Protein 3KTD (pdb70)

CATH classification: 3.40.50.720 (+1 more: 1.10.3660.10)

Foldseek 3Di:
DAPFAAEEEFCFAPRVQVQVLCVVLPGHYEYEHCDPVLQVVQVVVPGHYDNDLLVSLQVCLVRLHAYEHLAEVCLLVVLVSNCVRRVPHAYEYAYLADPLNVVSCVVSPNQRYKYKHWADASGGNVNYYLRAAATEMEIEDVCVPDPHDYDVVSVSSSVNVLCSVSSNHFYFYDHRPLSLLVCLQPPLVLQVQLLVLVVVQVVVPDVSVVPDDDVNCVSNVSVPHDPVRSCSVVSSVPSNVVNVVVVVVLVVVQVVQCPDPDRDDPVVVVVVVVVVVVVCVCPPCPPAAEDEAEPPDPPSVVVSVVSSVRVHGYDYD/DFPFEAEEEFQFAVSVQVQVLCVVLVHHYAYEDCPQVLQVVQVVVPGRYYNDLLVSLLVCQVRLHEYEYEDEVCQLVVLVSCVVRPVSHAYEYAYQADPVNVVSCVVVPPQRYKYKHWADDAPIGNVNYALRQAATEMEIEDCCVPDDHDYDVNNVSSSVNVLVSVSSHHFYQYDHRPLSLLVCLAPPLVLQVVLLVLVVVQPVVPDVSVVPDDDVNCVSNVSVPHDVVRSCSVVSSVPSNVVNVVVVVVLVVVQVVQCPDPDRDDPPVVVVVVVVVVVVVCPAAEDEAEPPPPCSVVVSVVSHVRVHTYDYD/DFPAAEEEEAQAAPSLQVQVLCVVLPGRYEYEHQPVVQQVVCVVVPGHYDNDLQVSLLVCQVRLHEYEHEAEVCVLVVVVSCCPRRVPHAYEYAYQADPLNVVSCVVSPHQRYKYKHWADAAHGNVSYALRQAATEMEIEDCCVPPPHDHDVVSVSSSVNVLCSVSRNHFYFYDHRVLSLLVSLQPPLVLLVQLLVLVVVLVVVDPVSVVPDDDVNCVSNVSVPHPVVRSCSVVSSVVSNVVNVVVVVVLVVVQVVQCPPPDRDDCVPVVVVVVVVVVVVVDAAEDEAEPPPVCSVVVSVVSSVRVHTYDYD/DFPAEAEEEACWAVRVQVQVLCVVLVGHYEYEHCDPVQQVVQVVVPGHYDNPLLVSLLVCQVRLHEYEYQDEVCLLVVLVSNCVRRVPHAYEYAYQADPVNVVSCVVVPPQRYKYKHWADFRGGNVNYYLRAALTEMEIEDCCVPDVNDYDPNNVSSSVNVLCSVSSNHFYQYDHNVLSLLVCLQPPLVLLVVLLVLVVVLVVVPDVSVVPDDDVNCVSNVSVPDDPVRSCSVVSSVPSNVVNVVVVVVLVVVQVCQCPPPHRDDCVVVVVVVVVVVVVVCVVVNAAEDEAEPPDVPSCVVSVVSSVSVHTYDYD

B-factor: mean 38.93, std 6.32, range [4.15, 84.85]

Nearest PDB structures (foldseek):
  3ktd-assembly2_D  TM=1.002E+00  e=1.067E-61  Corynebacterium glutamicum ATCC 13032
  3ktd-assembly1_A  TM=9.970E-01  e=3.303E-57  Corynebacterium glutamicum ATCC 13032
  3ktd-assembly1_B  TM=9.818E-01  e=4.214E-55  Corynebacterium glutamicum ATCC 13032
  3ktd-assembly2_C  TM=9.835E-01  e=2.293E-54  Corynebacterium glutamicum ATCC 13032
  3l6d-assembly1_A  TM=4.740E-01  e=4.490E-07  Pseudomonas putida KT2440

Radius of gyration: 34.79 Å; Cα contacts (8 Å, |Δi|>4): 2543; chains: 4; bounding box: 87×71×88 Å

Solvent-accessible surface area: 46294 Å² total

Structure (mmCIF, N/CA/C/O backbone):
data_3KTD
#
_entry.id   3KTD
#
_cell.length_a   99.322
_cell.length_b   107.230
_cell.length_c   146.915
_cell.angle_alpha   90.000
_cell.angle_beta   90.000
_cell.angle_gamma   90.000
#
_symmetry.space_group_name_H-M   'P 21 21 21'
#
loop_
_entity.id
_entity.type
_entity.pdbx_description
1 polymer 'Prephenate dehydrogenase'
2 non-polymer 1,2-ETHANEDIOL
3 non-polymer DI(HYDROXYETHYL)ETHER
4 water water
#
loop_
_atom_site.group_PDB
_atom_site.id
_atom_site.type_symbol
_atom_site.label_atom_id
_atom_site.label_alt_id
_atom_site.label_comp_id
_atom_site.label_asym_id
_atom_site.label_entity_id
_atom_site.label_seq_id
_atom_site.pdbx_PDB_ins_code
_atom_site.Cartn_x
_atom_site.Cartn_y
_atom_site.Cartn_z
_atom_site.occupancy
_atom_site.B_iso_or_equiv
_atom_site.auth_seq_id
_atom_site.auth_comp_id
_atom_site.auth_asym_id
_atom_site.auth_atom_id
_atom_site.pdbx_PDB_model_num
ATOM 1 N N . ASP A 1 6 ? -9.906 101.666 29.663 1.00 44.67 5 ASP A N 1
ATOM 2 C CA . ASP A 1 6 ? -9.679 101.673 31.146 1.00 45.03 5 ASP A CA 1
ATOM 3 C C . ASP A 1 6 ? -9.827 100.268 31.757 1.00 44.25 5 ASP A C 1
ATOM 4 O O . ASP A 1 6 ? -10.029 99.295 31.032 1.00 44.44 5 ASP A O 1
ATOM 9 N N . ILE A 1 7 ? -9.747 100.179 33.087 1.00 43.68 6 ILE A N 1
ATOM 10 C CA . ILE A 1 7 ? -9.732 98.890 33.806 1.00 42.89 6 ILE A CA 1
ATOM 11 C C . ILE A 1 7 ? -11.162 98.436 34.175 1.00 42.15 6 ILE A C 1
ATOM 12 O O . ILE A 1 7 ? -11.894 99.137 34.875 1.00 42.14 6 ILE A O 1
ATOM 17 N N . SER A 1 8 ? -11.550 97.256 33.696 1.00 41.30 7 SER A N 1
ATOM 18 C CA . SER A 1 8 ? -12.904 96.726 33.906 1.00 39.84 7 SER A CA 1
ATOM 19 C C . SER A 1 8 ? -13.152 96.138 35.305 1.00 39.48 7 SER A C 1
ATOM 20 O O . SER A 1 8 ? -14.285 95.796 35.633 1.00 39.69 7 SER A O 1
ATOM 23 N N . ARG A 1 9 ? -12.100 95.988 36.107 1.00 38.92 8 ARG A N 1
ATOM 24 C CA . ARG A 1 9 ? -12.217 95.435 37.454 1.00 38.36 8 ARG A CA 1
ATOM 25 C C . ARG A 1 9 ? -11.600 96.380 38.467 1.00 38.45 8 ARG A C 1
ATOM 26 O O . ARG A 1 9 ? -10.673 97.119 38.136 1.00 39.05 8 ARG A O 1
ATOM 34 N N . PRO A 1 10 ? -12.102 96.357 39.714 1.00 38.24 9 PRO A N 1
ATOM 35 C CA . PRO A 1 10 ? -11.393 97.083 40.769 1.00 38.01 9 PRO A CA 1
ATOM 36 C C . PRO A 1 10 ? -10.086 96.338 41.074 1.00 36.84 9 PRO A C 1
ATOM 37 O O . PRO A 1 10 ? -10.075 95.100 41.044 1.00 36.69 9 PRO A O 1
ATOM 41 N N . VAL A 1 11 ? -8.999 97.074 41.315 1.00 35.39 10 VAL A N 1
ATOM 42 C CA . VAL A 1 11 ? -7.694 96.458 41.594 1.00 34.18 10 VAL A CA 1
ATOM 43 C C . VAL A 1 11 ? -7.541 96.217 43.094 1.00 33.20 10 VAL A C 1
ATOM 44 O O . VAL A 1 11 ? -7.863 97.089 43.898 1.00 32.94 10 VAL A O 1
ATOM 48 N N . CYS A 1 12 ? -7.050 95.032 43.455 1.00 32.52 11 CYS A N 1
ATOM 49 C CA . CYS A 1 12 ? -6.831 94.641 44.857 1.00 32.18 11 CYS A CA 1
ATOM 50 C C . CYS A 1 12 ? -5.343 94.317 45.114 1.00 32.02 11 CYS A C 1
ATOM 51 O O . CYS A 1 12 ? -4.869 93.236 44.748 1.00 31.62 11 CYS A O 1
ATOM 54 N N . ILE A 1 13 ? -4.623 95.241 45.758 1.00 31.88 12 ILE A N 1
ATOM 55 C CA . ILE A 1 13 ? -3.165 95.100 45.958 1.00 32.03 12 ILE A CA 1
ATOM 56 C C . ILE A 1 13 ? -2.796 94.416 47.282 1.00 32.36 12 ILE A C 1
ATOM 57 O O . ILE A 1 13 ? -3.118 94.917 48.362 1.00 33.04 12 ILE A O 1
ATOM 62 N N . LEU A 1 14 ? -2.116 93.276 47.190 1.00 31.96 13 LEU A N 1
ATOM 63 C CA . LEU A 1 14 ? -1.686 92.535 48.368 1.00 32.30 13 LEU A CA 1
ATOM 64 C C . LEU A 1 14 ? -0.205 92.832 48.606 1.00 33.13 13 LEU A C 1
ATOM 65 O O . LEU A 1 14 ? 0.669 92.432 47.825 1.00 33.27 13 LEU A O 1
ATOM 70 N N . GLY A 1 15 ? 0.067 93.549 49.691 1.00 33.69 14 GLY A N 1
ATOM 71 C CA . GLY A 1 15 ? 1.402 94.051 49.969 1.00 34.55 14 GLY A CA 1
ATOM 72 C C . GLY A 1 15 ? 1.445 95.494 49.506 1.00 35.19 14 GLY A C 1
ATOM 73 O O . GLY A 1 15 ? 1.186 95.778 48.328 1.00 35.52 14 GLY A O 1
ATOM 74 N N . LEU A 1 16 ? 1.758 96.402 50.434 1.00 35.40 15 LEU A N 1
ATOM 75 C CA . LEU A 1 16 ? 1.773 97.834 50.151 1.00 35.42 15 LEU A CA 1
ATOM 76 C C . LEU A 1 16 ? 3.094 98.493 50.511 1.00 35.75 15 LEU A C 1
ATOM 77 O O . LEU A 1 16 ? 3.138 99.409 51.334 1.00 36.15 15 LEU A O 1
ATOM 82 N N . GLY A 1 17 ? 4.165 98.021 49.874 1.00 36.04 16 GLY A N 1
ATOM 83 C CA . GLY A 1 17 ? 5.501 98.611 50.018 1.00 35.63 16 GLY A CA 1
ATOM 84 C C . GLY A 1 17 ? 5.827 99.526 48.846 1.00 35.56 16 GLY A C 1
ATOM 85 O O . GLY A 1 17 ? 4.932 100.105 48.234 1.00 35.28 16 GLY A O 1
ATOM 86 N N . LEU A 1 18 ? 7.114 99.659 48.525 1.00 35.59 17 LEU A N 1
ATOM 87 C CA . LEU A 1 18 ? 7.538 100.505 47.415 1.00 35.46 17 LEU A CA 1
ATOM 88 C C . LEU A 1 18 ? 6.668 100.326 46.174 1.00 35.97 17 LEU A C 1
ATOM 89 O O . LEU A 1 18 ? 6.127 101.297 45.644 1.00 35.98 17 LEU A O 1
ATOM 94 N N . ILE A 1 19 ? 6.545 99.083 45.711 1.00 36.28 18 ILE A N 1
ATOM 95 C CA . ILE A 1 19 ? 5.795 98.790 44.486 1.00 35.50 18 ILE A CA 1
ATOM 96 C C . ILE A 1 19 ? 4.290 98.870 44.698 1.00 34.80 18 ILE A C 1
ATOM 97 O O . ILE A 1 19 ? 3.616 99.647 44.034 1.00 35.12 18 ILE A O 1
ATOM 102 N N . GLY A 1 20 ? 3.776 98.064 45.618 1.00 34.31 19 GLY A N 1
ATOM 103 C CA . GLY A 1 20 ? 2.339 97.991 45.881 1.00 34.15 19 GLY A CA 1
ATOM 104 C C . GLY A 1 20 ? 1.734 99.306 46.331 1.00 34.20 19 GLY A C 1
ATOM 105 O O . GLY A 1 20 ? 0.680 99.718 45.849 1.00 32.89 19 GLY A O 1
ATOM 106 N N . GLY A 1 21 ? 2.413 99.967 47.262 1.00 34.60 20 GLY A N 1
ATOM 107 C CA . GLY A 1 21 ? 1.951 101.241 47.792 1.00 34.90 20 GLY A CA 1
ATOM 108 C C . GLY A 1 21 ? 1.909 102.305 46.718 1.00 34.55 20 GLY A C 1
ATOM 109 O O . GLY A 1 21 ? 0.899 103.010 46.571 1.00 34.66 20 GLY A O 1
ATOM 110 N N . SER A 1 22 ? 3.013 102.414 45.982 1.00 33.76 21 SER A N 1
ATOM 111 C CA . SER A 1 22 ? 3.122 103.330 44.845 1.00 34.03 21 SER A CA 1
ATOM 112 C C . SER A 1 22 ? 2.038 103.091 43.797 1.00 33.41 21 SER A C 1
ATOM 113 O O . SER A 1 22 ? 1.582 104.026 43.147 1.00 33.10 21 SER A O 1
ATOM 116 N N . LEU A 1 23 ? 1.670 101.828 43.615 1.00 33.23 22 LEU A N 1
ATOM 117 C CA . LEU A 1 23 ? 0.623 101.458 42.683 1.00 33.16 22 LEU A CA 1
ATOM 118 C C . LEU A 1 23 ? -0.724 101.933 43.226 1.00 33.05 22 LEU A C 1
ATOM 119 O O . LEU A 1 23 ? -1.511 102.500 42.491 1.00 32.66 22 LEU A O 1
ATOM 124 N N . LEU A 1 24 ? -0.968 101.723 44.516 1.00 33.60 23 LEU A N 1
ATOM 125 C CA . LEU A 1 24 ? -2.216 102.143 45.141 1.00 34.36 23 LEU A CA 1
ATOM 126 C C . LEU A 1 24 ? -2.371 103.646 45.008 1.00 35.59 23 LEU A C 1
ATOM 127 O O . LEU A 1 24 ? -3.454 104.141 44.667 1.00 35.60 23 LEU A O 1
ATOM 132 N N . ARG A 1 25 ? -1.285 104.368 45.273 1.00 36.45 24 ARG A N 1
ATOM 133 C CA . ARG A 1 25 ? -1.312 105.827 45.222 1.00 37.08 24 ARG A CA 1
ATOM 134 C C . ARG A 1 25 ? -1.583 106.343 43.810 1.00 37.29 24 ARG A C 1
ATOM 135 O O . ARG A 1 25 ? -2.405 107.250 43.635 1.00 37.76 24 ARG A O 1
ATOM 143 N N . ASP A 1 26 ? -0.893 105.779 42.814 1.00 36.56 25 ASP A N 1
ATOM 144 C CA . ASP A 1 26 ? -1.061 106.229 41.427 1.00 36.90 25 ASP A CA 1
ATOM 145 C C . ASP A 1 26 ? -2.456 105.887 40.884 1.00 36.93 25 ASP A C 1
ATOM 146 O O . ASP A 1 26 ? -3.043 106.675 40.141 1.00 37.49 25 ASP A O 1
ATOM 151 N N . LEU A 1 27 ? -2.976 104.719 41.254 1.00 35.98 26 LEU A N 1
ATOM 152 C CA . LEU A 1 27 ? -4.304 104.303 40.831 1.00 35.51 26 LEU A CA 1
ATOM 153 C C . LEU A 1 27 ? -5.372 105.174 41.465 1.00 36.61 26 LEU A C 1
ATOM 154 O O . LEU A 1 27 ? -6.407 105.440 40.849 1.00 36.27 26 LEU A O 1
ATOM 159 N N . HIS A 1 28 ? -5.116 105.605 42.698 1.00 37.42 27 HIS A N 1
ATOM 160 C CA . HIS A 1 28 ? -6.044 106.460 43.432 1.00 37.40 27 HIS A CA 1
ATOM 161 C C . HIS A 1 28 ? -6.033 107.846 42.814 1.00 37.33 27 HIS A C 1
ATOM 162 O O . HIS A 1 28 ? -7.088 108.451 42.625 1.00 37.43 27 HIS A O 1
ATOM 169 N N . ALA A 1 29 ? -4.832 108.332 42.497 1.00 37.67 28 ALA A N 1
ATOM 170 C CA . ALA A 1 29 ? -4.644 109.628 41.836 1.00 37.95 28 ALA A CA 1
ATOM 171 C C . ALA A 1 29 ? -5.410 109.629 40.514 1.00 38.61 28 ALA A C 1
ATOM 172 O O . ALA A 1 29 ? -6.225 110.521 40.264 1.00 38.37 28 ALA A O 1
ATOM 174 N N . ALA A 1 30 ? -5.173 108.597 39.699 1.00 39.21 29 ALA A N 1
ATOM 175 C CA . ALA A 1 30 ? -5.875 108.413 38.420 1.00 39.35 29 ALA A CA 1
ATOM 176 C C . ALA A 1 30 ? -7.364 108.093 38.591 1.00 39.15 29 ALA A C 1
ATOM 177 O O . ALA A 1 30 ? -8.054 107.872 37.606 1.00 39.13 29 ALA A O 1
ATOM 179 N N . ASN A 1 31 ? -7.834 108.038 39.837 1.00 39.49 30 ASN A N 1
ATOM 180 C CA . ASN A 1 31 ? -9.251 107.878 40.176 1.00 39.91 30 ASN A CA 1
ATOM 181 C C . ASN A 1 31 ? -9.875 106.524 39.844 1.00 39.59 30 ASN A C 1
ATOM 182 O O . ASN A 1 31 ? -11.092 106.446 39.669 1.00 40.23 30 ASN A O 1
ATOM 187 N N . HIS A 1 32 ? -9.074 105.460 39.767 1.00 39.05 31 HIS A N 1
ATOM 188 C CA A HIS A 1 32 ? -9.569 104.103 39.507 0.50 38.37 31 HIS A CA 1
ATOM 189 C CA B HIS A 1 32 ? -9.669 104.153 39.525 0.50 38.72 31 HIS A CA 1
ATOM 190 C C . HIS A 1 32 ? -9.890 103.398 40.828 1.00 38.57 31 HIS A C 1
ATOM 191 O O . HIS A 1 32 ? -9.213 103.625 41.827 1.00 38.32 31 HIS A O 1
ATOM 204 N N . SER A 1 33 ? -10.900 102.531 40.815 1.00 39.27 32 SER A N 1
ATOM 205 C CA . SER A 1 33 ? -11.300 101.763 41.990 1.00 38.98 32 SER A CA 1
ATOM 206 C C . SER A 1 33 ? -10.163 100.854 42.452 1.00 38.47 32 SER A C 1
ATOM 207 O O . SER A 1 33 ? -9.720 99.993 41.701 1.00 38.22 32 SER A O 1
ATOM 210 N N . VAL A 1 34 ? -9.706 101.041 43.688 1.00 38.55 33 VAL A N 1
ATOM 211 C CA . VAL A 1 34 ? -8.600 100.248 44.222 1.00 38.75 33 VAL A CA 1
ATOM 212 C C . VAL A 1 34 ? -8.608 100.159 45.750 1.00 38.97 33 VAL A C 1
ATOM 213 O O . VAL A 1 34 ? -9.034 101.088 46.447 1.00 39.75 33 VAL A O 1
ATOM 217 N N . PHE A 1 35 ? -8.133 99.030 46.259 1.00 38.67 34 PHE A N 1
ATOM 218 C CA . PHE A 1 35 ? -8.007 98.808 47.698 1.00 38.49 34 PHE A CA 1
ATOM 219 C C . PHE A 1 35 ? -6.896 97.783 47.941 1.00 38.86 34 PHE A C 1
ATOM 220 O O . PHE A 1 35 ? -6.458 97.118 47.009 1.00 39.68 34 PHE A O 1
ATOM 228 N N . GLY A 1 36 ? -6.414 97.660 49.171 1.00 38.98 35 GLY A N 1
ATOM 229 C CA . GLY A 1 36 ? -5.295 96.754 49.418 1.00 38.98 35 GLY A CA 1
ATOM 230 C C . GLY A 1 36 ? -5.071 96.307 50.844 1.00 38.87 35 GLY A C 1
ATOM 231 O O . GLY A 1 36 ? -5.776 96.718 51.765 1.00 39.06 35 GLY A O 1
ATOM 232 N N . TYR A 1 37 ? -4.066 95.453 51.007 1.00 38.50 36 TYR A N 1
ATOM 233 C CA . TYR A 1 37 ? -3.740 94.850 52.286 1.00 37.77 36 TYR A CA 1
ATOM 234 C C . TYR A 1 37 ? -2.276 95.063 52.640 1.00 38.10 36 TYR A C 1
ATOM 235 O O . TYR A 1 37 ? -1.390 94.873 51.803 1.00 37.48 36 TYR A O 1
ATOM 244 N N . ASN A 1 38 ? -2.051 95.486 53.882 1.00 38.50 37 ASN A N 1
ATOM 245 C CA . ASN A 1 38 ? -0.725 95.597 54.478 1.00 38.78 37 ASN A CA 1
ATOM 246 C C . ASN A 1 38 ? -0.775 94.744 55.735 1.00 39.69 37 ASN A C 1
ATOM 247 O O . ASN A 1 38 ? -1.727 94.851 56.507 1.00 40.19 37 ASN A O 1
ATOM 252 N N . ARG A 1 39 ? 0.214 93.879 55.936 1.00 40.55 38 ARG A N 1
ATOM 253 C CA . ARG A 1 39 ? 0.255 93.043 57.145 1.00 41.38 38 ARG A CA 1
ATOM 254 C C . ARG A 1 39 ? 0.354 93.918 58.390 1.00 41.20 38 ARG A C 1
ATOM 255 O O . ARG A 1 39 ? -0.325 93.668 59.385 1.00 41.81 38 ARG A O 1
ATOM 263 N N . SER A 1 40 ? 1.214 94.932 58.315 1.00 40.63 39 SER A N 1
ATOM 264 C CA . SER A 1 40 ? 1.408 95.914 59.376 1.00 40.27 39 SER A CA 1
ATOM 265 C C . SER A 1 40 ? 0.114 96.639 59.745 1.00 40.69 39 SER A C 1
ATOM 266 O O . SER A 1 40 ? -0.453 97.359 58.932 1.00 40.76 39 SER A O 1
ATOM 269 N N . ARG A 1 41 ? -0.346 96.442 60.974 1.00 41.77 40 ARG A N 1
ATOM 270 C CA . ARG A 1 41 ? -1.535 97.125 61.482 1.00 42.59 40 ARG A CA 1
ATOM 271 C C . ARG A 1 41 ? -1.289 98.652 61.465 1.00 42.73 40 ARG A C 1
ATOM 272 O O . ARG A 1 41 ? -2.180 99.415 61.099 1.00 42.61 40 ARG A O 1
ATOM 276 N N . SER A 1 42 ? -0.077 99.077 61.835 1.00 42.87 41 SER A N 1
ATOM 277 C CA . SER A 1 42 ? 0.326 100.497 61.786 1.00 43.37 41 SER A CA 1
ATOM 278 C C . SER A 1 42 ? 0.196 101.085 60.377 1.00 43.04 41 SER A C 1
ATOM 279 O O . SER A 1 42 ? -0.437 102.124 60.179 1.00 43.19 41 SER A O 1
ATOM 282 N N . GLY A 1 43 ? 0.823 100.416 59.411 1.00 42.43 42 GLY A N 1
ATOM 283 C CA . GLY A 1 43 ? 0.806 100.840 58.011 1.00 42.12 42 GLY A CA 1
ATOM 284 C C . GLY A 1 43 ? -0.586 100.965 57.415 1.00 41.86 42 GLY A C 1
ATOM 285 O O . GLY A 1 43 ? -0.863 101.912 56.679 1.00 41.85 42 GLY A O 1
ATOM 286 N N . ALA A 1 44 ? -1.459 100.007 57.725 1.00 41.40 43 ALA A N 1
ATOM 287 C CA . ALA A 1 44 ? -2.843 100.047 57.254 1.00 41.17 43 ALA A CA 1
ATOM 288 C C . ALA A 1 44 ? -3.507 101.315 57.772 1.00 41.00 43 ALA A C 1
ATOM 289 O O . ALA A 1 44 ? -4.010 102.125 56.995 1.00 40.97 43 ALA A O 1
ATOM 291 N N . LYS A 1 45 ? -3.464 101.481 59.091 1.00 40.92 44 LYS A N 1
ATOM 292 C CA . LYS A 1 45 ? -4.031 102.638 59.792 1.00 40.73 44 LYS A CA 1
ATOM 293 C C . LYS A 1 45 ? -3.548 103.953 59.187 1.00 39.86 44 LYS A C 1
ATOM 294 O O . LYS A 1 45 ? -4.343 104.883 58.997 1.00 39.50 44 LYS A O 1
ATOM 300 N N . SER A 1 46 ? -2.246 104.014 58.892 1.00 38.64 45 SER A N 1
ATOM 301 C CA . SER A 1 46 ? -1.616 105.211 58.326 1.00 37.98 45 SER A CA 1
ATOM 302 C C . SER A 1 46 ? -2.202 105.558 56.961 1.00 37.59 45 SER A C 1
ATOM 303 O O . SER A 1 46 ? -2.558 106.713 56.714 1.00 37.74 45 SER A O 1
ATOM 306 N N . ALA A 1 47 ? -2.281 104.556 56.084 1.00 36.82 46 ALA A N 1
ATOM 307 C CA . ALA A 1 47 ? -2.839 104.727 54.745 1.00 36.19 46 ALA A CA 1
ATOM 308 C C . ALA A 1 47 ? -4.343 105.038 54.787 1.00 36.23 46 ALA A C 1
ATOM 309 O O . ALA A 1 47 ? -4.813 105.880 54.028 1.00 36.09 46 ALA A O 1
ATOM 311 N N . VAL A 1 48 ? -5.093 104.371 55.664 1.00 35.99 47 VAL A N 1
ATOM 312 C CA . VAL A 1 48 ? -6.522 104.656 55.793 1.00 36.39 47 VAL A CA 1
ATOM 313 C C . VAL A 1 48 ? -6.728 106.094 56.252 1.00 37.14 47 VAL A C 1
ATOM 314 O O . VAL A 1 48 ? -7.647 106.777 55.806 1.00 36.60 47 VAL A O 1
ATOM 318 N N . ASP A 1 49 ? -5.860 106.549 57.143 1.00 37.94 48 ASP A N 1
ATOM 319 C CA . ASP A 1 49 ? -5.972 107.897 57.661 1.00 38.97 48 ASP A CA 1
ATOM 320 C C . ASP A 1 49 ? -5.596 108.957 56.611 1.00 38.51 48 ASP A C 1
ATOM 321 O O . ASP A 1 49 ? -6.079 110.089 56.676 1.00 38.63 48 ASP A O 1
ATOM 326 N N . GLU A 1 50 ? -4.768 108.591 55.636 1.00 37.67 49 GLU A N 1
ATOM 327 C CA . GLU A 1 50 ? -4.386 109.523 54.566 1.00 37.16 49 GLU A CA 1
ATOM 328 C C . GLU A 1 50 ? -5.435 109.572 53.437 1.00 36.95 49 GLU A C 1
ATOM 329 O O . GLU A 1 50 ? -5.318 110.389 52.517 1.00 36.95 49 GLU A O 1
ATOM 335 N N . GLY A 1 51 ? -6.450 108.703 53.506 1.00 36.42 50 GLY A N 1
ATOM 336 C CA . GLY A 1 51 ? -7.534 108.673 52.520 1.00 35.84 50 GLY A CA 1
ATOM 337 C C . GLY A 1 51 ? -7.671 107.375 51.738 1.00 35.78 50 GLY A C 1
ATOM 338 O O . GLY A 1 51 ? -8.681 107.166 51.062 1.00 36.34 50 GLY A O 1
ATOM 339 N N . PHE A 1 52 ? -6.672 106.496 51.829 1.00 35.26 51 PHE A N 1
ATOM 340 C CA . PHE A 1 52 ? -6.672 105.237 51.072 1.00 34.78 51 PHE A CA 1
ATOM 341 C C . PHE A 1 52 ? -7.531 104.140 51.701 1.00 34.51 51 PHE A C 1
ATOM 342 O O . PHE A 1 52 ? -7.823 104.174 52.886 1.00 34.98 51 PHE A O 1
ATOM 350 N N . ASP A 1 53 ? -7.929 103.166 50.890 1.00 34.49 52 ASP A N 1
ATOM 351 C CA . ASP A 1 53 ? -8.783 102.056 51.337 1.00 34.45 52 ASP A CA 1
ATOM 352 C C . ASP A 1 53 ? -7.921 100.801 51.578 1.00 33.79 52 ASP A C 1
ATOM 353 O O . ASP A 1 53 ? -7.694 99.996 50.678 1.00 32.81 52 ASP A O 1
ATOM 358 N N . VAL A 1 54 ? -7.455 100.646 52.816 1.00 33.80 53 VAL A N 1
ATOM 359 C CA . VAL A 1 54 ? -6.495 99.602 53.172 1.00 33.49 53 VAL A CA 1
ATOM 360 C C . VAL A 1 54 ? -6.927 98.827 54.415 1.00 34.23 53 VAL A C 1
ATOM 361 O O . VAL A 1 54 ? -7.579 99.371 55.298 1.00 34.54 53 VAL A O 1
ATOM 365 N N . SER A 1 55 ? -6.558 97.550 54.467 1.00 35.34 54 SER A N 1
ATOM 366 C CA . SER A 1 55 ? -6.883 96.669 55.590 1.00 36.44 54 SER A CA 1
ATOM 367 C C . SER A 1 55 ? -5.661 95.845 55.993 1.00 37.10 54 SER A C 1
ATOM 368 O O . SER A 1 55 ? -4.701 95.729 55.234 1.00 38.04 54 SER A O 1
ATOM 371 N N . ALA A 1 56 ? -5.682 95.306 57.205 1.00 37.41 55 ALA A N 1
ATOM 372 C CA . ALA A 1 56 ? -4.609 94.430 57.670 1.00 37.87 55 ALA A CA 1
ATOM 373 C C . ALA A 1 56 ? -5.173 93.029 57.891 1.00 38.09 55 ALA A C 1
ATOM 374 O O . ALA A 1 56 ? -4.527 92.173 58.492 1.00 37.54 55 ALA A O 1
ATOM 376 N N . ASP A 1 57 ? -6.371 92.810 57.354 1.00 38.72 56 ASP A N 1
ATOM 377 C CA . ASP A 1 57 ? -7.104 91.561 57.478 1.00 39.16 56 ASP A CA 1
ATOM 378 C C . ASP A 1 57 ? -7.079 90.857 56.109 1.00 39.29 56 ASP A C 1
ATOM 379 O O . ASP A 1 57 ? -7.911 91.136 55.237 1.00 39.56 56 ASP A O 1
ATOM 384 N N . LEU A 1 58 ? -6.124 89.948 55.921 1.00 38.71 57 LEU A N 1
ATOM 385 C CA . LEU A 1 58 ? -5.967 89.257 54.638 1.00 38.13 57 LEU A CA 1
ATOM 386 C C . LEU A 1 58 ? -7.190 88.442 54.231 1.00 38.58 57 LEU A C 1
ATOM 387 O O . LEU A 1 58 ? -7.590 88.453 53.065 1.00 38.15 57 LEU A O 1
ATOM 392 N N . GLU A 1 59 ? -7.778 87.724 55.182 1.00 39.88 58 GLU A N 1
ATOM 393 C CA . GLU A 1 59 ? -8.975 86.929 54.894 1.00 40.24 58 GLU A CA 1
ATOM 394 C C . GLU A 1 59 ? -10.121 87.825 54.413 1.00 39.45 58 GLU A C 1
ATOM 395 O O . GLU A 1 59 ? -10.819 87.486 53.454 1.00 39.88 58 GLU A O 1
ATOM 401 N N . ALA A 1 60 ? -10.309 88.963 55.080 1.00 38.63 59 ALA A N 1
ATOM 402 C CA . ALA A 1 60 ? -11.395 89.881 54.735 1.00 38.21 59 ALA A CA 1
ATOM 403 C C . ALA A 1 60 ? -11.183 90.485 53.353 1.00 38.54 59 ALA A C 1
ATOM 404 O O . ALA A 1 60 ? -12.135 90.594 52.570 1.00 38.85 59 ALA A O 1
ATOM 406 N N . THR A 1 61 ? -9.936 90.857 53.053 1.00 38.39 60 THR A N 1
ATOM 407 C CA . THR A 1 61 ? -9.604 91.465 51.769 1.00 38.50 60 THR A CA 1
ATOM 408 C C . THR A 1 61 ? -9.896 90.513 50.621 1.00 38.46 60 THR A C 1
ATOM 409 O O . THR A 1 61 ? -10.515 90.906 49.634 1.00 38.84 60 THR A O 1
ATOM 413 N N . LEU A 1 62 ? -9.462 89.264 50.757 1.00 38.43 61 LEU A N 1
ATOM 414 C CA . LEU A 1 62 ? -9.668 88.262 49.711 1.00 38.51 61 LEU A CA 1
ATOM 415 C C . LEU A 1 62 ? -11.144 87.905 49.530 1.00 39.27 61 LEU A C 1
ATOM 416 O O . LEU A 1 62 ? -11.579 87.628 48.411 1.00 39.24 61 LEU A O 1
ATOM 421 N N . GLN A 1 63 ? -11.909 87.914 50.623 1.00 40.20 62 GLN A N 1
ATOM 422 C CA . GLN A 1 63 ? -13.353 87.655 50.563 1.00 40.35 62 GLN A CA 1
ATOM 423 C C . GLN A 1 63 ? -14.043 88.699 49.678 1.00 39.77 62 GLN A C 1
ATOM 424 O O . GLN A 1 63 ? -14.867 88.365 48.825 1.00 39.76 62 GLN A O 1
ATOM 430 N N . ARG A 1 64 ? -13.681 89.960 49.903 1.00 39.59 63 ARG A N 1
ATOM 431 C CA . ARG A 1 64 ? -14.193 91.104 49.152 1.00 39.37 63 ARG A CA 1
ATOM 432 C C . ARG A 1 64 ? -13.666 91.078 47.730 1.00 39.47 63 ARG A C 1
ATOM 433 O O . ARG A 1 64 ? -14.393 91.373 46.785 1.00 39.86 63 ARG A O 1
ATOM 441 N N . ALA A 1 65 ? -12.389 90.740 47.583 1.00 39.29 64 ALA A N 1
ATOM 442 C CA . ALA A 1 65 ? -11.782 90.661 46.267 1.00 38.95 64 ALA A CA 1
ATOM 443 C C . ALA A 1 65 ? -12.562 89.658 45.439 1.00 38.73 64 ALA A C 1
ATOM 444 O O . ALA A 1 65 ? -12.860 89.912 44.271 1.00 38.97 64 ALA A O 1
ATOM 446 N N . ALA A 1 66 ? -12.906 88.530 46.058 1.00 38.45 65 ALA A N 1
ATOM 447 C CA . ALA A 1 66 ? -13.690 87.490 45.392 1.00 38.08 65 ALA A CA 1
ATOM 448 C C . ALA A 1 66 ? -15.094 87.987 45.093 1.00 38.12 65 ALA A C 1
ATOM 449 O O . ALA A 1 66 ? -15.634 87.710 44.027 1.00 38.91 65 ALA A O 1
ATOM 451 N N . ALA A 1 67 ? -15.678 88.736 46.021 1.00 37.85 66 ALA A N 1
ATOM 452 C CA . ALA A 1 67 ? -17.028 89.280 45.827 1.00 37.61 66 ALA A CA 1
ATOM 453 C C . ALA A 1 67 ? -17.113 90.264 44.663 1.00 37.34 66 ALA A C 1
ATOM 454 O O . ALA A 1 67 ? -18.134 90.309 43.987 1.00 37.35 66 ALA A O 1
ATOM 456 N N . GLU A 1 68 ? -16.045 91.033 44.427 1.00 37.33 67 GLU A N 1
ATOM 457 C CA . GLU A 1 68 ? -16.025 92.075 43.376 1.00 36.96 67 GLU A CA 1
ATOM 458 C C . GLU A 1 68 ? -15.276 91.685 42.088 1.00 36.14 67 GLU A C 1
ATOM 459 O O . GLU A 1 68 ? -15.105 92.519 41.196 1.00 35.41 67 GLU A O 1
ATOM 465 N N . ASP A 1 69 ? -14.861 90.423 41.981 1.00 36.02 68 ASP A N 1
ATOM 466 C CA . ASP A 1 69 ? -14.018 89.950 40.867 1.00 36.27 68 ASP A CA 1
ATOM 467 C C . ASP A 1 69 ? -12.828 90.896 40.614 1.00 35.69 68 ASP A C 1
ATOM 468 O O . ASP A 1 69 ? -12.552 91.276 39.472 1.00 36.25 68 ASP A O 1
ATOM 473 N N . ALA A 1 70 ? -12.127 91.269 41.678 1.00 34.43 69 ALA A N 1
ATOM 474 C CA . ALA A 1 70 ? -11.024 92.215 41.559 1.00 34.16 69 ALA A CA 1
ATOM 475 C C . ALA A 1 70 ? -9.800 91.570 40.948 1.00 33.95 69 ALA A C 1
ATOM 476 O O . ALA A 1 70 ? -9.563 90.369 41.116 1.00 33.46 69 ALA A O 1
ATOM 478 N N . LEU A 1 71 ? -9.023 92.378 40.235 1.00 33.85 70 LEU A N 1
ATOM 479 C CA . LEU A 1 71 ? -7.725 91.937 39.758 1.00 33.92 70 LEU A CA 1
ATOM 480 C C . LEU A 1 71 ? -6.819 92.026 40.975 1.00 33.92 70 LEU A C 1
ATOM 481 O O . LEU A 1 71 ? -6.716 93.085 41.578 1.00 33.69 70 LEU A O 1
ATOM 486 N N . ILE A 1 72 ? -6.198 90.912 41.355 1.00 34.24 71 ILE A N 1
ATOM 487 C CA . ILE A 1 72 ? -5.359 90.866 42.551 1.00 34.81 71 ILE A CA 1
ATOM 488 C C . ILE A 1 72 ? -3.883 91.030 42.189 1.00 35.81 71 ILE A C 1
ATOM 489 O O . ILE A 1 72 ? -3.345 90.249 41.405 1.00 36.35 71 ILE A O 1
ATOM 494 N N . VAL A 1 73 ? -3.224 92.036 42.756 1.00 35.78 72 VAL A N 1
ATOM 495 C CA . VAL A 1 73 ? -1.802 92.243 42.503 1.00 35.74 72 VAL A CA 1
ATOM 496 C C . VAL A 1 73 ? -1.006 91.713 43.690 1.00 35.76 72 VAL A C 1
ATOM 497 O O . VAL A 1 73 ? -1.164 92.195 44.813 1.00 36.01 72 VAL A O 1
ATOM 501 N N . LEU A 1 74 ? -0.167 90.710 43.459 1.00 35.44 73 LEU A N 1
ATOM 502 C CA . LEU A 1 74 ? 0.674 90.197 44.532 1.00 35.06 73 LEU A CA 1
ATOM 503 C C . LEU A 1 74 ? 1.957 91.017 44.515 1.00 34.96 73 LEU A C 1
ATOM 504 O O . LEU A 1 74 ? 2.898 90.705 43.789 1.00 34.16 73 LEU A O 1
ATOM 509 N N . ALA A 1 75 ? 1.954 92.085 45.315 1.00 35.53 74 ALA A N 1
ATOM 510 C CA . ALA A 1 75 ? 3.060 93.042 45.417 1.00 35.02 74 ALA A CA 1
ATOM 511 C C . ALA A 1 75 ? 3.945 92.703 46.612 1.00 35.05 74 ALA A C 1
ATOM 512 O O . ALA A 1 75 ? 4.108 93.499 47.541 1.00 35.09 74 ALA A O 1
ATOM 514 N N . VAL A 1 76 ? 4.519 91.509 46.570 1.00 35.58 75 VAL A N 1
ATOM 515 C CA . VAL A 1 76 ? 5.371 91.011 47.641 1.00 36.08 75 VAL A CA 1
ATOM 516 C C . VAL A 1 76 ? 6.679 90.459 47.074 1.00 37.43 75 VAL A C 1
ATOM 517 O O . VAL A 1 76 ? 6.806 90.283 45.859 1.00 37.67 75 VAL A O 1
ATOM 521 N N . PRO A 1 77 ? 7.678 90.220 47.942 1.00 39.47 76 PRO A N 1
ATOM 522 C CA . PRO A 1 77 ? 8.933 89.630 47.450 1.00 40.38 76 PRO A CA 1
ATOM 523 C C . PRO A 1 77 ? 8.775 88.154 47.101 1.00 41.14 76 PRO A C 1
ATOM 524 O O . PRO A 1 77 ? 7.859 87.496 47.595 1.00 40.57 76 PRO A O 1
ATOM 536 N N . THR A 1 79 ? 10.047 85.460 48.059 1.00 42.20 78 THR A N 1
ATOM 537 C CA . THR A 1 79 ? 9.925 84.518 49.187 1.00 40.63 78 THR A CA 1
ATOM 538 C C . THR A 1 79 ? 8.515 84.466 49.782 1.00 38.96 78 THR A C 1
ATOM 539 O O . THR A 1 79 ? 8.164 83.513 50.465 1.00 37.96 78 THR A O 1
ATOM 543 N N . ALA A 1 80 ? 7.719 85.495 49.522 1.00 38.25 79 ALA A N 1
ATOM 544 C CA . ALA A 1 80 ? 6.367 85.575 50.043 1.00 38.27 79 ALA A CA 1
ATOM 545 C C . ALA A 1 80 ? 5.320 85.065 49.057 1.00 38.13 79 ALA A C 1
ATOM 546 O O . ALA A 1 80 ? 4.200 84.797 49.458 1.00 39.24 79 ALA A O 1
ATOM 548 N N . ILE A 1 81 ? 5.686 84.917 47.787 1.00 37.62 80 ILE A N 1
ATOM 549 C CA . ILE A 1 81 ? 4.754 84.519 46.722 1.00 37.42 80 ILE A CA 1
ATOM 550 C C . ILE A 1 81 ? 3.922 83.256 46.994 1.00 37.23 80 ILE A C 1
ATOM 551 O O . ILE A 1 81 ? 2.690 83.313 46.937 1.00 37.19 80 ILE A O 1
ATOM 556 N N . ASP A 1 82 ? 4.577 82.134 47.282 1.00 36.50 81 ASP A N 1
ATOM 557 C CA . ASP A 1 82 ? 3.859 80.867 47.498 1.00 36.68 81 ASP A CA 1
ATOM 558 C C . ASP A 1 82 ? 2.739 80.964 48.527 1.00 36.55 81 ASP A C 1
ATOM 559 O O . ASP A 1 82 ? 1.649 80.447 48.305 1.00 36.15 81 ASP A O 1
ATOM 564 N N . SER A 1 83 ? 2.994 81.617 49.653 1.00 36.46 82 SER A N 1
ATOM 565 C CA . SER A 1 83 ? 1.971 81.691 50.676 1.00 36.88 82 SER A CA 1
ATOM 566 C C . SER A 1 83 ? 0.803 82.556 50.199 1.00 36.47 82 SER A C 1
ATOM 567 O O . SER A 1 83 ? -0.340 82.292 50.547 1.00 36.48 82 SER A O 1
ATOM 570 N N . LEU A 1 84 ? 1.091 83.583 49.409 1.00 36.26 83 LEU A N 1
ATOM 571 C CA . LEU A 1 84 ? 0.030 84.433 48.859 1.00 36.34 83 LEU A CA 1
ATOM 572 C C . LEU A 1 84 ? -0.719 83.718 47.721 1.00 35.74 83 LEU A C 1
ATOM 573 O O . LEU A 1 84 ? -1.910 83.943 47.523 1.00 35.72 83 LEU A O 1
ATOM 578 N N . LEU A 1 85 ? -0.024 82.865 46.974 1.00 34.71 84 LEU A N 1
ATOM 579 C CA . LEU A 1 85 ? -0.682 82.071 45.948 1.00 33.69 84 LEU A CA 1
ATOM 580 C C . LEU A 1 85 ? -1.648 81.118 46.631 1.00 33.34 84 LEU A C 1
ATOM 581 O O . LEU A 1 85 ? -2.807 81.049 46.268 1.00 33.18 84 LEU A O 1
ATOM 586 N N . ASP A 1 86 ? -1.160 80.405 47.640 1.00 33.34 85 ASP A N 1
ATOM 587 C CA . ASP A 1 86 ? -1.988 79.484 48.412 1.00 32.80 85 ASP A CA 1
ATOM 588 C C . ASP A 1 86 ? -3.156 80.200 49.078 1.00 33.17 85 ASP A C 1
ATOM 589 O O . ASP A 1 86 ? -4.257 79.645 49.168 1.00 34.27 85 ASP A O 1
ATOM 594 N N . ALA A 1 87 ? -2.932 81.429 49.530 1.00 32.66 86 ALA A N 1
ATOM 595 C CA . ALA A 1 87 ? -3.994 82.211 50.163 1.00 32.70 86 ALA A CA 1
ATOM 596 C C . ALA A 1 87 ? -5.090 82.579 49.164 1.00 32.84 86 ALA A C 1
ATOM 597 O O . ALA A 1 87 ? -6.267 82.561 49.498 1.00 32.35 86 ALA A O 1
ATOM 599 N N . VAL A 1 88 ? -4.680 82.920 47.945 1.00 33.55 87 VAL A N 1
ATOM 600 C CA . VAL A 1 88 ? -5.595 83.324 46.878 1.00 33.95 87 VAL A CA 1
ATOM 601 C C . VAL A 1 88 ? -6.372 82.128 46.322 1.00 35.20 87 VAL A C 1
ATOM 602 O O . VAL A 1 88 ? -7.585 82.213 46.099 1.00 34.91 87 VAL A O 1
ATOM 606 N N . HIS A 1 89 ? -5.650 81.028 46.097 1.00 36.02 88 HIS A N 1
ATOM 607 C CA . HIS A 1 89 ? -6.208 79.759 45.611 1.00 37.11 88 HIS A CA 1
ATOM 608 C C . HIS A 1 89 ? -7.335 79.259 46.507 1.00 37.12 88 HIS A C 1
ATOM 609 O O . HIS A 1 89 ? -8.312 78.695 46.039 1.00 37.10 88 HIS A O 1
ATOM 616 N N . THR A 1 90 ? -7.163 79.491 47.802 1.00 37.33 89 THR A N 1
ATOM 617 C CA . THR A 1 90 ? -8.073 79.053 48.843 1.00 37.32 89 THR A CA 1
ATOM 618 C C . THR A 1 90 ? -9.205 80.026 49.153 1.00 37.92 89 THR A C 1
ATOM 619 O O . THR A 1 90 ? -10.245 79.605 49.636 1.00 38.43 89 THR A O 1
ATOM 623 N N . HIS A 1 91 ? -9.017 81.313 48.877 1.00 38.34 90 HIS A N 1
ATOM 624 C CA . HIS A 1 91 ? -10.019 82.336 49.219 1.00 38.84 90 HIS A CA 1
ATOM 625 C C . HIS A 1 91 ? -10.643 83.131 48.045 1.00 39.07 90 HIS A C 1
ATOM 626 O O . HIS A 1 91 ? -11.689 83.760 48.217 1.00 39.02 90 HIS A O 1
ATOM 633 N N . ALA A 1 92 ? -9.988 83.135 46.884 1.00 39.17 91 ALA A N 1
ATOM 634 C CA . ALA A 1 92 ? -10.494 83.805 45.682 1.00 38.85 91 ALA A CA 1
ATOM 635 C C . ALA A 1 92 ? -10.051 82.988 44.472 1.00 38.66 91 ALA A C 1
ATOM 636 O O . ALA A 1 92 ? -9.285 83.463 43.629 1.00 38.66 91 ALA A O 1
ATOM 638 N N . PRO A 1 93 ? -10.548 81.750 44.379 1.00 38.57 92 PRO A N 1
ATOM 639 C CA . PRO A 1 93 ? -10.055 80.805 43.385 1.00 38.91 92 PRO A CA 1
ATOM 640 C C . PRO A 1 93 ? -10.422 81.145 41.946 1.00 38.85 92 PRO A C 1
ATOM 641 O O . PRO A 1 93 ? -9.795 80.620 41.025 1.00 38.78 92 PRO A O 1
ATOM 645 N N . ASN A 1 94 ? -11.422 82.001 41.752 1.00 38.87 93 ASN A N 1
ATOM 646 C CA . ASN A 1 94 ? -11.843 82.379 40.406 1.00 38.73 93 ASN A CA 1
ATOM 647 C C . ASN A 1 94 ? -11.320 83.754 39.978 1.00 36.77 93 ASN A C 1
ATOM 648 O O . ASN A 1 94 ? -11.405 84.104 38.808 1.00 36.48 93 ASN A O 1
ATOM 653 N N . ASN A 1 95 ? -10.773 84.524 40.909 1.00 35.60 94 ASN A N 1
ATOM 654 C CA . ASN A 1 95 ? -10.237 85.844 40.573 1.00 35.50 94 ASN A CA 1
ATOM 655 C C . ASN A 1 95 ? -8.996 85.785 39.696 1.00 34.82 94 ASN A C 1
ATOM 656 O O . ASN A 1 95 ? -8.192 84.865 39.815 1.00 34.85 94 ASN A O 1
ATOM 661 N N . GLY A 1 96 ? -8.852 86.768 38.815 1.00 34.14 95 GLY A N 1
ATOM 662 C CA . GLY A 1 96 ? -7.620 86.937 38.045 1.00 34.37 95 GLY A CA 1
ATOM 663 C C . GLY A 1 96 ? -6.562 87.585 38.935 1.00 33.71 95 GLY A C 1
ATOM 664 O O . GLY A 1 96 ? -6.908 88.250 39.919 1.00 32.75 95 GLY A O 1
ATOM 665 N N . PHE A 1 97 ? -5.281 87.395 38.612 1.00 33.25 96 PHE A N 1
ATOM 666 C CA . PHE A 1 97 ? -4.224 87.972 39.431 1.00 33.56 96 PHE A CA 1
ATOM 667 C C . PHE A 1 97 ? -2.864 88.076 38.743 1.00 34.41 96 PHE A C 1
ATOM 668 O O . PHE A 1 97 ? -2.544 87.299 37.850 1.00 34.45 96 PHE A O 1
ATOM 676 N N . THR A 1 98 ? -2.057 89.032 39.201 1.00 34.85 97 THR A N 1
ATOM 677 C CA . THR A 1 98 ? -0.728 89.259 38.658 1.00 35.08 97 THR A CA 1
ATOM 678 C C . THR A 1 98 ? 0.283 89.478 39.778 1.00 35.79 97 THR A C 1
ATOM 679 O O . THR A 1 98 ? -0.102 89.742 40.912 1.00 37.35 97 THR A O 1
ATOM 683 N N . ASP A 1 99 ? 1.568 89.340 39.460 1.00 35.74 98 ASP A N 1
ATOM 684 C CA . ASP A 1 99 ? 2.644 89.543 40.433 1.00 36.36 98 ASP A CA 1
ATOM 685 C C . ASP A 1 99 ? 3.575 90.652 39.949 1.00 36.92 98 ASP A C 1
ATOM 686 O O . ASP A 1 99 ? 3.385 91.182 38.866 1.00 37.30 98 ASP A O 1
ATOM 691 N N . VAL A 1 100 ? 4.591 90.985 40.738 1.00 37.55 99 VAL A N 1
ATOM 692 C CA . VAL A 1 100 ? 5.519 92.067 40.382 1.00 37.90 99 VAL A CA 1
ATOM 693 C C . VAL A 1 100 ? 7.009 91.684 40.482 1.00 39.24 99 VAL A C 1
ATOM 694 O O . VAL A 1 100 ? 7.887 92.540 40.389 1.00 38.92 99 VAL A O 1
ATOM 698 N N . VAL A 1 101 ? 7.287 90.391 40.609 1.00 40.58 100 VAL A N 1
ATOM 699 C CA . VAL A 1 101 ? 8.629 89.922 40.935 1.00 41.09 100 VAL A CA 1
ATOM 700 C C . VAL A 1 101 ? 9.632 89.966 39.781 1.00 41.33 100 VAL A C 1
ATOM 701 O O . VAL A 1 101 ? 9.318 89.670 38.638 1.00 41.67 100 VAL A O 1
ATOM 705 N N . SER A 1 102 ? 10.853 90.342 40.140 1.00 42.48 101 SER A N 1
ATOM 706 C CA . SER A 1 102 ? 12.027 90.435 39.259 1.00 41.94 101 SER A CA 1
ATOM 707 C C . SER A 1 102 ? 12.301 89.217 38.383 1.00 41.95 101 SER A C 1
ATOM 708 O O . SER A 1 102 ? 12.842 89.370 37.297 1.00 43.16 101 SER A O 1
ATOM 711 N N . VAL A 1 103 ? 11.959 88.022 38.867 1.00 41.27 102 VAL A N 1
ATOM 712 C CA . VAL A 1 103 ? 12.125 86.770 38.117 1.00 40.65 102 VAL A CA 1
ATOM 713 C C . VAL A 1 103 ? 10.735 86.220 37.822 1.00 40.66 102 VAL A C 1
ATOM 714 O O . VAL A 1 103 ? 9.840 86.338 38.651 1.00 41.82 102 VAL A O 1
ATOM 718 N N . LYS A 1 104 ? 10.559 85.617 36.648 1.00 39.93 103 LYS A N 1
ATOM 719 C CA . LYS A 1 104 ? 9.230 85.207 36.170 1.00 38.26 103 LYS A CA 1
ATOM 720 C C . LYS A 1 104 ? 9.031 83.699 36.020 1.00 38.14 103 LYS A C 1
ATOM 721 O O . LYS A 1 104 ? 7.941 83.193 36.296 1.00 39.03 103 LYS A O 1
ATOM 727 N N . THR A 1 105 ? 10.054 82.975 35.579 1.00 37.22 104 THR A N 1
ATOM 728 C CA . THR A 1 105 ? 9.911 81.533 35.413 1.00 37.12 104 THR A CA 1
ATOM 729 C C . THR A 1 105 ? 9.576 80.865 36.742 1.00 37.86 104 THR A C 1
ATOM 730 O O . THR A 1 105 ? 8.702 79.994 36.800 1.00 38.30 104 THR A O 1
ATOM 734 N N . ALA A 1 106 ? 10.257 81.277 37.809 1.00 37.69 105 ALA A N 1
ATOM 735 C CA . ALA A 1 106 ? 10.039 80.666 39.118 1.00 37.36 105 ALA A CA 1
ATOM 736 C C . ALA A 1 106 ? 8.584 80.829 39.583 1.00 37.15 105 ALA A C 1
ATOM 737 O O . ALA A 1 106 ? 8.018 79.918 40.208 1.00 37.88 105 ALA A O 1
ATOM 739 N N . VAL A 1 107 ? 7.983 81.972 39.260 1.00 36.09 106 VAL A N 1
ATOM 740 C CA . VAL A 1 107 ? 6.603 82.260 39.656 1.00 35.50 106 VAL A CA 1
ATOM 741 C C . VAL A 1 107 ? 5.622 81.467 38.809 1.00 35.22 106 VAL A C 1
ATOM 742 O O . VAL A 1 107 ? 4.730 80.808 39.341 1.00 35.83 106 VAL A O 1
ATOM 746 N N . TYR A 1 108 ? 5.788 81.528 37.493 1.00 34.62 107 TYR A N 1
ATOM 747 C CA . TYR A 1 108 ? 4.890 80.822 36.589 1.00 34.77 107 TYR A CA 1
ATOM 748 C C . TYR A 1 108 ? 4.845 79.325 36.948 1.00 35.32 107 TYR A C 1
ATOM 749 O O . TYR A 1 108 ? 3.761 78.737 37.039 1.00 35.88 107 TYR A O 1
ATOM 758 N N . ASP A 1 109 ? 6.017 78.734 37.187 1.00 34.91 108 ASP A N 1
ATOM 759 C CA . ASP A 1 109 ? 6.123 77.353 37.650 1.00 34.60 108 ASP A CA 1
ATOM 760 C C . ASP A 1 109 ? 5.287 77.121 38.909 1.00 34.13 108 ASP A C 1
ATOM 761 O O . ASP A 1 109 ? 4.528 76.149 38.996 1.00 34.48 108 ASP A O 1
ATOM 766 N N . ALA A 1 110 ? 5.436 78.009 39.884 1.00 33.03 109 ALA A N 1
ATOM 767 C CA . ALA A 1 110 ? 4.708 77.884 41.137 1.00 32.57 109 ALA A CA 1
ATOM 768 C C . ALA A 1 110 ? 3.207 77.955 40.879 1.00 32.13 109 ALA A C 1
ATOM 769 O O . ALA A 1 110 ? 2.433 77.253 41.526 1.00 31.06 109 ALA A O 1
ATOM 771 N N . VAL A 1 111 ? 2.810 78.793 39.924 1.00 32.11 110 VAL A N 1
ATOM 772 C CA . VAL A 1 111 ? 1.406 78.929 39.555 1.00 32.81 110 VAL A CA 1
ATOM 773 C C . VAL A 1 111 ? 0.887 77.682 38.822 1.00 32.94 110 VAL A C 1
ATOM 774 O O . VAL A 1 111 ? -0.231 77.236 39.059 1.00 32.41 110 VAL A O 1
ATOM 778 N N . LYS A 1 112 ? 1.705 77.126 37.936 1.00 33.08 111 LYS A N 1
ATOM 779 C CA . LYS A 1 112 ? 1.316 75.932 37.202 1.00 33.34 111 LYS A CA 1
ATOM 780 C C . LYS A 1 112 ? 1.198 74.733 38.129 1.00 34.10 111 LYS A C 1
ATOM 781 O O . LYS A 1 112 ? 0.276 73.918 37.972 1.00 34.70 111 LYS A O 1
ATOM 787 N N . ALA A 1 113 ? 2.104 74.630 39.102 1.00 34.08 112 ALA A N 1
ATOM 788 C CA . ALA A 1 113 ? 2.062 73.524 40.073 1.00 33.56 112 ALA A CA 1
ATOM 789 C C . ALA A 1 113 ? 0.742 73.510 40.873 1.00 32.85 112 ALA A C 1
ATOM 790 O O . ALA A 1 113 ? 0.308 72.465 41.350 1.00 32.46 112 ALA A O 1
ATOM 792 N N . ARG A 1 114 ? 0.111 74.676 40.987 1.00 32.89 113 ARG A N 1
ATOM 793 C CA . ARG A 1 114 ? -1.150 74.837 41.708 1.00 33.14 113 ARG A CA 1
ATOM 794 C C . ARG A 1 114 ? -2.352 74.960 40.756 1.00 33.59 113 ARG A C 1
ATOM 795 O O . ARG A 1 114 ? -3.473 75.231 41.194 1.00 33.73 113 ARG A O 1
ATOM 803 N N . ASN A 1 115 ? -2.114 74.752 39.460 1.00 34.13 114 ASN A N 1
ATOM 804 C CA . ASN A 1 115 ? -3.162 74.832 38.425 1.00 33.89 114 ASN A CA 1
ATOM 805 C C . ASN A 1 115 ? -3.929 76.156 38.399 1.00 32.86 114 ASN A C 1
ATOM 806 O O . ASN A 1 115 ? -5.136 76.185 38.184 1.00 31.30 114 ASN A O 1
ATOM 819 N N . GLN A 1 117 ? -2.841 78.704 36.372 1.00 32.85 116 GLN A N 1
ATOM 820 C CA . GLN A 1 117 ? -2.446 79.371 35.124 1.00 33.67 116 GLN A CA 1
ATOM 821 C C . GLN A 1 117 ? -3.605 79.954 34.305 1.00 34.56 116 GLN A C 1
ATOM 822 O O . GLN A 1 117 ? -3.400 80.868 33.522 1.00 35.65 116 GLN A O 1
ATOM 828 N N . HIS A 1 118 ? -4.816 79.454 34.495 1.00 35.69 117 HIS A N 1
ATOM 829 C CA . HIS A 1 118 ? -5.971 80.003 33.786 1.00 36.38 117 HIS A CA 1
ATOM 830 C C . HIS A 1 118 ? -6.416 81.366 34.348 1.00 36.03 117 HIS A C 1
ATOM 831 O O . HIS A 1 118 ? -7.257 82.021 33.751 1.00 36.08 117 HIS A O 1
ATOM 838 N N . ARG A 1 119 ? -5.840 81.807 35.467 1.00 36.23 118 ARG A N 1
ATOM 839 C CA . ARG A 1 119 ? -6.206 83.102 36.075 1.00 36.51 118 ARG A CA 1
ATOM 840 C C . ARG A 1 119 ? -5.030 84.072 36.308 1.00 35.91 118 ARG A C 1
ATOM 841 O O . ARG A 1 119 ? -5.212 85.128 36.906 1.00 36.31 118 ARG A O 1
ATOM 849 N N . TYR A 1 120 ? -3.848 83.732 35.799 1.00 35.02 119 TYR A N 1
ATOM 850 C CA . TYR A 1 120 ? -2.616 84.460 36.094 1.00 34.18 119 TYR A CA 1
ATOM 851 C C . TYR A 1 120 ? -2.032 85.217 34.915 1.00 33.83 119 TYR A C 1
ATOM 852 O O . TYR A 1 120 ? -1.978 84.706 33.798 1.00 33.69 119 TYR A O 1
ATOM 861 N N . VAL A 1 121 ? -1.595 86.442 35.172 1.00 33.85 120 VAL A N 1
ATOM 862 C CA . VAL A 1 121 ? -0.812 87.179 34.199 1.00 33.80 120 VAL A CA 1
ATOM 863 C C . VAL A 1 121 ? 0.430 87.734 34.888 1.00 33.67 120 VAL A C 1
ATOM 864 O O . VAL A 1 121 ? 0.345 88.610 35.742 1.00 33.49 120 VAL A O 1
ATOM 868 N N . GLY A 1 122 ? 1.588 87.203 34.520 1.00 33.61 121 GLY A N 1
ATOM 869 C CA . GLY A 1 122 ? 2.835 87.667 35.087 1.00 33.70 121 GLY A CA 1
ATOM 870 C C . GLY A 1 122 ? 3.099 89.119 34.742 1.00 33.49 121 GLY A C 1
ATOM 871 O O . GLY A 1 122 ? 2.759 89.592 33.656 1.00 32.63 121 GLY A O 1
ATOM 872 N N . SER A 1 123 ? 3.672 89.849 35.683 1.00 33.72 122 SER A N 1
ATOM 873 C CA . SER A 1 123 ? 4.140 91.169 35.361 1.00 34.81 122 SER A CA 1
ATOM 874 C C . SER A 1 123 ? 5.363 91.533 36.180 1.00 34.52 122 SER A C 1
ATOM 875 O O . SER A 1 123 ? 5.616 90.966 37.230 1.00 34.24 122 SER A O 1
ATOM 878 N N . HIS A 1 124 ? 6.123 92.484 35.672 1.00 35.71 123 HIS A N 1
ATOM 879 C CA . HIS A 1 124 ? 7.343 92.933 36.324 1.00 37.00 123 HIS A CA 1
ATOM 880 C C . HIS A 1 124 ? 7.612 94.390 35.989 1.00 37.71 123 HIS A C 1
ATOM 881 O O . HIS A 1 124 ? 7.938 94.682 34.850 1.00 37.78 123 HIS A O 1
ATOM 888 N N . PRO A 1 125 ? 7.439 95.305 36.962 1.00 39.54 124 PRO A N 1
ATOM 889 C CA . PRO A 1 125 ? 7.850 96.702 36.756 1.00 41.48 124 PRO A CA 1
ATOM 890 C C . PRO A 1 125 ? 9.351 96.874 36.939 1.00 44.11 124 PRO A C 1
ATOM 891 O O . PRO A 1 125 ? 9.932 96.270 37.844 1.00 44.29 124 PRO A O 1
ATOM 903 N N . ALA A 1 127 ? 10.833 98.983 38.406 1.00 54.63 126 ALA A N 1
ATOM 904 C CA . ALA A 1 127 ? 10.911 99.958 39.487 1.00 56.29 126 ALA A CA 1
ATOM 905 C C . ALA A 1 127 ? 12.142 99.683 40.353 1.00 58.90 126 ALA A C 1
ATOM 906 O O . ALA A 1 127 ? 13.047 98.933 39.953 1.00 59.34 126 ALA A O 1
ATOM 908 N N . GLY A 1 128 ? 12.169 100.288 41.540 1.00 61.07 127 GLY A N 1
ATOM 909 C CA . GLY A 1 128 ? 13.315 100.186 42.447 1.00 62.57 127 GLY A CA 1
ATOM 910 C C . GLY A 1 128 ? 13.478 98.856 43.168 1.00 63.99 127 GLY A C 1
ATOM 911 O O . GLY A 1 128 ? 13.220 97.790 42.597 1.00 63.35 127 GLY A O 1
ATOM 912 N N . THR A 1 129 ? 13.886 98.943 44.439 1.00 65.73 128 THR A N 1
ATOM 913 C CA . THR A 1 129 ? 14.243 97.780 45.266 1.00 67.18 128 THR A CA 1
ATOM 914 C C . THR A 1 129 ? 13.126 97.362 46.245 1.00 67.97 128 THR A C 1
ATOM 915 O O . THR A 1 129 ? 12.926 98.009 47.287 1.00 68.32 128 THR A O 1
ATOM 919 N N . ALA A 1 130 ? 12.428 96.268 45.907 1.00 68.10 129 ALA A N 1
ATOM 920 C CA . ALA A 1 130 ? 11.282 95.733 46.678 1.00 67.77 129 ALA A CA 1
ATOM 921 C C . ALA A 1 130 ? 11.208 96.164 48.159 1.00 67.74 129 ALA A C 1
ATOM 922 O O . ALA A 1 130 ? 12.091 95.877 48.972 1.00 67.30 129 ALA A O 1
ATOM 924 N N . SER A 1 132 ? 11.928 97.463 52.680 1.00 44.29 131 SER A N 1
ATOM 925 C CA A SER A 1 132 ? 11.087 98.650 52.815 0.50 43.85 131 SER A CA 1
ATOM 926 C CA B SER A 1 132 ? 11.110 98.661 52.980 0.50 43.94 131 SER A CA 1
ATOM 927 C C . SER A 1 132 ? 9.569 98.534 52.730 1.00 43.49 131 SER A C 1
ATOM 928 O O . SER A 1 132 ? 9.089 97.942 51.742 1.00 43.62 131 SER A O 1
ATOM 933 N N . GLY A 1 133 ? 8.819 99.096 53.691 1.00 41.72 132 GLY A N 1
ATOM 934 C CA . GLY A 1 133 ? 7.345 99.028 53.717 1.00 40.73 132 GLY A CA 1
ATOM 935 C C . GLY A 1 133 ? 6.578 100.205 53.118 1.00 39.65 132 GLY A C 1
ATOM 936 O O . GLY A 1 133 ? 6.987 100.776 52.116 1.00 39.74 132 GLY A O 1
ATOM 937 N N . TRP A 1 134 ? 5.463 100.569 53.744 1.00 39.12 133 TRP A N 1
ATOM 938 C CA . TRP A 1 134 ? 4.543 101.618 53.223 1.00 39.01 133 TRP A CA 1
ATOM 939 C C . TRP A 1 134 ? 5.133 103.023 53.094 1.00 38.77 133 TRP A C 1
ATOM 940 O O . TRP A 1 134 ? 4.779 103.753 52.171 1.00 39.21 133 TRP A O 1
ATOM 951 N N . SER A 1 135 ? 6.035 103.397 53.996 1.00 38.33 134 SER A N 1
ATOM 952 C CA . SER A 1 135 ? 6.661 104.717 53.936 1.00 37.86 134 SER A CA 1
ATOM 953 C C . SER A 1 135 ? 7.504 104.882 52.674 1.00 37.20 134 SER A C 1
ATOM 954 O O . SER A 1 135 ? 7.847 105.995 52.302 1.00 37.11 134 SER A O 1
ATOM 957 N N . ALA A 1 136 ? 7.833 103.770 52.024 1.00 37.46 135 ALA A N 1
ATOM 958 C CA . ALA A 1 136 ? 8.601 103.778 50.774 1.00 37.92 135 ALA A CA 1
ATOM 959 C C . ALA A 1 136 ? 7.771 104.180 49.547 1.00 38.46 135 ALA A C 1
ATOM 960 O O . ALA A 1 136 ? 8.335 104.479 48.497 1.00 38.30 135 ALA A O 1
ATOM 962 N N . SER A 1 137 ? 6.444 104.189 49.678 1.00 38.98 136 SER A N 1
ATOM 963 C CA . SER A 1 137 ? 5.565 104.461 48.547 1.00 39.77 136 SER A CA 1
ATOM 964 C C . SER A 1 137 ? 5.588 105.916 48.111 1.00 41.15 136 SER A C 1
ATOM 965 O O . SER A 1 137 ? 5.597 106.820 48.945 1.00 42.11 136 SER A O 1
ATOM 976 N N . ASP A 1 139 ? 4.597 108.849 44.488 1.00 42.00 138 ASP A N 1
ATOM 977 C CA . ASP A 1 139 ? 3.774 109.144 43.314 1.00 41.43 138 ASP A CA 1
ATOM 978 C C . ASP A 1 139 ? 4.604 109.091 42.036 1.00 41.07 138 ASP A C 1
ATOM 979 O O . ASP A 1 139 ? 5.794 109.400 42.040 1.00 41.77 138 ASP A O 1
ATOM 984 N N . GLY A 1 140 ? 3.971 108.670 40.947 1.00 40.12 139 GLY A N 1
ATOM 985 C CA . GLY A 1 140 ? 4.609 108.642 39.635 1.00 39.48 139 GLY A CA 1
ATOM 986 C C . GLY A 1 140 ? 5.865 107.806 39.498 1.00 38.64 139 GLY A C 1
ATOM 987 O O . GLY A 1 140 ? 6.713 108.116 38.674 1.00 38.36 139 GLY A O 1
ATOM 988 N N . LEU A 1 141 ? 5.977 106.738 40.281 1.00 38.23 140 LEU A N 1
ATOM 989 C CA . LEU A 1 141 ? 7.134 105.848 40.207 1.00 38.42 140 LEU A CA 1
ATOM 990 C C . LEU A 1 141 ? 7.265 105.194 38.836 1.00 38.72 140 LEU A C 1
ATOM 991 O O . LEU A 1 141 ? 8.378 105.010 38.326 1.00 40.07 140 LEU A O 1
ATOM 996 N N . PHE A 1 142 ? 6.122 104.862 38.246 1.00 37.54 141 PHE A N 1
ATOM 997 C CA . PHE A 1 142 ? 6.065 104.098 37.011 1.00 36.84 141 PHE A CA 1
ATOM 998 C C . PHE A 1 142 ? 5.995 104.934 35.736 1.00 36.42 141 PHE A C 1
ATOM 999 O O . PHE A 1 142 ? 6.022 104.374 34.638 1.00 35.67 141 PHE A O 1
ATOM 1007 N N . LYS A 1 143 ? 5.898 106.257 35.870 1.00 36.40 142 LYS A N 1
ATOM 1008 C CA . LYS A 1 143 ? 5.808 107.123 34.703 1.00 36.77 142 LYS A CA 1
ATOM 1009 C C . LYS A 1 143 ? 7.043 106.900 33.833 1.00 37.43 142 LYS A C 1
ATOM 1010 O O . LYS A 1 143 ? 8.184 107.016 34.303 1.00 37.24 142 LYS A O 1
ATOM 1012 N N . ARG A 1 144 ? 6.800 106.528 32.578 1.00 37.78 143 ARG A N 1
ATOM 1013 C CA . ARG A 1 144 ? 7.858 106.280 31.593 1.00 38.09 143 ARG A CA 1
ATOM 1014 C C . ARG A 1 144 ? 8.805 105.134 32.004 1.00 37.69 143 ARG A C 1
ATOM 1015 O O . ARG A 1 144 ? 9.909 105.008 31.454 1.00 38.29 143 ARG A O 1
ATOM 1018 N N . ALA A 1 145 ? 8.362 104.296 32.946 1.00 36.15 144 ALA A N 1
ATOM 1019 C CA . ALA A 1 145 ? 9.112 103.111 33.363 1.00 35.06 144 ALA A CA 1
ATOM 1020 C C . ALA A 1 145 ? 8.570 101.934 32.583 1.00 34.93 144 ALA A C 1
ATOM 1021 O O . ALA A 1 145 ? 7.397 101.935 32.201 1.00 35.34 144 ALA A O 1
ATOM 1023 N N . VAL A 1 146 ? 9.410 100.932 32.342 1.00 34.59 145 VAL A N 1
ATOM 1024 C CA . VAL A 1 146 ? 8.958 99.736 31.649 1.00 34.12 145 VAL A CA 1
ATOM 1025 C C . VAL A 1 146 ? 8.220 98.837 32.631 1.00 33.53 145 VAL A C 1
ATOM 1026 O O . VAL A 1 146 ? 8.639 98.677 33.767 1.00 32.73 145 VAL A O 1
ATOM 1030 N N . TRP A 1 147 ? 7.111 98.264 32.181 1.00 33.71 146 TRP A N 1
ATOM 1031 C CA . TRP A 1 147 ? 6.344 97.305 32.970 1.00 33.13 146 TRP A CA 1
ATOM 1032 C C . TRP A 1 147 ? 6.139 96.101 32.062 1.00 31.63 146 TRP A C 1
ATOM 1033 O O . TRP A 1 147 ? 5.354 96.159 31.120 1.00 32.28 146 TRP A O 1
ATOM 1044 N N . VAL A 1 148 ? 6.865 95.020 32.318 1.00 30.31 147 VAL A N 1
ATOM 1045 C CA . VAL A 1 148 ? 6.692 93.813 31.530 1.00 29.82 147 VAL A CA 1
ATOM 1046 C C . VAL A 1 148 ? 5.370 93.123 31.904 1.00 30.11 147 VAL A C 1
ATOM 1047 O O . VAL A 1 148 ? 5.026 93.024 33.081 1.00 29.21 147 VAL A O 1
ATOM 1051 N N . VAL A 1 149 ? 4.629 92.689 30.890 1.00 30.51 148 VAL A N 1
ATOM 1052 C CA . VAL A 1 149 ? 3.431 91.877 31.086 1.00 31.53 148 VAL A CA 1
ATOM 1053 C C . VAL A 1 149 ? 3.589 90.611 30.254 1.00 32.26 148 VAL A C 1
ATOM 1054 O O . VAL A 1 149 ? 3.836 90.684 29.055 1.00 32.68 148 VAL A O 1
ATOM 1058 N N . THR A 1 150 ? 3.442 89.455 30.890 1.00 32.62 149 THR A N 1
ATOM 1059 C CA . THR A 1 150 ? 3.629 88.182 30.209 1.00 32.77 149 THR A CA 1
ATOM 1060 C C . THR A 1 150 ? 2.399 87.723 29.430 1.00 32.43 149 THR A C 1
ATOM 1061 O O . THR A 1 150 ? 1.313 88.288 29.557 1.00 31.73 149 THR A O 1
ATOM 1065 N N . PHE A 1 151 ? 2.610 86.698 28.609 1.00 32.78 150 PHE A N 1
ATOM 1066 C CA . PHE A 1 151 ? 1.569 86.125 27.759 1.00 32.85 150 PHE A CA 1
ATOM 1067 C C . PHE A 1 151 ? 1.883 84.675 27.353 1.00 33.33 150 PHE A C 1
ATOM 1068 O O . PHE A 1 151 ? 1.530 84.244 26.262 1.00 33.51 150 PHE A O 1
ATOM 1076 N N . ASP A 1 152 ? 2.514 83.910 28.236 1.00 33.97 151 ASP A N 1
ATOM 1077 C CA . ASP A 1 152 ? 2.924 82.543 27.888 1.00 34.74 151 ASP A CA 1
ATOM 1078 C C . ASP A 1 152 ? 1.734 81.639 27.559 1.00 35.04 151 ASP A C 1
ATOM 1079 O O . ASP A 1 152 ? 1.830 80.784 26.675 1.00 34.63 151 ASP A O 1
ATOM 1084 N N . GLN A 1 153 ? 0.620 81.841 28.268 1.00 35.40 152 GLN A N 1
ATOM 1085 C CA . GLN A 1 153 ? -0.582 81.026 28.090 1.00 35.83 152 GLN A CA 1
ATOM 1086 C C . GLN A 1 153 ? -1.071 80.972 26.638 1.00 36.39 152 GLN A C 1
ATOM 1087 O O . GLN A 1 153 ? -1.694 79.992 26.233 1.00 37.16 152 GLN A O 1
ATOM 1093 N N . LEU A 1 154 ? -0.791 82.016 25.864 1.00 36.23 153 LEU A N 1
ATOM 1094 C CA . LEU A 1 154 ? -1.177 82.050 24.457 1.00 35.70 153 LEU A CA 1
ATOM 1095 C C . LEU A 1 154 ? -0.328 81.168 23.560 1.00 35.65 153 LEU A C 1
ATOM 1096 O O . LEU A 1 154 ? -0.782 80.826 22.480 1.00 36.19 153 LEU A O 1
ATOM 1101 N N . PHE A 1 155 ? 0.886 80.805 23.983 1.00 35.88 154 PHE A N 1
ATOM 1102 C CA . PHE A 1 155 ? 1.812 80.027 23.123 1.00 36.17 154 PHE A CA 1
ATOM 1103 C C . PHE A 1 155 ? 2.393 78.734 23.696 1.00 36.43 154 PHE A C 1
ATOM 1104 O O . PHE A 1 155 ? 3.160 78.066 23.017 1.00 36.64 154 PHE A O 1
ATOM 1112 N N . ASP A 1 156 ? 2.047 78.374 24.925 1.00 37.44 155 ASP A N 1
ATOM 1113 C CA . ASP A 1 156 ? 2.538 77.128 25.512 1.00 37.97 155 ASP A CA 1
ATOM 1114 C C . ASP A 1 156 ? 1.374 76.142 25.615 1.00 38.73 155 ASP A C 1
ATOM 1115 O O . ASP A 1 156 ? 0.289 76.396 25.073 1.00 38.66 155 ASP A O 1
ATOM 1120 N N . GLY A 1 157 ? 1.590 75.035 26.321 1.00 39.42 156 GLY A N 1
ATOM 1121 C CA . GLY A 1 157 ? 0.566 74.008 26.477 1.00 40.22 156 GLY A CA 1
ATOM 1122 C C . GLY A 1 157 ? -0.627 74.350 27.361 1.00 41.11 156 GLY A C 1
ATOM 1123 O O . GLY A 1 157 ? -1.357 73.451 27.766 1.00 41.85 156 GLY A O 1
ATOM 1124 N N . THR A 1 158 ? -0.839 75.627 27.675 1.00 41.41 157 THR A N 1
ATOM 1125 C CA . THR A 1 158 ? -2.002 76.020 28.460 1.00 41.62 157 THR A CA 1
ATOM 1126 C C . THR A 1 158 ? -3.178 76.233 27.524 1.00 42.57 157 THR A C 1
ATOM 1127 O O . THR A 1 158 ? -3.030 76.863 26.478 1.00 42.34 157 THR A O 1
ATOM 1131 N N . ASP A 1 159 ? -4.344 75.732 27.927 1.00 43.75 158 ASP A N 1
ATOM 1132 C CA . ASP A 1 159 ? -5.553 75.766 27.107 1.00 44.61 158 ASP A CA 1
ATOM 1133 C C . ASP A 1 159 ? -6.496 76.847 27.637 1.00 44.58 158 ASP A C 1
ATOM 1134 O O . ASP A 1 159 ? -7.454 76.553 28.352 1.00 45.32 158 ASP A O 1
ATOM 1139 N N . ILE A 1 160 ? -6.228 78.099 27.281 1.00 43.95 159 ILE A N 1
ATOM 1140 C CA . ILE A 1 160 ? -6.993 79.225 27.834 1.00 43.65 159 ILE A CA 1
ATOM 1141 C C . ILE A 1 160 ? -8.127 79.684 26.930 1.00 43.37 159 ILE A C 1
ATOM 1142 O O . ILE A 1 160 ? -8.148 79.372 25.746 1.00 43.21 159 ILE A O 1
ATOM 1147 N N . ASN A 1 161 ? -9.066 80.425 27.514 1.00 43.51 160 ASN A N 1
ATOM 1148 C CA . ASN A 1 161 ? -10.208 80.974 26.787 1.00 43.49 160 ASN A CA 1
ATOM 1149 C C . ASN A 1 161 ? -10.318 82.495 27.011 1.00 43.18 160 ASN A C 1
ATOM 1150 O O . ASN A 1 161 ? -9.395 83.110 27.548 1.00 43.22 160 ASN A O 1
ATOM 1155 N N . SER A 1 162 ? -11.447 83.088 26.622 1.00 42.57 161 SER A N 1
ATOM 1156 C CA . SER A 1 162 ? -11.616 84.548 26.654 1.00 42.13 161 SER A CA 1
ATOM 1157 C C . SER A 1 162 ? -11.463 85.200 28.037 1.00 41.67 161 SER A C 1
ATOM 1158 O O . SER A 1 162 ? -11.034 86.355 28.132 1.00 42.56 161 SER A O 1
ATOM 1161 N N . THR A 1 163 ? -11.818 84.486 29.100 1.00 40.46 162 THR A N 1
ATOM 1162 C CA . THR A 1 163 ? -11.710 85.046 30.443 1.00 40.12 162 THR A CA 1
ATOM 1163 C C . THR A 1 163 ? -10.246 85.406 30.753 1.00 39.41 162 THR A C 1
ATOM 1164 O O . THR A 1 163 ? -9.984 86.431 31.380 1.00 38.91 162 THR A O 1
ATOM 1168 N N . TRP A 1 164 ? -9.301 84.583 30.291 1.00 38.65 163 TRP A N 1
ATOM 1169 C CA . TRP A 1 164 ? -7.881 84.887 30.480 1.00 38.25 163 TRP A CA 1
ATOM 1170 C C . TRP A 1 164 ? -7.488 86.120 29.685 1.00 37.71 163 TRP A C 1
ATOM 1171 O O . TRP A 1 164 ? -6.758 86.967 30.181 1.00 38.45 163 TRP A O 1
ATOM 1182 N N . ILE A 1 165 ? -7.963 86.223 28.451 1.00 37.39 164 ILE A N 1
ATOM 1183 C CA . ILE A 1 165 ? -7.677 87.399 27.634 1.00 36.78 164 ILE A CA 1
ATOM 1184 C C . ILE A 1 165 ? -8.171 88.652 28.369 1.00 36.43 164 ILE A C 1
ATOM 1185 O O . ILE A 1 165 ? -7.514 89.688 28.348 1.00 36.74 164 ILE A O 1
ATOM 1190 N N . SER A 1 166 ? -9.312 88.534 29.047 1.00 35.71 165 SER A N 1
ATOM 1191 C CA . SER A 1 166 ? -9.894 89.645 29.801 1.00 34.67 165 SER A CA 1
ATOM 1192 C C . SER A 1 166 ? -9.037 90.082 30.997 1.00 34.30 165 SER A C 1
ATOM 1193 O O . SER A 1 166 ? -8.961 91.271 31.305 1.00 34.29 165 SER A O 1
ATOM 1196 N N . ILE A 1 167 ? -8.427 89.120 31.686 1.00 33.93 166 ILE A N 1
ATOM 1197 C CA . ILE A 1 167 ? -7.530 89.422 32.807 1.00 33.50 166 ILE A CA 1
ATOM 1198 C C . ILE A 1 167 ? -6.269 90.100 32.272 1.00 33.41 166 ILE A C 1
ATOM 1199 O O . ILE A 1 167 ? -5.804 91.108 32.809 1.00 32.61 166 ILE A O 1
ATOM 1204 N N . TRP A 1 168 ? -5.734 89.545 31.193 1.00 33.91 167 TRP A N 1
ATOM 1205 C CA . TRP A 1 168 ? -4.541 90.097 30.567 1.00 35.22 167 TRP A CA 1
ATOM 1206 C C . TRP A 1 168 ? -4.743 91.561 30.192 1.00 35.96 167 TRP A C 1
ATOM 1207 O O . TRP A 1 168 ? -3.874 92.389 30.461 1.00 36.59 167 TRP A O 1
ATOM 1218 N N . LYS A 1 169 ? -5.886 91.876 29.585 1.00 36.00 168 LYS A N 1
ATOM 1219 C CA . LYS A 1 169 ? -6.194 93.252 29.204 1.00 36.05 168 LYS A CA 1
ATOM 1220 C C . LYS A 1 169 ? -6.161 94.187 30.408 1.00 35.87 168 LYS A C 1
ATOM 1221 O O . LYS A 1 169 ? -5.434 95.184 30.390 1.00 37.05 168 LYS A O 1
ATOM 1227 N N . ASP A 1 170 ? -6.904 93.859 31.460 1.00 34.36 169 ASP A N 1
ATOM 1228 C CA . ASP A 1 170 ? -6.909 94.700 32.660 1.00 33.87 169 ASP A CA 1
ATOM 1229 C C . ASP A 1 170 ? -5.491 94.943 33.235 1.00 33.83 169 ASP A C 1
ATOM 1230 O O . ASP A 1 170 ? -5.188 96.039 33.690 1.00 33.92 169 ASP A O 1
ATOM 1235 N N . VAL A 1 171 ? -4.623 93.939 33.194 1.00 33.12 170 VAL A N 1
ATOM 1236 C CA . VAL A 1 171 ? -3.269 94.102 33.709 1.00 33.02 170 VAL A CA 1
ATOM 1237 C C . VAL A 1 171 ? -2.519 95.132 32.875 1.00 33.99 170 VAL A C 1
ATOM 1238 O O . VAL A 1 171 ? -1.792 95.971 33.407 1.00 34.33 170 VAL A O 1
ATOM 1242 N N . VAL A 1 172 ? -2.714 95.076 31.563 1.00 34.15 171 VAL A N 1
ATOM 1243 C CA . VAL A 1 172 ? -2.062 96.008 30.662 1.00 33.72 171 VAL A CA 1
ATOM 1244 C C . VAL A 1 172 ? -2.664 97.408 30.827 1.00 34.26 171 VAL A C 1
ATOM 1245 O O . VAL A 1 172 ? -1.940 98.413 30.867 1.00 35.11 171 VAL A O 1
ATOM 1249 N N . GLN A 1 173 ? -3.987 97.471 30.938 1.00 33.43 172 GLN A N 1
ATOM 1250 C CA . GLN A 1 173 ? -4.665 98.739 31.162 1.00 33.08 172 GLN A CA 1
ATOM 1251 C C . GLN A 1 173 ? -4.223 99.372 32.463 1.00 32.74 172 GLN A C 1
ATOM 1252 O O . GLN A 1 173 ? -4.092 100.588 32.540 1.00 32.88 172 GLN A O 1
ATOM 1266 N N . ALA A 1 175 ? -1.181 98.839 34.081 1.00 33.69 174 ALA A N 1
ATOM 1267 C CA . ALA A 1 175 ? 0.189 99.319 33.878 1.00 34.25 174 ALA A CA 1
ATOM 1268 C C . ALA A 1 175 ? 0.210 100.615 33.068 1.00 35.54 174 ALA A C 1
ATOM 1269 O O . ALA A 1 175 ? 1.011 101.518 33.346 1.00 35.33 174 ALA A O 1
ATOM 1271 N N . LEU A 1 176 ? -0.668 100.710 32.067 1.00 36.47 175 LEU A N 1
ATOM 1272 C CA . LEU A 1 176 ? -0.739 101.918 31.242 1.00 37.16 175 LEU A CA 1
ATOM 1273 C C . LEU A 1 176 ? -1.399 103.073 32.019 1.00 38.03 175 LEU A C 1
ATOM 1274 O O . LEU A 1 176 ? -0.999 104.228 31.866 1.00 38.22 175 LEU A O 1
ATOM 1279 N N . ALA A 1 177 ? -2.383 102.753 32.865 1.00 38.15 176 ALA A N 1
ATOM 1280 C CA . ALA A 1 177 ? -3.067 103.755 33.697 1.00 37.90 176 ALA A CA 1
ATOM 1281 C C . ALA A 1 177 ? -2.123 104.554 34.621 1.00 38.01 176 ALA A C 1
ATOM 1282 O O . ALA A 1 177 ? -2.461 105.684 35.011 1.00 38.48 176 ALA A O 1
ATOM 1284 N N . VAL A 1 178 ? -0.962 103.977 34.968 1.00 36.82 177 VAL A N 1
ATOM 1285 C CA . VAL A 1 178 ? 0.034 104.648 35.829 1.00 35.79 177 VAL A CA 1
ATOM 1286 C C . VAL A 1 178 ? 1.310 105.087 35.056 1.00 35.35 177 VAL A C 1
ATOM 1287 O O . VAL A 1 178 ? 2.435 105.072 35.590 1.00 34.04 177 VAL A O 1
ATOM 1291 N N . GLY A 1 179 ? 1.117 105.463 33.793 1.00 35.28 178 GLY A N 1
ATOM 1292 C CA . GLY A 1 179 ? 2.190 105.975 32.937 1.00 34.98 178 GLY A CA 1
ATOM 1293 C C . GLY A 1 179 ? 3.299 105.023 32.523 1.00 34.93 178 GLY A C 1
ATOM 1294 O O . GLY A 1 179 ? 4.351 105.468 32.071 1.00 35.18 178 GLY A O 1
ATOM 1295 N N . ALA A 1 180 ? 3.095 103.718 32.653 1.00 34.77 179 ALA A N 1
ATOM 1296 C CA . ALA A 1 180 ? 4.150 102.776 32.282 1.00 34.62 179 ALA A CA 1
ATOM 1297 C C . ALA A 1 180 ? 4.153 102.482 30.795 1.00 34.38 179 ALA A C 1
ATOM 1298 O O . ALA A 1 180 ? 3.210 102.790 30.076 1.00 34.53 179 ALA A O 1
ATOM 1300 N N . GLU A 1 181 ? 5.254 101.904 30.345 1.00 34.29 180 GLU A N 1
ATOM 1301 C CA . GLU A 1 181 ? 5.386 101.443 28.984 1.00 34.37 180 GLU A CA 1
ATOM 1302 C C . GLU A 1 181 ? 5.322 99.926 29.081 1.00 33.80 180 GLU A C 1
ATOM 1303 O O . GLU A 1 181 ? 6.220 99.303 29.646 1.00 33.03 180 GLU A O 1
ATOM 1309 N N . VAL A 1 182 ? 4.239 99.334 28.576 1.00 33.28 181 VAL A N 1
ATOM 1310 C CA . VAL A 1 182 ? 4.059 97.894 28.701 1.00 32.26 181 VAL A CA 1
ATOM 1311 C C . VAL A 1 182 ? 4.814 97.169 27.608 1.00 31.50 181 VAL A C 1
ATOM 1312 O O . VAL A 1 182 ? 4.536 97.363 26.442 1.00 31.53 181 VAL A O 1
ATOM 1316 N N . VAL A 1 183 ? 5.770 96.337 28.003 1.00 31.33 182 VAL A N 1
ATOM 1317 C CA . VAL A 1 183 ? 6.529 95.503 27.080 1.00 30.96 182 VAL A CA 1
ATOM 1318 C C . VAL A 1 183 ? 6.095 94.068 27.317 1.00 31.63 182 VAL A C 1
ATOM 1319 O O . VAL A 1 183 ? 6.215 93.568 28.428 1.00 32.46 182 VAL A O 1
ATOM 1323 N N . PRO A 1 184 ? 5.588 93.394 26.284 1.00 31.63 183 PRO A N 1
ATOM 1324 C CA . PRO A 1 184 ? 5.189 92.022 26.494 1.00 31.74 183 PRO A CA 1
ATOM 1325 C C . PRO A 1 184 ? 6.380 91.083 26.357 1.00 32.41 183 PRO A C 1
ATOM 1326 O O . PRO A 1 184 ? 7.249 91.315 25.519 1.00 31.89 183 PRO A O 1
ATOM 1330 N N . SER A 1 185 ? 6.419 90.037 27.181 1.00 33.13 184 SER A N 1
ATOM 1331 C CA . SER A 1 185 ? 7.476 89.031 27.086 1.00 33.68 184 SER A CA 1
ATOM 1332 C C . SER A 1 185 ? 7.051 87.710 27.695 1.00 33.65 184 SER A C 1
ATOM 1333 O O . SER A 1 185 ? 6.330 87.686 28.670 1.00 35.05 184 SER A O 1
ATOM 1336 N N . ARG A 1 186 ? 7.499 86.604 27.121 1.00 33.78 185 ARG A N 1
ATOM 1337 C CA . ARG A 1 186 ? 7.299 85.308 27.762 1.00 34.10 185 ARG A CA 1
ATOM 1338 C C . ARG A 1 186 ? 8.343 85.191 28.865 1.00 33.98 185 ARG A C 1
ATOM 1339 O O . ARG A 1 186 ? 9.265 86.026 28.955 1.00 34.21 185 ARG A O 1
ATOM 1347 N N . VAL A 1 187 ? 8.210 84.159 29.693 1.00 33.38 186 VAL A N 1
ATOM 1348 C CA . VAL A 1 187 ? 9.072 84.013 30.877 1.00 32.98 186 VAL A CA 1
ATOM 1349 C C . VAL A 1 187 ? 10.562 83.763 30.590 1.00 32.98 186 VAL A C 1
ATOM 1350 O O . VAL A 1 187 ? 11.410 84.251 31.321 1.00 32.53 186 VAL A O 1
ATOM 1354 N N . GLY A 1 188 ? 10.868 83.010 29.539 1.00 33.49 187 GLY A N 1
ATOM 1355 C CA . GLY A 1 188 ? 12.250 82.669 29.204 1.00 34.06 187 GLY A CA 1
ATOM 1356 C C . GLY A 1 188 ? 13.055 83.842 28.675 1.00 35.07 187 GLY A C 1
ATOM 1357 O O . GLY A 1 188 ? 14.153 84.116 29.168 1.00 34.96 187 GLY A O 1
ATOM 1358 N N . PRO A 1 189 ? 12.528 84.525 27.644 1.00 35.43 188 PRO A N 1
ATOM 1359 C CA . PRO A 1 189 ? 13.149 85.723 27.099 1.00 35.41 188 PRO A CA 1
ATOM 1360 C C . PRO A 1 189 ? 13.335 86.813 28.150 1.00 35.56 188 PRO A C 1
ATOM 1361 O O . PRO A 1 189 ? 14.341 87.525 28.126 1.00 36.84 188 PRO A O 1
ATOM 1365 N N . HIS A 1 190 ? 12.382 86.933 29.067 1.00 35.24 189 HIS A N 1
ATOM 1366 C CA . HIS A 1 190 ? 12.473 87.917 30.148 1.00 34.92 189 HIS A CA 1
ATOM 1367 C C . HIS A 1 190 ? 13.588 87.616 31.146 1.00 34.84 189 HIS A C 1
ATOM 1368 O O . HIS A 1 190 ? 14.380 88.494 31.485 1.00 35.07 189 HIS A O 1
ATOM 1375 N N . ASP A 1 191 ? 13.617 86.391 31.654 1.00 34.74 190 ASP A N 1
ATOM 1376 C CA . ASP A 1 191 ? 14.631 86.008 32.634 1.00 34.73 190 ASP A CA 1
ATOM 1377 C C . ASP A 1 191 ? 16.025 86.077 31.996 1.00 34.67 190 ASP A C 1
ATOM 1378 O O . ASP A 1 191 ? 16.996 86.426 32.662 1.00 34.44 190 ASP A O 1
ATOM 1383 N N . ALA A 1 192 ? 16.103 85.744 30.711 1.00 34.36 191 ALA A N 1
ATOM 1384 C CA . ALA A 1 192 ? 17.333 85.857 29.943 1.00 34.69 191 ALA A CA 1
ATOM 1385 C C . ALA A 1 192 ? 17.782 87.316 29.935 1.00 36.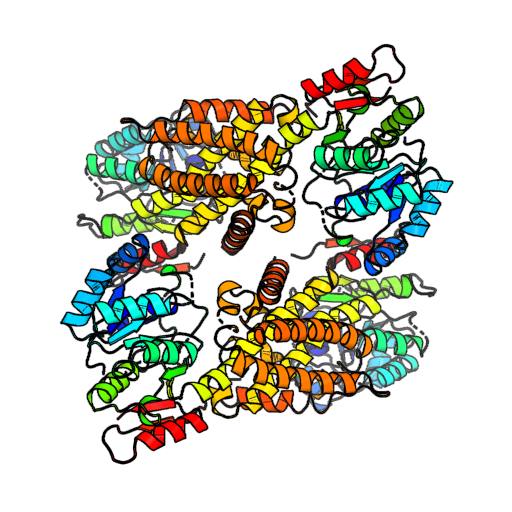51 191 ALA A C 1
ATOM 1386 O O . ALA A 1 192 ? 18.967 87.610 30.097 1.00 37.34 191 ALA A O 1
ATOM 1388 N N . ALA A 1 193 ? 16.831 88.228 29.756 1.00 36.97 192 ALA A N 1
ATOM 1389 C CA . ALA A 1 193 ? 17.145 89.652 29.743 1.00 37.31 192 ALA A CA 1
ATOM 1390 C C . ALA A 1 193 ? 17.542 90.149 31.130 1.00 37.54 192 ALA A C 1
ATOM 1391 O O . ALA A 1 193 ? 18.584 90.782 31.283 1.00 39.11 192 ALA A O 1
ATOM 1393 N N . ALA A 1 194 ? 16.722 89.857 32.135 1.00 36.71 193 ALA A N 1
ATOM 1394 C CA . ALA A 1 194 ? 16.980 90.330 33.495 1.00 35.98 193 ALA A CA 1
ATOM 1395 C C . ALA A 1 194 ? 18.288 89.780 34.033 1.00 36.18 193 ALA A C 1
ATOM 1396 O O . ALA A 1 194 ? 18.937 90.430 34.840 1.00 36.65 193 ALA A O 1
ATOM 1398 N N . ALA A 1 195 ? 18.665 88.577 33.605 1.00 35.92 194 ALA A N 1
ATOM 1399 C CA . ALA A 1 195 ? 19.925 87.982 34.037 1.00 35.52 194 ALA A CA 1
ATOM 1400 C C . ALA A 1 195 ? 21.068 88.875 33.578 1.00 36.21 194 ALA A C 1
ATOM 1401 O O . ALA A 1 195 ? 22.006 89.158 34.338 1.00 35.91 194 ALA A O 1
ATOM 1403 N N . ARG A 1 196 ? 20.965 89.325 32.330 1.00 36.08 195 ARG A N 1
ATOM 1404 C CA . ARG A 1 196 ? 21.986 90.158 31.724 1.00 35.88 195 ARG A CA 1
ATOM 1405 C C . ARG A 1 196 ? 21.981 91.582 32.264 1.00 36.06 195 ARG A C 1
ATOM 1406 O O . ARG A 1 196 ? 23.005 92.056 32.748 1.00 36.69 195 ARG A O 1
ATOM 1414 N N . VAL A 1 197 ? 20.829 92.249 32.214 1.00 35.42 196 VAL A N 1
ATOM 1415 C CA . VAL A 1 197 ? 20.782 93.687 32.490 1.00 35.15 196 VAL A CA 1
ATOM 1416 C C . VAL A 1 197 ? 20.542 94.100 33.939 1.00 34.80 196 VAL A C 1
ATOM 1417 O O . VAL A 1 197 ? 20.626 95.290 34.269 1.00 34.58 196 VAL A O 1
ATOM 1421 N N . SER A 1 198 ? 20.269 93.137 34.807 1.00 34.41 197 SER A N 1
ATOM 1422 C CA . SER A 1 198 ? 19.967 93.452 36.201 1.00 34.04 197 SER A CA 1
ATOM 1423 C C . SER A 1 198 ? 20.678 92.547 37.207 1.00 34.05 197 SER A C 1
ATOM 1424 O O . SER A 1 198 ? 21.284 93.025 38.164 1.00 34.16 197 SER A O 1
ATOM 1427 N N . HIS A 1 199 ? 20.596 91.239 36.997 1.00 34.37 198 HIS A N 1
ATOM 1428 C CA . HIS A 1 199 ? 21.186 90.289 37.928 1.00 34.49 198 HIS A CA 1
ATOM 1429 C C . HIS A 1 199 ? 22.715 90.280 37.821 1.00 34.20 198 HIS A C 1
ATOM 1430 O O . HIS A 1 199 ? 23.387 90.428 38.829 1.00 34.45 198 HIS A O 1
ATOM 1437 N N . LEU A 1 200 ? 23.260 90.152 36.613 1.00 33.84 199 LEU A N 1
ATOM 1438 C CA . LEU A 1 200 ? 24.711 90.248 36.420 1.00 33.34 199 LEU A CA 1
ATOM 1439 C C . LEU A 1 200 ? 25.180 91.623 36.871 1.00 33.18 199 LEU A C 1
ATOM 1440 O O . LEU A 1 200 ? 26.266 91.750 37.447 1.00 31.69 199 LEU A O 1
ATOM 1445 N N . THR A 1 201 ? 24.356 92.649 36.620 1.00 33.35 200 THR A N 1
ATOM 1446 C CA . THR A 1 201 ? 24.685 94.014 37.044 1.00 33.27 200 THR A CA 1
ATOM 1447 C C . THR A 1 201 ? 24.963 93.992 38.537 1.00 34.04 200 THR A C 1
ATOM 1448 O O . THR A 1 201 ? 25.989 94.505 39.004 1.00 34.02 200 THR A O 1
ATOM 1452 N N . HIS A 1 202 ? 24.061 93.357 39.280 1.00 34.92 201 HIS A N 1
ATOM 1453 C CA . HIS A 1 202 ? 24.229 93.222 40.734 1.00 35.41 201 HIS A CA 1
ATOM 1454 C C . HIS A 1 202 ? 25.440 92.370 41.143 1.00 34.01 201 HIS A C 1
ATOM 1455 O O . HIS A 1 202 ? 26.130 92.728 42.081 1.00 33.45 201 HIS A O 1
ATOM 1462 N N . ILE A 1 203 ? 25.702 91.272 40.436 1.00 32.97 202 ILE A N 1
ATOM 1463 C CA . ILE A 1 203 ? 26.839 90.416 40.754 1.00 32.96 202 ILE A CA 1
ATOM 1464 C C . ILE A 1 203 ? 28.159 91.177 40.570 1.00 32.84 202 ILE A C 1
ATOM 1465 O O . ILE A 1 203 ? 29.029 91.125 41.431 1.00 32.84 202 ILE A O 1
ATOM 1470 N N . LEU A 1 204 ? 28.292 91.883 39.449 1.00 32.32 203 LEU A N 1
ATOM 1471 C CA . LEU A 1 204 ? 29.492 92.655 39.153 1.00 31.39 203 LEU A CA 1
ATOM 1472 C C . LEU A 1 204 ? 29.680 93.789 40.158 1.00 31.69 203 LEU A C 1
ATOM 1473 O O . LEU A 1 204 ? 30.810 94.095 40.547 1.00 32.03 203 LEU A O 1
ATOM 1478 N N . ALA A 1 205 ? 28.574 94.398 40.583 1.00 31.80 204 ALA A N 1
ATOM 1479 C CA . ALA A 1 205 ? 28.606 95.461 41.589 1.00 31.49 204 ALA A CA 1
ATOM 1480 C C . ALA A 1 205 ? 29.174 94.973 42.935 1.00 31.88 204 ALA A C 1
ATOM 1481 O O . ALA A 1 205 ? 29.993 95.658 43.563 1.00 31.36 204 ALA A O 1
ATOM 1483 N N . GLU A 1 206 ? 28.750 93.790 43.374 1.00 32.26 205 GLU A N 1
ATOM 1484 C CA . GLU A 1 206 ? 29.277 93.220 44.618 1.00 32.84 205 GLU A CA 1
ATOM 1485 C C . GLU A 1 206 ? 30.787 92.965 44.457 1.00 32.42 205 GLU A C 1
ATOM 1486 O O . GLU A 1 206 ? 31.592 93.328 45.322 1.00 31.57 205 GLU A O 1
ATOM 1492 N N . THR A 1 207 ? 31.144 92.339 43.336 1.00 31.88 206 THR A N 1
ATOM 1493 C CA . THR A 1 207 ? 32.514 91.954 43.052 1.00 32.16 206 THR A CA 1
ATOM 1494 C C . THR A 1 207 ? 33.452 93.148 43.105 1.00 32.70 206 THR A C 1
ATOM 1495 O O . THR A 1 207 ? 34.530 93.066 43.686 1.00 32.84 206 THR A O 1
ATOM 1499 N N . LEU A 1 208 ? 33.025 94.254 42.501 1.00 32.88 207 LEU A N 1
ATOM 1500 C CA . LEU A 1 208 ? 33.832 95.462 42.432 1.00 32.29 207 LEU A CA 1
ATOM 1501 C C . LEU A 1 208 ? 34.032 96.055 43.816 1.00 32.33 207 LEU A C 1
ATOM 1502 O O . LEU A 1 208 ? 35.122 96.523 44.139 1.00 32.32 207 LEU A O 1
ATOM 1507 N N . ALA A 1 209 ? 32.986 96.038 44.638 1.00 32.21 208 ALA A N 1
ATOM 1508 C CA . ALA A 1 209 ? 33.099 96.603 45.982 1.00 31.89 208 ALA A CA 1
ATOM 1509 C C . ALA A 1 209 ? 34.129 95.851 46.816 1.00 31.31 208 ALA A C 1
ATOM 1510 O O . ALA A 1 209 ? 34.876 96.464 47.587 1.00 31.10 208 ALA A O 1
ATOM 1512 N N . ILE A 1 210 ? 34.164 94.530 46.658 1.00 30.95 209 ILE A N 1
ATOM 1513 C CA . ILE A 1 210 ? 35.096 93.690 47.404 1.00 30.60 209 ILE A CA 1
ATOM 1514 C C . ILE A 1 210 ? 36.533 93.962 46.955 1.00 31.35 209 ILE A C 1
ATOM 1515 O O . ILE A 1 210 ? 37.410 94.218 47.794 1.00 30.91 209 ILE A O 1
ATOM 1520 N N . VAL A 1 211 ? 36.765 93.931 45.641 1.00 31.33 210 VAL A N 1
ATOM 1521 C CA . VAL A 1 211 ? 38.103 94.182 45.095 1.00 31.62 210 VAL A CA 1
ATOM 1522 C C . VAL A 1 211 ? 38.629 95.566 45.499 1.00 32.05 210 VAL A C 1
ATOM 1523 O O . VAL A 1 211 ? 39.830 95.740 45.738 1.00 32.35 210 VAL A O 1
ATOM 1527 N N . GLY A 1 212 ? 37.730 96.538 45.589 1.00 32.05 211 GLY A N 1
ATOM 1528 C CA . GLY A 1 212 ? 38.097 97.882 46.035 1.00 32.32 211 GLY A CA 1
ATOM 1529 C C . GLY A 1 212 ? 38.401 97.917 47.520 1.00 32.07 211 GLY A C 1
ATOM 1530 O O . GLY A 1 212 ? 39.417 98.485 47.946 1.00 32.30 211 GLY A O 1
ATOM 1531 N N . ASP A 1 213 ? 37.519 97.302 48.304 1.00 31.90 212 ASP A N 1
ATOM 1532 C CA . ASP A 1 213 ? 37.706 97.201 49.747 1.00 32.16 212 ASP A CA 1
ATOM 1533 C C . ASP A 1 213 ? 39.005 96.459 50.078 1.00 31.82 212 ASP A C 1
ATOM 1534 O O . ASP A 1 213 ? 39.707 96.834 51.013 1.00 31.37 212 ASP A O 1
ATOM 1539 N N . ASN A 1 214 ? 39.318 95.418 49.304 1.00 31.86 213 ASN A N 1
ATOM 1540 C CA . ASN A 1 214 ? 40.568 94.668 49.475 1.00 31.84 213 ASN A CA 1
ATOM 1541 C C . ASN A 1 214 ? 41.790 95.564 49.385 1.00 32.20 213 ASN A C 1
ATOM 1542 O O . ASN A 1 214 ? 42.809 95.281 50.011 1.00 32.54 213 ASN A O 1
ATOM 1547 N N . GLY A 1 215 ? 41.688 96.639 48.604 1.00 32.53 214 GLY A N 1
ATOM 1548 C CA . GLY A 1 215 ? 42.798 97.585 48.423 1.00 32.29 214 GLY A CA 1
ATOM 1549 C C . GLY A 1 215 ? 43.128 98.437 49.643 1.00 31.91 214 GLY A C 1
ATOM 1550 O O . GLY A 1 215 ? 44.162 99.116 49.666 1.00 31.33 214 GLY A O 1
ATOM 1551 N N . GLY A 1 216 ? 42.249 98.423 50.646 1.00 31.04 215 GLY A N 1
ATOM 1552 C CA . GLY A 1 216 ? 42.485 99.154 51.877 1.00 31.14 215 GLY A CA 1
ATOM 1553 C C . GLY A 1 216 ? 42.246 100.645 51.766 1.00 31.91 215 GLY A C 1
ATOM 1554 O O . GLY A 1 216 ? 41.509 101.105 50.887 1.00 32.81 215 GLY A O 1
ATOM 1555 N N . ALA A 1 217 ? 42.906 101.400 52.648 1.00 32.24 216 ALA A N 1
ATOM 1556 C CA . ALA A 1 217 ? 42.666 102.844 52.816 1.00 32.14 216 ALA A CA 1
ATOM 1557 C C . ALA A 1 217 ? 42.861 103.681 51.549 1.00 31.93 216 ALA A C 1
ATOM 1558 O O . ALA A 1 217 ? 41.972 104.446 51.154 1.00 31.49 216 ALA A O 1
ATOM 1560 N N . LEU A 1 218 ? 44.011 103.534 50.908 1.00 31.67 217 LEU A N 1
ATOM 1561 C CA . LEU A 1 218 ? 44.288 104.319 49.716 1.00 31.69 217 LEU A CA 1
ATOM 1562 C C . LEU A 1 218 ? 43.210 104.079 48.644 1.00 32.63 217 LEU A C 1
ATOM 1563 O O . LEU A 1 218 ? 42.694 105.029 48.057 1.00 33.43 217 LEU A O 1
ATOM 1568 N N . SER A 1 219 ? 42.833 102.824 48.420 1.00 32.52 218 SER A N 1
ATOM 1569 C CA . SER A 1 219 ? 41.870 102.514 47.367 1.00 32.87 218 SER A CA 1
ATOM 1570 C C . SER A 1 219 ? 40.511 103.171 47.592 1.00 32.27 218 SER A C 1
ATOM 1571 O O . SER A 1 219 ? 39.957 103.799 46.696 1.00 31.68 218 SER A O 1
ATOM 1574 N N . LEU A 1 220 ? 39.988 103.036 48.794 1.00 31.97 219 LEU A N 1
ATOM 1575 C CA . LEU A 1 220 ? 38.703 103.623 49.110 1.00 32.66 219 LEU A CA 1
ATOM 1576 C C . LEU A 1 220 ? 38.771 105.153 49.083 1.00 33.46 219 LEU A C 1
ATOM 1577 O O . LEU A 1 220 ? 37.771 105.812 48.776 1.00 34.23 219 LEU A O 1
ATOM 1582 N N . SER A 1 221 ? 39.947 105.710 49.381 1.00 33.54 220 SER A N 1
ATOM 1583 C CA . SER A 1 221 ? 40.158 107.163 49.349 1.00 33.33 220 SER A CA 1
ATOM 1584 C C . SER A 1 221 ? 40.184 107.671 47.914 1.00 33.06 220 SER A C 1
ATOM 1585 O O . SER A 1 221 ? 39.566 108.684 47.599 1.00 32.66 220 SER A O 1
ATOM 1588 N N . LEU A 1 222 ? 40.900 106.960 47.045 1.00 33.29 221 LEU A N 1
ATOM 1589 C CA . LEU A 1 222 ? 41.031 107.367 45.640 1.00 32.86 221 LEU A CA 1
ATOM 1590 C C . LEU A 1 222 ? 39.826 107.024 44.761 1.00 32.45 221 LEU A C 1
ATOM 1591 O O . LEU A 1 222 ? 39.736 107.492 43.629 1.00 32.74 221 LEU A O 1
ATOM 1596 N N . ALA A 1 223 ? 38.902 106.214 45.257 1.00 32.25 222 ALA A N 1
ATOM 1597 C CA . ALA A 1 223 ? 37.743 105.868 44.451 1.00 32.33 222 ALA A CA 1
ATOM 1598 C C . ALA A 1 223 ? 37.004 107.154 44.104 1.00 32.60 222 ALA A C 1
ATOM 1599 O O . ALA A 1 223 ? 36.958 108.071 44.919 1.00 33.14 222 ALA A O 1
ATOM 1601 N N . ALA A 1 224 ? 36.467 107.223 42.885 1.00 32.67 223 ALA A N 1
ATOM 1602 C CA . ALA A 1 224 ? 35.775 108.411 42.385 1.00 32.98 223 ALA A CA 1
ATOM 1603 C C . ALA A 1 224 ? 34.403 108.064 41.774 1.00 34.24 223 ALA A C 1
ATOM 1604 O O . ALA A 1 224 ? 33.866 106.972 42.012 1.00 34.18 223 ALA A O 1
ATOM 1606 N N . GLY A 1 225 ? 33.846 108.996 40.992 1.00 34.57 224 GLY A N 1
ATOM 1607 C CA . GLY A 1 225 ? 32.498 108.867 40.425 1.00 34.41 224 GLY A CA 1
ATOM 1608 C C . GLY A 1 225 ? 32.170 107.558 39.730 1.00 34.47 224 GLY A C 1
ATOM 1609 O O . GLY A 1 225 ? 31.061 107.025 39.878 1.00 33.63 224 GLY A O 1
ATOM 1610 N N . SER A 1 226 ? 33.124 107.038 38.964 1.00 34.63 225 SER A N 1
ATOM 1611 C CA . SER A 1 226 ? 32.897 105.790 38.255 1.00 35.32 225 SER A CA 1
ATOM 1612 C C . SER A 1 226 ? 32.672 104.652 39.253 1.00 35.05 225 SER A C 1
ATOM 1613 O O . SER A 1 226 ? 31.776 103.828 39.073 1.00 35.84 225 SER A O 1
ATOM 1616 N N . TYR A 1 227 ? 33.459 104.639 40.323 1.00 34.46 226 TYR A N 1
ATOM 1617 C CA . TYR A 1 227 ? 33.346 103.612 41.362 1.00 34.16 226 TYR A CA 1
ATOM 1618 C C . TYR A 1 227 ? 32.067 103.731 42.164 1.00 34.56 226 TYR A C 1
ATOM 1619 O O . TYR A 1 227 ? 31.419 102.733 42.449 1.00 34.05 226 TYR A O 1
ATOM 1628 N N . ARG A 1 228 ? 31.737 104.954 42.563 1.00 36.19 227 ARG A N 1
ATOM 1629 C CA . ARG A 1 228 ? 30.480 105.224 43.248 1.00 37.79 227 ARG A CA 1
ATOM 1630 C C . ARG A 1 228 ? 29.326 104.627 42.468 1.00 37.91 227 ARG A C 1
ATOM 1631 O O . ARG A 1 228 ? 28.508 103.898 43.025 1.00 38.08 227 ARG A O 1
ATOM 1636 N N . ASP A 1 229 ? 29.292 104.914 41.169 1.00 38.36 228 ASP A N 1
ATOM 1637 C CA . ASP A 1 229 ? 28.196 104.461 40.301 1.00 39.01 228 ASP A CA 1
ATOM 1638 C C . ASP A 1 229 ? 28.158 102.947 40.097 1.00 38.68 228 ASP A C 1
ATOM 1639 O O . ASP A 1 229 ? 27.087 102.330 40.153 1.00 38.25 228 ASP A O 1
ATOM 1644 N N . SER A 1 230 ? 29.323 102.360 39.847 1.00 38.72 229 SER A N 1
ATOM 1645 C CA . SER A 1 230 ? 29.411 100.929 39.580 1.00 38.96 229 SER A CA 1
ATOM 1646 C C . SER A 1 230 ? 29.223 100.063 40.811 1.00 39.57 229 SER A C 1
ATOM 1647 O O . SER A 1 230 ? 28.964 98.880 40.656 1.00 40.67 229 SER A O 1
ATOM 1650 N N . THR A 1 231 ? 29.356 100.620 42.016 1.00 39.59 230 THR A N 1
ATOM 1651 C CA . THR A 1 231 ? 29.135 99.838 43.242 1.00 40.32 230 THR A CA 1
ATOM 1652 C C . THR A 1 231 ? 27.853 100.231 44.002 1.00 41.73 230 THR A C 1
ATOM 1653 O O . THR A 1 231 ? 27.600 99.709 45.090 1.00 42.18 230 THR A O 1
ATOM 1657 N N . ARG A 1 232 ? 27.035 101.112 43.419 1.00 42.43 231 ARG A N 1
ATOM 1658 C CA . ARG A 1 232 ? 25.836 101.628 44.099 1.00 42.64 231 ARG A CA 1
ATOM 1659 C C . ARG A 1 232 ? 24.846 100.541 44.468 1.00 42.06 231 ARG A C 1
ATOM 1660 O O . ARG A 1 232 ? 24.408 100.473 45.611 1.00 42.02 231 ARG A O 1
ATOM 1668 N N . VAL A 1 233 ? 24.505 99.691 43.508 1.00 41.97 232 VAL A N 1
ATOM 1669 C CA . VAL A 1 233 ? 23.536 98.618 43.752 1.00 42.42 232 VAL A CA 1
ATOM 1670 C C . VAL A 1 233 ? 24.041 97.524 44.709 1.00 42.65 232 VAL A C 1
ATOM 1671 O O . VAL A 1 233 ? 23.269 96.637 45.097 1.00 42.50 232 VAL A O 1
ATOM 1675 N N . ALA A 1 234 ? 25.323 97.587 45.078 1.00 43.03 233 ALA A N 1
ATOM 1676 C CA . ALA A 1 234 ? 25.896 96.702 46.096 1.00 43.46 233 ALA A CA 1
ATOM 1677 C C . ALA A 1 234 ? 25.412 97.142 47.468 1.00 44.58 233 ALA A C 1
ATOM 1678 O O . ALA A 1 234 ? 25.666 96.471 48.474 1.00 43.82 233 ALA A O 1
ATOM 1680 N N . GLY A 1 235 ? 24.751 98.301 47.496 1.00 45.56 234 GLY A N 1
ATOM 1681 C CA . GLY A 1 235 ? 24.112 98.815 48.688 1.00 46.02 234 GLY A CA 1
ATOM 1682 C C . GLY A 1 235 ? 22.753 98.182 48.910 1.00 46.75 234 GLY A C 1
ATOM 1683 O O . GLY A 1 235 ? 22.267 98.178 50.036 1.00 46.80 234 GLY A O 1
ATOM 1684 N N . THR A 1 236 ? 22.123 97.645 47.861 1.00 48.03 235 THR A N 1
ATOM 1685 C CA . THR A 1 236 ? 20.820 97.000 48.057 1.00 49.62 235 THR A CA 1
ATOM 1686 C C . THR A 1 236 ? 20.979 95.825 49.023 1.00 50.84 235 THR A C 1
ATOM 1687 O O . THR A 1 236 ? 22.093 95.393 49.339 1.00 51.30 235 THR A O 1
ATOM 1691 N N . ASP A 1 237 ? 19.847 95.325 49.493 1.00 51.95 236 ASP A N 1
ATOM 1692 C CA . ASP A 1 237 ? 19.826 94.342 50.552 1.00 52.35 236 ASP A CA 1
ATOM 1693 C C . ASP A 1 237 ? 20.329 92.981 50.097 1.00 51.26 236 ASP A C 1
ATOM 1694 O O . ASP A 1 237 ? 19.907 92.478 49.056 1.00 51.76 236 ASP A O 1
ATOM 1699 N N . PRO A 1 238 ? 21.228 92.375 50.886 1.00 49.74 237 PRO A N 1
ATOM 1700 C CA . PRO A 1 238 ? 21.717 91.044 50.561 1.00 48.91 237 PRO A CA 1
ATOM 1701 C C . PRO A 1 238 ? 20.586 90.036 50.348 1.00 48.98 237 PRO A C 1
ATOM 1702 O O . PRO A 1 238 ? 20.678 89.203 49.443 1.00 49.38 237 PRO A O 1
ATOM 1706 N N . GLY A 1 239 ? 19.532 90.112 51.161 1.00 48.52 238 GLY A N 1
ATOM 1707 C CA . GLY A 1 239 ? 18.400 89.198 51.027 1.00 48.64 238 GLY A CA 1
ATOM 1708 C C . GLY A 1 239 ? 17.793 89.247 49.634 1.00 49.26 238 GLY A C 1
ATOM 1709 O O . GLY A 1 239 ? 17.501 88.208 49.029 1.00 49.15 238 GLY A O 1
ATOM 1710 N N . LEU A 1 240 ? 17.633 90.462 49.114 1.00 49.73 239 LEU A N 1
ATOM 1711 C CA . LEU A 1 240 ? 17.041 90.669 47.785 1.00 49.75 239 LEU A CA 1
ATOM 1712 C C . LEU A 1 240 ? 17.982 90.263 46.654 1.00 48.92 239 LEU A C 1
ATOM 1713 O O . LEU A 1 240 ? 17.555 89.588 45.713 1.00 49.31 239 LEU A O 1
ATOM 1718 N N . VAL A 1 241 ? 19.250 90.665 46.751 1.00 47.78 240 VAL A N 1
ATOM 1719 C CA . VAL A 1 241 ? 20.249 90.321 45.731 1.00 47.00 240 VAL A CA 1
ATOM 1720 C C . VAL A 1 241 ? 20.322 88.808 45.563 1.00 47.03 240 VAL A C 1
ATOM 1721 O O . VAL A 1 241 ? 20.443 88.307 44.444 1.00 47.29 240 VAL A O 1
ATOM 1725 N N . ARG A 1 242 ? 20.228 88.089 46.679 1.00 47.39 241 ARG A N 1
ATOM 1726 C CA . ARG A 1 242 ? 20.202 86.620 46.669 1.00 47.70 241 ARG A CA 1
ATOM 1727 C C . ARG A 1 242 ? 18.922 86.064 46.061 1.00 47.77 241 ARG A C 1
ATOM 1728 O O . ARG A 1 242 ? 18.971 85.073 45.330 1.00 47.67 241 ARG A O 1
ATOM 1736 N N . ALA A 1 243 ? 17.786 86.690 46.384 1.00 48.19 242 ALA A N 1
ATOM 1737 C CA . ALA A 1 243 ? 16.470 86.276 45.867 1.00 48.49 242 ALA A CA 1
ATOM 1738 C C . ALA A 1 243 ? 16.473 86.307 44.345 1.00 48.45 242 ALA A C 1
ATOM 1739 O O . ALA A 1 243 ? 16.251 85.269 43.697 1.00 47.82 242 ALA A O 1
ATOM 1749 N N . CYS A 1 245 ? 19.030 86.594 42.113 1.00 46.06 244 CYS A N 1
ATOM 1750 C CA . CYS A 1 245 ? 20.016 85.734 41.471 1.00 45.77 244 CYS A CA 1
ATOM 1751 C C . CYS A 1 245 ? 19.754 84.261 41.630 1.00 45.84 244 CYS A C 1
ATOM 1752 O O . CYS A 1 245 ? 19.919 83.504 40.673 1.00 46.02 244 CYS A O 1
ATOM 1755 N N . GLU A 1 246 ? 19.350 83.850 42.830 1.00 46.29 245 GLU A N 1
ATOM 1756 C CA . GLU A 1 246 ? 19.102 82.430 43.098 1.00 46.58 245 GLU A CA 1
ATOM 1757 C C . GLU A 1 246 ? 17.856 81.941 42.360 1.00 46.78 245 GLU A C 1
ATOM 1758 O O . GLU A 1 246 ? 17.869 80.857 41.771 1.00 46.46 245 GLU A O 1
ATOM 1764 N N . SER A 1 247 ? 16.799 82.758 42.365 1.00 47.53 246 SER A N 1
ATOM 1765 C CA . SER A 1 247 ? 15.577 82.464 41.592 1.00 47.54 246 SER A CA 1
ATOM 1766 C C . SER A 1 247 ? 15.878 82.244 40.110 1.00 46.56 246 SER A C 1
ATOM 1767 O O . SER A 1 247 ? 15.239 81.422 39.464 1.00 46.70 246 SER A O 1
ATOM 1770 N N . ASN A 1 248 ? 16.851 82.990 39.586 1.00 45.45 247 ASN A N 1
ATOM 1771 C CA . ASN A 1 248 ? 17.189 82.969 38.165 1.00 44.73 247 ASN A CA 1
ATOM 1772 C C . ASN A 1 248 ? 18.621 82.478 37.893 1.00 44.57 247 ASN A C 1
ATOM 1773 O O . ASN A 1 248 ? 19.285 82.947 36.973 1.00 44.77 247 ASN A O 1
ATOM 1778 N N . ALA A 1 249 ? 19.081 81.513 38.684 1.00 44.25 248 ALA A N 1
ATOM 1779 C CA . ALA A 1 249 ? 20.442 80.993 38.572 1.00 43.25 248 ALA A CA 1
ATOM 1780 C C . ALA A 1 249 ? 20.781 80.467 37.181 1.00 43.16 248 ALA A C 1
ATOM 1781 O O . ALA A 1 249 ? 21.883 80.695 36.675 1.00 43.49 248 ALA A O 1
ATOM 1783 N N . GLY A 1 250 ? 19.841 79.766 36.560 1.00 42.93 249 GLY A N 1
ATOM 1784 C CA . GLY A 1 250 ? 20.090 79.161 35.255 1.00 42.69 249 GLY A CA 1
ATOM 1785 C C . GLY A 1 250 ? 20.502 80.196 34.231 1.00 42.69 249 GLY A C 1
ATOM 1786 O O . GLY A 1 250 ? 21.657 80.227 33.810 1.00 43.21 249 GLY A O 1
ATOM 1787 N N . PRO A 1 251 ? 19.561 81.062 33.830 1.00 42.42 250 PRO A N 1
ATOM 1788 C CA . PRO A 1 251 ? 19.860 82.133 32.880 1.00 41.84 250 PRO A CA 1
ATOM 1789 C C . PRO A 1 251 ? 20.981 83.075 33.328 1.00 41.48 250 PRO A C 1
ATOM 1790 O O . PRO A 1 251 ? 21.678 83.631 32.467 1.00 42.17 250 PRO A O 1
ATOM 1794 N N . LEU A 1 252 ? 21.158 83.256 34.641 1.00 40.41 251 LEU A N 1
ATOM 1795 C CA . LEU A 1 252 ? 22.252 84.095 35.158 1.00 39.70 251 LEU A CA 1
ATOM 1796 C C . LEU A 1 252 ? 23.624 83.479 34.872 1.00 39.98 251 LEU A C 1
ATOM 1797 O O . LEU A 1 252 ? 24.550 84.186 34.484 1.00 40.45 251 LEU A O 1
ATOM 1802 N N . VAL A 1 253 ? 23.754 82.170 35.060 1.00 39.80 252 VAL A N 1
ATOM 1803 C CA . VAL A 1 253 ? 25.019 81.500 34.789 1.00 39.41 252 VAL A CA 1
ATOM 1804 C C . VAL A 1 253 ? 25.392 81.633 33.315 1.00 40.09 252 VAL A C 1
ATOM 1805 O O . VAL A 1 253 ? 26.561 81.860 33.007 1.00 39.91 252 VAL A O 1
ATOM 1809 N N . LYS A 1 254 ? 24.417 81.510 32.408 1.00 40.57 253 LYS A N 1
ATOM 1810 C CA . LYS A 1 254 ? 24.695 81.699 30.971 1.00 40.94 253 LYS A CA 1
ATOM 1811 C C . LYS A 1 254 ? 25.238 83.110 30.753 1.00 40.37 253 LYS A C 1
ATOM 1812 O O . LYS A 1 254 ? 26.184 83.322 29.991 1.00 40.59 253 LYS A O 1
ATOM 1818 N N . ALA A 1 255 ? 24.619 84.070 31.434 1.00 39.51 254 ALA A N 1
ATOM 1819 C CA . ALA A 1 255 ? 25.038 85.466 31.365 1.00 37.93 254 ALA A CA 1
ATOM 1820 C C . ALA A 1 255 ? 26.431 85.661 31.992 1.00 36.67 254 ALA A C 1
ATOM 1821 O O . ALA A 1 255 ? 27.303 86.267 31.385 1.00 36.03 254 ALA A O 1
ATOM 1823 N N . LEU A 1 256 ? 26.637 85.128 33.194 1.00 35.90 255 LEU A N 1
ATOM 1824 C CA . LEU A 1 256 ? 27.920 85.254 33.879 1.00 35.74 255 LEU A CA 1
ATOM 1825 C C . LEU A 1 256 ? 29.064 84.593 33.093 1.00 35.41 255 LEU A C 1
ATOM 1826 O O . LEU A 1 256 ? 30.191 85.088 33.113 1.00 35.47 255 LEU A O 1
ATOM 1831 N N . ASP A 1 257 ? 28.765 83.498 32.392 1.00 34.95 256 ASP A N 1
ATOM 1832 C CA . ASP A 1 257 ? 29.758 82.809 31.562 1.00 34.73 256 ASP A CA 1
ATOM 1833 C C . ASP A 1 257 ? 30.191 83.646 30.382 1.00 34.54 256 ASP A C 1
ATOM 1834 O O . ASP A 1 257 ? 31.336 83.536 29.929 1.00 35.10 256 ASP A O 1
ATOM 1839 N N . GLU A 1 258 ? 29.278 84.455 29.859 1.00 34.04 257 GLU A N 1
ATOM 1840 C CA . GLU A 1 258 ? 29.643 85.377 28.798 1.00 33.85 257 GLU A CA 1
ATOM 1841 C C . GLU A 1 258 ? 30.585 86.427 29.385 1.00 33.23 257 GLU A C 1
ATOM 1842 O O . GLU A 1 258 ? 31.580 86.789 28.766 1.00 33.85 257 GLU A O 1
ATOM 1848 N N . ALA A 1 259 ? 30.264 86.900 30.586 1.00 32.25 258 ALA A N 1
ATOM 1849 C CA . ALA A 1 259 ? 31.092 87.874 31.274 1.00 31.73 258 ALA A CA 1
ATOM 1850 C C . ALA A 1 259 ? 32.510 87.320 31.511 1.00 31.67 258 ALA A C 1
ATOM 1851 O O . ALA A 1 259 ? 33.488 88.007 31.259 1.00 30.43 258 ALA A O 1
ATOM 1853 N N . LEU A 1 260 ? 32.610 86.075 31.975 1.00 32.04 259 LEU A N 1
ATOM 1854 C CA . LEU A 1 260 ? 33.914 85.455 32.232 1.00 31.93 259 LEU A CA 1
ATOM 1855 C C . LEU A 1 260 ? 34.712 85.233 30.949 1.00 31.32 259 LEU A C 1
ATOM 1856 O O . LEU A 1 260 ? 35.928 85.399 30.934 1.00 30.78 259 LEU A O 1
ATOM 1861 N N . ALA A 1 261 ? 34.031 84.865 29.872 1.00 31.02 260 ALA A N 1
ATOM 1862 C CA . ALA A 1 261 ? 34.708 84.680 28.599 1.00 30.63 260 ALA A CA 1
ATOM 1863 C C . ALA A 1 261 ? 35.322 86.000 28.146 1.00 31.07 260 ALA A C 1
ATOM 1864 O O . ALA A 1 261 ? 36.497 86.046 27.760 1.00 31.74 260 ALA A O 1
ATOM 1866 N N . ILE A 1 262 ? 34.527 87.070 28.200 1.00 31.02 261 ILE A N 1
ATOM 1867 C CA . ILE A 1 262 ? 34.977 88.396 27.772 1.00 31.06 261 ILE A CA 1
ATOM 1868 C C . ILE A 1 262 ? 36.143 88.860 28.644 1.00 31.73 261 ILE A C 1
ATOM 1869 O O . ILE A 1 262 ? 37.154 89.336 28.133 1.00 31.25 261 ILE A O 1
ATOM 1874 N N . LEU A 1 263 ? 36.006 88.682 29.954 1.00 33.04 262 LEU A N 1
ATOM 1875 C CA . LEU A 1 263 ? 37.048 89.061 30.909 1.00 34.41 262 LEU A CA 1
ATOM 1876 C C . LEU A 1 263 ? 38.328 88.228 30.761 1.00 36.46 262 LEU A C 1
ATOM 1877 O O . LEU A 1 263 ? 39.419 88.735 30.994 1.00 36.93 262 LEU A O 1
ATOM 1882 N N . HIS A 1 264 ? 38.198 86.960 30.389 1.00 38.07 263 HIS A N 1
ATOM 1883 C CA . HIS A 1 264 ? 39.372 86.133 30.121 1.00 39.91 263 HIS A CA 1
ATOM 1884 C C . HIS A 1 264 ? 40.104 86.668 28.894 1.00 39.83 263 HIS A C 1
ATOM 1885 O O . HIS A 1 264 ? 41.318 86.845 28.926 1.00 39.83 263 HIS A O 1
ATOM 1892 N N . GLU A 1 265 ? 39.352 86.934 27.825 1.00 40.25 264 GLU A N 1
ATOM 1893 C CA . GLU A 1 265 ? 39.898 87.534 26.597 1.00 40.66 264 GLU A CA 1
ATOM 1894 C C . GLU A 1 265 ? 40.590 88.861 26.926 1.00 39.49 264 GLU A C 1
ATOM 1895 O O . GLU A 1 265 ? 41.660 89.165 26.402 1.00 39.59 264 GLU A O 1
ATOM 1901 N N . ALA A 1 266 ? 39.958 89.646 27.795 1.00 38.21 265 ALA A N 1
ATOM 1902 C CA . ALA A 1 266 ? 40.516 90.908 28.260 1.00 36.85 265 ALA A CA 1
ATOM 1903 C C . ALA A 1 266 ? 41.854 90.694 28.957 1.00 36.02 265 ALA A C 1
ATOM 1904 O O . ALA A 1 266 ? 42.798 91.436 28.733 1.00 35.28 265 ALA A O 1
ATOM 1906 N N . ARG A 1 267 ? 41.921 89.664 29.792 1.00 36.43 266 ARG A N 1
ATOM 1907 C CA . ARG A 1 267 ? 43.139 89.319 30.508 1.00 37.00 266 ARG A CA 1
ATOM 1908 C C . ARG A 1 267 ? 44.242 88.834 29.558 1.00 37.69 266 ARG A C 1
ATOM 1909 O O . ARG A 1 267 ? 45.389 89.266 29.669 1.00 37.05 266 ARG A O 1
ATOM 1917 N N . GLU A 1 268 ? 43.901 87.936 28.636 1.00 38.85 267 GLU A N 1
ATOM 1918 C CA . GLU A 1 268 ? 44.859 87.508 27.611 1.00 40.00 267 GLU A CA 1
ATOM 1919 C C . GLU A 1 268 ? 45.491 88.747 27.006 1.00 39.79 267 GLU A C 1
ATOM 1920 O O . GLU A 1 268 ? 46.713 88.830 26.866 1.00 41.56 267 GLU A O 1
ATOM 1926 N N . GLY A 1 269 ? 44.649 89.719 26.674 1.00 38.65 268 GLY A N 1
ATOM 1927 C CA . GLY A 1 269 ? 45.093 90.954 26.048 1.00 38.60 268 GLY A CA 1
ATOM 1928 C C . GLY A 1 269 ? 46.028 91.820 26.873 1.00 38.32 268 GLY A C 1
ATOM 1929 O O . GLY A 1 269 ? 47.004 92.353 26.346 1.00 37.96 268 GLY A O 1
ATOM 1930 N N . LEU A 1 270 ? 45.725 91.983 28.159 1.00 38.12 269 LEU A N 1
ATOM 1931 C CA . LEU A 1 270 ? 46.567 92.797 29.042 1.00 38.02 269 LEU A CA 1
ATOM 1932 C C . LEU A 1 270 ? 47.901 92.132 29.366 1.00 38.30 269 LEU A C 1
ATOM 1933 O O . LEU A 1 270 ? 48.863 92.825 29.693 1.00 38.33 269 LEU A O 1
ATOM 1938 N N . THR A 1 271 ? 47.958 90.803 29.269 1.00 38.59 270 THR A N 1
ATOM 1939 C CA . THR A 1 271 ? 49.183 90.058 29.565 1.00 39.33 270 THR A CA 1
ATOM 1940 C C . THR A 1 271 ? 50.077 89.789 28.345 1.00 40.39 270 THR A C 1
ATOM 1941 O O . THR A 1 271 ? 51.045 89.047 28.458 1.00 40.89 270 THR A O 1
ATOM 1945 N N . ALA A 1 272 ? 49.772 90.391 27.195 1.00 41.19 271 ALA A N 1
ATOM 1946 C CA . ALA A 1 272 ? 50.597 90.221 25.988 1.00 41.73 271 ALA A CA 1
ATOM 1947 C C . ALA A 1 272 ? 51.847 91.110 26.027 1.00 42.07 271 ALA A C 1
ATOM 1948 O O . ALA A 1 272 ? 51.885 92.093 26.769 1.00 41.89 271 ALA A O 1
ATOM 1950 N N . GLU A 1 273 ? 52.858 90.771 25.221 1.00 42.73 272 GLU A N 1
ATOM 1951 C CA . GLU A 1 273 ? 54.105 91.560 25.156 1.00 43.30 272 GLU A CA 1
ATOM 1952 C C . GLU A 1 273 ? 53.765 93.046 25.017 1.00 43.75 272 GLU A C 1
ATOM 1953 O O . GLU A 1 273 ? 54.383 93.892 25.662 1.00 44.09 272 GLU A O 1
ATOM 1955 N N . GLN A 1 274 ? 52.782 93.342 24.169 1.00 43.78 273 GLN A N 1
ATOM 1956 C CA . GLN A 1 274 ? 52.225 94.682 24.034 1.00 44.06 273 GLN A CA 1
ATOM 1957 C C . GLN A 1 274 ? 50.780 94.608 24.529 1.00 43.23 273 GLN A C 1
ATOM 1958 O O . GLN A 1 274 ? 49.918 94.071 23.824 1.00 42.97 273 GLN A O 1
ATOM 1964 N N . PRO A 1 275 ? 50.515 95.121 25.749 1.00 42.42 274 PRO A N 1
ATOM 1965 C CA . PRO A 1 275 ? 49.171 95.060 26.344 1.00 41.75 274 PRO A CA 1
ATOM 1966 C C . PRO A 1 275 ? 48.115 95.720 25.461 1.00 40.78 274 PRO A C 1
ATOM 1967 O O . PRO A 1 275 ? 48.302 96.850 25.014 1.00 40.86 274 PRO A O 1
ATOM 1971 N N . ASN A 1 276 ? 47.012 95.017 25.231 1.00 39.76 275 ASN A N 1
ATOM 1972 C CA . ASN A 1 276 ? 45.982 95.481 24.315 1.00 39.09 275 ASN A CA 1
ATOM 1973 C C . ASN A 1 276 ? 44.576 95.001 24.673 1.00 38.18 275 ASN A C 1
ATOM 1974 O O . ASN A 1 276 ? 44.363 93.811 24.893 1.00 37.34 275 ASN A O 1
ATOM 1979 N N . ILE A 1 277 ? 43.628 95.936 24.720 1.00 37.88 276 ILE A N 1
ATOM 1980 C CA . ILE A 1 277 ? 42.216 95.605 24.928 1.00 37.98 276 ILE A CA 1
ATOM 1981 C C . ILE A 1 277 ? 41.323 96.351 23.932 1.00 38.01 276 ILE A C 1
ATOM 1982 O O . ILE A 1 277 ? 40.273 96.860 24.321 1.00 38.14 276 ILE A O 1
ATOM 1987 N N . GLU A 1 278 ? 41.732 96.417 22.660 1.00 38.46 277 GLU A N 1
ATOM 1988 C CA . GLU A 1 278 ? 40.902 97.051 21.619 1.00 39.36 277 GLU A CA 1
ATOM 1989 C C . GLU A 1 278 ? 39.519 96.447 21.587 1.00 38.32 277 GLU A C 1
ATOM 1990 O O . GLU A 1 278 ? 38.532 97.157 21.707 1.00 38.30 277 GLU A O 1
ATOM 1996 N N . GLN A 1 279 ? 39.466 95.134 21.396 1.00 37.81 278 GLN A N 1
ATOM 1997 C CA . GLN A 1 279 ? 38.198 94.420 21.287 1.00 38.39 278 GLN A CA 1
ATOM 1998 C C . GLN A 1 279 ? 37.243 94.766 22.439 1.00 36.74 278 GLN A C 1
ATOM 1999 O O . GLN A 1 279 ? 36.115 95.180 22.199 1.00 36.83 278 GLN A O 1
ATOM 2005 N N . LEU A 1 280 ? 37.700 94.634 23.677 1.00 34.75 279 LEU A N 1
ATOM 2006 C CA . LEU A 1 280 ? 36.850 94.953 24.821 1.00 33.80 279 LEU A CA 1
ATOM 2007 C C . LEU A 1 280 ? 36.379 96.410 24.782 1.00 33.24 279 LEU A C 1
ATOM 2008 O O . LEU A 1 280 ? 35.209 96.697 25.048 1.00 32.36 279 LEU A O 1
ATOM 2013 N N . ALA A 1 281 ? 37.306 97.313 24.454 1.00 32.06 280 ALA A N 1
ATOM 2014 C CA . ALA A 1 281 ? 37.040 98.744 24.438 1.00 31.11 280 ALA A CA 1
ATOM 2015 C C . ALA A 1 281 ? 36.135 99.205 23.297 1.00 30.70 280 ALA A C 1
ATOM 2016 O O . ALA A 1 281 ? 35.212 99.972 23.545 1.00 31.64 280 ALA A O 1
ATOM 2018 N N . ASP A 1 282 ? 36.398 98.778 22.059 1.00 29.85 281 ASP A N 1
ATOM 2019 C CA A ASP A 1 282 ? 35.583 99.163 20.918 0.50 29.10 281 ASP A CA 1
ATOM 2020 C CA B ASP A 1 282 ? 35.550 99.214 20.930 0.50 29.41 281 ASP A CA 1
ATOM 2021 C C . ASP A 1 282 ? 34.183 98.547 21.087 1.00 29.81 281 ASP A C 1
ATOM 2022 O O . ASP A 1 282 ? 33.178 99.212 20.909 1.00 31.26 281 ASP A O 1
ATOM 2031 N N . ASN A 1 283 ? 34.134 97.263 21.455 1.00 29.62 282 ASN A N 1
ATOM 2032 C CA . ASN A 1 283 ? 32.853 96.554 21.671 1.00 29.99 282 ASN A CA 1
ATOM 2033 C C . ASN A 1 283 ? 32.004 97.128 22.802 1.00 29.87 282 ASN A C 1
ATOM 2034 O O . ASN A 1 283 ? 30.783 97.259 22.679 1.00 29.33 282 ASN A O 1
ATOM 2039 N N . GLY A 1 284 ? 32.655 97.421 23.921 1.00 30.11 283 GLY A N 1
ATOM 2040 C CA . GLY A 1 284 ? 31.978 98.002 25.071 1.00 30.68 283 GLY A CA 1
ATOM 2041 C C . GLY A 1 284 ? 31.361 99.340 24.728 1.00 30.90 283 GLY A C 1
ATOM 2042 O O . GLY A 1 284 ? 30.178 99.571 24.974 1.00 30.83 283 GLY A O 1
ATOM 2043 N N . TYR A 1 285 ? 32.164 100.208 24.125 1.00 30.88 284 TYR A N 1
ATOM 2044 C CA . TYR A 1 285 ? 31.710 101.526 23.716 1.00 30.90 284 TYR A CA 1
ATOM 2045 C C . TYR A 1 285 ? 30.512 101.467 22.786 1.00 31.02 284 TYR A C 1
ATOM 2046 O O . TYR A 1 285 ? 29.548 102.203 22.941 1.00 31.55 284 TYR A O 1
ATOM 2055 N N . ARG A 1 286 ? 30.596 100.584 21.813 1.00 30.45 285 ARG A N 1
ATOM 2056 C CA . ARG A 1 286 ? 29.596 100.479 20.779 1.00 30.09 285 ARG A CA 1
ATOM 2057 C C . ARG A 1 286 ? 28.288 99.991 21.399 1.00 30.06 285 ARG A C 1
ATOM 2058 O O . ARG A 1 286 ? 27.208 100.479 21.073 1.00 30.22 285 ARG A O 1
ATOM 2066 N N . SER A 1 287 ? 28.404 99.031 22.305 1.00 29.91 286 SER A N 1
ATOM 2067 C CA . SER A 1 287 ? 27.253 98.468 22.994 1.00 29.65 286 SER A CA 1
ATOM 2068 C C . SER A 1 287 ? 26.578 99.504 23.873 1.00 29.67 286 SER A C 1
ATOM 2069 O O . SER A 1 287 ? 25.356 99.628 23.878 1.00 30.14 286 SER A O 1
ATOM 2072 N N . ARG A 1 288 ? 27.385 100.239 24.622 1.00 29.90 287 ARG A N 1
ATOM 2073 C CA . ARG A 1 288 ? 26.894 101.323 25.454 1.00 30.38 287 ARG A CA 1
ATOM 2074 C C . ARG A 1 288 ? 26.197 102.394 24.618 1.00 30.73 287 ARG A C 1
ATOM 2075 O O . ARG A 1 288 ? 25.202 102.955 25.054 1.00 31.04 287 ARG A O 1
ATOM 2083 N N . ILE A 1 289 ? 26.709 102.675 23.422 1.00 31.23 288 ILE A N 1
ATOM 2084 C CA . ILE A 1 289 ? 26.093 103.661 22.551 1.00 32.07 288 ILE A CA 1
ATOM 2085 C C . ILE A 1 289 ? 24.732 103.166 22.082 1.00 33.83 288 ILE A C 1
ATOM 2086 O O . ILE A 1 289 ? 23.784 103.944 22.027 1.00 33.70 288 ILE A O 1
ATOM 2091 N N . ARG A 1 290 ? 24.635 101.879 21.748 1.00 35.88 289 ARG A N 1
ATOM 2092 C CA . ARG A 1 290 ? 23.350 101.279 21.366 1.00 37.61 289 ARG A CA 1
ATOM 2093 C C . ARG A 1 290 ? 22.322 101.364 22.501 1.00 37.27 289 ARG A C 1
ATOM 2094 O O . ARG A 1 290 ? 21.146 101.625 22.246 1.00 36.31 289 ARG A O 1
ATOM 2102 N N . TYR A 1 291 ? 22.762 101.163 23.744 1.00 37.55 290 TYR A N 1
ATOM 2103 C CA . TYR A 1 291 ? 21.855 101.285 24.886 1.00 37.78 290 TYR A CA 1
ATOM 2104 C C . TYR A 1 291 ? 21.340 102.728 25.038 1.00 38.32 290 TYR A C 1
ATOM 2105 O O . TYR A 1 291 ? 20.121 102.958 25.092 1.00 37.57 290 TYR A O 1
ATOM 2114 N N . GLU A 1 292 ? 22.263 103.689 25.106 1.00 38.46 291 GLU A N 1
ATOM 2115 C CA . GLU A 1 292 ? 21.890 105.097 25.229 1.00 39.46 291 GLU A CA 1
ATOM 2116 C C . GLU A 1 292 ? 20.936 105.516 24.128 1.00 40.42 291 GLU A C 1
ATOM 2117 O O . GLU A 1 292 ? 19.941 106.181 24.382 1.00 39.86 291 GLU A O 1
ATOM 2123 N N . ALA A 1 293 ? 21.264 105.125 22.903 1.00 42.68 292 ALA A N 1
ATOM 2124 C CA . ALA A 1 293 ? 20.449 105.415 21.730 1.00 44.03 292 ALA A CA 1
ATOM 2125 C C . ALA A 1 293 ? 18.971 105.080 21.936 1.00 46.17 292 ALA A C 1
ATOM 2126 O O . ALA A 1 293 ? 18.109 105.854 21.545 1.00 46.75 292 ALA A O 1
ATOM 2128 N N . ARG A 1 294 ? 18.662 103.946 22.554 1.00 48.46 293 ARG A N 1
ATOM 2129 C CA . ARG A 1 294 ? 17.259 103.611 22.805 1.00 50.85 293 ARG A CA 1
ATOM 2130 C C . ARG A 1 294 ? 16.784 103.936 24.235 1.00 52.14 293 ARG A C 1
ATOM 2131 O O . ARG A 1 294 ? 15.990 103.212 24.820 1.00 51.64 293 ARG A O 1
ATOM 2139 N N . SER A 1 295 ? 17.278 105.061 24.757 1.00 54.26 294 SER A N 1
ATOM 2140 C CA . SER A 1 295 ? 16.888 105.634 26.055 1.00 55.23 294 SER A CA 1
ATOM 2141 C C . SER A 1 295 ? 17.192 107.160 25.963 1.00 57.40 294 SER A C 1
ATOM 2142 O O . SER A 1 295 ? 16.728 107.832 25.022 1.00 57.50 294 SER A O 1
ATOM 2145 N N . GLY A 1 296 ? 17.954 107.691 26.928 1.00 59.01 295 GLY A N 1
ATOM 2146 C CA . GLY A 1 296 ? 18.445 109.074 26.910 1.00 60.24 295 GLY A CA 1
ATOM 2147 C C . GLY A 1 296 ? 19.961 109.097 27.093 1.00 61.35 295 GLY A C 1
ATOM 2148 O O . GLY A 1 296 ? 20.548 108.116 27.563 1.00 61.22 295 GLY A O 1
ATOM 2149 N N . GLN A 1 297 ? 20.578 110.225 26.717 1.00 62.45 296 GLN A N 1
ATOM 2150 C CA . GLN A 1 297 ? 22.043 110.466 26.801 1.00 62.65 296 GLN A CA 1
ATOM 2151 C C . GLN A 1 297 ? 22.823 109.521 27.730 1.00 62.93 296 GLN A C 1
ATOM 2152 O O . GLN A 1 297 ? 22.725 109.604 28.958 1.00 62.99 296 GLN A O 1
ATOM 2154 N N . SER A 1 310 ? 13.518 107.942 25.366 1.00 55.14 309 SER A N 1
ATOM 2155 C CA . SER A 1 310 ? 13.070 106.565 25.112 1.00 55.50 309 SER A CA 1
ATOM 2156 C C . SER A 1 310 ? 12.649 106.339 23.653 1.00 55.26 309 SER A C 1
ATOM 2157 O O . SER A 1 310 ? 11.531 106.697 23.255 1.00 55.42 309 SER A O 1
ATOM 2160 N N . SER A 1 311 ? 13.539 105.719 22.875 1.00 54.54 310 SER A N 1
ATOM 2161 C CA . SER A 1 311 ? 13.263 105.399 21.472 1.00 53.42 310 SER A CA 1
ATOM 2162 C C . SER A 1 311 ? 12.851 103.935 21.271 1.00 52.11 310 SER A C 1
ATOM 2163 O O . SER A 1 311 ? 13.185 103.325 20.248 1.00 52.09 310 SER A O 1
ATOM 2166 N N . ARG A 1 312 ? 12.120 103.372 22.237 1.00 50.52 311 ARG A N 1
ATOM 2167 C CA . ARG A 1 312 ? 11.557 102.030 22.057 1.00 48.92 311 ARG A CA 1
ATOM 2168 C C . ARG A 1 312 ? 10.454 102.105 21.000 1.00 47.26 311 ARG A C 1
ATOM 2169 O O . ARG A 1 312 ? 9.651 103.041 21.015 1.00 45.55 311 ARG A O 1
ATOM 2177 N N . PRO A 1 313 ? 10.417 101.126 20.074 1.00 46.38 312 PRO A N 1
ATOM 2178 C CA . PRO A 1 313 ? 9.333 101.100 19.099 1.00 45.55 312 PRO A CA 1
ATOM 2179 C C . PRO A 1 313 ? 8.004 100.812 19.773 1.00 44.47 312 PRO A C 1
ATOM 2180 O O . PRO A 1 313 ? 7.982 100.300 20.885 1.00 44.45 312 PRO A O 1
ATOM 2184 N N . VAL A 1 314 ? 6.913 101.136 19.095 1.00 43.89 313 VAL A N 1
ATOM 2185 C CA . VAL A 1 314 ? 5.584 100.983 19.664 1.00 43.85 313 VAL A CA 1
ATOM 2186 C C . VAL A 1 314 ? 4.635 100.267 18.700 1.00 43.94 313 VAL A C 1
ATOM 2187 O O . VAL A 1 314 ? 4.367 100.756 17.609 1.00 43.49 313 VAL A O 1
ATOM 2191 N N . LEU A 1 315 ? 4.158 99.093 19.113 1.00 44.53 314 LEU A N 1
ATOM 2192 C CA . LEU A 1 315 ? 3.169 98.328 18.362 1.00 45.37 314 LEU A CA 1
ATOM 2193 C C . LEU A 1 315 ? 1.806 98.465 19.014 1.00 45.94 314 LEU A C 1
ATOM 2194 O O . LEU A 1 315 ? 1.688 98.417 20.240 1.00 45.82 314 LEU A O 1
ATOM 2199 N N . ARG A 1 316 ? 0.782 98.619 18.178 1.00 46.73 315 ARG A N 1
ATOM 2200 C CA . ARG A 1 316 ? -0.605 98.731 18.625 1.00 47.27 315 ARG A CA 1
ATOM 2201 C C . ARG A 1 316 ? -1.320 97.400 18.412 1.00 46.75 315 ARG A C 1
ATOM 2202 O O . ARG A 1 316 ? -1.554 96.990 17.278 1.00 46.48 315 ARG A O 1
ATOM 2210 N N . LEU A 1 317 ? -1.647 96.719 19.504 1.00 46.71 316 LEU A N 1
ATOM 2211 C CA . LEU A 1 317 ? -2.363 95.450 19.419 1.00 46.76 316 LEU A CA 1
ATOM 2212 C C . LEU A 1 317 ? -3.852 95.712 19.352 1.00 46.97 316 LEU A C 1
ATOM 2213 O O . LEU A 1 317 ? -4.329 96.725 19.846 1.00 47.01 316 LEU A O 1
ATOM 2218 N N . HIS A 1 318 ? -4.580 94.786 18.741 1.00 47.56 317 HIS A N 1
ATOM 2219 C CA . HIS A 1 318 ? -6.030 94.860 18.675 1.00 47.94 317 HIS A CA 1
ATOM 2220 C C . HIS A 1 318 ? -6.581 93.514 19.119 1.00 47.40 317 HIS A C 1
ATOM 2221 O O . HIS A 1 318 ? -7.014 92.718 18.286 1.00 48.26 317 HIS A O 1
ATOM 2228 N N . PRO A 1 319 ? -6.551 93.238 20.433 1.00 46.42 318 PRO A N 1
ATOM 2229 C CA . PRO A 1 319 ? -7.113 91.987 20.936 1.00 46.39 318 PRO A CA 1
ATOM 2230 C C . PRO A 1 319 ? -8.455 91.691 20.279 1.00 46.40 318 PRO A C 1
ATOM 2231 O O . PRO A 1 319 ? -9.262 92.599 20.113 1.00 46.43 318 PRO A O 1
ATOM 2235 N N . GLY A 1 320 ? -8.677 90.440 19.894 1.00 46.73 319 GLY A N 1
ATOM 2236 C CA . GLY A 1 320 ? -9.899 90.051 19.192 1.00 47.20 319 GLY A CA 1
ATOM 2237 C C . GLY A 1 320 ? -9.615 89.780 17.726 1.00 47.50 319 GLY A C 1
ATOM 2238 O O . GLY A 1 320 ? -9.950 88.710 17.222 1.00 47.93 319 GLY A O 1
ATOM 2239 N N . THR A 1 321 ? -8.989 90.744 17.046 1.00 47.38 320 THR A N 1
ATOM 2240 C CA . THR A 1 321 ? -8.618 90.599 15.629 1.00 47.20 320 THR A CA 1
ATOM 2241 C C . THR A 1 321 ? -7.769 89.348 15.388 1.00 47.13 320 THR A C 1
ATOM 2242 O O . THR A 1 321 ? -6.938 88.987 16.225 1.00 47.60 320 THR A O 1
ATOM 2246 N N . PRO A 1 322 ? -7.978 88.676 14.244 1.00 46.54 321 PRO A N 1
ATOM 2247 C CA . PRO A 1 322 ? -7.144 87.538 13.906 1.00 45.93 321 PRO A CA 1
ATOM 2248 C C . PRO A 1 322 ? -5.645 87.805 14.008 1.00 45.05 321 PRO A C 1
ATOM 2249 O O . PRO A 1 322 ? -5.175 88.899 13.687 1.00 44.70 321 PRO A O 1
ATOM 2253 N N . ASN A 1 323 ? -4.920 86.803 14.497 1.00 44.52 322 ASN A N 1
ATOM 2254 C CA . ASN A 1 323 ? -3.458 86.816 14.538 1.00 43.91 322 ASN A CA 1
ATOM 2255 C C . ASN A 1 323 ? -2.837 87.963 15.341 1.00 43.49 322 ASN A C 1
ATOM 2256 O O . ASN A 1 323 ? -1.654 88.284 15.152 1.00 44.43 322 ASN A O 1
ATOM 2261 N N . TRP A 1 324 ? -3.608 88.572 16.243 1.00 42.29 323 TRP A N 1
ATOM 2262 C CA . TRP A 1 324 ? -3.078 89.660 17.065 1.00 41.36 323 TRP A CA 1
ATOM 2263 C C . TRP A 1 324 ? -1.984 89.126 17.989 1.00 41.29 323 TRP A C 1
ATOM 2264 O O . TRP A 1 324 ? -1.000 89.812 18.250 1.00 41.82 323 TRP A O 1
ATOM 2275 N N . GLU A 1 325 ? -2.151 87.886 18.450 1.00 40.81 324 GLU A N 1
ATOM 2276 C CA . GLU A 1 325 ? -1.186 87.231 19.327 1.00 39.98 324 GLU A CA 1
ATOM 2277 C C . GLU A 1 325 ? 0.216 87.301 18.774 1.00 39.30 324 GLU A C 1
ATOM 2278 O O . GLU A 1 325 ? 1.147 87.552 19.525 1.00 39.54 324 GLU A O 1
ATOM 2284 N N . LYS A 1 326 ? 0.378 87.075 17.472 1.00 38.93 325 LYS A N 1
ATOM 2285 C CA . LYS A 1 326 ? 1.715 87.079 16.871 1.00 38.84 325 LYS A CA 1
ATOM 2286 C C . LYS A 1 326 ? 2.409 88.435 17.044 1.00 38.69 325 LYS A C 1
ATOM 2287 O O . LYS A 1 326 ? 3.639 88.502 17.077 1.00 38.73 325 LYS A O 1
ATOM 2290 N N . GLN A 1 327 ? 1.625 89.505 17.183 1.00 38.26 326 GLN A N 1
ATOM 2291 C CA . GLN A 1 327 ? 2.192 90.830 17.443 1.00 38.02 326 GLN A CA 1
ATOM 2292 C C . GLN A 1 327 ? 2.862 90.918 18.820 1.00 37.11 326 GLN A C 1
ATOM 2293 O O . GLN A 1 327 ? 3.756 91.737 19.020 1.00 37.49 326 GLN A O 1
ATOM 2299 N N . LEU A 1 328 ? 2.435 90.080 19.760 1.00 36.19 327 LEU A N 1
ATOM 2300 C CA . LEU A 1 328 ? 3.069 90.014 21.080 1.00 35.31 327 LEU A CA 1
ATOM 2301 C C . LEU A 1 328 ? 4.490 89.451 20.992 1.00 35.28 327 LEU A C 1
ATOM 2302 O O . LEU A 1 328 ? 5.387 89.938 21.676 1.00 34.46 327 LEU A O 1
ATOM 2307 N N . ILE A 1 329 ? 4.687 88.431 20.153 1.00 36.03 328 ILE A N 1
ATOM 2308 C CA . ILE A 1 329 ? 6.026 87.858 19.917 1.00 36.74 328 ILE A CA 1
ATOM 2309 C C . ILE A 1 329 ? 6.900 88.866 19.155 1.00 36.73 328 ILE A C 1
ATOM 2310 O O . ILE A 1 329 ? 8.094 89.009 19.426 1.00 36.14 328 ILE A O 1
ATOM 2315 N N . HIS A 1 330 ? 6.281 89.562 18.206 1.00 37.16 329 HIS A N 1
ATOM 2316 C CA . HIS A 1 330 ? 6.957 90.580 17.418 1.00 37.68 329 HIS A CA 1
ATOM 2317 C C . HIS A 1 330 ? 7.421 91.704 18.348 1.00 36.92 329 HIS A C 1
ATOM 2318 O O . HIS A 1 330 ? 8.511 92.237 18.181 1.00 37.44 329 HIS A O 1
ATOM 2325 N N . ALA A 1 331 ? 6.610 92.034 19.349 1.00 36.22 330 ALA A N 1
ATOM 2326 C CA . ALA A 1 331 ? 6.970 93.064 20.323 1.00 35.66 330 ALA A CA 1
ATOM 2327 C C . ALA A 1 331 ? 8.091 92.584 21.242 1.00 35.64 330 ALA A C 1
ATOM 2328 O O . ALA A 1 331 ? 8.969 93.364 21.622 1.00 35.66 330 ALA A O 1
ATOM 2330 N N . GLU A 1 332 ? 8.042 91.301 21.595 1.00 35.49 331 GLU A N 1
ATOM 2331 C CA . GLU A 1 332 ? 9.037 90.678 22.465 1.00 35.40 331 GLU A CA 1
ATOM 2332 C C . GLU A 1 332 ? 10.428 90.722 21.830 1.00 35.42 331 GLU A C 1
ATOM 2333 O O . GLU A 1 332 ? 11.398 91.113 22.476 1.00 35.51 331 GLU A O 1
ATOM 2339 N N . THR A 1 333 ? 10.510 90.310 20.567 1.00 35.02 332 THR A N 1
ATOM 2340 C CA . THR A 1 333 ? 11.769 90.279 19.831 1.00 35.03 332 THR A CA 1
ATOM 2341 C C . THR A 1 333 ? 12.384 91.671 19.705 1.00 35.25 332 THR A C 1
ATOM 2342 O O . THR A 1 333 ? 13.608 91.840 19.760 1.00 34.44 332 THR A O 1
ATOM 2346 N N . LEU A 1 334 ? 11.512 92.658 19.530 1.00 35.31 333 LEU A N 1
ATOM 2347 C CA . LEU A 1 334 ? 11.924 94.031 19.317 1.00 35.49 333 LEU A CA 1
ATOM 2348 C C . LEU A 1 334 ? 12.029 94.841 20.610 1.00 35.61 333 LEU A C 1
ATOM 2349 O O . LEU A 1 334 ? 12.572 95.946 20.607 1.00 35.81 333 LEU A O 1
ATOM 2354 N N . GLY A 1 335 ? 11.525 94.306 21.713 1.00 35.60 334 GLY A N 1
ATOM 2355 C CA . GLY A 1 335 ? 11.482 95.073 22.959 1.00 35.72 334 GLY A CA 1
ATOM 2356 C C . GLY A 1 335 ? 10.517 96.241 22.812 1.00 35.43 334 GLY A C 1
ATOM 2357 O O . GLY A 1 335 ? 10.648 97.269 23.478 1.00 34.43 334 GLY A O 1
ATOM 2358 N N . ALA A 1 336 ? 9.543 96.081 21.925 1.00 35.91 335 ALA A N 1
ATOM 2359 C CA . ALA A 1 336 ? 8.576 97.134 21.670 1.00 35.94 335 ALA A CA 1
ATOM 2360 C C . ALA A 1 336 ? 7.624 97.255 22.847 1.00 35.58 335 ALA A C 1
ATOM 2361 O O . ALA A 1 336 ? 7.272 96.260 23.465 1.00 34.48 335 ALA A O 1
ATOM 2363 N N . ARG A 1 337 ? 7.256 98.486 23.180 1.00 36.50 336 ARG A N 1
ATOM 2364 C CA . ARG A 1 337 ? 6.206 98.725 24.154 1.00 37.40 336 ARG A CA 1
ATOM 2365 C C . ARG A 1 337 ? 4.915 98.630 23.357 1.00 37.57 336 ARG A C 1
ATOM 2366 O O . ARG A 1 337 ? 4.949 98.723 22.135 1.00 36.78 336 ARG A O 1
ATOM 2374 N N . ILE A 1 338 ? 3.786 98.437 24.030 1.00 38.93 337 ILE A N 1
ATOM 2375 C CA . ILE A 1 338 ? 2.508 98.296 23.329 1.00 40.33 337 ILE A CA 1
ATOM 2376 C C . ILE A 1 338 ? 1.409 99.210 23.855 1.00 41.23 337 ILE A C 1
ATOM 2377 O O . ILE A 1 338 ? 1.431 99.637 25.005 1.00 40.97 337 ILE A O 1
ATOM 2382 N N . GLU A 1 339 ? 0.454 99.497 22.981 1.00 43.12 338 GLU A N 1
ATOM 2383 C CA . GLU A 1 339 ? -0.733 100.278 23.307 1.00 45.12 338 GLU A CA 1
ATOM 2384 C C . GLU A 1 339 ? -1.908 99.519 22.703 1.00 46.39 338 GLU A C 1
ATOM 2385 O O . GLU A 1 339 ? -1.916 99.267 21.502 1.00 47.14 338 GLU A O 1
ATOM 2391 N N . VAL A 1 340 ? -2.893 99.148 23.518 1.00 47.41 339 VAL A N 1
ATOM 2392 C CA . VAL A 1 340 ? -4.002 98.315 23.033 1.00 48.44 339 VAL A CA 1
ATOM 2393 C C . VAL A 1 340 ? -5.257 99.121 22.678 1.00 49.75 339 VAL A C 1
ATOM 2394 O O . VAL A 1 340 ? -5.819 99.814 23.522 1.00 50.10 339 VAL A O 1
ATOM 2398 N N . PHE A 1 341 ? -5.675 99.038 21.417 1.00 51.02 340 PHE A N 1
ATOM 2399 C CA . PHE A 1 341 ? -6.897 99.695 20.950 1.00 52.03 340 PHE A CA 1
ATOM 2400 C C . PHE A 1 341 ? -8.031 98.679 20.738 1.00 52.34 340 PHE A C 1
ATOM 2401 O O . PHE A 1 341 ? -8.001 97.555 21.245 1.00 52.20 340 PHE A O 1
ATOM 2410 N N . ASP B 1 6 ? 49.330 130.374 49.068 1.00 43.08 5 ASP B N 1
ATOM 2411 C CA . ASP B 1 6 ? 49.020 130.244 47.613 1.00 43.29 5 ASP B CA 1
ATOM 2412 C C . ASP B 1 6 ? 50.274 129.849 46.814 1.00 42.81 5 ASP B C 1
ATOM 2413 O O . ASP B 1 6 ? 51.306 129.515 47.398 1.00 42.79 5 ASP B O 1
ATOM 2418 N N . ILE B 1 7 ? 50.182 129.917 45.485 1.00 42.09 6 ILE B N 1
ATOM 2419 C CA . ILE B 1 7 ? 51.240 129.429 44.597 1.00 41.65 6 ILE B CA 1
ATOM 2420 C C . ILE B 1 7 ? 52.284 130.509 44.335 1.00 41.43 6 ILE B C 1
ATOM 2421 O O . ILE B 1 7 ? 51.934 131.627 43.961 1.00 41.70 6 ILE B O 1
ATOM 2426 N N . SER B 1 8 ? 53.560 130.162 44.497 1.00 40.95 7 SER B N 1
ATOM 2427 C CA . SER B 1 8 ? 54.656 131.123 44.324 1.00 40.46 7 SER B CA 1
ATOM 2428 C C . SER B 1 8 ? 54.956 131.459 42.862 1.00 40.41 7 SER B C 1
ATOM 2429 O O . SER B 1 8 ? 55.379 132.579 42.556 1.00 40.64 7 SER B O 1
ATOM 2432 N N . ARG B 1 9 ? 54.749 130.486 41.973 1.00 40.13 8 ARG B N 1
ATOM 2433 C CA . ARG B 1 9 ? 55.048 130.634 40.544 1.00 39.86 8 ARG B CA 1
ATOM 2434 C C . ARG B 1 9 ? 53.789 130.760 39.689 1.00 39.18 8 ARG B C 1
ATOM 2435 O O . ARG B 1 9 ? 52.729 130.261 40.067 1.00 39.10 8 ARG B O 1
ATOM 2443 N N . PRO B 1 10 ? 53.905 131.405 38.515 1.00 38.38 9 PRO B N 1
ATOM 2444 C CA . PRO B 1 10 ? 52.780 131.372 37.586 1.00 37.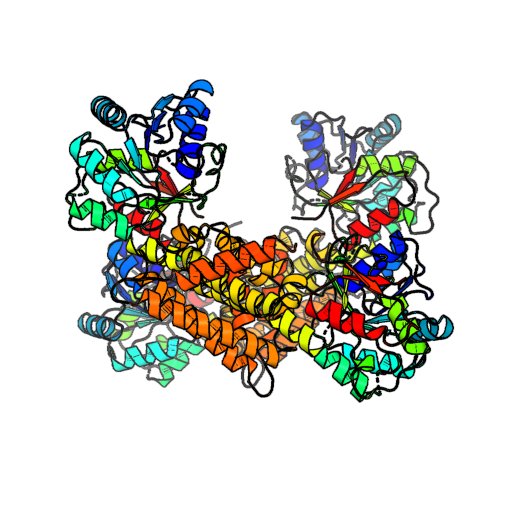82 9 PRO B CA 1
ATOM 2445 C C . PRO B 1 10 ? 52.645 129.964 37.011 1.00 37.34 9 PRO B C 1
ATOM 2446 O O . PRO B 1 10 ? 53.624 129.215 36.977 1.00 37.18 9 PRO B O 1
ATOM 2450 N N . VAL B 1 11 ? 51.449 129.603 36.566 1.00 37.01 10 VAL B N 1
ATOM 2451 C CA . VAL B 1 11 ? 51.220 128.268 36.036 1.00 36.84 10 VAL B CA 1
ATOM 2452 C C . VAL B 1 11 ? 51.272 128.276 34.510 1.00 36.67 10 VAL B C 1
ATOM 2453 O O . VAL B 1 11 ? 50.758 129.193 33.864 1.00 36.68 10 VAL B O 1
ATOM 2457 N N . CYS B 1 12 ? 51.920 127.259 33.944 1.00 36.42 11 CYS B N 1
ATOM 2458 C CA . CYS B 1 12 ? 51.937 127.051 32.498 1.00 35.94 11 CYS B CA 1
ATOM 2459 C C . CYS B 1 12 ? 51.289 125.697 32.188 1.00 35.87 11 CYS B C 1
ATOM 2460 O O . CYS B 1 12 ? 51.835 124.636 32.513 1.00 35.88 11 CYS B O 1
ATOM 2463 N N . ILE B 1 13 ? 50.124 125.736 31.555 1.00 35.57 12 ILE B N 1
ATOM 2464 C CA . ILE B 1 13 ? 49.358 124.520 31.297 1.00 35.37 12 ILE B CA 1
ATOM 2465 C C . ILE B 1 13 ? 49.505 124.065 29.845 1.00 34.96 12 ILE B C 1
ATOM 2466 O O . ILE B 1 13 ? 48.985 124.707 28.931 1.00 34.60 12 ILE B O 1
ATOM 2471 N N . LEU B 1 14 ? 50.235 122.964 29.653 1.00 34.76 13 LEU B N 1
ATOM 2472 C CA . LEU B 1 14 ? 50.447 122.359 28.332 1.00 34.50 13 LEU B CA 1
ATOM 2473 C C . LEU B 1 14 ? 49.342 121.341 28.055 1.00 34.08 13 LEU B C 1
ATOM 2474 O O . LEU B 1 14 ? 49.342 120.248 28.611 1.00 34.28 13 LEU B O 1
ATOM 2479 N N . GLY B 1 15 ? 48.404 121.706 27.188 1.00 34.21 14 GLY B N 1
ATOM 2480 C CA . GLY B 1 15 ? 47.223 120.875 26.920 1.00 34.66 14 GLY B CA 1
ATOM 2481 C C . GLY B 1 15 ? 46.043 121.447 27.687 1.00 34.47 14 GLY B C 1
ATOM 2482 O O . GLY B 1 15 ? 46.098 121.562 28.916 1.00 33.57 14 GLY B O 1
ATOM 2483 N N . LEU B 1 16 ? 44.983 121.805 26.963 1.00 34.43 15 LEU B N 1
ATOM 2484 C CA . LEU B 1 16 ? 43.853 122.508 27.549 1.00 35.05 15 LEU B CA 1
ATOM 2485 C C . LEU B 1 16 ? 42.513 121.861 27.235 1.00 36.09 15 LEU B C 1
ATOM 2486 O O . LEU B 1 16 ? 41.638 122.477 26.635 1.00 36.78 15 LEU B O 1
ATOM 2491 N N . GLY B 1 17 ? 42.362 120.610 27.652 1.00 37.31 16 GLY B N 1
ATOM 2492 C CA . GLY B 1 17 ? 41.097 119.883 27.527 1.00 38.04 16 GLY B CA 1
ATOM 2493 C C . GLY B 1 17 ? 40.315 119.969 28.828 1.00 38.58 16 GLY B C 1
ATOM 2494 O O . GLY B 1 17 ? 40.307 121.012 29.477 1.00 39.14 16 GLY B O 1
ATOM 2495 N N . LEU B 1 18 ? 39.655 118.882 29.218 1.00 38.47 17 LEU B N 1
ATOM 2496 C CA . LEU B 1 18 ? 38.904 118.872 30.462 1.00 38.62 17 LEU B CA 1
ATOM 2497 C C . LEU B 1 18 ? 39.797 119.292 31.619 1.00 39.34 17 LEU B C 1
ATOM 2498 O O . LEU B 1 18 ? 39.530 120.291 32.278 1.00 40.80 17 LEU B O 1
ATOM 2503 N N . ILE B 1 19 ? 40.868 118.540 31.852 1.00 38.94 18 ILE B N 1
ATOM 2504 C CA . ILE B 1 19 ? 41.739 118.784 33.001 1.00 38.39 18 ILE B CA 1
ATOM 2505 C C . ILE B 1 19 ? 42.440 120.143 32.926 1.00 38.24 18 ILE B C 1
ATOM 2506 O O . ILE B 1 19 ? 42.141 121.037 33.716 1.00 38.01 18 ILE B O 1
ATOM 2511 N N . GLY B 1 20 ? 43.353 120.294 31.968 1.00 38.23 19 GLY B N 1
ATOM 2512 C CA . GLY B 1 20 ? 44.140 121.516 31.813 1.00 38.04 19 GLY B CA 1
ATOM 2513 C C . GLY B 1 20 ? 43.312 122.758 31.547 1.00 38.55 19 GLY B C 1
ATOM 2514 O O . GLY B 1 20 ? 43.634 123.850 32.038 1.00 38.93 19 GLY B O 1
ATOM 2515 N N . GLY B 1 21 ? 42.249 122.599 30.762 1.00 38.89 20 GLY B N 1
ATOM 2516 C CA . GLY B 1 21 ? 41.346 123.705 30.450 1.00 38.92 20 GLY B CA 1
ATOM 2517 C C . GLY B 1 21 ? 40.628 124.175 31.699 1.00 38.92 20 GLY B C 1
ATOM 2518 O O . GLY B 1 21 ? 40.541 125.379 31.954 1.00 39.15 20 GLY B O 1
ATOM 2519 N N . SER B 1 22 ? 40.123 123.226 32.486 1.00 38.38 21 SER B N 1
ATOM 2520 C CA . SER B 1 22 ? 39.453 123.557 33.743 1.00 38.21 21 SER B CA 1
ATOM 2521 C C . SER B 1 22 ? 40.415 124.176 34.758 1.00 38.04 21 SER B C 1
ATOM 2522 O O . SER B 1 22 ? 40.039 125.092 35.498 1.00 38.48 21 SER B O 1
ATOM 2525 N N . LEU B 1 23 ? 41.649 123.671 34.793 1.00 37.28 22 LEU B N 1
ATOM 2526 C CA . LEU B 1 23 ? 42.672 124.197 35.698 1.00 36.78 22 LEU B CA 1
ATOM 2527 C C . LEU B 1 23 ? 42.990 125.659 35.364 1.00 36.89 22 LEU B C 1
ATOM 2528 O O . LEU B 1 23 ? 43.239 126.468 36.257 1.00 36.56 22 LEU B O 1
ATOM 2533 N N . LEU B 1 24 ? 42.976 125.985 34.074 1.00 37.24 23 LEU B N 1
ATOM 2534 C CA . LEU B 1 24 ? 43.208 127.353 33.619 1.00 37.79 23 LEU B CA 1
ATOM 2535 C C . LEU B 1 24 ? 42.104 128.280 34.118 1.00 38.06 23 LEU B C 1
ATOM 2536 O O . LEU B 1 24 ? 42.394 129.327 34.693 1.00 38.63 23 LEU B O 1
ATOM 2541 N N . ARG B 1 25 ? 40.850 127.881 33.914 1.00 38.34 24 ARG B N 1
ATOM 2542 C CA . ARG B 1 25 ? 39.691 128.698 34.296 1.00 39.14 24 ARG B CA 1
ATOM 2543 C C . ARG B 1 25 ? 39.647 129.049 35.784 1.00 39.50 24 ARG B C 1
ATOM 2544 O O . ARG B 1 25 ? 39.327 130.183 36.142 1.00 39.54 24 ARG B O 1
ATOM 2552 N N . ASP B 1 26 ? 39.963 128.079 36.639 1.00 39.90 25 ASP B N 1
ATOM 2553 C CA . ASP B 1 26 ? 39.939 128.292 38.091 1.00 39.91 25 ASP B CA 1
ATOM 2554 C C . ASP B 1 26 ? 41.061 129.219 38.533 1.00 39.80 25 ASP B C 1
ATOM 2555 O O . ASP B 1 26 ? 40.828 130.154 39.301 1.00 39.71 25 ASP B O 1
ATOM 2560 N N . LEU B 1 27 ? 42.273 128.966 38.045 1.00 39.68 26 LEU B N 1
ATOM 2561 C CA . LEU B 1 27 ? 43.415 129.819 38.375 1.00 39.83 26 LEU B CA 1
ATOM 2562 C C . LEU B 1 27 ? 43.198 131.263 37.875 1.00 40.36 26 LEU B C 1
ATOM 2563 O O . LEU B 1 27 ? 43.629 132.223 38.520 1.00 40.15 26 LEU B O 1
ATOM 2568 N N . HIS B 1 28 ? 42.524 131.407 36.733 1.00 40.87 27 HIS B N 1
ATOM 2569 C CA . HIS B 1 28 ? 42.184 132.724 36.188 1.00 41.11 27 HIS B CA 1
ATOM 2570 C C . HIS B 1 28 ? 41.098 133.388 37.043 1.00 41.26 27 HIS B C 1
ATOM 2571 O O . HIS B 1 28 ? 41.215 134.558 37.386 1.00 41.44 27 HIS B O 1
ATOM 2578 N N . ALA B 1 29 ? 40.055 132.635 37.392 1.00 41.68 28 ALA B N 1
ATOM 2579 C CA . ALA B 1 29 ? 38.985 133.138 38.261 1.00 41.76 28 ALA B CA 1
ATOM 2580 C C . ALA B 1 29 ? 39.544 133.540 39.630 1.00 42.19 28 ALA B C 1
ATOM 2581 O O . ALA B 1 29 ? 39.182 134.591 40.162 1.00 41.96 28 ALA B O 1
ATOM 2583 N N . ALA B 1 30 ? 40.440 132.713 40.179 1.00 42.73 29 ALA B N 1
ATOM 2584 C CA . ALA B 1 30 ? 41.116 133.005 41.456 1.00 42.85 29 ALA B CA 1
ATOM 2585 C C . ALA B 1 30 ? 42.121 134.167 41.333 1.00 43.32 29 ALA B C 1
ATOM 2586 O O . ALA B 1 30 ? 42.776 134.547 42.310 1.00 43.65 29 ALA B O 1
ATOM 2588 N N . ASN B 1 31 ? 42.243 134.709 40.122 1.00 43.61 30 ASN B N 1
ATOM 2589 C CA . ASN B 1 31 ? 43.104 135.852 39.817 1.00 43.91 30 ASN B CA 1
ATOM 2590 C C . ASN B 1 31 ? 44.606 135.579 39.994 1.00 44.23 30 ASN B C 1
ATOM 2591 O O . ASN B 1 31 ? 45.393 136.514 40.184 1.00 44.33 30 ASN B O 1
ATOM 2596 N N . HIS B 1 32 ? 44.995 134.303 39.940 1.00 44.30 31 HIS B N 1
ATOM 2597 C CA A HIS B 1 32 ? 46.403 133.940 39.983 0.50 44.33 31 HIS B CA 1
ATOM 2598 C CA B HIS B 1 32 ? 46.408 133.921 39.986 0.50 44.45 31 HIS B CA 1
ATOM 2599 C C . HIS B 1 32 ? 46.978 134.062 38.570 1.00 44.75 31 HIS B C 1
ATOM 2600 O O . HIS B 1 32 ? 46.237 134.009 37.579 1.00 44.99 31 HIS B O 1
ATOM 2613 N N . SER B 1 33 ? 48.292 134.244 38.475 1.00 45.03 32 SER B N 1
ATOM 2614 C CA . SER B 1 33 ? 48.976 134.399 37.186 1.00 45.09 32 SER B CA 1
ATOM 2615 C C . SER B 1 33 ? 48.974 133.053 36.447 1.00 45.31 32 SER B C 1
ATOM 2616 O O . SER B 1 33 ? 49.468 132.059 36.988 1.00 46.02 32 SER B O 1
ATOM 2619 N N . VAL B 1 34 ? 48.413 133.008 35.233 1.00 44.93 33 VAL B N 1
ATOM 2620 C CA . VAL B 1 34 ? 48.295 131.733 34.486 1.00 44.39 33 VAL B CA 1
ATOM 2621 C C . VAL B 1 34 ? 48.169 131.886 32.953 1.00 44.14 33 VAL B C 1
ATOM 2622 O O . VAL B 1 34 ? 47.520 132.812 32.452 1.00 43.84 33 VAL B O 1
ATOM 2626 N N . PHE B 1 35 ? 48.803 130.961 32.228 1.00 43.86 34 PHE B N 1
ATOM 2627 C CA . PHE B 1 35 ? 48.799 130.948 30.759 1.00 43.76 34 PHE B CA 1
ATOM 2628 C C . PHE B 1 35 ? 48.992 129.526 30.257 1.00 43.42 34 PHE B C 1
ATOM 2629 O O . PHE B 1 35 ? 49.582 128.704 30.956 1.00 43.93 34 PHE B O 1
ATOM 2637 N N . GLY B 1 36 ? 48.512 129.237 29.048 1.00 42.82 35 GLY B N 1
ATOM 2638 C CA . GLY B 1 36 ? 48.544 127.866 28.524 1.00 42.16 35 GLY B CA 1
ATOM 2639 C C . GLY B 1 36 ? 48.733 127.696 27.028 1.00 41.47 35 GLY B C 1
ATOM 2640 O O . GLY B 1 36 ? 48.841 128.675 26.278 1.00 41.58 35 GLY B O 1
ATOM 2641 N N . TYR B 1 37 ? 48.762 126.429 26.608 1.00 40.69 36 TYR B N 1
ATOM 2642 C CA . TYR B 1 37 ? 49.006 126.052 25.213 1.00 39.61 36 TYR B CA 1
ATOM 2643 C C . TYR B 1 37 ? 48.026 124.988 24.730 1.00 39.37 36 TYR B C 1
ATOM 2644 O O . TYR B 1 37 ? 47.628 124.107 25.487 1.00 39.30 36 TYR B O 1
ATOM 2653 N N . ASN B 1 38 ? 47.637 125.088 23.463 1.00 39.30 37 ASN B N 1
ATOM 2654 C CA . ASN B 1 38 ? 46.763 124.103 22.839 1.00 39.30 37 ASN B CA 1
ATOM 2655 C C . ASN B 1 38 ? 47.215 123.847 21.395 1.00 39.86 37 ASN B C 1
ATOM 2656 O O . ASN B 1 38 ? 47.345 124.791 20.611 1.00 40.00 37 ASN B O 1
ATOM 2661 N N . ARG B 1 39 ? 47.465 122.578 21.056 1.00 40.06 38 ARG B N 1
ATOM 2662 C CA . ARG B 1 39 ? 47.872 122.202 19.695 1.00 39.88 38 ARG B CA 1
ATOM 2663 C C . ARG B 1 39 ? 46.824 122.685 18.701 1.00 39.75 38 ARG B C 1
ATOM 2664 O O . ARG B 1 39 ? 47.162 123.341 17.712 1.00 39.83 38 ARG B O 1
ATOM 2666 N N . SER B 1 40 ? 45.557 122.385 18.986 1.00 39.63 39 SER B N 1
ATOM 2667 C CA . SER B 1 40 ? 44.447 122.842 18.151 1.00 39.82 39 SER B CA 1
ATOM 2668 C C . SER B 1 40 ? 44.505 124.361 18.015 1.00 39.98 39 SER B C 1
ATOM 2669 O O . SER B 1 40 ? 44.331 125.078 18.997 1.00 39.87 39 SER B O 1
ATOM 2671 N N . ARG B 1 41 ? 44.786 124.844 16.806 1.00 40.64 40 ARG B N 1
ATOM 2672 C CA . ARG B 1 41 ? 44.850 126.284 16.548 1.00 41.25 40 ARG B CA 1
ATOM 2673 C C . ARG B 1 41 ? 43.471 126.903 16.794 1.00 41.78 40 ARG B C 1
ATOM 2674 O O . ARG B 1 41 ? 43.364 128.009 17.339 1.00 41.52 40 ARG B O 1
ATOM 2676 N N . SER B 1 42 ? 42.427 126.167 16.405 1.00 42.24 41 SER B N 1
ATOM 2677 C CA . SER B 1 42 ? 41.038 126.592 16.593 1.00 42.70 41 SER B CA 1
ATOM 2678 C C . SER B 1 42 ? 40.696 126.711 18.077 1.00 42.83 41 SER B C 1
ATOM 2679 O O . SER B 1 42 ? 40.155 127.725 18.519 1.00 43.10 41 SER B O 1
ATOM 2682 N N . GLY B 1 43 ? 41.021 125.672 18.839 1.00 42.89 42 GLY B N 1
ATOM 2683 C CA . GLY B 1 43 ? 40.792 125.672 20.282 1.00 43.21 42 GLY B CA 1
ATOM 2684 C C . GLY B 1 43 ? 41.529 126.779 21.025 1.00 43.33 42 GLY B C 1
ATOM 2685 O O . GLY B 1 43 ? 41.106 127.192 22.105 1.00 44.11 42 GLY B O 1
ATOM 2686 N N . ALA B 1 44 ? 42.642 127.247 20.467 1.00 42.82 43 ALA B N 1
ATOM 2687 C CA . ALA B 1 44 ? 43.388 128.344 21.066 1.00 42.67 43 ALA B CA 1
ATOM 2688 C C . ALA B 1 44 ? 42.649 129.649 20.814 1.00 42.63 43 ALA B C 1
ATOM 2689 O O . ALA B 1 44 ? 42.608 130.518 21.684 1.00 42.79 43 ALA B O 1
ATOM 2691 N N . LYS B 1 45 ? 42.065 129.777 19.622 1.00 42.52 44 LYS B N 1
ATOM 2692 C CA . LYS B 1 45 ? 41.339 130.991 19.241 1.00 42.07 44 LYS B CA 1
ATOM 2693 C C . LYS B 1 45 ? 40.097 131.149 20.113 1.00 41.86 44 LYS B C 1
ATOM 2694 O O . LYS B 1 45 ? 39.788 132.258 20.555 1.00 41.86 44 LYS B O 1
ATOM 2697 N N . SER B 1 46 ? 39.406 130.036 20.373 1.00 41.34 45 SER B N 1
ATOM 2698 C CA . SER B 1 46 ? 38.214 130.041 21.222 1.00 41.13 45 SER B CA 1
ATOM 2699 C C . SER B 1 46 ? 38.551 130.600 22.590 1.00 41.38 45 SER B C 1
ATOM 2700 O O . SER B 1 46 ? 37.856 131.485 23.095 1.00 41.87 45 SER B O 1
ATOM 2703 N N . ALA B 1 47 ? 39.633 130.084 23.172 1.00 41.20 46 ALA B N 1
ATOM 2704 C CA . ALA B 1 47 ? 40.102 130.514 24.489 1.00 40.86 46 ALA B CA 1
ATOM 2705 C C . ALA B 1 47 ? 40.444 132.001 24.521 1.00 40.70 46 ALA B C 1
ATOM 2706 O O . ALA B 1 47 ? 40.011 132.711 25.430 1.00 40.71 46 ALA B O 1
ATOM 2708 N N . VAL B 1 48 ? 41.213 132.463 23.532 1.00 40.60 47 VAL B N 1
ATOM 2709 C CA . VAL B 1 48 ? 41.605 133.878 23.443 1.00 40.45 47 VAL B CA 1
ATOM 2710 C C . VAL B 1 48 ? 40.377 134.762 23.254 1.00 40.81 47 VAL B C 1
ATOM 2711 O O . VAL B 1 48 ? 40.315 135.867 23.796 1.00 40.37 47 VAL B O 1
ATOM 2715 N N . ASP B 1 49 ? 39.392 134.252 22.514 1.00 41.64 48 ASP B N 1
ATOM 2716 C CA . ASP B 1 49 ? 38.133 134.976 22.274 1.00 42.23 48 ASP B CA 1
ATOM 2717 C C . ASP B 1 49 ? 37.180 134.963 23.486 1.00 41.81 48 ASP B C 1
ATOM 2718 O O . ASP B 1 49 ? 36.122 135.596 23.457 1.00 42.14 48 ASP B O 1
ATOM 2723 N N . GLU B 1 50 ? 37.559 134.243 24.539 1.00 40.86 49 GLU B N 1
ATOM 2724 C CA . GLU B 1 50 ? 36.830 134.263 25.803 1.00 40.11 49 GLU B CA 1
ATOM 2725 C C . GLU B 1 50 ? 37.625 135.014 26.883 1.00 39.59 49 GLU B C 1
ATOM 2726 O O . GLU B 1 50 ? 37.203 135.066 28.039 1.00 39.69 49 GLU B O 1
ATOM 2732 N N . GLY B 1 51 ? 38.765 135.594 26.497 1.00 39.02 50 GLY B N 1
ATOM 2733 C CA . GLY B 1 51 ? 39.597 136.396 27.402 1.00 38.49 50 GLY B CA 1
ATOM 2734 C C . GLY B 1 51 ? 40.780 135.690 28.048 1.00 37.90 50 GLY B C 1
ATOM 2735 O O . GLY B 1 51 ? 41.490 136.303 28.843 1.00 37.72 50 GLY B O 1
ATOM 2736 N N . PHE B 1 52 ? 41.014 134.421 27.705 1.00 37.53 51 PHE B N 1
ATOM 2737 C CA . PHE B 1 52 ? 42.110 133.643 28.314 1.00 37.62 51 PHE B CA 1
ATOM 2738 C C . PHE B 1 52 ? 43.451 133.733 27.572 1.00 37.34 51 PHE B C 1
ATOM 2739 O O . PHE B 1 52 ? 43.490 133.878 26.349 1.00 37.40 51 PHE B O 1
ATOM 2747 N N . ASP B 1 53 ? 44.542 133.614 28.333 1.00 36.83 52 ASP B N 1
ATOM 2748 C CA . ASP B 1 53 ? 45.904 133.729 27.810 1.00 36.41 52 ASP B CA 1
ATOM 2749 C C . ASP B 1 53 ? 46.417 132.394 27.251 1.00 36.42 52 ASP B C 1
ATOM 2750 O O . ASP B 1 53 ? 47.245 131.724 27.874 1.00 36.36 52 ASP B O 1
ATOM 2755 N N . VAL B 1 54 ? 45.939 132.036 26.059 1.00 36.29 53 VAL B N 1
ATOM 2756 C CA . VAL B 1 54 ? 46.245 130.750 25.423 1.00 36.01 53 VAL B CA 1
ATOM 2757 C C . VAL B 1 54 ? 46.962 130.921 24.079 1.00 36.11 53 VAL B C 1
ATOM 2758 O O . VAL B 1 54 ? 46.662 131.844 23.317 1.00 36.53 53 VAL B O 1
ATOM 2762 N N . SER B 1 55 ? 47.894 130.013 23.794 1.00 35.89 54 SER B N 1
ATOM 2763 C CA . SER B 1 55 ? 48.684 130.043 22.564 1.00 35.72 54 SER B CA 1
ATOM 2764 C C . SER B 1 55 ? 48.714 128.683 21.847 1.00 36.38 54 SER B C 1
ATOM 2765 O O . SER B 1 55 ? 48.529 127.639 22.470 1.00 36.99 54 SER B O 1
ATOM 2768 N N . ALA B 1 56 ? 48.942 128.706 20.534 1.00 36.61 55 ALA B N 1
ATOM 2769 C CA . ALA B 1 56 ? 49.116 127.479 19.746 1.00 36.75 55 ALA B CA 1
ATOM 2770 C C . ALA B 1 56 ? 50.594 127.209 19.438 1.00 36.90 55 ALA B C 1
ATOM 2771 O O . ALA B 1 56 ? 50.932 126.165 18.882 1.00 36.54 55 ALA B O 1
ATOM 2773 N N . ASP B 1 57 ? 51.464 128.149 19.810 1.00 37.36 56 ASP B N 1
ATOM 2774 C CA . ASP B 1 57 ? 52.895 128.060 19.531 1.00 37.66 56 ASP B CA 1
ATOM 2775 C C . ASP B 1 57 ? 53.614 127.425 20.717 1.00 37.94 56 ASP B C 1
ATOM 2776 O O . ASP B 1 57 ? 53.935 128.107 21.693 1.00 38.33 56 ASP B O 1
ATOM 2781 N N . LEU B 1 58 ? 53.870 126.121 20.620 1.00 37.92 57 LEU B N 1
ATOM 2782 C CA . LEU B 1 58 ? 54.479 125.358 21.711 1.00 37.78 57 LEU B CA 1
ATOM 2783 C C . LEU B 1 58 ? 55.853 125.873 22.102 1.00 38.06 57 LEU B C 1
ATOM 2784 O O . LEU B 1 58 ? 56.123 126.090 23.282 1.00 38.35 57 LEU B O 1
ATOM 2789 N N . GLU B 1 59 ? 56.720 126.059 21.113 1.00 38.30 58 GLU B N 1
ATOM 2790 C CA . GLU B 1 59 ? 58.090 126.494 21.377 1.00 38.39 58 GLU B CA 1
ATOM 2791 C C . GLU B 1 59 ? 58.106 127.816 22.150 1.00 38.03 58 GLU B C 1
ATOM 2792 O O . GLU B 1 59 ? 58.828 127.955 23.142 1.00 37.61 58 GLU B O 1
ATOM 2798 N N . ALA B 1 60 ? 57.299 128.774 21.693 1.00 38.02 59 ALA B N 1
ATOM 2799 C CA . ALA B 1 60 ? 57.221 130.099 22.317 1.00 37.81 59 ALA B CA 1
ATOM 2800 C C . ALA B 1 60 ? 56.619 130.020 23.719 1.00 37.53 59 ALA B C 1
ATOM 2801 O O . ALA B 1 60 ? 56.993 130.792 24.603 1.00 37.67 59 ALA B O 1
ATOM 2803 N N . THR B 1 61 ? 55.689 129.093 23.923 1.00 36.82 60 THR B N 1
ATOM 2804 C CA . THR B 1 61 ? 55.097 128.906 25.239 1.00 36.61 60 THR B CA 1
ATOM 2805 C C . THR B 1 61 ? 56.151 128.386 26.226 1.00 37.29 60 THR B C 1
ATOM 2806 O O . THR B 1 61 ? 56.186 128.817 27.380 1.00 37.67 60 THR B O 1
ATOM 2810 N N . LEU B 1 62 ? 57.014 127.478 25.776 1.00 37.61 61 LEU B N 1
ATOM 2811 C CA . LEU B 1 62 ? 58.068 126.941 26.643 1.00 37.84 61 LEU B CA 1
ATOM 2812 C C . LEU B 1 62 ? 59.143 127.989 26.924 1.00 38.15 61 LEU B C 1
ATOM 2813 O O . LEU B 1 62 ? 59.625 128.096 28.054 1.00 38.09 61 LEU B O 1
ATOM 2818 N N . GLN B 1 63 ? 59.516 128.765 25.908 1.00 38.70 62 GLN B N 1
ATOM 2819 C CA . GLN B 1 63 ? 60.502 129.835 26.101 1.00 39.45 62 GLN B CA 1
ATOM 2820 C C . GLN B 1 63 ? 59.989 130.878 27.097 1.00 39.18 62 GLN B C 1
ATOM 2821 O O . GLN B 1 63 ? 60.778 131.482 27.825 1.00 39.12 62 GLN B O 1
ATOM 2827 N N . ARG B 1 64 ? 58.671 131.079 27.118 1.00 38.76 63 ARG B N 1
ATOM 2828 C CA . ARG B 1 64 ? 58.030 131.985 28.070 1.00 38.38 63 ARG B CA 1
ATOM 2829 C C . ARG B 1 64 ? 57.978 131.350 29.457 1.00 38.47 63 ARG B C 1
ATOM 2830 O O . ARG B 1 64 ? 58.112 132.044 30.462 1.00 38.60 63 ARG B O 1
ATOM 2838 N N . ALA B 1 65 ? 57.757 130.037 29.508 1.00 38.41 64 ALA B N 1
ATOM 2839 C CA . ALA B 1 65 ? 57.764 129.308 30.771 1.00 38.13 64 ALA B CA 1
ATOM 2840 C C . ALA B 1 65 ? 59.182 129.282 31.353 1.00 38.24 64 ALA B C 1
ATOM 2841 O O . ALA B 1 65 ? 59.352 129.241 32.574 1.00 38.78 64 ALA B O 1
ATOM 2843 N N . ALA B 1 66 ? 60.189 129.314 30.479 1.00 38.00 65 ALA B N 1
ATOM 2844 C CA . ALA B 1 66 ? 61.595 129.355 30.895 1.00 38.02 65 ALA B CA 1
ATOM 2845 C C . ALA B 1 66 ? 61.989 130.719 31.484 1.00 38.30 65 ALA B C 1
ATOM 2846 O O . ALA B 1 66 ? 62.789 130.794 32.426 1.00 38.42 65 ALA B O 1
ATOM 2848 N N . ALA B 1 67 ? 61.422 131.790 30.924 1.00 38.39 66 ALA B N 1
ATOM 2849 C CA . ALA B 1 67 ? 61.704 133.164 31.361 1.00 37.94 66 ALA B CA 1
ATOM 2850 C C . ALA B 1 67 ? 60.868 133.620 32.570 1.00 37.93 66 ALA B C 1
ATOM 2851 O O . ALA B 1 67 ? 61.051 134.733 33.055 1.00 38.09 66 ALA B O 1
ATOM 2853 N N . GLU B 1 68 ? 59.941 132.784 33.036 1.00 37.87 67 GLU B N 1
ATOM 2854 C CA . GLU B 1 68 ? 59.143 133.100 34.225 1.00 38.00 67 GLU B CA 1
ATOM 2855 C C . GLU B 1 68 ? 59.334 132.073 35.343 1.00 38.59 67 GLU B C 1
ATOM 2856 O O . GLU B 1 68 ? 58.717 132.199 36.402 1.00 38.80 67 GLU B O 1
ATOM 2862 N N . ASP B 1 69 ? 60.187 131.072 35.114 1.00 39.05 68 ASP B N 1
ATOM 2863 C CA . ASP B 1 69 ? 60.373 129.968 36.060 1.00 39.64 68 ASP B CA 1
ATOM 2864 C C . ASP B 1 69 ? 59.008 129.360 36.424 1.00 40.34 68 ASP B C 1
ATOM 2865 O O . ASP B 1 69 ? 58.760 128.979 37.576 1.00 41.02 68 ASP B O 1
ATOM 2870 N N . ALA B 1 70 ? 58.130 129.262 35.425 1.00 40.01 69 ALA B N 1
ATOM 2871 C CA . ALA B 1 70 ? 56.759 128.804 35.641 1.00 39.56 69 ALA B CA 1
ATOM 2872 C C . ALA B 1 70 ? 56.690 127.330 36.000 1.00 38.99 69 ALA B C 1
ATOM 2873 O O . ALA B 1 70 ? 57.636 126.579 35.746 1.00 38.94 69 ALA B O 1
ATOM 2875 N N . LEU B 1 71 ? 55.569 126.937 36.610 1.00 38.66 70 LEU B N 1
ATOM 2876 C CA . LEU B 1 71 ? 55.285 125.530 36.899 1.00 38.16 70 LEU B CA 1
ATOM 2877 C C . LEU B 1 71 ? 54.582 124.971 35.678 1.00 37.76 70 LEU B C 1
ATOM 2878 O O . LEU B 1 71 ? 53.517 125.463 35.297 1.00 37.80 70 LEU B O 1
ATOM 2883 N N . ILE B 1 72 ? 55.180 123.953 35.067 1.00 37.21 71 ILE B N 1
ATOM 2884 C CA . ILE B 1 72 ? 54.637 123.361 33.848 1.00 37.02 71 ILE B CA 1
ATOM 2885 C C . ILE B 1 72 ? 53.748 122.167 34.161 1.00 36.39 71 ILE B C 1
ATOM 2886 O O . ILE B 1 72 ? 54.188 121.200 34.781 1.00 36.32 71 ILE B O 1
ATOM 2891 N N . VAL B 1 73 ? 52.494 122.250 33.721 1.00 35.86 72 VAL B N 1
ATOM 2892 C CA . VAL B 1 73 ? 51.511 121.194 33.926 1.00 34.94 72 VAL B CA 1
ATOM 2893 C C . VAL B 1 73 ? 51.277 120.498 32.603 1.00 34.69 72 VAL B C 1
ATOM 2894 O O . VAL B 1 73 ? 50.841 121.133 31.640 1.00 34.87 72 VAL B O 1
ATOM 2898 N N . LEU B 1 74 ? 51.572 119.203 32.549 1.00 34.52 73 LEU B N 1
ATOM 2899 C CA . LEU B 1 74 ? 51.351 118.420 31.336 1.00 34.18 73 LEU B CA 1
ATOM 2900 C C . LEU B 1 74 ? 49.940 117.836 31.388 1.00 34.05 73 LEU B C 1
ATOM 2901 O O . LEU B 1 74 ? 49.714 116.794 31.997 1.00 33.67 73 LEU B O 1
ATOM 2906 N N . ALA B 1 75 ? 48.994 118.536 30.767 1.00 34.56 74 ALA B N 1
ATOM 2907 C CA . ALA B 1 75 ? 47.595 118.111 30.731 1.00 35.55 74 ALA B CA 1
ATOM 2908 C C . ALA B 1 75 ? 47.251 117.519 29.365 1.00 36.76 74 ALA B C 1
ATOM 2909 O O . ALA B 1 75 ? 46.298 117.946 28.700 1.00 36.24 74 ALA B O 1
ATOM 2911 N N . VAL B 1 76 ? 48.043 116.524 28.973 1.00 38.37 75 VAL B N 1
ATOM 2912 C CA . VAL B 1 76 ? 47.883 115.806 27.710 1.00 39.87 75 VAL B CA 1
ATOM 2913 C C . VAL B 1 76 ? 47.705 114.303 27.989 1.00 41.79 75 VAL B C 1
ATOM 2914 O O . VAL B 1 76 ? 47.904 113.851 29.127 1.00 42.15 75 VAL B O 1
ATOM 2918 N N . PRO B 1 77 ? 47.305 113.519 26.966 1.00 43.71 76 PRO B N 1
ATOM 2919 C CA . PRO B 1 77 ? 47.166 112.068 27.182 1.00 44.34 76 PRO B CA 1
ATOM 2920 C C . PRO B 1 77 ? 48.524 111.372 27.240 1.00 45.04 76 PRO B C 1
ATOM 2921 O O . PRO B 1 77 ? 49.504 111.912 26.729 1.00 44.29 76 PRO B O 1
ATOM 2933 N N . THR B 1 79 ? 49.827 109.220 25.571 1.00 46.51 78 THR B N 1
ATOM 2934 C CA . THR B 1 79 ? 50.455 109.032 24.259 1.00 46.16 78 THR B CA 1
ATOM 2935 C C . THR B 1 79 ? 51.237 110.274 23.785 1.00 45.21 78 THR B C 1
ATOM 2936 O O . THR B 1 79 ? 52.131 110.153 22.951 1.00 45.15 78 THR B O 1
ATOM 2940 N N . ALA B 1 80 ? 50.913 111.454 24.321 1.00 44.56 79 ALA B N 1
ATOM 2941 C CA . ALA B 1 80 ? 51.625 112.699 23.975 1.00 43.63 79 ALA B CA 1
ATOM 2942 C C . ALA B 1 80 ? 52.754 113.054 24.950 1.00 43.33 79 ALA B C 1
ATOM 2943 O O . ALA B 1 80 ? 53.554 113.958 24.677 1.00 43.64 79 ALA B O 1
ATOM 2945 N N . ILE B 1 81 ? 52.826 112.338 26.070 1.00 42.89 80 ILE B N 1
ATOM 2946 C CA . ILE B 1 81 ? 53.825 112.591 27.119 1.00 42.30 80 ILE B CA 1
ATOM 2947 C C . ILE B 1 81 ? 55.272 112.444 26.656 1.00 42.79 80 ILE B C 1
ATOM 2948 O O . ILE B 1 81 ? 56.040 113.394 26.761 1.00 43.42 80 ILE B O 1
ATOM 2953 N N . ASP B 1 82 ? 55.645 111.267 26.153 1.00 43.25 81 ASP B N 1
ATOM 2954 C CA . ASP B 1 82 ? 57.047 110.994 25.766 1.00 43.38 81 ASP B CA 1
ATOM 2955 C C . ASP B 1 82 ? 57.688 112.089 24.902 1.00 42.82 81 ASP B C 1
ATOM 2956 O O . ASP B 1 82 ? 58.859 112.413 25.104 1.00 43.16 81 ASP B O 1
ATOM 2961 N N . SER B 1 83 ? 56.945 112.666 23.958 1.00 42.21 82 SER B N 1
ATOM 2962 C CA . SER B 1 83 ? 57.519 113.730 23.124 1.00 42.05 82 SER B CA 1
ATOM 2963 C C . SER B 1 83 ? 57.481 115.090 23.840 1.00 41.51 82 SER B C 1
ATOM 2964 O O . SER B 1 83 ? 58.369 115.920 23.628 1.00 42.12 82 SER B O 1
ATOM 2967 N N . LEU B 1 84 ? 56.470 115.317 24.682 1.00 40.37 83 LEU B N 1
ATOM 2968 C CA . LEU B 1 84 ? 56.404 116.556 25.483 1.00 39.49 83 LEU B CA 1
ATOM 2969 C C . LEU B 1 84 ? 57.546 116.684 26.488 1.00 38.71 83 LEU B C 1
ATOM 2970 O O . LEU B 1 84 ? 57.968 117.797 26.795 1.00 38.61 83 LEU B O 1
ATOM 2975 N N . LEU B 1 85 ? 58.008 115.558 27.024 1.00 38.02 84 LEU B N 1
ATOM 2976 C CA . LEU B 1 85 ? 59.143 115.561 27.944 1.00 38.13 84 LEU B CA 1
ATOM 2977 C C . LEU B 1 85 ? 60.391 115.967 27.179 1.00 38.55 84 LEU B C 1
ATOM 2978 O O . LEU B 1 85 ? 61.180 116.793 27.649 1.00 38.29 84 LEU B O 1
ATOM 2983 N N . ASP B 1 86 ? 60.549 115.394 25.986 1.00 38.96 85 ASP B N 1
ATOM 2984 C CA . ASP B 1 86 ? 61.653 115.745 25.098 1.00 39.01 85 ASP B CA 1
ATOM 2985 C C . ASP B 1 86 ? 61.644 117.250 24.841 1.00 38.82 85 ASP B C 1
ATOM 2986 O O . ASP B 1 86 ? 62.693 117.893 24.856 1.00 38.85 85 ASP B O 1
ATOM 2991 N N . ALA B 1 87 ? 60.448 117.798 24.626 1.00 38.66 86 ALA B N 1
ATOM 2992 C CA . ALA B 1 87 ? 60.271 119.224 24.338 1.00 38.56 86 ALA B CA 1
ATOM 2993 C C . ALA B 1 87 ? 60.603 120.119 25.533 1.00 38.36 86 ALA B C 1
ATOM 2994 O O . ALA B 1 87 ? 61.272 121.142 25.378 1.00 38.45 86 ALA B O 1
ATOM 2996 N N . VAL B 1 88 ? 60.125 119.742 26.715 1.00 38.24 87 VAL B N 1
ATOM 2997 C CA . VAL B 1 88 ? 60.396 120.509 27.924 1.00 38.28 87 VAL B CA 1
ATOM 2998 C C . VAL B 1 88 ? 61.873 120.392 28.270 1.00 39.09 87 VAL B C 1
ATOM 2999 O O . VAL B 1 88 ? 62.474 121.348 28.753 1.00 39.25 87 VAL B O 1
ATOM 3003 N N . HIS B 1 89 ? 62.462 119.228 28.004 1.00 39.90 88 HIS B N 1
ATOM 3004 C CA . HIS B 1 89 ? 63.892 119.036 28.236 1.00 40.48 88 HIS B CA 1
ATOM 3005 C C . HIS B 1 89 ? 64.716 120.029 27.405 1.00 40.52 88 HIS B C 1
ATOM 3006 O O . HIS B 1 89 ? 65.601 120.700 27.941 1.00 40.48 88 HIS B O 1
ATOM 3013 N N . THR B 1 90 ? 64.406 120.125 26.111 1.00 40.38 89 THR B N 1
ATOM 3014 C CA . THR B 1 90 ? 65.174 120.957 25.181 1.00 40.52 89 THR B CA 1
ATOM 3015 C C . THR B 1 90 ? 64.948 122.451 25.378 1.00 40.75 89 THR B C 1
ATOM 3016 O O . THR B 1 90 ? 65.905 123.226 25.402 1.00 40.54 89 THR B O 1
ATOM 3020 N N . HIS B 1 91 ? 63.686 122.852 25.513 1.00 41.06 90 HIS B N 1
ATOM 3021 C CA . HIS B 1 91 ? 63.331 124.270 25.597 1.00 41.59 90 HIS B CA 1
ATOM 3022 C C . HIS B 1 91 ? 63.060 124.814 27.012 1.00 42.15 90 HIS B C 1
ATOM 3023 O O . HIS B 1 91 ? 62.787 126.009 27.159 1.00 42.58 90 HIS B O 1
ATOM 3030 N N . ALA B 1 92 ? 63.143 123.971 28.044 1.00 42.42 91 ALA B N 1
ATOM 3031 C CA . ALA B 1 92 ? 62.894 124.428 29.424 1.00 42.48 91 ALA B CA 1
ATOM 3032 C C . ALA B 1 92 ? 63.414 123.442 30.476 1.00 42.57 91 ALA B C 1
ATOM 3033 O O . ALA B 1 92 ? 62.630 122.885 31.247 1.00 42.69 91 ALA B O 1
ATOM 3035 N N . PRO B 1 93 ? 64.744 123.248 30.529 1.00 42.64 92 PRO B N 1
ATOM 3036 C CA . PRO B 1 93 ? 65.358 122.268 31.430 1.00 42.40 92 PRO B CA 1
ATOM 3037 C C . PRO B 1 93 ? 65.363 122.664 32.910 1.00 41.98 92 PRO B C 1
ATOM 3038 O O . PRO B 1 93 ? 65.320 121.786 33.775 1.00 41.96 92 PRO B O 1
ATOM 3042 N N . ASN B 1 94 ? 65.424 123.964 33.197 1.00 41.39 93 ASN B N 1
ATOM 3043 C CA . ASN B 1 94 ? 65.468 124.436 34.586 1.00 41.02 93 ASN B CA 1
ATOM 3044 C C . ASN B 1 94 ? 64.080 124.451 35.247 1.00 40.44 93 ASN B C 1
ATOM 3045 O O . ASN B 1 94 ? 63.973 124.448 36.474 1.00 40.31 93 ASN B O 1
ATOM 3050 N N . ASN B 1 95 ? 63.021 124.450 34.440 1.00 39.78 94 ASN B N 1
ATOM 3051 C CA . ASN B 1 95 ? 61.661 124.511 34.973 1.00 39.12 94 ASN B CA 1
ATOM 3052 C C . ASN B 1 95 ? 61.220 123.265 35.730 1.00 38.70 94 ASN B C 1
ATOM 3053 O O . ASN B 1 95 ? 61.620 122.141 35.401 1.00 38.62 94 ASN B O 1
ATOM 3058 N N . GLY B 1 96 ? 60.403 123.491 36.758 1.00 38.07 95 GLY B N 1
ATOM 3059 C CA . GLY B 1 96 ? 59.798 122.416 37.534 1.00 37.97 95 GLY B CA 1
ATOM 3060 C C . GLY B 1 96 ? 58.467 122.052 36.897 1.00 37.79 95 GLY B C 1
ATOM 3061 O O . GLY B 1 96 ? 57.669 122.939 36.564 1.00 38.03 95 GLY B O 1
ATOM 3062 N N . PHE B 1 97 ? 58.216 120.756 36.719 1.00 37.12 96 PHE B N 1
ATOM 3063 C CA . PHE B 1 97 ? 56.999 120.315 36.038 1.00 36.57 96 PHE B CA 1
ATOM 3064 C C . PHE B 1 97 ? 56.286 119.160 36.717 1.00 36.44 96 PHE B C 1
ATOM 3065 O O . PHE B 1 97 ? 56.869 118.397 37.487 1.00 36.04 96 PHE B O 1
ATOM 3073 N N . THR B 1 98 ? 55.008 119.044 36.382 1.00 36.62 97 THR B N 1
ATOM 3074 C CA . THR B 1 98 ? 54.142 118.001 36.892 1.00 36.59 97 THR B CA 1
ATOM 3075 C C . THR B 1 98 ? 53.239 117.536 35.751 1.00 36.92 97 THR B C 1
ATOM 3076 O O . THR B 1 98 ? 53.279 118.093 34.658 1.00 36.99 97 THR B O 1
ATOM 3080 N N . ASP B 1 99 ? 52.444 116.505 36.005 1.00 37.24 98 ASP B N 1
ATOM 3081 C CA . ASP B 1 99 ? 51.527 115.977 35.008 1.00 37.17 98 ASP B CA 1
ATOM 3082 C C . ASP B 1 99 ? 50.245 115.556 35.695 1.00 37.03 98 ASP B C 1
ATOM 3083 O O . ASP B 1 99 ? 50.174 115.520 36.921 1.00 37.02 98 ASP B O 1
ATOM 3088 N N . VAL B 1 100 ? 49.243 115.226 34.890 1.00 37.06 99 VAL B N 1
ATOM 3089 C CA . VAL B 1 100 ? 47.932 114.865 35.396 1.00 37.11 99 VAL B CA 1
ATOM 3090 C C . VAL B 1 100 ? 47.430 113.528 34.848 1.00 37.68 99 VAL B C 1
ATOM 3091 O O . VAL B 1 100 ? 46.259 113.202 35.021 1.00 38.74 99 VAL B O 1
ATOM 3095 N N . VAL B 1 101 ? 48.305 112.752 34.213 1.00 37.90 100 VAL B N 1
ATOM 3096 C CA . VAL B 1 101 ? 47.926 111.457 33.618 1.00 38.33 100 VAL B CA 1
ATOM 3097 C C . VAL B 1 101 ? 47.344 110.482 34.657 1.00 38.54 100 VAL B C 1
ATOM 3098 O O . VAL B 1 101 ? 47.728 110.517 35.831 1.00 38.11 100 VAL B O 1
ATOM 3102 N N . SER B 1 102 ? 46.418 109.622 34.221 1.00 39.39 101 SER B N 1
ATOM 3103 C CA . SER B 1 102 ? 45.749 108.663 35.133 1.00 40.05 101 SER B CA 1
ATOM 3104 C C . SER B 1 102 ? 46.609 107.488 35.641 1.00 39.32 101 SER B C 1
ATOM 3105 O O . SER B 1 102 ? 46.204 106.797 36.572 1.00 39.55 101 SER B O 1
ATOM 3108 N N . VAL B 1 103 ? 47.776 107.266 35.039 1.00 38.76 102 VAL B N 1
ATOM 3109 C CA . VAL B 1 103 ? 48.714 106.236 35.497 1.00 38.50 102 VAL B CA 1
ATOM 3110 C C . VAL B 1 103 ? 50.022 106.915 35.860 1.00 38.83 102 VAL B C 1
ATOM 3111 O O . VAL B 1 103 ? 50.531 107.732 35.095 1.00 39.58 102 VAL B O 1
ATOM 3115 N N . LYS B 1 104 ? 50.586 106.553 37.006 1.00 38.80 103 LYS B N 1
ATOM 3116 C CA . LYS B 1 104 ? 51.758 107.258 37.529 1.00 38.32 103 LYS B CA 1
ATOM 3117 C C . LYS B 1 104 ? 53.118 106.582 37.375 1.00 37.96 103 LYS B C 1
ATOM 3118 O O . LYS B 1 104 ? 54.139 107.253 37.541 1.00 37.99 103 LYS B O 1
ATOM 3124 N N . THR B 1 105 ? 53.156 105.286 37.068 1.00 37.70 104 THR B N 1
ATOM 3125 C CA . THR B 1 105 ? 54.448 104.606 36.904 1.00 37.62 104 THR B CA 1
ATOM 3126 C C . THR B 1 105 ? 55.065 104.916 35.542 1.00 38.04 104 THR B C 1
ATOM 3127 O O . THR B 1 105 ? 56.195 105.396 35.469 1.00 37.86 104 THR B O 1
ATOM 3131 N N . ALA B 1 106 ? 54.318 104.670 34.470 1.00 38.69 105 ALA B N 1
ATOM 3132 C CA . ALA B 1 106 ? 54.806 104.947 33.112 1.00 39.05 105 ALA B CA 1
ATOM 3133 C C . ALA B 1 106 ? 55.439 106.340 32.976 1.00 39.31 105 ALA B C 1
ATOM 3134 O O . ALA B 1 106 ? 56.511 106.485 32.380 1.00 39.53 105 ALA B O 1
ATOM 3136 N N . VAL B 1 107 ? 54.781 107.354 33.533 1.00 39.44 106 VAL B N 1
ATOM 3137 C CA . VAL B 1 107 ? 55.279 108.728 33.448 1.00 39.65 106 VAL B CA 1
ATOM 3138 C C . VAL B 1 107 ? 56.587 108.894 34.201 1.00 39.75 106 VAL B C 1
ATOM 3139 O O . VAL B 1 107 ? 57.523 109.513 33.698 1.00 40.00 106 VAL B O 1
ATOM 3143 N N . TYR B 1 108 ? 56.642 108.345 35.411 1.00 39.97 107 TYR B N 1
ATOM 3144 C CA . TYR B 1 108 ? 57.839 108.434 36.239 1.00 39.92 107 TYR B CA 1
ATOM 3145 C C . TYR B 1 108 ? 59.024 107.680 35.610 1.00 39.75 107 TYR B C 1
ATOM 3146 O O . TYR B 1 108 ? 60.167 108.102 35.766 1.00 40.07 107 TYR B O 1
ATOM 3155 N N . ASP B 1 109 ? 58.759 106.587 34.894 1.00 39.36 108 ASP B N 1
ATOM 3156 C CA . ASP B 1 109 ? 59.819 105.886 34.151 1.00 39.20 108 ASP B CA 1
ATOM 3157 C C . ASP B 1 109 ? 60.298 106.742 32.976 1.00 39.05 108 ASP B C 1
ATOM 3158 O O . ASP B 1 109 ? 61.504 106.903 32.764 1.00 38.82 108 ASP B O 1
ATOM 3163 N N . ALA B 1 110 ? 59.345 107.291 32.224 1.00 38.85 109 ALA B N 1
ATOM 3164 C CA . ALA B 1 110 ? 59.645 108.193 31.112 1.00 38.45 109 ALA B CA 1
ATOM 3165 C C . ALA B 1 110 ? 60.472 109.390 31.594 1.00 38.25 109 ALA B C 1
ATOM 3166 O O . ALA B 1 110 ? 61.401 109.839 30.911 1.00 37.89 109 ALA B O 1
ATOM 3168 N N . VAL B 1 111 ? 60.124 109.900 32.773 1.00 38.04 110 VAL B N 1
ATOM 3169 C CA . VAL B 1 111 ? 60.855 111.002 33.380 1.00 37.66 110 VAL B CA 1
ATOM 3170 C C . VAL B 1 111 ? 62.287 110.585 33.752 1.00 38.47 110 VAL B C 1
ATOM 3171 O O . VAL B 1 111 ? 63.245 111.300 33.433 1.00 38.95 110 VAL B O 1
ATOM 3175 N N . LYS B 1 112 ? 62.433 109.435 34.411 1.00 38.60 111 LYS B N 1
ATOM 3176 C CA . LYS B 1 112 ? 63.762 108.929 34.792 1.00 38.72 111 LYS B CA 1
ATOM 3177 C C . LYS B 1 112 ? 64.600 108.585 33.561 1.00 38.64 111 LYS B C 1
ATOM 3178 O O . LYS B 1 112 ? 65.780 108.934 33.493 1.00 38.89 111 LYS B O 1
ATOM 3184 N N . ALA B 1 113 ? 63.983 107.917 32.589 1.00 38.59 112 ALA B N 1
ATOM 3185 C CA . ALA B 1 113 ? 64.650 107.586 31.327 1.00 38.58 112 ALA B CA 1
ATOM 3186 C C . ALA B 1 113 ? 65.414 108.785 30.764 1.00 38.74 112 ALA B C 1
ATOM 3187 O O . ALA B 1 113 ? 66.483 108.621 30.188 1.00 39.14 112 ALA B O 1
ATOM 3189 N N . ARG B 1 114 ? 64.862 109.985 30.950 1.00 39.00 113 ARG B N 1
ATOM 3190 C CA . ARG B 1 114 ? 65.445 111.227 30.431 1.00 39.01 113 ARG B CA 1
ATOM 3191 C C . ARG B 1 114 ? 66.154 112.094 31.495 1.00 39.08 113 ARG B C 1
ATOM 3192 O O . ARG B 1 114 ? 66.439 113.268 31.244 1.00 39.74 113 ARG B O 1
ATOM 3200 N N . ASN B 1 115 ? 66.460 111.512 32.658 1.00 38.81 114 ASN B N 1
ATOM 3201 C CA A ASN B 1 115 ? 67.139 112.228 33.745 0.50 38.76 114 ASN B CA 1
ATOM 3202 C CA B ASN B 1 115 ? 67.140 112.225 33.748 0.50 38.66 114 ASN B CA 1
ATOM 3203 C C . ASN B 1 115 ? 66.490 113.581 34.075 1.00 38.85 114 ASN B C 1
ATOM 3204 O O . ASN B 1 115 ? 67.172 114.604 34.175 1.00 38.46 114 ASN B O 1
ATOM 3221 N N . GLN B 1 117 ? 63.914 113.658 36.699 1.00 40.01 116 GLN B N 1
ATOM 3222 C CA . GLN B 1 117 ? 63.287 113.481 38.024 1.00 40.45 116 GLN B CA 1
ATOM 3223 C C . GLN B 1 117 ? 63.695 114.486 39.092 1.00 40.58 116 GLN B C 1
ATOM 3224 O O . GLN B 1 117 ? 63.061 114.550 40.147 1.00 40.78 116 GLN B O 1
ATOM 3230 N N . HIS B 1 118 ? 64.748 115.254 38.836 1.00 40.67 117 HIS B N 1
ATOM 3231 C CA . HIS B 1 118 ? 65.189 116.270 39.782 1.00 40.70 117 HIS B CA 1
ATOM 3232 C C . HIS B 1 118 ? 64.299 117.517 39.749 1.00 40.28 117 HIS B C 1
ATOM 3233 O O . HIS B 1 118 ? 64.355 118.331 40.669 1.00 40.27 117 HIS B O 1
ATOM 3240 N N . ARG B 1 119 ? 63.486 117.669 38.700 1.00 39.61 118 ARG B N 1
ATOM 3241 C CA . ARG B 1 119 ? 62.542 118.790 38.606 1.00 39.09 118 ARG B CA 1
ATOM 3242 C C . ARG B 1 119 ? 61.089 118.320 38.449 1.00 38.60 118 ARG B C 1
ATOM 3243 O O . ARG B 1 119 ? 60.212 119.139 38.183 1.00 38.54 118 ARG B O 1
ATOM 3245 N N . TYR B 1 120 ? 60.840 117.019 38.648 1.00 38.27 119 TYR B N 1
ATOM 3246 C CA . TYR B 1 120 ? 59.515 116.399 38.435 1.00 37.78 119 TYR B CA 1
ATOM 3247 C C . TYR B 1 120 ? 58.745 116.006 39.688 1.00 37.09 119 TYR B C 1
ATOM 3248 O O . TYR B 1 120 ? 59.254 115.286 40.547 1.00 36.75 119 TYR B O 1
ATOM 3257 N N . VAL B 1 121 ? 57.496 116.454 39.747 1.00 36.78 120 VAL B N 1
ATOM 3258 C CA . VAL B 1 121 ? 56.549 116.046 40.784 1.00 36.60 120 VAL B CA 1
ATOM 3259 C C . VAL B 1 121 ? 55.276 115.548 40.086 1.00 36.37 120 VAL B C 1
ATOM 3260 O O . VAL B 1 121 ? 54.511 116.333 39.531 1.00 35.95 120 VAL B O 1
ATOM 3264 N N . GLY B 1 122 ? 55.068 114.237 40.093 1.00 36.50 121 GLY B N 1
ATOM 3265 C CA . GLY B 1 122 ? 53.904 113.650 39.439 1.00 36.35 121 GLY B CA 1
ATOM 3266 C C . GLY B 1 122 ? 52.626 113.942 40.184 1.00 36.06 121 GLY B C 1
ATOM 3267 O O . GLY B 1 122 ? 52.644 114.135 41.398 1.00 35.96 121 GLY B O 1
ATOM 3268 N N . SER B 1 123 ? 51.514 114.004 39.456 1.00 36.18 122 SER B N 1
ATOM 3269 C CA . SER B 1 123 ? 50.218 114.179 40.103 1.00 36.04 122 SER B CA 1
ATOM 3270 C C . SER B 1 123 ? 49.051 113.638 39.275 1.00 35.86 122 SER B C 1
ATOM 3271 O O . SER B 1 123 ? 49.183 113.398 38.086 1.00 35.75 122 SER B O 1
ATOM 3274 N N . HIS B 1 124 ? 47.919 113.420 39.930 1.00 36.64 123 HIS B N 1
ATOM 3275 C CA . HIS B 1 124 ? 46.743 112.846 39.285 1.00 37.34 123 HIS B CA 1
ATOM 3276 C C . HIS B 1 124 ? 45.435 113.288 39.940 1.00 38.31 123 HIS B C 1
ATOM 3277 O O . HIS B 1 124 ? 45.041 112.761 40.984 1.00 38.56 123 HIS B O 1
ATOM 3284 N N . PRO B 1 125 ? 44.747 114.252 39.322 1.00 39.42 124 PRO B N 1
ATOM 3285 C CA . PRO B 1 125 ? 43.458 114.655 39.842 1.00 40.32 124 PRO B CA 1
ATOM 3286 C C . PRO B 1 125 ? 42.400 113.658 39.411 1.00 41.67 124 PRO B C 1
ATOM 3287 O O . PRO B 1 125 ? 42.327 113.331 38.228 1.00 40.95 124 PRO B O 1
ATOM 3299 N N . ALA B 1 127 ? 39.514 113.624 38.275 1.00 47.69 126 ALA B N 1
ATOM 3300 C CA . ALA B 1 127 ? 38.533 114.528 37.672 1.00 49.14 126 ALA B CA 1
ATOM 3301 C C . ALA B 1 127 ? 37.766 113.870 36.526 1.00 50.70 126 ALA B C 1
ATOM 3302 O O . ALA B 1 127 ? 36.949 114.514 35.868 1.00 50.58 126 ALA B O 1
ATOM 3304 N N . GLY B 1 128 ? 38.019 112.584 36.304 1.00 52.71 127 GLY B N 1
ATOM 3305 C CA . GLY B 1 128 ? 37.394 111.852 35.217 1.00 53.99 127 GLY B CA 1
ATOM 3306 C C . GLY B 1 128 ? 38.044 112.174 33.886 1.00 55.42 127 GLY B C 1
ATOM 3307 O O . GLY B 1 128 ? 39.209 112.591 33.825 1.00 56.02 127 GLY B O 1
ATOM 3308 N N . THR B 1 129 ? 37.278 111.968 32.817 1.00 56.54 128 THR B N 1
ATOM 3309 C CA . THR B 1 129 ? 37.726 112.235 31.451 1.00 57.09 128 THR B CA 1
ATOM 3310 C C . THR B 1 129 ? 36.540 112.741 30.628 1.00 57.01 128 THR B C 1
ATOM 3311 O O . THR B 1 129 ? 35.413 112.798 31.122 1.00 56.92 128 THR B O 1
ATOM 3315 N N . ALA B 1 130 ? 36.801 113.114 29.379 1.00 57.38 129 ALA B N 1
ATOM 3316 C CA . ALA B 1 130 ? 35.744 113.573 28.474 1.00 57.70 129 ALA B CA 1
ATOM 3317 C C . ALA B 1 130 ? 36.146 113.416 27.002 1.00 57.76 129 ALA B C 1
ATOM 3318 O O . ALA B 1 130 ? 37.325 113.535 26.648 1.00 57.58 129 ALA B O 1
ATOM 3320 N N . ASN B 1 131 ? 35.148 113.165 26.153 1.00 57.89 130 ASN B N 1
ATOM 3321 C CA . ASN B 1 131 ? 35.346 112.979 24.707 1.00 57.46 130 ASN B CA 1
ATOM 3322 C C . ASN B 1 131 ? 35.583 114.299 23.951 1.00 56.92 130 ASN B C 1
ATOM 3323 O O . ASN B 1 131 ? 35.273 114.390 22.753 1.00 57.53 130 ASN B O 1
ATOM 3325 N N . SER B 1 132 ? 36.164 115.296 24.630 1.00 55.17 131 SER B N 1
ATOM 3326 C CA . SER B 1 132 ? 36.327 116.626 24.062 1.00 53.51 131 SER B CA 1
ATOM 3327 C C . SER B 1 132 ? 37.585 117.341 24.570 1.00 52.16 131 SER B C 1
ATOM 3328 O O . SER B 1 132 ? 38.218 116.896 25.533 1.00 52.62 131 SER B O 1
ATOM 3331 N N . GLY B 1 133 ? 37.932 118.443 23.896 1.00 50.11 132 GLY B N 1
ATOM 3332 C CA . GLY B 1 133 ? 39.059 119.300 24.259 1.00 48.23 132 GLY B CA 1
ATOM 3333 C C . GLY B 1 133 ? 38.593 120.546 25.006 1.00 47.11 132 GLY B C 1
ATOM 3334 O O . GLY B 1 133 ? 37.837 120.444 25.970 1.00 47.17 132 GLY B O 1
ATOM 3335 N N . TRP B 1 134 ? 39.030 121.723 24.556 1.00 45.65 133 TRP B N 1
ATOM 3336 C CA . TRP B 1 134 ? 38.737 122.999 25.239 1.00 44.74 133 TRP B CA 1
ATOM 3337 C C . TRP B 1 134 ? 37.270 123.245 25.601 1.00 44.48 133 TRP B C 1
ATOM 3338 O O . TRP B 1 134 ? 36.969 123.829 26.641 1.00 43.68 133 TRP B O 1
ATOM 3349 N N . SER B 1 135 ? 36.366 122.808 24.734 1.00 44.93 134 SER B N 1
ATOM 3350 C CA . SER B 1 135 ? 34.932 123.001 24.947 1.00 45.08 134 SER B CA 1
ATOM 3351 C C . SER B 1 135 ? 34.386 122.244 26.163 1.00 44.49 134 SER B C 1
ATOM 3352 O O . SER B 1 135 ? 33.292 122.549 26.630 1.00 44.60 134 SER B O 1
ATOM 3355 N N . ALA B 1 136 ? 35.143 121.271 26.667 1.00 43.93 135 ALA B N 1
ATOM 3356 C CA . ALA B 1 136 ? 34.765 120.525 27.874 1.00 43.64 135 ALA B CA 1
ATOM 3357 C C . ALA B 1 136 ? 35.253 121.184 29.171 1.00 43.72 135 ALA B C 1
ATOM 3358 O O . ALA B 1 136 ? 34.915 120.717 30.263 1.00 43.44 135 ALA B O 1
ATOM 3360 N N . SER B 1 137 ? 36.049 122.250 29.058 1.00 44.16 136 SER B N 1
ATOM 3361 C CA . SER B 1 137 ? 36.586 122.946 30.233 1.00 44.73 136 SER B CA 1
ATOM 3362 C C . SER B 1 137 ? 35.453 123.531 31.081 1.00 45.50 136 SER B C 1
ATOM 3363 O O . SER B 1 137 ? 34.343 123.752 30.585 1.00 45.48 136 SER B O 1
ATOM 3374 N N . ASP B 1 139 ? 34.347 125.430 35.330 1.00 45.19 138 ASP B N 1
ATOM 3375 C CA . ASP B 1 139 ? 34.705 126.021 36.621 1.00 45.07 138 ASP B CA 1
ATOM 3376 C C . ASP B 1 139 ? 34.291 125.072 37.752 1.00 44.94 138 ASP B C 1
ATOM 3377 O O . ASP B 1 139 ? 33.216 124.463 37.704 1.00 45.11 138 ASP B O 1
ATOM 3382 N N . GLY B 1 140 ? 35.142 124.948 38.765 1.00 44.48 139 GLY B N 1
ATOM 3383 C CA . GLY B 1 140 ? 34.826 124.135 39.939 1.00 44.22 139 GLY B CA 1
ATOM 3384 C C . GLY B 1 140 ? 34.885 122.634 39.729 1.00 43.96 139 GLY B C 1
ATOM 3385 O O . GLY B 1 140 ? 34.211 121.881 40.433 1.00 43.81 139 GLY B O 1
ATOM 3386 N N . LEU B 1 141 ? 35.704 122.194 38.777 1.00 43.84 140 LEU B N 1
ATOM 3387 C CA . LEU B 1 141 ? 35.850 120.763 38.480 1.00 43.39 140 LEU B CA 1
ATOM 3388 C C . LEU B 1 141 ? 36.507 119.993 39.620 1.00 42.90 140 LEU B C 1
ATOM 3389 O O . LEU B 1 141 ? 36.183 118.835 39.865 1.00 42.58 140 LEU B O 1
ATOM 3394 N N . PHE B 1 142 ? 37.427 120.648 40.314 1.00 42.66 141 PHE B N 1
ATOM 3395 C CA . PHE B 1 142 ? 38.230 119.992 41.337 1.00 42.43 141 PHE B CA 1
ATOM 3396 C C . PHE B 1 142 ? 37.710 120.217 42.758 1.00 42.50 141 PHE B C 1
ATOM 3397 O O . PHE B 1 142 ? 38.338 119.754 43.720 1.00 42.74 141 PHE B O 1
ATOM 3405 N N . LYS B 1 143 ? 36.572 120.907 42.896 1.00 42.05 142 LYS B N 1
ATOM 3406 C CA . LYS B 1 143 ? 36.008 121.198 44.220 1.00 41.76 142 LYS B CA 1
ATOM 3407 C C . LYS B 1 143 ? 35.671 119.880 44.921 1.00 41.78 142 LYS B C 1
ATOM 3408 O O . LYS B 1 143 ? 34.932 119.054 44.379 1.00 42.11 142 LYS B O 1
ATOM 3410 N N . ARG B 1 144 ? 36.262 119.668 46.097 1.00 41.41 143 ARG B N 1
ATOM 3411 C CA . ARG B 1 144 ? 36.060 118.442 46.888 1.00 40.82 143 ARG B CA 1
ATOM 3412 C C . ARG B 1 144 ? 36.719 117.176 46.301 1.00 39.85 143 ARG B C 1
ATOM 3413 O O . ARG B 1 144 ? 36.928 116.210 47.035 1.00 40.63 143 ARG B O 1
ATOM 3415 N N . ALA B 1 145 ? 37.051 117.173 45.007 1.00 37.86 144 ALA B N 1
ATOM 3416 C CA . ALA B 1 145 ? 37.715 116.022 44.381 1.00 36.72 144 ALA B CA 1
ATOM 3417 C C . ALA B 1 145 ? 39.144 115.831 44.894 1.00 35.73 144 ALA B C 1
ATOM 3418 O O . ALA B 1 145 ? 39.763 116.763 45.411 1.00 35.83 144 ALA B O 1
ATOM 3420 N N . VAL B 1 146 ? 39.662 114.617 44.737 1.00 34.84 145 VAL B N 1
ATOM 3421 C CA . VAL B 1 146 ? 41.001 114.276 45.214 1.00 33.86 145 VAL B CA 1
ATOM 3422 C C . VAL B 1 146 ? 42.038 114.622 44.172 1.00 33.55 145 VAL B C 1
ATOM 3423 O O . VAL B 1 146 ? 41.783 114.510 42.974 1.00 33.22 145 VAL B O 1
ATOM 3427 N N . TRP B 1 147 ? 43.209 115.044 44.641 1.00 33.64 146 TRP B N 1
ATOM 3428 C CA . TRP B 1 147 ? 44.345 115.316 43.770 1.00 33.52 146 TRP B CA 1
ATOM 3429 C C . TRP B 1 147 ? 45.546 114.569 44.332 1.00 32.64 146 TRP B C 1
ATOM 3430 O O . TRP B 1 147 ? 46.071 114.935 45.370 1.00 32.51 146 TRP B O 1
ATOM 3441 N N . VAL B 1 148 ? 45.980 113.518 43.654 1.00 32.17 147 VAL B N 1
ATOM 3442 C CA . VAL B 1 148 ? 47.099 112.734 44.144 1.00 32.33 147 VAL B CA 1
ATOM 3443 C C . VAL B 1 148 ? 48.402 113.396 43.736 1.00 33.22 147 VAL B C 1
ATOM 3444 O O . VAL B 1 148 ? 48.532 113.817 42.598 1.00 33.35 147 VAL B O 1
ATOM 3448 N N . VAL B 1 149 ? 49.349 113.507 44.673 1.00 33.98 148 VAL B N 1
ATOM 3449 C CA . VAL B 1 149 ? 50.694 114.035 44.384 1.00 34.18 148 VAL B CA 1
ATOM 3450 C C . VAL B 1 149 ? 51.736 112.978 44.760 1.00 34.02 148 VAL B C 1
ATOM 3451 O O . VAL B 1 149 ? 51.606 112.324 45.792 1.00 34.28 148 VAL B O 1
ATOM 3455 N N . THR B 1 150 ? 52.750 112.790 43.917 1.00 33.80 149 THR B N 1
ATOM 3456 C CA . THR B 1 150 ? 53.754 111.757 44.167 1.00 34.07 149 THR B CA 1
ATOM 3457 C C . THR B 1 150 ? 54.911 112.290 44.987 1.00 34.38 149 THR B C 1
ATOM 3458 O O . THR B 1 150 ? 55.046 113.499 45.175 1.00 34.70 149 THR B O 1
ATOM 3462 N N . PHE B 1 151 ? 55.729 111.374 45.496 1.00 34.59 150 PHE B N 1
ATOM 3463 C CA . PHE B 1 151 ? 56.912 111.745 46.268 1.00 34.94 150 PHE B CA 1
ATOM 3464 C C . PHE B 1 151 ? 57.977 110.644 46.269 1.00 35.20 150 PHE B C 1
ATOM 3465 O O . PHE B 1 151 ? 58.746 110.522 47.220 1.00 35.79 150 PHE B O 1
ATOM 3473 N N . ASP B 1 152 ? 58.060 109.886 45.177 1.00 35.35 151 ASP B N 1
ATOM 3474 C CA . ASP B 1 152 ? 58.993 108.757 45.088 1.00 36.11 151 ASP B CA 1
ATOM 3475 C C . ASP B 1 152 ? 60.462 109.177 45.252 1.00 36.78 151 ASP B C 1
ATOM 3476 O O . ASP B 1 152 ? 61.283 108.386 45.734 1.00 37.13 151 ASP B O 1
ATOM 3481 N N . GLN B 1 153 ? 60.774 110.417 44.861 1.00 37.03 152 GLN B N 1
ATOM 3482 C CA . GLN B 1 153 ? 62.138 110.976 44.953 1.00 37.19 152 GLN B CA 1
ATOM 3483 C C . GLN B 1 153 ? 62.745 110.937 46.370 1.00 37.43 152 GLN B C 1
ATOM 3484 O O . GLN B 1 153 ? 63.967 110.931 46.522 1.00 37.73 152 GLN B O 1
ATOM 3490 N N . LEU B 1 154 ? 61.901 110.927 47.398 1.00 37.30 153 LEU B N 1
ATOM 3491 C CA . LEU B 1 154 ? 62.379 110.893 48.777 1.00 37.06 153 LEU B CA 1
ATOM 3492 C C . LEU B 1 154 ? 62.769 109.487 49.219 1.00 37.32 153 LEU B C 1
ATOM 3493 O O . LEU B 1 154 ? 63.596 109.331 50.119 1.00 37.01 153 LEU B O 1
ATOM 3498 N N . PHE B 1 155 ? 62.189 108.471 48.582 1.00 37.82 154 PHE B N 1
ATOM 3499 C CA . PHE B 1 155 ? 62.408 107.083 48.993 1.00 38.40 154 PHE B CA 1
ATOM 3500 C C . PHE B 1 155 ? 63.177 106.194 48.016 1.00 39.41 154 PHE B C 1
ATOM 3501 O O . PHE B 1 155 ? 63.762 105.199 48.440 1.00 39.75 154 PHE B O 1
ATOM 3509 N N . ASP B 1 156 ? 63.175 106.512 46.724 1.00 40.26 155 ASP B N 1
ATOM 3510 C CA . ASP B 1 156 ? 64.078 105.804 45.815 1.00 40.92 155 ASP B CA 1
ATOM 3511 C C . ASP B 1 156 ? 65.404 106.546 45.947 1.00 41.70 155 ASP B C 1
ATOM 3512 O O . ASP B 1 156 ? 65.476 107.548 46.664 1.00 42.05 155 ASP B O 1
ATOM 3517 N N . GLY B 1 157 ? 66.459 106.055 45.310 1.00 42.59 156 GLY B N 1
ATOM 3518 C CA . GLY B 1 157 ? 67.754 106.743 45.383 1.00 43.51 156 GLY B CA 1
ATOM 3519 C C . GLY B 1 157 ? 67.717 108.009 44.539 1.00 44.36 156 GLY B C 1
ATOM 3520 O O . GLY B 1 157 ? 67.656 107.926 43.309 1.00 44.94 156 GLY B O 1
ATOM 3521 N N . THR B 1 158 ? 67.729 109.179 45.180 1.00 44.62 157 THR B N 1
ATOM 3522 C CA . THR B 1 158 ? 67.654 110.453 44.443 1.00 44.99 157 THR B CA 1
ATOM 3523 C C . THR B 1 158 ? 68.122 111.649 45.256 1.00 45.16 157 THR B C 1
ATOM 3524 O O . THR B 1 158 ? 67.507 112.000 46.264 1.00 45.13 157 THR B O 1
ATOM 3528 N N . ASP B 1 159 ? 69.193 112.290 44.803 1.00 45.62 158 ASP B N 1
ATOM 3529 C CA . ASP B 1 159 ? 69.683 113.501 45.462 1.00 46.17 158 ASP B CA 1
ATOM 3530 C C . ASP B 1 159 ? 68.734 114.658 45.142 1.00 46.33 158 ASP B C 1
ATOM 3531 O O . ASP B 1 159 ? 68.626 115.079 43.983 1.00 46.50 158 ASP B O 1
ATOM 3536 N N . ILE B 1 160 ? 68.033 115.148 46.164 1.00 45.99 159 ILE B N 1
ATOM 3537 C CA . ILE B 1 160 ? 67.124 116.285 46.001 1.00 45.53 159 ILE B CA 1
ATOM 3538 C C . ILE B 1 160 ? 67.586 117.458 46.862 1.00 44.45 159 ILE B C 1
ATOM 3539 O O . ILE B 1 160 ? 68.237 117.278 47.897 1.00 43.91 159 ILE B O 1
ATOM 3544 N N . ASN B 1 161 ? 67.239 118.656 46.405 1.00 43.69 160 ASN B N 1
ATOM 3545 C CA . ASN B 1 161 ? 67.600 119.900 47.070 1.00 43.23 160 ASN B CA 1
ATOM 3546 C C . ASN B 1 161 ? 66.329 120.664 47.441 1.00 42.82 160 ASN B C 1
ATOM 3547 O O . ASN B 1 161 ? 65.224 120.145 47.277 1.00 42.63 160 ASN B O 1
ATOM 3552 N N . SER B 1 162 ? 66.485 121.885 47.948 1.00 42.50 161 SER B N 1
ATOM 3553 C CA . SER B 1 162 ? 65.344 122.725 48.320 1.00 41.99 161 SER B CA 1
ATOM 3554 C C . SER B 1 162 ? 64.416 123.067 47.139 1.00 41.68 161 SER B C 1
ATOM 3555 O O . SER B 1 162 ? 63.220 123.301 47.348 1.00 41.83 161 SER B O 1
ATOM 3558 N N . THR B 1 163 ? 64.959 123.097 45.916 1.00 40.93 162 THR B N 1
ATOM 3559 C CA . THR B 1 163 ? 64.165 123.400 44.715 1.00 40.36 162 THR B CA 1
ATOM 3560 C C . THR B 1 163 ? 63.055 122.361 44.529 1.00 40.30 162 THR B C 1
ATOM 3561 O O . THR B 1 163 ? 61.876 122.715 44.437 1.00 40.48 162 THR B O 1
ATOM 3565 N N . TRP B 1 164 ? 63.423 121.083 44.490 1.00 39.79 163 TRP B N 1
ATOM 3566 C CA . TRP B 1 164 ? 62.423 120.036 44.334 1.00 39.51 163 TRP B CA 1
ATOM 3567 C C . TRP B 1 164 ? 61.298 120.242 45.353 1.00 39.59 163 TRP B C 1
ATOM 3568 O O . TRP B 1 164 ? 60.126 120.238 44.986 1.00 40.35 163 TRP B O 1
ATOM 3579 N N . ILE B 1 165 ? 61.659 120.457 46.617 1.00 38.96 164 ILE B N 1
ATOM 3580 C CA . ILE B 1 165 ? 60.677 120.688 47.680 1.00 38.71 164 ILE B CA 1
ATOM 3581 C C . ILE B 1 165 ? 59.776 121.887 47.360 1.00 38.76 164 ILE B C 1
ATOM 3582 O O . ILE B 1 165 ? 58.574 121.857 47.634 1.00 38.83 164 ILE B O 1
ATOM 3587 N N . SER B 1 166 ? 60.363 122.939 46.790 1.00 38.78 165 SER B N 1
ATOM 3588 C CA . SER B 1 166 ? 59.606 124.134 46.397 1.00 38.87 165 SER B CA 1
ATOM 3589 C C . SER B 1 166 ? 58.664 123.831 45.241 1.00 39.15 165 SER B C 1
ATOM 3590 O O . SER B 1 166 ? 57.579 124.405 45.143 1.00 39.45 165 SER B O 1
ATOM 3593 N N . ILE B 1 167 ? 59.105 122.937 44.360 1.00 39.23 166 ILE B N 1
ATOM 3594 C CA . ILE B 1 167 ? 58.297 122.476 43.238 1.00 39.20 166 ILE B CA 1
ATOM 3595 C C . ILE B 1 167 ? 57.130 121.643 43.779 1.00 39.26 166 ILE B C 1
ATOM 3596 O O . ILE B 1 167 ? 55.979 121.863 43.400 1.00 39.49 166 ILE B O 1
ATOM 3601 N N . TRP B 1 168 ? 57.436 120.712 44.684 1.00 39.05 167 TRP B N 1
ATOM 3602 C CA . TRP B 1 168 ? 56.419 119.887 45.348 1.00 38.94 167 TRP B CA 1
ATOM 3603 C C . TRP B 1 168 ? 55.427 120.751 46.144 1.00 38.72 167 TRP B C 1
ATOM 3604 O O . TRP B 1 168 ? 54.220 120.478 46.141 1.00 38.55 167 TRP B O 1
ATOM 3615 N N . LYS B 1 169 ? 55.941 121.783 46.819 1.00 38.15 168 LYS B N 1
ATOM 3616 C CA . LYS B 1 169 ? 55.100 122.693 47.602 1.00 37.97 168 LYS B CA 1
ATOM 3617 C C . LYS B 1 169 ? 54.090 123.409 46.697 1.00 37.84 168 LYS B C 1
ATOM 3618 O O . LYS B 1 169 ? 52.893 123.446 47.008 1.00 38.24 168 LYS B O 1
ATOM 3620 N N . ASP B 1 170 ? 54.564 123.951 45.572 1.00 37.01 169 ASP B N 1
ATOM 3621 C CA . ASP B 1 170 ? 53.680 124.661 44.631 1.00 36.40 169 ASP B CA 1
ATOM 3622 C C . ASP B 1 170 ? 52.650 123.739 43.946 1.00 36.17 169 ASP B C 1
ATOM 3623 O O . ASP B 1 170 ? 51.536 124.171 43.651 1.00 36.73 169 ASP B O 1
ATOM 3628 N N . VAL B 1 171 ? 53.003 122.482 43.695 1.00 35.41 170 VAL B N 1
ATOM 3629 C CA . VAL B 1 171 ? 52.044 121.543 43.113 1.00 34.96 170 VAL B CA 1
ATOM 3630 C C . VAL B 1 171 ? 50.905 121.271 44.103 1.00 35.17 170 VAL B C 1
ATOM 3631 O O . VAL B 1 171 ? 49.735 121.208 43.720 1.00 35.11 170 VAL B O 1
ATOM 3635 N N . VAL B 1 172 ? 51.254 121.116 45.378 1.00 35.27 171 VAL B N 1
ATOM 3636 C CA . VAL B 1 172 ? 50.255 120.900 46.421 1.00 35.05 171 VAL B CA 1
ATOM 3637 C C . VAL B 1 172 ? 49.339 122.121 46.544 1.00 35.59 171 VAL B C 1
ATOM 3638 O O . VAL B 1 172 ? 48.108 121.987 46.516 1.00 35.50 171 VAL B O 1
ATOM 3642 N N . GLN B 1 173 ? 49.948 123.303 46.656 1.00 36.03 172 GLN B N 1
ATOM 3643 C CA . GLN B 1 173 ? 49.207 124.566 46.772 1.00 36.67 172 GLN B CA 1
ATOM 3644 C C . GLN B 1 173 ? 48.303 124.843 45.570 1.00 36.85 172 GLN B C 1
ATOM 3645 O O . GLN B 1 173 ? 47.181 125.331 45.730 1.00 36.71 172 GLN B O 1
ATOM 3659 N N . ALA B 1 175 ? 46.970 122.592 43.677 1.00 37.49 174 ALA B N 1
ATOM 3660 C CA . ALA B 1 175 ? 45.890 121.653 43.892 1.00 37.54 174 ALA B CA 1
ATOM 3661 C C . ALA B 1 175 ? 44.914 122.238 44.898 1.00 37.79 174 ALA B C 1
ATOM 3662 O O . ALA B 1 175 ? 43.706 122.297 44.651 1.00 37.93 174 ALA B O 1
ATOM 3664 N N . LEU B 1 176 ? 45.447 122.693 46.028 1.00 37.75 175 LEU B N 1
ATOM 3665 C CA . LEU B 1 176 ? 44.609 123.246 47.083 1.00 37.71 175 LEU B CA 1
ATOM 3666 C C . LEU B 1 176 ? 43.896 124.510 46.599 1.00 37.93 175 LEU B C 1
ATOM 3667 O O . LEU B 1 176 ? 42.689 124.656 46.807 1.00 38.20 175 LEU B O 1
ATOM 3672 N N . ALA B 1 177 ? 44.636 125.394 45.922 1.00 37.49 176 ALA B N 1
ATOM 3673 C CA . ALA B 1 177 ? 44.095 126.664 45.420 1.00 36.77 176 ALA B CA 1
ATOM 3674 C C . ALA B 1 177 ? 42.784 126.481 44.661 1.00 36.26 176 ALA B C 1
ATOM 3675 O O . ALA B 1 177 ? 41.847 127.254 44.828 1.00 36.06 176 ALA B O 1
ATOM 3677 N N . VAL B 1 178 ? 42.724 125.440 43.841 1.00 35.88 177 VAL B N 1
ATOM 3678 C CA . VAL B 1 178 ? 41.533 125.145 43.052 1.00 35.61 177 VAL B CA 1
ATOM 3679 C C . VAL B 1 178 ? 40.546 124.215 43.794 1.00 35.89 177 VAL B C 1
ATOM 3680 O O . VAL B 1 178 ? 39.698 123.575 43.168 1.00 35.45 177 VAL B O 1
ATOM 3684 N N . GLY B 1 179 ? 40.672 124.148 45.122 1.00 36.42 178 GLY B N 1
ATOM 3685 C CA . GLY B 1 179 ? 39.727 123.427 45.991 1.00 36.87 178 GLY B CA 1
ATOM 3686 C C . GLY B 1 179 ? 39.806 121.908 46.079 1.00 37.00 178 GLY B C 1
ATOM 3687 O O . GLY B 1 179 ? 38.825 121.256 46.453 1.00 36.53 178 GLY B O 1
ATOM 3688 N N . ALA B 1 180 ? 40.967 121.340 45.761 1.00 37.11 179 ALA B N 1
ATOM 3689 C CA . ALA B 1 180 ? 41.141 119.884 45.764 1.00 36.89 179 ALA B CA 1
ATOM 3690 C C . ALA B 1 180 ? 41.676 119.370 47.102 1.00 36.64 179 ALA B C 1
ATOM 3691 O O . ALA B 1 180 ? 42.266 120.126 47.878 1.00 36.39 179 ALA B O 1
ATOM 3693 N N . GLU B 1 181 ? 41.449 118.082 47.357 1.00 36.09 180 GLU B N 1
ATOM 3694 C CA . GLU B 1 181 ? 42.005 117.400 48.520 1.00 35.59 180 GLU B CA 1
ATOM 3695 C C . GLU B 1 181 ? 43.229 116.629 48.046 1.00 34.06 180 GLU B C 1
ATOM 3696 O O . GLU B 1 181 ? 43.128 115.767 47.172 1.00 33.42 180 GLU B O 1
ATOM 3702 N N . VAL B 1 182 ? 44.384 116.949 48.617 1.00 32.93 181 VAL B N 1
ATOM 3703 C CA . VAL B 1 182 ? 45.651 116.384 48.167 1.00 32.09 181 VAL B CA 1
ATOM 3704 C C . VAL B 1 182 ? 46.033 115.146 48.952 1.00 31.67 181 VAL B C 1
ATOM 3705 O O . VAL B 1 182 ? 46.396 115.245 50.115 1.00 31.94 181 VAL B O 1
ATOM 3709 N N . VAL B 1 183 ? 45.959 113.982 48.314 1.00 31.48 182 VAL B N 1
ATOM 3710 C CA . VAL B 1 183 ? 46.355 112.727 48.941 1.00 31.40 182 VAL B CA 1
ATOM 3711 C C . VAL B 1 183 ? 47.711 112.348 48.368 1.00 31.53 182 VAL B C 1
ATOM 3712 O O . VAL B 1 183 ? 47.824 112.109 47.181 1.00 32.20 182 VAL B O 1
ATOM 3716 N N . PRO B 1 184 ? 48.757 112.305 49.202 1.00 31.75 183 PRO B N 1
ATOM 3717 C CA . PRO B 1 184 ? 50.060 111.972 48.647 1.00 31.89 183 PRO B CA 1
ATOM 3718 C C . PRO B 1 184 ? 50.176 110.477 48.429 1.00 32.24 183 PRO B C 1
ATOM 3719 O O . PRO B 1 184 ? 49.511 109.712 49.115 1.00 32.44 183 PRO B O 1
ATOM 3723 N N . SER B 1 185 ? 51.005 110.068 47.476 1.00 32.72 184 SER B N 1
ATOM 3724 C CA . SER B 1 185 ? 51.191 108.645 47.187 1.00 32.88 184 SER B CA 1
ATOM 3725 C C . SER B 1 185 ? 52.340 108.408 46.216 1.00 33.15 184 SER B C 1
ATOM 3726 O O . SER B 1 185 ? 52.619 109.249 45.361 1.00 33.00 184 SER B O 1
ATOM 3729 N N . ARG B 1 186 ? 52.981 107.250 46.349 1.00 32.87 185 ARG B N 1
ATOM 3730 C CA . ARG B 1 186 ? 54.052 106.842 45.444 1.00 32.87 185 ARG B CA 1
ATOM 3731 C C . ARG B 1 186 ? 53.434 106.118 44.250 1.00 32.23 185 ARG B C 1
ATOM 3732 O O . ARG B 1 186 ? 52.256 105.792 44.286 1.00 32.26 185 ARG B O 1
ATOM 3740 N N . VAL B 1 187 ? 54.221 105.873 43.200 1.00 32.14 186 VAL B N 1
ATOM 3741 C CA . VAL B 1 187 ? 53.684 105.314 41.945 1.00 31.85 186 VAL B CA 1
ATOM 3742 C C . VAL B 1 187 ? 53.119 103.904 42.074 1.00 31.97 186 VAL B C 1
ATOM 3743 O O . VAL B 1 187 ? 52.125 103.589 41.431 1.00 31.82 186 VAL B O 1
ATOM 3747 N N . GLY B 1 188 ? 53.759 103.062 42.886 1.00 32.31 187 GLY B N 1
ATOM 3748 C CA . GLY B 1 188 ? 53.314 101.680 43.074 1.00 32.67 187 GLY B CA 1
ATOM 3749 C C . GLY B 1 188 ? 51.937 101.589 43.715 1.00 33.14 187 GLY B C 1
ATOM 3750 O O . GLY B 1 188 ? 51.006 101.037 43.121 1.00 32.60 187 GLY B O 1
ATOM 3751 N N . PRO B 1 189 ? 51.795 102.136 44.937 1.00 33.35 188 PRO B N 1
ATOM 3752 C CA . PRO B 1 189 ? 50.508 102.157 45.627 1.00 33.10 188 PRO B CA 1
ATOM 3753 C C . PRO B 1 189 ? 49.413 102.870 44.833 1.00 32.90 188 PRO B C 1
ATOM 3754 O O . PRO B 1 189 ? 48.265 102.424 44.828 1.00 32.69 188 PRO B O 1
ATOM 3758 N N . HIS B 1 190 ? 49.754 103.968 44.170 1.00 32.73 189 HIS B N 1
ATOM 3759 C CA . HIS B 1 190 ? 48.756 104.687 43.390 1.00 33.30 189 HIS B CA 1
ATOM 3760 C C . HIS B 1 190 ? 48.180 103.813 42.284 1.00 33.97 189 HIS B C 1
ATOM 3761 O O . HIS B 1 190 ? 46.964 103.649 42.167 1.00 33.96 189 HIS B O 1
ATOM 3768 N N . ASP B 1 191 ? 49.072 103.270 41.464 1.00 34.07 190 ASP B N 1
ATOM 3769 C CA . ASP B 1 191 ? 48.670 102.444 40.341 1.00 33.99 190 ASP B CA 1
ATOM 3770 C C . ASP B 1 191 ? 47.919 101.181 40.776 1.00 33.73 190 ASP B C 1
ATOM 3771 O O . ASP B 1 191 ? 47.059 100.701 40.043 1.00 34.26 190 ASP B O 1
ATOM 3776 N N . ALA B 1 192 ? 48.233 100.651 41.958 1.00 33.24 191 ALA B N 1
ATOM 3777 C CA . ALA B 1 192 ? 47.507 99.493 42.492 1.00 32.82 191 ALA B CA 1
ATOM 3778 C C . ALA B 1 192 ? 46.065 99.919 42.796 1.00 33.28 191 ALA B C 1
ATOM 3779 O O . ALA B 1 192 ? 45.118 99.259 42.373 1.00 33.45 191 ALA B O 1
ATOM 3781 N N . ALA B 1 193 ? 45.919 101.037 43.504 1.00 33.40 192 ALA B N 1
ATOM 3782 C CA . ALA B 1 193 ? 44.608 101.600 43.831 1.00 33.38 192 ALA B CA 1
ATOM 3783 C C . ALA B 1 193 ? 43.823 101.960 42.580 1.00 33.53 192 ALA B C 1
ATOM 3784 O O . ALA B 1 193 ? 42.659 101.585 42.435 1.00 34.22 192 ALA B O 1
ATOM 3786 N N . ALA B 1 194 ? 44.456 102.694 41.677 1.00 33.29 193 ALA B N 1
ATOM 3787 C CA . ALA B 1 194 ? 43.782 103.111 40.464 1.00 33.55 193 ALA B CA 1
ATOM 3788 C C . ALA B 1 194 ? 43.332 101.876 39.686 1.00 34.16 193 ALA B C 1
ATOM 3789 O O . ALA B 1 194 ? 42.243 101.855 39.112 1.00 34.26 193 ALA B O 1
ATOM 3791 N N . ALA B 1 195 ? 44.165 100.837 39.689 1.00 34.71 194 ALA B N 1
ATOM 3792 C CA . ALA B 1 195 ? 43.816 99.585 39.019 1.00 34.86 194 ALA B CA 1
ATOM 3793 C C . ALA B 1 195 ? 42.483 99.067 39.573 1.00 34.63 194 ALA B C 1
ATOM 3794 O O . ALA B 1 195 ? 41.578 98.727 38.820 1.00 34.49 194 ALA B O 1
ATOM 3796 N N . ARG B 1 196 ? 42.367 99.071 40.895 1.00 34.94 195 ARG B N 1
ATOM 3797 C CA . ARG B 1 196 ? 41.201 98.534 41.591 1.00 35.58 195 ARG B CA 1
ATOM 3798 C C . ARG B 1 196 ? 39.923 99.348 41.450 1.00 35.99 195 ARG B C 1
ATOM 3799 O O . ARG B 1 196 ? 38.894 98.807 41.082 1.00 36.38 195 ARG B O 1
ATOM 3807 N N . VAL B 1 197 ? 40.001 100.642 41.749 1.00 36.91 196 VAL B N 1
ATOM 3808 C CA . VAL B 1 197 ? 38.813 101.506 41.849 1.00 36.97 196 VAL B CA 1
ATOM 3809 C C . VAL B 1 197 ? 38.464 102.318 40.608 1.00 36.92 196 VAL B C 1
ATOM 3810 O O . VAL B 1 197 ? 37.371 102.874 40.545 1.00 37.06 196 VAL B O 1
ATOM 3814 N N . SER B 1 198 ? 39.375 102.399 39.637 1.00 36.93 197 SER B N 1
ATOM 3815 C CA . SER B 1 198 ? 39.102 103.110 38.379 1.00 36.81 197 SER B CA 1
ATOM 3816 C C . SER B 1 198 ? 39.232 102.223 37.134 1.00 37.00 197 SER B C 1
ATOM 3817 O O . SER B 1 198 ? 38.324 102.168 36.301 1.00 37.62 197 SER B O 1
ATOM 3820 N N . HIS B 1 199 ? 40.356 101.533 36.994 1.00 36.47 198 HIS B N 1
ATOM 3821 C CA . HIS B 1 199 ? 40.581 100.757 35.782 1.00 35.97 198 HIS B CA 1
ATOM 3822 C C . HIS B 1 199 ? 39.716 99.509 35.747 1.00 35.59 198 HIS B C 1
ATOM 3823 O O . HIS B 1 199 ? 39.047 99.263 34.756 1.00 36.33 198 HIS B O 1
ATOM 3830 N N . LEU B 1 200 ? 39.702 98.729 36.820 1.00 35.12 199 LEU B N 1
ATOM 3831 C CA . LEU B 1 200 ? 38.823 97.564 36.862 1.00 34.95 199 LEU B CA 1
ATOM 3832 C C . LEU B 1 200 ? 37.387 98.004 36.624 1.00 34.87 199 LEU B C 1
ATOM 3833 O O . LEU B 1 200 ? 36.642 97.310 35.953 1.00 35.57 199 LEU B O 1
ATOM 3838 N N . THR B 1 201 ? 37.011 99.159 37.167 1.00 34.39 200 THR B N 1
ATOM 3839 C CA . THR B 1 201 ? 35.669 99.694 36.989 1.00 34.61 200 THR B CA 1
ATOM 3840 C C . THR B 1 201 ? 35.321 99.815 35.509 1.00 35.10 200 THR B C 1
ATOM 3841 O O . THR B 1 201 ? 34.208 99.468 35.076 1.00 34.92 200 THR B O 1
ATOM 3845 N N . HIS B 1 202 ? 36.275 100.324 34.737 1.00 34.83 201 HIS B N 1
ATOM 3846 C CA . HIS B 1 202 ? 36.075 100.464 33.308 1.00 34.60 201 HIS B CA 1
ATOM 3847 C C . HIS B 1 202 ? 35.930 99.092 32.663 1.00 34.09 201 HIS B C 1
ATOM 3848 O O . HIS B 1 202 ? 34.950 98.837 31.974 1.00 33.54 201 HIS B O 1
ATOM 3855 N N . ILE B 1 203 ? 36.891 98.209 32.913 1.00 33.79 202 ILE B N 1
ATOM 3856 C CA . ILE B 1 203 ? 36.853 96.853 32.369 1.00 33.55 202 ILE B CA 1
ATOM 3857 C C . ILE B 1 203 ? 35.504 96.198 32.626 1.00 33.40 202 ILE B C 1
ATOM 3858 O O . ILE B 1 203 ? 34.892 95.659 31.716 1.00 34.05 202 ILE B O 1
ATOM 3863 N N . LEU B 1 204 ? 35.033 96.253 33.863 1.00 33.17 203 LEU B N 1
ATOM 3864 C CA . LEU B 1 204 ? 33.766 95.614 34.204 1.00 33.25 203 LEU B CA 1
ATOM 3865 C C . LEU B 1 204 ? 32.578 96.276 33.517 1.00 33.61 203 LEU B C 1
ATOM 3866 O O . LEU B 1 204 ? 31.617 95.600 33.174 1.00 34.84 203 LEU B O 1
ATOM 3871 N N . ALA B 1 205 ? 32.643 97.584 33.298 1.00 33.67 204 ALA B N 1
ATOM 3872 C CA . ALA B 1 205 ? 31.569 98.287 32.612 1.00 34.03 204 ALA B CA 1
ATOM 3873 C C . ALA B 1 205 ? 31.508 97.919 31.124 1.00 34.99 204 ALA B C 1
ATOM 3874 O O . ALA B 1 205 ? 30.414 97.729 30.564 1.00 35.98 204 ALA B O 1
ATOM 3876 N N . GLU B 1 206 ? 32.667 97.838 30.476 1.00 34.55 205 GLU B N 1
ATOM 3877 C CA . GLU B 1 206 ? 32.711 97.467 29.063 1.00 34.68 205 GLU B CA 1
ATOM 3878 C C . GLU B 1 206 ? 32.102 96.075 28.922 1.00 34.78 205 GLU B C 1
ATOM 3879 O O . GLU B 1 206 ? 31.315 95.828 27.997 1.00 35.30 205 GLU B O 1
ATOM 3885 N N . THR B 1 207 ? 32.453 95.179 29.850 1.00 33.89 206 THR B N 1
ATOM 3886 C CA . THR B 1 207 ? 31.936 93.809 29.851 1.00 33.31 206 THR B CA 1
ATOM 3887 C C . THR B 1 207 ? 30.419 93.761 30.009 1.00 33.09 206 THR B C 1
ATOM 3888 O O . THR B 1 207 ? 29.747 93.075 29.254 1.00 34.39 206 THR B O 1
ATOM 3892 N N . LEU B 1 208 ? 29.880 94.473 30.988 1.00 32.40 207 LEU B N 1
ATOM 3893 C CA . LEU B 1 208 ? 28.435 94.462 31.225 1.00 32.54 207 LEU B CA 1
ATOM 3894 C C . LEU B 1 208 ? 27.690 94.979 29.993 1.00 32.45 207 LEU B C 1
ATOM 3895 O O . LEU B 1 208 ? 26.737 94.358 29.524 1.00 32.51 207 LEU B O 1
ATOM 3900 N N . ALA B 1 209 ? 28.152 96.103 29.456 1.00 32.15 208 ALA B N 1
ATOM 3901 C CA . ALA B 1 209 ? 27.569 96.682 28.248 1.00 31.57 208 ALA B CA 1
ATOM 3902 C C . ALA B 1 209 ? 27.425 95.665 27.108 1.00 31.67 208 ALA B C 1
ATOM 3903 O O . ALA B 1 209 ? 26.388 95.630 26.441 1.00 32.10 208 ALA B O 1
ATOM 3905 N N . ILE B 1 210 ? 28.460 94.846 26.899 1.00 31.45 209 ILE B N 1
ATOM 3906 C CA . ILE B 1 210 ? 28.472 93.853 25.833 1.00 31.00 209 ILE B CA 1
ATOM 3907 C C . ILE B 1 210 ? 27.521 92.714 26.144 1.00 31.56 209 ILE B C 1
ATOM 3908 O O . ILE B 1 210 ? 26.737 92.293 25.279 1.00 31.54 209 ILE B O 1
ATOM 3913 N N . VAL B 1 211 ? 27.587 92.193 27.368 1.00 31.40 210 VAL B N 1
ATOM 3914 C CA . VAL B 1 211 ? 26.695 91.104 27.736 1.00 31.21 210 VAL B CA 1
ATOM 3915 C C . VAL B 1 211 ? 25.246 91.530 27.521 1.00 31.76 210 VAL B C 1
ATOM 3916 O O . VAL B 1 211 ? 24.464 90.793 26.930 1.00 31.30 210 VAL B O 1
ATOM 3920 N N . GLY B 1 212 ? 24.903 92.733 27.973 1.00 32.46 211 GLY B N 1
ATOM 3921 C CA . GLY B 1 212 ? 23.552 93.264 27.793 1.00 33.10 211 GLY B CA 1
ATOM 3922 C C . GLY B 1 212 ? 23.189 93.434 26.328 1.00 34.03 211 GLY B C 1
ATOM 3923 O O . GLY B 1 212 ? 22.051 93.177 25.928 1.00 34.71 211 GLY B O 1
ATOM 3924 N N . ASP B 1 213 ? 24.158 93.862 25.521 1.00 33.97 212 ASP B N 1
ATOM 3925 C CA . ASP B 1 213 ? 23.934 94.046 24.093 1.00 33.95 212 ASP B CA 1
ATOM 3926 C C . ASP B 1 213 ? 23.780 92.698 23.379 1.00 33.25 212 ASP B C 1
ATOM 3927 O O . ASP B 1 213 ? 23.053 92.598 22.395 1.00 33.18 212 ASP B O 1
ATOM 3932 N N . ASN B 1 214 ? 24.466 91.669 23.876 1.00 32.74 213 ASN B N 1
ATOM 3933 C CA . ASN B 1 214 ? 24.357 90.331 23.303 1.00 32.06 213 ASN B CA 1
ATOM 3934 C C . ASN B 1 214 ? 22.943 89.788 23.486 1.00 31.69 213 ASN B C 1
ATOM 3935 O O . ASN B 1 214 ? 22.492 88.964 22.707 1.00 32.11 213 ASN B O 1
ATOM 3940 N N . GLY B 1 215 ? 22.238 90.260 24.510 1.00 31.29 214 GLY B N 1
ATOM 3941 C CA . GLY B 1 215 ? 20.849 89.870 24.732 1.00 30.66 214 GLY B CA 1
ATOM 3942 C C . GLY B 1 215 ? 19.881 90.404 23.681 1.00 30.64 214 GLY B C 1
ATOM 3943 O O . GLY B 1 215 ? 18.747 89.954 23.609 1.00 30.79 214 GLY B O 1
ATOM 3944 N N . GLY B 1 216 ? 20.313 91.377 22.876 1.00 30.73 215 GLY B N 1
ATOM 3945 C CA . GLY B 1 216 ? 19.487 91.934 21.803 1.00 30.88 215 GLY B CA 1
ATOM 3946 C C . GLY B 1 216 ? 18.484 93.008 22.223 1.00 31.28 215 GLY B C 1
ATOM 3947 O O . GLY B 1 216 ? 18.529 93.533 23.331 1.00 31.81 215 GLY B O 1
ATOM 3948 N N . ALA B 1 217 ? 17.554 93.321 21.329 1.00 31.28 216 ALA B N 1
ATOM 3949 C CA . ALA B 1 217 ? 16.568 94.372 21.568 1.00 30.94 216 ALA B CA 1
ATOM 3950 C C . ALA B 1 217 ? 15.884 94.296 22.949 1.00 30.70 216 ALA B C 1
ATOM 3951 O O . ALA B 1 217 ? 15.827 95.290 23.668 1.00 30.88 216 ALA B O 1
ATOM 3953 N N . LEU B 1 218 ? 15.384 93.129 23.331 1.00 30.51 217 LEU B N 1
ATOM 3954 C CA . LEU B 1 218 ? 14.636 93.031 24.582 1.00 30.63 217 LEU B CA 1
ATOM 3955 C C . LEU B 1 218 ? 15.487 93.381 25.794 1.00 31.22 217 LEU B C 1
ATOM 3956 O O . LEU B 1 218 ? 15.034 94.139 26.655 1.00 31.62 217 LEU B O 1
ATOM 3961 N N . SER B 1 219 ? 16.703 92.834 25.862 1.00 31.12 218 SER B N 1
ATOM 3962 C CA . SER B 1 219 ? 17.595 93.096 26.994 1.00 31.20 218 SER B CA 1
ATOM 3963 C C . SER B 1 219 ? 17.817 94.586 27.183 1.00 30.82 218 SER B C 1
ATOM 3964 O O . SER B 1 219 ? 17.622 95.111 28.276 1.00 30.98 218 SER B O 1
ATOM 3967 N N . LEU B 1 220 ? 18.211 95.264 26.113 1.00 30.40 219 LEU B N 1
ATOM 3968 C CA . LEU B 1 220 ? 18.462 96.699 26.177 1.00 30.91 219 LEU B CA 1
ATOM 3969 C C . LEU B 1 220 ? 17.203 97.485 26.559 1.00 30.76 219 LEU B C 1
ATOM 3970 O O . LEU B 1 220 ? 17.271 98.490 27.260 1.00 31.46 219 LEU B O 1
ATOM 3975 N N . SER B 1 221 ? 16.051 97.010 26.112 1.00 30.56 220 SER B N 1
ATOM 3976 C CA . SER B 1 221 ? 14.792 97.676 26.394 1.00 30.12 220 SER B CA 1
ATOM 3977 C C . SER B 1 221 ? 14.396 97.534 27.868 1.00 29.58 220 SER B C 1
ATOM 3978 O O . SER B 1 221 ? 13.807 98.445 28.449 1.00 29.83 220 SER B O 1
ATOM 3981 N N . LEU B 1 222 ? 14.738 96.397 28.465 1.00 29.57 221 LEU B N 1
ATOM 3982 C CA . LEU B 1 222 ? 14.436 96.110 29.873 1.00 30.07 221 LEU B CA 1
ATOM 3983 C C . LEU B 1 222 ? 15.480 96.636 30.876 1.00 31.02 221 LEU B C 1
ATOM 3984 O O . LEU B 1 222 ? 15.239 96.619 32.096 1.00 31.86 221 LEU B O 1
ATOM 3989 N N . ALA B 1 223 ? 16.635 97.076 30.373 1.00 31.00 222 ALA B N 1
ATOM 3990 C CA . ALA B 1 223 ? 17.693 97.607 31.219 1.00 30.68 222 ALA B CA 1
ATOM 3991 C C . ALA B 1 223 ? 17.185 98.834 31.951 1.00 29.95 222 ALA B C 1
ATOM 3992 O O . ALA B 1 223 ? 16.605 99.718 31.331 1.00 29.97 222 ALA B O 1
ATOM 3994 N N . ALA B 1 224 ? 17.409 98.879 33.264 1.00 29.71 223 ALA B N 1
ATOM 3995 C CA . ALA B 1 224 ? 16.942 99.985 34.113 1.00 29.59 223 ALA B CA 1
ATOM 3996 C C . ALA B 1 224 ? 18.109 100.728 34.813 1.00 29.65 223 ALA B C 1
ATOM 3997 O O . ALA B 1 224 ? 19.251 100.711 34.339 1.00 28.80 223 ALA B O 1
ATOM 3999 N N . GLY B 1 225 ? 17.806 101.392 35.926 1.00 29.77 224 GLY B N 1
ATOM 4000 C CA . GLY B 1 225 ? 18.776 102.222 36.630 1.00 30.18 224 GLY B CA 1
ATOM 4001 C C . GLY B 1 225 ? 20.132 101.615 36.944 1.00 30.31 224 GLY B C 1
ATOM 4002 O O . GLY B 1 225 ? 21.163 102.254 36.756 1.00 30.09 224 GLY B O 1
ATOM 4003 N N . SER B 1 226 ? 20.152 100.392 37.446 1.00 31.17 225 SER B N 1
ATOM 4004 C CA . SER B 1 226 ? 21.422 99.784 37.830 1.00 32.14 225 SER B CA 1
ATOM 4005 C C . SER B 1 226 ? 22.357 99.627 36.631 1.00 31.92 225 SER B C 1
ATOM 4006 O O . SER B 1 226 ? 23.571 99.874 36.733 1.00 32.39 225 SER B O 1
ATOM 4009 N N . TYR B 1 227 ? 21.783 99.223 35.501 1.00 31.00 226 TYR B N 1
ATOM 4010 C CA . TYR B 1 227 ? 22.545 99.005 34.279 1.00 30.70 226 TYR B CA 1
ATOM 4011 C C . TYR B 1 227 ? 23.085 100.323 33.772 1.00 31.23 226 TYR B C 1
ATOM 4012 O O . TYR B 1 227 ? 24.272 100.445 33.438 1.00 31.23 226 TYR B O 1
ATOM 4021 N N . ARG B 1 228 ? 22.197 101.308 33.723 1.00 31.68 227 ARG B N 1
ATOM 4022 C CA . ARG B 1 228 ? 22.553 102.652 33.319 1.00 32.86 227 ARG B CA 1
ATOM 4023 C C . ARG B 1 228 ? 23.760 103.167 34.099 1.00 32.93 227 ARG B C 1
ATOM 4024 O O . ARG B 1 228 ? 24.736 103.605 33.498 1.00 33.15 227 ARG B O 1
ATOM 4032 N N . ASP B 1 229 ? 23.712 103.073 35.422 1.00 33.01 228 ASP B N 1
ATOM 4033 C CA . ASP B 1 229 ? 24.806 103.552 36.257 1.00 33.56 228 ASP B CA 1
ATOM 4034 C C . ASP B 1 229 ? 26.090 102.732 36.053 1.00 34.07 228 ASP B C 1
ATOM 4035 O O . ASP B 1 229 ? 27.177 103.288 35.930 1.00 34.45 228 ASP B O 1
ATOM 4040 N N . SER B 1 230 ? 25.966 101.410 35.996 1.00 34.86 229 SER B N 1
ATOM 4041 C CA . SER B 1 230 ? 27.149 100.521 35.944 1.00 34.91 229 SER B CA 1
ATOM 4042 C C . SER B 1 230 ? 27.812 100.425 34.572 1.00 34.77 229 SER B C 1
ATOM 4043 O O . SER B 1 230 ? 28.902 99.871 34.461 1.00 35.84 229 SER B O 1
ATOM 4046 N N . THR B 1 231 ? 27.152 100.930 33.534 1.00 34.02 230 THR B N 1
ATOM 4047 C CA . THR B 1 231 ? 27.697 100.914 32.176 1.00 33.41 230 THR B CA 1
ATOM 4048 C C . THR B 1 231 ? 28.021 102.341 31.711 1.00 34.62 230 THR B C 1
ATOM 4049 O O . THR B 1 231 ? 28.320 102.558 30.537 1.00 34.83 230 THR B O 1
ATOM 4053 N N . ARG B 1 232 ? 27.969 103.315 32.620 1.00 35.47 231 ARG B N 1
ATOM 4054 C CA . ARG B 1 232 ? 28.194 104.709 32.234 1.00 36.27 231 ARG B CA 1
ATOM 4055 C C . ARG B 1 232 ? 29.608 104.904 31.665 1.00 36.15 231 ARG B C 1
ATOM 4056 O O . ARG B 1 232 ? 29.757 105.431 30.558 1.00 35.95 231 ARG B O 1
ATOM 4064 N N . VAL B 1 233 ? 30.635 104.449 32.384 1.00 36.23 232 VAL B N 1
ATOM 4065 C CA . VAL B 1 233 ? 32.018 104.619 31.894 1.00 36.79 232 VAL B CA 1
ATOM 4066 C C . VAL B 1 233 ? 32.304 103.872 30.595 1.00 36.91 232 VAL B C 1
ATOM 4067 O O . VAL B 1 233 ? 33.309 104.153 29.952 1.00 37.19 232 VAL B O 1
ATOM 4071 N N . ALA B 1 234 ? 31.438 102.939 30.197 1.00 36.84 233 ALA B N 1
ATOM 4072 C CA . ALA B 1 234 ? 31.617 102.265 28.899 1.00 37.00 233 ALA B CA 1
ATOM 4073 C C . ALA B 1 234 ? 31.363 103.248 27.755 1.00 37.00 233 ALA B C 1
ATOM 4074 O O . ALA B 1 234 ? 31.716 102.987 26.607 1.00 36.98 233 ALA B O 1
ATOM 4076 N N . GLY B 1 235 ? 30.742 104.376 28.083 1.00 36.98 234 GLY B N 1
ATOM 4077 C CA . GLY B 1 235 ? 30.475 105.422 27.117 1.00 37.13 234 GLY B CA 1
ATOM 4078 C C . GLY B 1 235 ? 31.648 106.356 26.889 1.00 37.02 234 GLY B C 1
ATOM 4079 O O . GLY B 1 235 ? 31.621 107.150 25.949 1.00 36.62 234 GLY B O 1
ATOM 4080 N N . THR B 1 236 ? 32.667 106.292 27.745 1.00 37.37 235 THR B N 1
ATOM 4081 C CA . THR B 1 236 ? 33.851 107.105 27.527 1.00 38.70 235 THR B CA 1
ATOM 4082 C C . THR B 1 236 ? 34.537 106.522 26.300 1.00 39.38 235 THR B C 1
ATOM 4083 O O . THR B 1 236 ? 34.396 105.329 26.008 1.00 39.56 235 THR B O 1
ATOM 4087 N N . ASP B 1 237 ? 35.245 107.369 25.562 1.00 40.27 236 ASP B N 1
ATOM 4088 C CA . ASP B 1 237 ? 35.842 106.952 24.290 1.00 40.76 236 ASP B CA 1
ATOM 4089 C C . ASP B 1 237 ? 36.814 105.781 24.492 1.00 40.43 236 ASP B C 1
ATOM 4090 O O . ASP B 1 237 ? 37.582 105.774 25.446 1.00 41.02 236 ASP B O 1
ATOM 4095 N N . PRO B 1 238 ? 36.751 104.768 23.611 1.00 40.10 237 PRO B N 1
ATOM 4096 C CA . PRO B 1 238 ? 37.564 103.578 23.799 1.00 40.42 237 PRO B CA 1
ATOM 4097 C C . PRO B 1 238 ? 39.055 103.874 23.888 1.00 41.15 237 PRO B C 1
ATOM 4098 O O . PRO B 1 238 ? 39.764 103.219 24.646 1.00 41.52 237 PRO B O 1
ATOM 4102 N N . GLY B 1 239 ? 39.521 104.849 23.110 1.00 41.43 238 GLY B N 1
ATOM 4103 C CA . GLY B 1 239 ? 40.928 105.226 23.101 1.00 41.11 238 GLY B CA 1
ATOM 4104 C C . GLY B 1 239 ? 41.454 105.549 24.482 1.00 40.79 238 GLY B C 1
ATOM 4105 O O . GLY B 1 239 ? 42.557 105.140 24.842 1.00 41.12 238 GLY B O 1
ATOM 4106 N N . LEU B 1 240 ? 40.655 106.268 25.260 1.00 40.23 239 LEU B N 1
ATOM 4107 C CA . LEU B 1 240 ? 41.056 106.661 26.602 1.00 40.48 239 LEU B CA 1
ATOM 4108 C C . LEU B 1 240 ? 41.091 105.425 27.496 1.00 40.29 239 LEU B C 1
ATOM 4109 O O . LEU B 1 240 ? 42.024 105.241 28.278 1.00 40.60 239 LEU B O 1
ATOM 4114 N N . VAL B 1 241 ? 40.076 104.572 27.359 1.00 39.59 240 VAL B N 1
ATOM 4115 C CA . VAL B 1 241 ? 39.963 103.356 28.170 1.00 38.90 240 VAL B CA 1
ATOM 4116 C C . VAL B 1 241 ? 41.153 102.429 27.925 1.00 38.21 240 VAL B C 1
ATOM 4117 O O . VAL B 1 241 ? 41.717 101.876 28.862 1.00 37.38 240 VAL B O 1
ATOM 4121 N N . ARG B 1 242 ? 41.522 102.267 26.661 1.00 38.36 241 ARG B N 1
ATOM 4122 C CA . ARG B 1 242 ? 42.690 101.483 26.294 1.00 39.46 241 ARG B CA 1
ATOM 4123 C C . ARG B 1 242 ? 43.949 102.046 26.942 1.00 39.66 241 ARG B C 1
ATOM 4124 O O . ARG B 1 242 ? 44.674 101.319 27.604 1.00 39.94 241 ARG B O 1
ATOM 4132 N N . ALA B 1 243 ? 44.201 103.338 26.733 1.00 39.55 242 ALA B N 1
ATOM 4133 C CA . ALA B 1 243 ? 45.394 104.004 27.261 1.00 40.04 242 ALA B CA 1
ATOM 4134 C C . ALA B 1 243 ? 45.528 103.787 28.771 1.00 40.59 242 ALA B C 1
ATOM 4135 O O . ALA B 1 243 ? 46.535 103.283 29.282 1.00 40.07 242 ALA B O 1
ATOM 4145 N N . CYS B 1 245 ? 44.013 101.601 30.813 1.00 41.42 244 CYS B N 1
ATOM 4146 C CA . CYS B 1 245 ? 44.208 100.212 31.243 1.00 41.00 244 CYS B CA 1
ATOM 4147 C C . CYS B 1 245 ? 45.522 99.593 30.783 1.00 41.04 244 CYS B C 1
ATOM 4148 O O . CYS B 1 245 ? 46.169 98.870 31.542 1.00 40.67 244 CYS B O 1
ATOM 4151 N N . GLU B 1 246 ? 45.888 99.853 29.530 1.00 40.94 245 GLU B N 1
ATOM 4152 C CA . GLU B 1 246 ? 47.099 99.289 28.932 1.00 40.90 245 GLU B CA 1
ATOM 4153 C C . GLU B 1 246 ? 48.369 99.788 29.638 1.00 41.52 245 GLU B C 1
ATOM 4154 O O . GLU B 1 246 ? 49.289 99.001 29.903 1.00 41.81 245 GLU B O 1
ATOM 4160 N N . SER B 1 247 ? 48.404 101.078 29.964 1.00 41.36 246 SER B N 1
ATOM 4161 C CA . SER B 1 247 ? 49.527 101.657 30.694 1.00 41.58 246 SER B CA 1
ATOM 4162 C C . SER B 1 247 ? 49.699 101.043 32.088 1.00 41.57 246 SER B C 1
ATOM 4163 O O . SER B 1 247 ? 50.815 100.988 32.614 1.00 42.19 246 SER B O 1
ATOM 4166 N N . ASN B 1 248 ? 48.594 100.597 32.684 1.00 41.08 247 ASN B N 1
ATOM 4167 C CA . ASN B 1 248 ? 48.604 100.046 34.043 1.00 40.43 247 ASN B CA 1
ATOM 4168 C C . ASN B 1 248 ? 48.319 98.548 34.046 1.00 39.41 247 ASN B C 1
ATOM 4169 O O . ASN B 1 248 ? 47.757 98.019 35.002 1.00 39.22 247 ASN B O 1
ATOM 4174 N N . ALA B 1 249 ? 48.738 97.874 32.978 1.00 38.68 248 ALA B N 1
ATOM 4175 C CA . ALA B 1 249 ? 48.383 96.470 32.735 1.00 38.01 248 ALA B CA 1
ATOM 4176 C C . ALA B 1 249 ? 48.716 95.501 33.871 1.00 37.81 248 ALA B C 1
ATOM 4177 O O . ALA B 1 249 ? 47.919 94.605 34.169 1.00 37.61 248 ALA B O 1
ATOM 4179 N N . GLY B 1 250 ? 49.880 95.677 34.498 1.00 38.17 249 GLY B N 1
ATOM 4180 C CA . GLY B 1 250 ? 50.344 94.780 35.567 1.00 38.07 249 GLY B CA 1
ATOM 4181 C C . GLY B 1 250 ? 49.458 94.835 36.797 1.00 38.57 249 GLY B C 1
ATOM 4182 O O . GLY B 1 250 ? 48.899 93.817 37.220 1.00 39.30 249 GLY B O 1
ATOM 4183 N N . PRO B 1 251 ? 49.328 96.026 37.393 1.00 38.51 250 PRO B N 1
ATOM 4184 C CA . PRO B 1 251 ? 48.427 96.220 38.526 1.00 38.41 250 PRO B CA 1
ATOM 4185 C C . PRO B 1 251 ? 46.965 95.849 38.225 1.00 38.35 250 PRO B C 1
ATOM 4186 O O . PRO B 1 251 ? 46.281 95.268 39.079 1.00 38.08 250 PRO B O 1
ATOM 4190 N N . LEU B 1 252 ? 46.500 96.179 37.020 1.00 37.96 251 LEU B N 1
ATOM 4191 C CA . LEU B 1 252 ? 45.130 95.879 36.619 1.00 37.28 251 LEU B CA 1
ATOM 4192 C C . LEU B 1 252 ? 44.870 94.375 36.621 1.00 37.41 251 LEU B C 1
ATOM 4193 O O . LEU B 1 252 ? 43.783 93.932 37.006 1.00 37.87 251 LEU B O 1
ATOM 4198 N N . VAL B 1 253 ? 45.862 93.593 36.195 1.00 36.66 252 VAL B N 1
ATOM 4199 C CA . VAL B 1 253 ? 45.725 92.134 36.185 1.00 35.46 252 VAL B CA 1
ATOM 4200 C C . VAL B 1 253 ? 45.634 91.600 37.617 1.00 35.45 252 VAL B C 1
ATOM 4201 O O . VAL B 1 253 ? 44.850 90.692 37.889 1.00 35.47 252 VAL B O 1
ATOM 4205 N N . LYS B 1 254 ? 46.402 92.182 38.535 1.00 35.62 253 LYS B N 1
ATOM 4206 C CA . LYS B 1 254 ? 46.331 91.778 39.938 1.00 35.85 253 LYS B CA 1
ATOM 4207 C C . LYS B 1 254 ? 44.875 91.951 40.420 1.00 35.40 253 LYS B C 1
ATOM 4208 O O . LYS B 1 254 ? 44.304 91.048 41.044 1.00 35.35 253 LYS B O 1
ATOM 4212 N N . ALA B 1 255 ? 44.266 93.085 40.068 1.00 35.31 254 ALA B N 1
ATOM 4213 C CA . ALA B 1 255 ? 42.877 93.402 40.452 1.00 34.57 254 ALA B CA 1
ATOM 4214 C C . ALA B 1 255 ? 41.834 92.546 39.725 1.00 34.80 254 ALA B C 1
ATOM 4215 O O . ALA B 1 255 ? 40.875 92.053 40.337 1.00 35.14 254 ALA B O 1
ATOM 4217 N N . LEU B 1 256 ? 42.013 92.379 38.419 1.00 34.48 255 LEU B N 1
ATOM 4218 C CA . LEU B 1 256 ? 41.100 91.568 37.621 1.00 34.55 255 LEU B CA 1
ATOM 4219 C C . LEU B 1 256 ? 41.059 90.134 38.124 1.00 34.40 255 LEU B C 1
ATOM 4220 O O . LEU B 1 256 ? 39.995 89.522 38.163 1.00 34.34 255 LEU B O 1
ATOM 4225 N N . ASP B 1 257 ? 42.223 89.608 38.505 1.00 34.40 256 ASP B N 1
ATOM 4226 C CA . ASP B 1 257 ? 42.330 88.237 39.004 1.00 34.25 256 ASP B CA 1
ATOM 4227 C C . ASP B 1 257 ? 41.542 88.028 40.280 1.00 34.19 256 ASP B C 1
ATOM 4228 O O . ASP B 1 257 ? 41.013 86.942 40.501 1.00 34.16 256 ASP B O 1
ATOM 4233 N N . GLU B 1 258 ? 41.492 89.054 41.126 1.00 34.42 257 GLU B N 1
ATOM 4234 C CA . GLU B 1 258 ? 40.667 89.001 42.327 1.00 34.76 257 GLU B CA 1
ATOM 4235 C C . GLU B 1 258 ? 39.199 88.994 41.925 1.00 34.41 257 GLU B C 1
ATOM 4236 O O . GLU B 1 258 ? 38.410 88.240 42.480 1.00 34.63 257 GLU B O 1
ATOM 4242 N N . ALA B 1 259 ? 38.846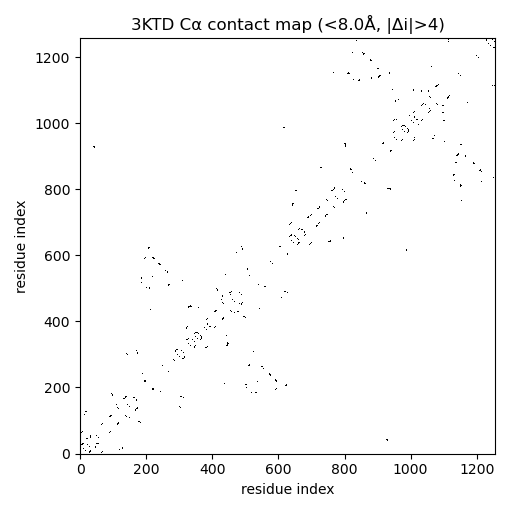 89.824 40.950 1.00 34.17 258 ALA B N 1
ATOM 4243 C CA . ALA B 1 259 ? 37.483 89.859 40.446 1.00 34.51 258 ALA B CA 1
ATOM 4244 C C . ALA B 1 259 ? 37.086 88.479 39.923 1.00 34.79 258 ALA B C 1
ATOM 4245 O O . ALA B 1 259 ? 36.016 87.973 40.260 1.00 35.22 258 ALA B O 1
ATOM 4247 N N . LEU B 1 260 ? 37.960 87.868 39.122 1.00 34.42 259 LEU B N 1
ATOM 4248 C CA . LEU B 1 260 ? 37.688 86.548 38.541 1.00 33.71 259 LEU B CA 1
ATOM 4249 C C . LEU B 1 260 ? 37.556 85.473 39.616 1.00 33.58 259 LEU B C 1
ATOM 4250 O O . LEU B 1 260 ? 36.753 84.555 39.490 1.00 34.60 259 LEU B O 1
ATOM 4255 N N . ALA B 1 261 ? 38.346 85.586 40.673 1.00 33.44 260 ALA B N 1
ATOM 4256 C CA . ALA B 1 261 ? 38.256 84.644 41.786 1.00 33.45 260 ALA B CA 1
ATOM 4257 C C . ALA B 1 261 ? 36.846 84.695 42.360 1.00 33.30 260 ALA B C 1
ATOM 4258 O O . ALA B 1 261 ? 36.194 83.667 42.525 1.00 32.62 260 ALA B O 1
ATOM 4260 N N . ILE B 1 262 ? 36.395 85.915 42.643 1.00 33.72 261 ILE B N 1
ATOM 4261 C CA . ILE B 1 262 ? 35.077 86.170 43.226 1.00 33.94 261 ILE B CA 1
ATOM 4262 C C . ILE B 1 262 ? 33.948 85.723 42.299 1.00 34.32 261 ILE B C 1
ATOM 4263 O O . ILE B 1 262 ? 32.988 85.094 42.734 1.00 33.38 261 ILE B O 1
ATOM 4268 N N . LEU B 1 263 ? 34.087 86.042 41.020 1.00 35.57 262 LEU B N 1
ATOM 4269 C CA . LEU B 1 263 ? 33.066 85.725 40.037 1.00 36.93 262 LEU B CA 1
ATOM 4270 C C . LEU B 1 263 ? 32.906 84.212 39.817 1.00 38.49 262 LEU B C 1
ATOM 4271 O O . LEU B 1 263 ? 31.775 83.728 39.667 1.00 38.94 262 LEU B O 1
ATOM 4276 N N . HIS B 1 264 ? 34.020 83.474 39.804 1.00 39.69 263 HIS B N 1
ATOM 4277 C CA . HIS B 1 264 ? 33.976 82.002 39.709 1.00 40.62 263 HIS B CA 1
ATOM 4278 C C . HIS B 1 264 ? 33.328 81.392 40.955 1.00 39.95 263 HIS B C 1
ATOM 4279 O O . HIS B 1 264 ? 32.463 80.527 40.852 1.00 39.29 263 HIS B O 1
ATOM 4286 N N . GLU B 1 265 ? 33.768 81.851 42.128 1.00 40.03 264 GLU B N 1
ATOM 4287 C CA . GLU B 1 265 ? 33.229 81.398 43.413 1.00 40.40 264 GLU B CA 1
ATOM 4288 C C . GLU B 1 265 ? 31.719 81.650 43.492 1.00 40.78 264 GLU B C 1
ATOM 4289 O O . GLU B 1 265 ? 31.000 80.906 44.146 1.00 41.49 264 GLU B O 1
ATOM 4292 N N . ALA B 1 266 ? 31.253 82.700 42.821 1.00 41.20 265 ALA B N 1
ATOM 4293 C CA . ALA B 1 266 ? 29.828 83.004 42.721 1.00 41.30 265 ALA B CA 1
ATOM 4294 C C . ALA B 1 266 ? 29.125 82.021 41.771 1.00 42.04 265 ALA B C 1
ATOM 4295 O O . ALA B 1 266 ? 27.986 81.593 42.019 1.00 41.78 265 ALA B O 1
ATOM 4297 N N . ARG B 1 267 ? 29.806 81.676 40.679 1.00 42.46 266 ARG B N 1
ATOM 4298 C CA . ARG B 1 267 ? 29.281 80.709 39.720 1.00 42.67 266 ARG B CA 1
ATOM 4299 C C . ARG B 1 267 ? 29.198 79.323 40.356 1.00 43.47 266 ARG B C 1
ATOM 4300 O O . ARG B 1 267 ? 28.271 78.558 40.077 1.00 43.74 266 ARG B O 1
ATOM 4308 N N . GLU B 1 268 ? 30.180 78.995 41.194 1.00 43.82 267 GLU B N 1
ATOM 4309 C CA . GLU B 1 268 ? 30.137 77.759 41.964 1.00 43.68 267 GLU B CA 1
ATOM 4310 C C . GLU B 1 268 ? 28.834 77.822 42.746 1.00 43.54 267 GLU B C 1
ATOM 4311 O O . GLU B 1 268 ? 28.052 76.874 42.740 1.00 43.92 267 GLU B O 1
ATOM 4312 N N . GLY B 1 269 ? 28.596 78.970 43.379 1.00 43.18 268 GLY B N 1
ATOM 4313 C CA . GLY B 1 269 ? 27.382 79.211 44.153 1.00 43.22 268 GLY B CA 1
ATOM 4314 C C . GLY B 1 269 ? 26.052 79.063 43.418 1.00 43.10 268 GLY B C 1
ATOM 4315 O O . GLY B 1 269 ? 25.095 78.528 43.970 1.00 43.26 268 GLY B O 1
ATOM 4316 N N . LEU B 1 270 ? 25.981 79.532 42.176 1.00 42.74 269 LEU B N 1
ATOM 4317 C CA . LEU B 1 270 ? 24.722 79.503 41.416 1.00 42.04 269 LEU B CA 1
ATOM 4318 C C . LEU B 1 270 ? 24.464 78.178 40.696 1.00 41.98 269 LEU B C 1
ATOM 4319 O O . LEU B 1 270 ? 23.356 77.948 40.201 1.00 41.59 269 LEU B O 1
ATOM 4324 N N . THR B 1 271 ? 25.481 77.319 40.633 1.00 42.13 270 THR B N 1
ATOM 4325 C CA . THR B 1 271 ? 25.374 76.020 39.959 1.00 42.52 270 THR B CA 1
ATOM 4326 C C . THR B 1 271 ? 25.035 74.877 40.916 1.00 42.89 270 THR B C 1
ATOM 4327 O O . THR B 1 271 ? 24.738 73.767 40.473 1.00 42.35 270 THR B O 1
ATOM 4331 N N . ALA B 1 272 ? 25.073 75.155 42.220 1.00 43.62 271 ALA B N 1
ATOM 4332 C CA . ALA B 1 272 ? 24.840 74.143 43.257 1.00 43.87 271 ALA B CA 1
ATOM 4333 C C . ALA B 1 272 ? 23.475 73.500 43.125 1.00 44.53 271 ALA B C 1
ATOM 4334 O O . ALA B 1 272 ? 22.637 73.991 42.365 1.00 44.87 271 ALA B O 1
ATOM 4336 N N . GLU B 1 273 ? 23.259 72.399 43.857 1.00 45.12 272 GLU B N 1
ATOM 4337 C CA . GLU B 1 273 ? 21.943 71.749 43.915 1.00 45.52 272 GLU B CA 1
ATOM 4338 C C . GLU B 1 273 ? 20.942 72.797 44.397 1.00 45.78 272 GLU B C 1
ATOM 4339 O O . GLU B 1 273 ? 19.875 72.965 43.803 1.00 45.48 272 GLU B O 1
ATOM 4341 N N . GLN B 1 274 ? 21.316 73.509 45.462 1.00 46.06 273 GLN B N 1
ATOM 4342 C CA . GLN B 1 274 ? 20.550 74.645 45.962 1.00 46.37 273 GLN B CA 1
ATOM 4343 C C . GLN B 1 274 ? 21.367 75.937 45.798 1.00 46.00 273 GLN B C 1
ATOM 4344 O O . GLN B 1 274 ? 22.170 76.272 46.671 1.00 46.01 273 GLN B O 1
ATOM 4350 N N . PRO B 1 275 ? 21.172 76.657 44.670 1.00 45.59 274 PRO B N 1
ATOM 4351 C CA . PRO B 1 275 ? 21.860 77.912 44.377 1.00 45.10 274 PRO B CA 1
ATOM 4352 C C . PRO B 1 275 ? 22.009 78.830 45.584 1.00 44.68 274 PRO B C 1
ATOM 4353 O O . PRO B 1 275 ? 21.026 79.105 46.279 1.00 44.51 274 PRO B O 1
ATOM 4357 N N . ASN B 1 276 ? 23.236 79.302 45.806 1.00 44.18 275 ASN B N 1
ATOM 4358 C CA . ASN B 1 276 ? 23.576 80.106 46.977 1.00 43.58 275 ASN B CA 1
ATOM 4359 C C . ASN B 1 276 ? 24.739 81.085 46.731 1.00 42.70 275 ASN B C 1
ATOM 4360 O O . ASN B 1 276 ? 25.856 80.653 46.449 1.00 42.12 275 ASN B O 1
ATOM 4365 N N . ILE B 1 277 ? 24.460 82.391 46.840 1.00 41.77 276 ILE B N 1
ATOM 4366 C CA . ILE B 1 277 ? 25.495 83.435 46.787 1.00 40.97 276 ILE B CA 1
ATOM 4367 C C . ILE B 1 277 ? 25.481 84.274 48.070 1.00 40.92 276 ILE B C 1
ATOM 4368 O O . ILE B 1 277 ? 25.588 85.501 48.036 1.00 39.97 276 ILE B O 1
ATOM 4373 N N . GLU B 1 278 ? 25.328 83.592 49.203 1.00 41.86 277 GLU B N 1
ATOM 4374 C CA . GLU B 1 278 ? 25.432 84.226 50.515 1.00 42.69 277 GLU B CA 1
ATOM 4375 C C . GLU B 1 278 ? 26.670 85.109 50.557 1.00 42.50 277 GLU B C 1
ATOM 4376 O O . GLU B 1 278 ? 26.588 86.337 50.635 1.00 42.07 277 GLU B O 1
ATOM 4382 N N . GLN B 1 279 ? 27.809 84.427 50.478 1.00 42.50 278 GLN B N 1
ATOM 4383 C CA . GLN B 1 279 ? 29.134 85.009 50.600 1.00 42.69 278 GLN B CA 1
ATOM 4384 C C . GLN B 1 279 ? 29.281 86.312 49.814 1.00 41.57 278 GLN B C 1
ATOM 4385 O O . GLN B 1 279 ? 29.599 87.357 50.390 1.00 41.17 278 GLN B O 1
ATOM 4391 N N . LEU B 1 280 ? 29.016 86.247 48.511 1.00 40.31 279 LEU B N 1
ATOM 4392 C CA . LEU B 1 280 ? 29.161 87.406 47.638 1.00 39.17 279 LEU B CA 1
ATOM 4393 C C . LEU B 1 280 ? 28.305 88.580 48.088 1.00 38.34 279 LEU B C 1
ATOM 4394 O O . LEU B 1 280 ? 28.811 89.690 48.274 1.00 38.42 279 LEU B O 1
ATOM 4399 N N . ALA B 1 281 ? 27.010 88.328 48.249 1.00 37.69 280 ALA B N 1
ATOM 4400 C CA . ALA B 1 281 ? 26.059 89.357 48.659 1.00 37.11 280 ALA B CA 1
ATOM 4401 C C . ALA B 1 281 ? 26.480 90.026 49.966 1.00 36.82 280 ALA B C 1
ATOM 4402 O O . ALA B 1 281 ? 26.555 91.252 50.040 1.00 36.39 280 ALA B O 1
ATOM 4404 N N . ASP B 1 282 ? 26.779 89.217 50.980 1.00 36.99 281 ASP B N 1
ATOM 4405 C CA . ASP B 1 282 ? 27.198 89.728 52.297 1.00 37.58 281 ASP B CA 1
ATOM 4406 C C . ASP B 1 282 ? 28.491 90.582 52.246 1.00 36.93 281 ASP B C 1
ATOM 4407 O O . ASP B 1 282 ? 28.516 91.721 52.727 1.00 36.28 281 ASP B O 1
ATOM 4412 N N . ASN B 1 283 ? 29.558 90.023 51.676 1.00 36.57 282 ASN B N 1
ATOM 4413 C CA . ASN B 1 283 ? 30.840 90.726 51.569 1.00 36.13 282 ASN B CA 1
ATOM 4414 C C . ASN B 1 283 ? 30.687 91.955 50.701 1.00 35.97 282 ASN B C 1
ATOM 4415 O O . ASN B 1 283 ? 31.264 93.012 50.983 1.00 35.62 282 ASN B O 1
ATOM 4420 N N . GLY B 1 284 ? 29.913 91.804 49.630 1.00 35.60 283 GLY B N 1
ATOM 4421 C CA . GLY B 1 284 ? 29.632 92.914 48.740 1.00 35.25 283 GLY B CA 1
ATOM 4422 C C . GLY B 1 284 ? 28.935 94.025 49.492 1.00 34.74 283 GLY B C 1
ATOM 4423 O O . GLY B 1 284 ? 29.437 95.141 49.561 1.00 33.85 283 GLY B O 1
ATOM 4424 N N . TYR B 1 285 ? 27.783 93.706 50.074 1.00 35.31 284 TYR B N 1
ATOM 4425 C CA . TYR B 1 285 ? 27.011 94.690 50.831 1.00 36.19 284 TYR B CA 1
ATOM 4426 C C . TYR B 1 285 ? 27.850 95.355 51.913 1.00 35.95 284 TYR B C 1
ATOM 4427 O O . TYR B 1 285 ? 27.875 96.584 52.025 1.00 35.37 284 TYR B O 1
ATOM 4436 N N . ARG B 1 286 ? 28.553 94.536 52.689 1.00 36.25 285 ARG B N 1
ATOM 4437 C CA . ARG B 1 286 ? 29.398 95.049 53.753 1.00 36.83 285 ARG B CA 1
ATOM 4438 C C . ARG B 1 286 ? 30.533 95.922 53.212 1.00 36.61 285 ARG B C 1
ATOM 4439 O O . ARG B 1 286 ? 30.912 96.891 53.860 1.00 37.11 285 ARG B O 1
ATOM 4447 N N . SER B 1 287 ? 31.063 95.603 52.031 1.00 36.53 286 SER B N 1
ATOM 4448 C CA . SER B 1 287 ? 32.099 96.450 51.414 1.00 36.99 286 SER B CA 1
ATOM 4449 C C . SER B 1 287 ? 31.550 97.830 51.057 1.00 38.14 286 SER B C 1
ATOM 4450 O O . SER B 1 287 ? 32.224 98.850 51.257 1.00 38.43 286 SER B O 1
ATOM 4453 N N . ARG B 1 288 ? 30.327 97.852 50.525 1.00 39.02 287 ARG B N 1
ATOM 4454 C CA . ARG B 1 288 ? 29.658 99.106 50.165 1.00 39.87 287 ARG B CA 1
ATOM 4455 C C . ARG B 1 288 ? 29.351 99.973 51.399 1.00 40.67 287 ARG B C 1
ATOM 4456 O O . ARG B 1 288 ? 29.580 101.190 51.366 1.00 40.14 287 ARG B O 1
ATOM 4464 N N . ILE B 1 289 ? 28.852 99.361 52.478 1.00 41.46 288 ILE B N 1
ATOM 4465 C CA . ILE B 1 289 ? 28.575 100.125 53.705 1.00 42.87 288 ILE B CA 1
ATOM 4466 C C . ILE B 1 289 ? 29.840 100.813 54.227 1.00 43.89 288 ILE B C 1
ATOM 4467 O O . ILE B 1 289 ? 29.784 101.969 54.647 1.00 44.43 288 ILE B O 1
ATOM 4472 N N . ARG B 1 290 ? 30.974 100.109 54.200 1.00 44.75 289 ARG B N 1
ATOM 4473 C CA . ARG B 1 290 ? 32.248 100.716 54.603 1.00 45.54 289 ARG B CA 1
ATOM 4474 C C . ARG B 1 290 ? 32.590 101.896 53.708 1.00 45.86 289 ARG B C 1
ATOM 4475 O O . ARG B 1 290 ? 32.956 102.962 54.209 1.00 46.01 289 ARG B O 1
ATOM 4483 N N . TYR B 1 291 ? 32.450 101.719 52.393 1.00 46.16 290 TYR B N 1
ATOM 4484 C CA . TYR B 1 291 ? 32.804 102.790 51.457 1.00 46.43 290 TYR B CA 1
ATOM 4485 C C . TYR B 1 291 ? 32.033 104.088 51.728 1.00 47.04 290 TYR B C 1
ATOM 4486 O O . TYR B 1 291 ? 32.638 105.158 51.829 1.00 47.30 290 TYR B O 1
ATOM 4495 N N . GLU B 1 292 ? 30.709 103.984 51.853 1.00 47.39 291 GLU B N 1
ATOM 4496 C CA . GLU B 1 292 ? 29.861 105.154 52.111 1.00 47.15 291 GLU B CA 1
ATOM 4497 C C . GLU B 1 292 ? 30.416 105.999 53.278 1.00 46.80 291 GLU B C 1
ATOM 4498 O O . GLU B 1 292 ? 30.865 107.131 53.065 1.00 46.73 291 GLU B O 1
ATOM 4504 N N . ALA B 1 293 ? 30.430 105.440 54.486 1.00 46.34 292 ALA B N 1
ATOM 4505 C CA . ALA B 1 293 ? 30.977 106.152 55.651 1.00 45.78 292 ALA B CA 1
ATOM 4506 C C . ALA B 1 293 ? 32.521 106.118 55.676 1.00 45.07 292 ALA B C 1
ATOM 4507 O O . ALA B 1 293 ? 33.203 106.609 54.762 1.00 43.60 292 ALA B O 1
ATOM 4509 N N . SER B 1 311 ? 35.208 113.496 54.951 1.00 50.81 310 SER B N 1
ATOM 4510 C CA . SER B 1 311 ? 35.281 112.154 55.537 1.00 50.80 310 SER B CA 1
ATOM 4511 C C . SER B 1 311 ? 36.725 111.647 55.707 1.00 50.51 310 SER B C 1
ATOM 4512 O O . SER B 1 311 ? 37.023 110.940 56.675 1.00 50.51 310 SER B O 1
ATOM 4515 N N . ARG B 1 312 ? 37.607 112.013 54.771 1.00 49.93 311 ARG B N 1
ATOM 4516 C CA . ARG B 1 312 ? 39.017 111.595 54.794 1.00 49.02 311 ARG B CA 1
ATOM 4517 C C . ARG B 1 312 ? 39.803 112.251 55.918 1.00 48.14 311 ARG B C 1
ATOM 4518 O O . ARG B 1 312 ? 39.624 113.441 56.176 1.00 48.02 311 ARG B O 1
ATOM 4526 N N . PRO B 1 313 ? 40.701 111.487 56.568 1.00 47.34 312 PRO B N 1
ATOM 4527 C CA . PRO B 1 313 ? 41.567 112.052 57.612 1.00 46.71 312 PRO B CA 1
ATOM 4528 C C . PRO B 1 313 ? 42.590 113.055 57.052 1.00 46.23 312 PRO B C 1
ATOM 4529 O O . PRO B 1 313 ? 42.851 113.062 55.840 1.00 46.20 312 PRO B O 1
ATOM 4533 N N . VAL B 1 314 ? 43.160 113.878 57.940 1.00 45.31 313 VAL B N 1
ATOM 4534 C CA . VAL B 1 314 ? 44.081 114.959 57.565 1.00 44.54 313 VAL B CA 1
ATOM 4535 C C . VAL B 1 314 ? 45.409 114.893 58.331 1.00 43.87 313 VAL B C 1
ATOM 4536 O O . VAL B 1 314 ? 45.464 114.338 59.420 1.00 43.85 313 VAL B O 1
ATOM 4540 N N . LEU B 1 315 ? 46.473 115.448 57.748 1.00 43.57 314 LEU B N 1
ATOM 4541 C CA . LEU B 1 315 ? 47.789 115.537 58.404 1.00 43.65 314 LEU B CA 1
ATOM 4542 C C . LEU B 1 315 ? 48.498 116.847 58.072 1.00 43.61 314 LEU B C 1
ATOM 4543 O O . LEU B 1 315 ? 48.686 117.164 56.902 1.00 43.80 314 LEU B O 1
ATOM 4548 N N . ARG B 1 316 ? 48.911 117.589 59.096 1.00 43.61 315 ARG B N 1
ATOM 4549 C CA . ARG B 1 316 ? 49.656 118.829 58.903 1.00 43.93 315 ARG B CA 1
ATOM 4550 C C . ARG B 1 316 ? 51.107 118.497 58.544 1.00 44.40 315 ARG B C 1
ATOM 4551 O O . ARG B 1 316 ? 51.696 117.593 59.131 1.00 44.19 315 ARG B O 1
ATOM 4553 N N . LEU B 1 317 ? 51.680 119.222 57.583 1.00 45.26 316 LEU B N 1
ATOM 4554 C CA . LEU B 1 317 ? 53.052 118.957 57.112 1.00 45.90 316 LEU B CA 1
ATOM 4555 C C . LEU B 1 317 ? 53.878 120.208 56.826 1.00 46.19 316 LEU B C 1
ATOM 4556 O O . LEU B 1 317 ? 53.412 121.110 56.127 1.00 46.47 316 LEU B O 1
ATOM 4561 N N . HIS B 1 318 ? 55.103 120.254 57.356 1.00 46.25 317 HIS B N 1
ATOM 4562 C CA A HIS B 1 318 ? 56.020 121.349 57.038 0.50 46.16 317 HIS B CA 1
ATOM 4563 C CA B HIS B 1 318 ? 56.029 121.351 57.093 0.50 46.28 317 HIS B CA 1
ATOM 4564 C C . HIS B 1 318 ? 57.247 120.771 56.347 1.00 46.38 317 HIS B C 1
ATOM 4565 O O . HIS B 1 318 ? 58.108 120.154 56.979 1.00 46.69 317 HIS B O 1
ATOM 4578 N N . PRO B 1 319 ? 57.316 120.942 55.010 1.00 46.48 318 PRO B N 1
ATOM 4579 C CA . PRO B 1 319 ? 58.466 120.438 54.256 1.00 46.82 318 PRO B CA 1
ATOM 4580 C C . PRO B 1 319 ? 59.792 121.067 54.685 1.00 47.48 318 PRO B C 1
ATOM 4581 O O . PRO B 1 319 ? 59.911 122.296 54.747 1.00 47.75 318 PRO B O 1
ATOM 4585 N N . GLY B 1 320 ? 60.771 120.213 54.976 1.00 47.70 319 GLY B N 1
ATOM 4586 C CA . GLY B 1 320 ? 62.076 120.645 55.453 1.00 47.50 319 GLY B CA 1
ATOM 4587 C C . GLY B 1 320 ? 62.390 120.066 56.817 1.00 47.59 319 GLY B C 1
ATOM 4588 O O . GLY B 1 320 ? 63.520 119.641 57.066 1.00 47.88 319 GLY B O 1
ATOM 4589 N N . THR B 1 321 ? 61.397 120.048 57.707 1.00 47.48 320 THR B N 1
ATOM 4590 C CA . THR B 1 321 ? 61.595 119.536 59.071 1.00 47.19 320 THR B CA 1
ATOM 4591 C C . THR B 1 321 ? 61.931 118.040 59.050 1.00 46.83 320 THR B C 1
ATOM 4592 O O . THR B 1 321 ? 61.309 117.287 58.302 1.00 46.71 320 THR B O 1
ATOM 4596 N N . PRO B 1 322 ? 62.924 117.609 59.859 1.00 46.64 321 PRO B N 1
ATOM 4597 C CA . PRO B 1 322 ? 63.336 116.199 59.916 1.00 46.49 321 PRO B CA 1
ATOM 4598 C C . PRO B 1 322 ? 62.178 115.190 59.862 1.00 46.33 321 PRO B C 1
ATOM 4599 O O . PRO B 1 322 ? 61.181 115.352 60.569 1.00 46.56 321 PRO B O 1
ATOM 4603 N N . ASN B 1 323 ? 62.323 114.170 59.016 1.00 45.78 322 ASN B N 1
ATOM 4604 C CA . ASN B 1 323 ? 61.333 113.099 58.870 1.00 45.31 322 ASN B CA 1
ATOM 4605 C C . ASN B 1 323 ? 59.929 113.567 58.464 1.00 45.06 322 ASN B C 1
ATOM 4606 O O . ASN B 1 323 ? 58.933 112.949 58.836 1.00 45.59 322 ASN B O 1
ATOM 4611 N N . TRP B 1 324 ? 59.837 114.649 57.697 1.00 44.40 323 TRP B N 1
ATOM 4612 C CA . TRP B 1 324 ? 58.533 115.084 57.203 1.00 43.73 323 TRP B CA 1
ATOM 4613 C C . TRP B 1 324 ? 58.070 114.092 56.139 1.00 43.48 323 TRP B C 1
ATOM 4614 O O . TRP B 1 324 ? 56.868 113.893 55.955 1.00 44.01 323 TRP B O 1
ATOM 4625 N N . GLU B 1 325 ? 59.024 113.463 55.449 1.00 42.64 324 GLU B N 1
ATOM 4626 C CA . GLU B 1 325 ? 58.692 112.451 54.440 1.00 41.66 324 GLU B CA 1
ATOM 4627 C C . GLU B 1 325 ? 58.048 111.211 55.078 1.00 41.04 324 GLU B C 1
ATOM 4628 O O . GLU B 1 325 ? 57.225 110.541 54.448 1.00 41.05 324 GLU B O 1
ATOM 4634 N N . LYS B 1 326 ? 58.407 110.911 56.326 1.00 40.41 325 LYS B N 1
ATOM 4635 C CA . LYS B 1 326 ? 57.781 109.795 57.033 1.00 39.81 325 LYS B CA 1
ATOM 4636 C C . LYS B 1 326 ? 56.277 110.049 57.150 1.00 39.55 325 LYS B C 1
ATOM 4637 O O . LYS B 1 326 ? 55.481 109.121 57.006 1.00 39.72 325 LYS B O 1
ATOM 4640 N N . GLN B 1 327 ? 55.887 111.305 57.370 1.00 38.86 326 GLN B N 1
ATOM 4641 C CA . GLN B 1 327 ? 54.464 111.652 57.455 1.00 38.26 326 GLN B CA 1
ATOM 4642 C C . GLN B 1 327 ? 53.750 111.532 56.107 1.00 37.36 326 GLN B C 1
ATOM 4643 O O . GLN B 1 327 ? 52.521 111.450 56.077 1.00 37.82 326 GLN B O 1
ATOM 4649 N N . LEU B 1 328 ? 54.499 111.528 55.000 1.00 36.15 327 LEU B N 1
ATOM 4650 C CA . LEU B 1 328 ? 53.901 111.311 53.672 1.00 34.97 327 LEU B CA 1
ATOM 4651 C C . LEU B 1 328 ? 53.504 109.846 53.509 1.00 33.99 327 LEU B C 1
ATOM 4652 O O . LEU B 1 328 ? 52.439 109.549 52.987 1.00 33.61 327 LEU B O 1
ATOM 4657 N N . ILE B 1 329 ? 54.362 108.938 53.964 1.00 33.59 328 ILE B N 1
ATOM 4658 C CA . ILE B 1 329 ? 54.039 107.508 53.994 1.00 33.04 328 ILE B CA 1
ATOM 4659 C C . ILE B 1 329 ? 52.824 107.249 54.881 1.00 32.62 328 ILE B C 1
ATOM 4660 O O . ILE B 1 329 ? 52.001 106.400 54.571 1.00 32.15 328 ILE B O 1
ATOM 4665 N N . HIS B 1 330 ? 52.723 107.988 55.982 1.00 32.71 329 HIS B N 1
ATOM 4666 C CA . HIS B 1 330 ? 51.604 107.852 56.908 1.00 32.91 329 HIS B CA 1
ATOM 4667 C C . HIS B 1 330 ? 50.307 108.216 56.195 1.00 32.79 329 HIS B C 1
ATOM 4668 O O . HIS B 1 330 ? 49.330 107.465 56.254 1.00 33.02 329 HIS B O 1
ATOM 4675 N N . ALA B 1 331 ? 50.313 109.353 55.500 1.00 32.29 330 ALA B N 1
ATOM 4676 C CA . ALA B 1 331 ? 49.153 109.795 54.718 1.00 31.59 330 ALA B CA 1
ATOM 4677 C C . ALA B 1 331 ? 48.790 108.776 53.654 1.00 31.07 330 ALA B C 1
ATOM 4678 O O . ALA B 1 331 ? 47.612 108.529 53.393 1.00 30.85 330 ALA B O 1
ATOM 4680 N N . GLU B 1 332 ? 49.812 108.189 53.045 1.00 31.08 331 GLU B N 1
ATOM 4681 C CA . GLU B 1 332 ? 49.623 107.190 51.997 1.00 31.52 331 GLU B CA 1
ATOM 4682 C C . GLU B 1 332 ? 48.914 105.940 52.523 1.00 31.23 331 GLU B C 1
ATOM 4683 O O . GLU B 1 332 ? 47.976 105.445 51.894 1.00 30.93 331 GLU B O 1
ATOM 4689 N N . THR B 1 333 ? 49.366 105.429 53.669 1.00 31.02 332 THR B N 1
ATOM 4690 C CA . THR B 1 333 ? 48.745 104.251 54.274 1.00 30.79 332 THR B CA 1
ATOM 4691 C C . THR B 1 333 ? 47.300 104.549 54.671 1.00 30.67 332 THR B C 1
ATOM 4692 O O . THR B 1 333 ? 46.407 103.713 54.489 1.00 29.92 332 THR B O 1
ATOM 4696 N N . LEU B 1 334 ? 47.094 105.752 55.200 1.00 30.66 333 LEU B N 1
ATOM 4697 C CA . LEU B 1 334 ? 45.785 106.208 55.645 1.00 30.64 333 LEU B CA 1
ATOM 4698 C C . LEU B 1 334 ? 44.886 106.698 54.515 1.00 31.07 333 LEU B C 1
ATOM 4699 O O . LEU B 1 334 ? 43.668 106.749 54.680 1.00 31.16 333 LEU B O 1
ATOM 4704 N N . GLY B 1 335 ? 45.475 107.063 53.379 1.00 31.48 334 GLY B N 1
ATOM 4705 C CA . GLY B 1 335 ? 44.714 107.675 52.289 1.00 32.35 334 GLY B CA 1
ATOM 4706 C C . GLY B 1 335 ? 44.216 109.044 52.731 1.00 33.00 334 GLY B C 1
ATOM 4707 O O . GLY B 1 335 ? 43.169 109.525 52.285 1.00 32.59 334 GLY B O 1
ATOM 4708 N N . ALA B 1 336 ? 44.987 109.668 53.618 1.00 33.71 335 ALA B N 1
ATOM 4709 C CA . ALA B 1 336 ? 44.616 110.939 54.215 1.00 34.33 335 ALA B CA 1
ATOM 4710 C C . ALA B 1 336 ? 44.992 112.084 53.298 1.00 35.05 335 ALA B C 1
ATOM 4711 O O . ALA B 1 336 ? 45.925 111.969 52.502 1.00 34.48 335 ALA B O 1
ATOM 4713 N N . ARG B 1 337 ? 44.255 113.185 53.414 1.00 36.06 336 ARG B N 1
ATOM 4714 C CA . ARG B 1 337 ? 44.581 114.391 52.671 1.00 37.01 336 ARG B CA 1
ATOM 4715 C C . ARG B 1 337 ? 45.534 115.209 53.522 1.00 37.19 336 ARG B C 1
ATOM 4716 O O . ARG B 1 337 ? 45.471 115.149 54.741 1.00 37.40 336 ARG B O 1
ATOM 4724 N N . ILE B 1 338 ? 46.427 115.956 52.885 1.00 37.49 337 ILE B N 1
ATOM 4725 C CA . ILE B 1 338 ? 47.376 116.787 53.619 1.00 38.03 337 ILE B CA 1
ATOM 4726 C C . ILE B 1 338 ? 47.102 118.278 53.412 1.00 39.12 337 ILE B C 1
ATOM 4727 O O . ILE B 1 338 ? 46.484 118.681 52.421 1.00 39.75 337 ILE B O 1
ATOM 4732 N N . GLU B 1 339 ? 47.538 119.070 54.386 1.00 39.96 338 GLU B N 1
ATOM 4733 C CA . GLU B 1 339 ? 47.542 120.529 54.321 1.00 40.86 338 GLU B CA 1
ATOM 4734 C C . GLU B 1 339 ? 48.946 120.919 54.747 1.00 40.99 338 GLU B C 1
ATOM 4735 O O . GLU B 1 339 ? 49.541 120.230 55.579 1.00 41.04 338 GLU B O 1
ATOM 4741 N N . VAL B 1 340 ? 49.487 122.004 54.203 1.00 41.40 339 VAL B N 1
ATOM 4742 C CA . VAL B 1 340 ? 50.841 122.425 54.595 1.00 42.10 339 VAL B CA 1
ATOM 4743 C C . VAL B 1 340 ? 50.883 123.677 55.506 1.00 42.51 339 VAL B C 1
ATOM 4744 O O . VAL B 1 340 ? 50.375 124.742 55.149 1.00 42.13 339 VAL B O 1
ATOM 4748 N N . PHE B 1 341 ? 51.483 123.514 56.690 1.00 43.18 340 PHE B N 1
ATOM 4749 C CA . PHE B 1 341 ? 51.692 124.604 57.650 1.00 43.72 340 PHE B CA 1
ATOM 4750 C C . PHE B 1 341 ? 52.930 125.392 57.230 1.00 43.35 340 PHE B C 1
ATOM 4751 O O . PHE B 1 341 ? 53.755 124.931 56.437 1.00 42.99 340 PHE B O 1
ATOM 4760 N N . ASP C 1 6 ? 9.292 134.266 60.665 1.00 37.64 5 ASP C N 1
ATOM 4761 C CA . ASP C 1 6 ? 8.247 135.336 60.675 1.00 38.43 5 ASP C CA 1
ATOM 4762 C C . ASP C 1 6 ? 7.073 134.833 61.542 1.00 38.58 5 ASP C C 1
ATOM 4763 O O . ASP C 1 6 ? 6.304 133.969 61.105 1.00 38.92 5 ASP C O 1
ATOM 4768 N N . ILE C 1 7 ? 6.950 135.337 62.776 1.00 38.21 6 ILE C N 1
ATOM 4769 C CA . ILE C 1 7 ? 5.885 134.881 63.696 1.00 37.66 6 ILE C CA 1
ATOM 4770 C C . ILE C 1 7 ? 4.787 135.919 63.800 1.00 37.48 6 ILE C C 1
ATOM 4771 O O . ILE C 1 7 ? 5.063 137.083 64.067 1.00 37.75 6 ILE C O 1
ATOM 4776 N N . SER C 1 8 ? 3.543 135.485 63.614 1.00 37.23 7 SER C N 1
ATOM 4777 C CA . SER C 1 8 ? 2.392 136.395 63.625 1.00 37.15 7 SER C CA 1
ATOM 4778 C C . SER C 1 8 ? 2.082 137.008 64.996 1.00 37.10 7 SER C C 1
ATOM 4779 O O . SER C 1 8 ? 1.636 138.155 65.076 1.00 37.24 7 SER C O 1
ATOM 4782 N N . ARG C 1 9 ? 2.326 136.257 66.064 1.00 37.08 8 ARG C N 1
ATOM 4783 C CA . ARG C 1 9 ? 2.010 136.718 67.416 1.00 37.16 8 ARG C CA 1
ATOM 4784 C C . ARG C 1 9 ? 3.277 136.828 68.252 1.00 37.02 8 ARG C C 1
ATOM 4785 O O . ARG C 1 9 ? 4.304 136.248 67.893 1.00 36.95 8 ARG C O 1
ATOM 4793 N N . PRO C 1 10 ? 3.221 137.588 69.366 1.00 37.18 9 PRO C N 1
ATOM 4794 C CA . PRO C 1 10 ? 4.357 137.586 70.292 1.00 36.89 9 PRO C CA 1
ATOM 4795 C C . PRO C 1 10 ? 4.384 136.288 71.095 1.00 36.30 9 PRO C C 1
ATOM 4796 O O . PRO C 1 10 ? 3.327 135.752 71.437 1.00 35.72 9 PRO C O 1
ATOM 4800 N N . VAL C 1 11 ? 5.580 135.788 71.385 1.00 36.31 10 VAL C N 1
ATOM 4801 C CA . VAL C 1 11 ? 5.733 134.533 72.132 1.00 36.31 10 VAL C CA 1
ATOM 4802 C C . VAL C 1 11 ? 5.795 134.798 73.646 1.00 36.81 10 VAL C C 1
ATOM 4803 O O . VAL C 1 11 ? 6.571 135.641 74.112 1.00 36.94 10 VAL C O 1
ATOM 4807 N N . CYS C 1 12 ? 4.961 134.081 74.399 1.00 36.98 11 CYS C N 1
ATOM 4808 C CA . CYS C 1 12 ? 4.939 134.167 75.858 1.00 36.83 11 CYS C CA 1
ATOM 4809 C C . CYS C 1 12 ? 5.404 132.833 76.442 1.00 36.78 11 CYS C C 1
ATOM 4810 O O . CYS C 1 12 ? 4.654 131.854 76.452 1.00 36.69 11 CYS C O 1
ATOM 4813 N N . ILE C 1 13 ? 6.642 132.802 76.926 1.00 36.86 12 ILE C N 1
ATOM 4814 C CA . ILE C 1 13 ? 7.241 131.574 77.449 1.00 36.89 12 ILE C CA 1
ATOM 4815 C C . ILE C 1 13 ? 7.040 131.472 78.971 1.00 37.28 12 ILE C C 1
ATOM 4816 O O . ILE C 1 13 ? 7.468 132.348 79.711 1.00 37.02 12 ILE C O 1
ATOM 4821 N N . LEU C 1 14 ? 6.379 130.400 79.421 1.00 37.97 13 LEU C N 1
ATOM 4822 C CA . LEU C 1 14 ? 6.163 130.123 80.856 1.00 38.23 13 LEU C CA 1
ATOM 4823 C C . LEU C 1 14 ? 7.183 129.085 81.350 1.00 38.46 13 LEU C C 1
ATOM 4824 O O . LEU C 1 14 ? 7.146 127.929 80.933 1.00 38.34 13 LEU C O 1
ATOM 4829 N N . GLY C 1 15 ? 8.085 129.500 82.236 1.00 38.92 14 GLY C N 1
ATOM 4830 C CA . GLY C 1 15 ? 9.140 128.615 82.731 1.00 39.45 14 GLY C CA 1
ATOM 4831 C C . GLY C 1 15 ? 10.347 128.707 81.819 1.00 40.04 14 GLY C C 1
ATOM 4832 O O . GLY C 1 15 ? 10.262 128.369 80.641 1.00 39.67 14 GLY C O 1
ATOM 4833 N N . LEU C 1 16 ? 11.471 129.165 82.370 1.00 41.30 15 LEU C N 1
ATOM 4834 C CA . LEU C 1 16 ? 12.689 129.403 81.588 1.00 42.18 15 LEU C CA 1
ATOM 4835 C C . LEU C 1 16 ? 13.897 128.547 82.016 1.00 43.43 15 LEU C C 1
ATOM 4836 O O . LEU C 1 16 ? 14.903 129.071 82.505 1.00 43.77 15 LEU C O 1
ATOM 4841 N N . GLY C 1 17 ? 13.793 127.234 81.805 1.00 44.34 16 GLY C N 1
ATOM 4842 C CA . GLY C 1 17 ? 14.887 126.298 82.091 1.00 45.10 16 GLY C CA 1
ATOM 4843 C C . GLY C 1 17 ? 15.772 126.067 80.871 1.00 45.55 16 GLY C C 1
ATOM 4844 O O . GLY C 1 17 ? 16.069 127.014 80.127 1.00 46.21 16 GLY C O 1
ATOM 4845 N N . LEU C 1 18 ? 16.199 124.819 80.661 1.00 45.08 17 LEU C N 1
ATOM 4846 C CA . LEU C 1 18 ? 17.030 124.487 79.501 1.00 45.20 17 LEU C CA 1
ATOM 4847 C C . LEU C 1 18 ? 16.241 124.774 78.219 1.00 45.56 17 LEU C C 1
ATOM 4848 O O . LEU C 1 18 ? 16.765 125.397 77.289 1.00 46.01 17 LEU C O 1
ATOM 4853 N N . ILE C 1 19 ? 14.979 124.336 78.189 1.00 45.12 18 ILE C N 1
ATOM 4854 C CA . ILE C 1 19 ? 14.106 124.552 77.028 1.00 44.19 18 ILE C CA 1
ATOM 4855 C C . ILE C 1 19 ? 13.610 126.003 76.974 1.00 43.10 18 ILE C C 1
ATOM 4856 O O . ILE C 1 19 ? 14.081 126.786 76.149 1.00 42.80 18 ILE C O 1
ATOM 4861 N N . GLY C 1 20 ? 12.689 126.360 77.866 1.00 42.03 19 GLY C N 1
ATOM 4862 C CA . GLY C 1 20 ? 12.101 127.695 77.874 1.00 41.65 19 GLY C CA 1
ATOM 4863 C C . GLY C 1 20 ? 13.111 128.827 77.802 1.00 41.21 19 GLY C C 1
ATOM 4864 O O . GLY C 1 20 ? 12.919 129.799 77.070 1.00 40.30 19 GLY C O 1
ATOM 4865 N N . GLY C 1 21 ? 14.195 128.683 78.558 1.00 41.26 20 GLY C N 1
ATOM 4866 C CA . GLY C 1 21 ? 15.227 129.707 78.633 1.00 41.03 20 GLY C CA 1
ATOM 4867 C C . GLY C 1 21 ? 16.026 129.843 77.357 1.00 40.79 20 GLY C C 1
ATOM 4868 O O . GLY C 1 21 ? 16.347 130.955 76.943 1.00 40.73 20 GLY C O 1
ATOM 4869 N N . SER C 1 22 ? 16.364 128.713 76.740 1.00 40.66 21 SER C N 1
ATOM 4870 C CA . SER C 1 22 ? 17.104 128.728 75.472 1.00 40.53 21 SER C CA 1
ATOM 4871 C C . SER C 1 22 ? 16.224 129.234 74.313 1.00 40.19 21 SER C C 1
ATOM 4872 O O . SER C 1 22 ? 16.724 129.850 73.366 1.00 40.02 21 SER C O 1
ATOM 4875 N N . LEU C 1 23 ? 14.921 128.963 74.398 1.00 39.45 22 LEU C N 1
ATOM 4876 C CA . LEU C 1 23 ? 13.954 129.455 73.420 1.00 38.41 22 LEU C CA 1
ATOM 4877 C C . LEU C 1 23 ? 13.902 130.973 73.503 1.00 38.45 22 LEU C C 1
ATOM 4878 O O . LEU C 1 23 ? 13.985 131.653 72.485 1.00 38.98 22 LEU C O 1
ATOM 4883 N N . LEU C 1 24 ? 13.782 131.508 74.715 1.00 38.41 23 LEU C N 1
ATOM 4884 C CA . LEU C 1 24 ? 13.727 132.963 74.896 1.00 38.21 23 LEU C CA 1
ATOM 4885 C C . LEU C 1 24 ? 14.999 133.626 74.340 1.00 38.45 23 LEU C C 1
ATOM 4886 O O . LEU C 1 24 ? 14.912 134.652 73.663 1.00 38.51 23 LEU C O 1
ATOM 4891 N N . ARG C 1 25 ? 16.161 133.021 74.601 1.00 38.60 24 ARG C N 1
ATOM 4892 C CA . ARG C 1 25 ? 17.452 133.543 74.124 1.00 39.00 24 ARG C CA 1
ATOM 4893 C C . ARG C 1 25 ? 17.613 133.526 72.600 1.00 39.20 24 ARG C C 1
ATOM 4894 O O . ARG C 1 25 ? 18.215 134.441 72.033 1.00 39.70 24 ARG C O 1
ATOM 4902 N N . ASP C 1 26 ? 17.101 132.488 71.944 1.00 39.05 25 ASP C N 1
ATOM 4903 C CA . ASP C 1 26 ? 17.171 132.402 70.482 1.00 39.04 25 ASP C CA 1
ATOM 4904 C C . ASP C 1 26 ? 16.188 133.370 69.841 1.00 38.77 25 ASP C C 1
ATOM 4905 O O . ASP C 1 26 ? 16.540 134.058 68.884 1.00 38.75 25 ASP C O 1
ATOM 4910 N N . LEU C 1 27 ? 14.960 133.413 70.365 1.00 38.62 26 LEU C N 1
ATOM 4911 C CA . LEU C 1 27 ? 13.921 134.317 69.847 1.00 38.65 26 LEU C CA 1
ATOM 4912 C C . LEU C 1 27 ? 14.319 135.782 70.010 1.00 38.81 26 LEU C C 1
ATOM 4913 O O . LEU C 1 27 ? 14.064 136.596 69.129 1.00 38.83 26 LEU C O 1
ATOM 4918 N N . HIS C 1 28 ? 14.937 136.111 71.141 1.00 39.32 27 HIS C N 1
ATOM 4919 C CA . HIS C 1 28 ? 15.422 137.469 71.386 1.00 39.80 27 HIS C CA 1
ATOM 4920 C C . HIS C 1 28 ? 16.621 137.803 70.484 1.00 40.12 27 HIS C C 1
ATOM 4921 O O . HIS C 1 28 ? 16.707 138.910 69.959 1.00 40.41 27 HIS C O 1
ATOM 4928 N N . ALA C 1 29 ? 17.526 136.838 70.307 1.00 40.46 28 ALA C N 1
ATOM 4929 C CA . ALA C 1 29 ? 18.710 136.994 69.450 1.00 40.46 28 ALA C CA 1
ATOM 4930 C C . ALA C 1 29 ? 18.331 137.079 67.970 1.00 40.71 28 ALA C C 1
ATOM 4931 O O . ALA C 1 29 ? 18.979 137.791 67.203 1.00 40.68 28 ALA C O 1
ATOM 4933 N N . ALA C 1 30 ? 17.284 136.348 67.580 1.00 41.21 29 ALA C N 1
ATOM 4934 C CA . ALA C 1 30 ? 16.758 136.386 66.209 1.00 41.44 29 ALA C CA 1
ATOM 4935 C C . ALA C 1 30 ? 15.888 137.625 65.978 1.00 41.87 29 ALA C C 1
ATOM 4936 O O . ALA C 1 30 ? 15.332 137.797 64.893 1.00 42.10 29 ALA C O 1
ATOM 4938 N N . ASN C 1 31 ? 15.758 138.462 67.010 1.00 42.32 30 ASN C N 1
ATOM 4939 C CA . ASN C 1 31 ? 15.017 139.725 66.959 1.00 42.51 30 ASN C CA 1
ATOM 4940 C C . ASN C 1 31 ? 13.504 139.547 66.765 1.00 42.51 30 ASN C C 1
ATOM 4941 O O . ASN C 1 31 ? 12.903 140.187 65.907 1.00 42.43 30 ASN C O 1
ATOM 4946 N N . HIS C 1 32 ? 12.907 138.663 67.568 1.00 42.84 31 HIS C N 1
ATOM 4947 C CA . HIS C 1 32 ? 11.453 138.438 67.582 1.00 43.12 31 HIS C CA 1
ATOM 4948 C C . HIS C 1 32 ? 10.863 138.931 68.903 1.00 42.71 31 HIS C C 1
ATOM 4949 O O . HIS C 1 32 ? 11.567 139.035 69.911 1.00 42.80 31 HIS C O 1
ATOM 4956 N N . SER C 1 33 ? 9.564 139.216 68.888 1.00 42.29 32 SER C N 1
ATOM 4957 C CA . SER C 1 33 ? 8.847 139.685 70.071 1.00 42.09 32 SER C CA 1
ATOM 4958 C C . SER C 1 33 ? 8.612 138.515 71.041 1.00 41.84 32 SER C C 1
ATOM 4959 O O . SER C 1 33 ? 7.736 137.674 70.810 1.00 41.77 32 SER C O 1
ATOM 4962 N N . VAL C 1 34 ? 9.401 138.472 72.119 1.00 41.52 33 VAL C N 1
ATOM 4963 C CA . VAL C 1 34 ? 9.350 137.379 73.101 1.00 41.16 33 VAL C CA 1
ATOM 4964 C C . VAL C 1 34 ? 9.425 137.861 74.557 1.00 41.34 33 VAL C C 1
ATOM 4965 O O . VAL C 1 34 ? 10.271 138.687 74.895 1.00 41.31 33 VAL C O 1
ATOM 4969 N N . PHE C 1 35 ? 8.533 137.344 75.406 1.00 41.49 34 PHE C N 1
ATOM 4970 C CA . PHE C 1 35 ? 8.585 137.597 76.857 1.00 41.51 34 PHE C CA 1
ATOM 4971 C C . PHE C 1 35 ? 8.210 136.336 77.641 1.00 42.00 34 PHE C C 1
ATOM 4972 O O . PHE C 1 35 ? 7.847 135.321 77.045 1.00 42.30 34 PHE C O 1
ATOM 4980 N N . GLY C 1 36 ? 8.315 136.380 78.969 1.00 42.52 35 GLY C N 1
ATOM 4981 C CA . GLY C 1 36 ? 8.030 135.187 79.770 1.00 42.73 35 GLY C CA 1
ATOM 4982 C C . GLY C 1 36 ? 7.965 135.281 81.291 1.00 42.92 35 GLY C C 1
ATOM 4983 O O . GLY C 1 36 ? 7.851 136.374 81.868 1.00 43.00 35 GLY C O 1
ATOM 4984 N N . TYR C 1 37 ? 8.034 134.102 81.922 1.00 42.87 36 TYR C N 1
ATOM 4985 C CA . TYR C 1 37 ? 7.909 133.937 83.377 1.00 42.70 36 TYR C CA 1
ATOM 4986 C C . TYR C 1 37 ? 8.880 132.882 83.944 1.00 42.95 36 TYR C C 1
ATOM 4987 O O . TYR C 1 37 ? 9.187 131.870 83.289 1.00 42.61 36 TYR C O 1
ATOM 4996 N N . ASN C 1 38 ? 9.350 133.152 85.164 1.00 43.04 37 ASN C N 1
ATOM 4997 C CA . ASN C 1 38 ? 10.221 132.257 85.931 1.00 43.15 37 ASN C CA 1
ATOM 4998 C C . ASN C 1 38 ? 9.901 132.487 87.409 1.00 43.74 37 ASN C C 1
ATOM 4999 O O . ASN C 1 38 ? 10.019 133.622 87.891 1.00 44.05 37 ASN C O 1
ATOM 5004 N N . ARG C 1 39 ? 9.487 131.443 88.131 1.00 44.06 38 ARG C N 1
ATOM 5005 C CA . ARG C 1 39 ? 9.065 131.632 89.528 1.00 44.72 38 ARG C CA 1
ATOM 5006 C C . ARG C 1 39 ? 10.157 132.247 90.400 1.00 44.15 38 ARG C C 1
ATOM 5007 O O . ARG C 1 39 ? 9.914 133.247 91.081 1.00 44.26 38 ARG C O 1
ATOM 5015 N N . SER C 1 40 ? 11.344 131.643 90.380 1.00 43.70 39 SER C N 1
ATOM 5016 C CA . SER C 1 40 ? 12.470 132.117 91.180 1.00 43.87 39 SER C CA 1
ATOM 5017 C C . SER C 1 40 ? 12.738 133.594 90.905 1.00 44.30 39 SER C C 1
ATOM 5018 O O . SER C 1 40 ? 13.177 133.950 89.811 1.00 44.69 39 SER C O 1
ATOM 5020 N N . ARG C 1 41 ? 12.455 134.449 91.890 1.00 44.42 40 ARG C N 1
ATOM 5021 C CA . ARG C 1 41 ? 12.730 135.887 91.773 1.00 44.56 40 ARG C CA 1
ATOM 5022 C C . ARG C 1 41 ? 14.203 136.130 91.407 1.00 44.88 40 ARG C C 1
ATOM 5023 O O . ARG C 1 41 ? 14.537 137.156 90.815 1.00 44.83 40 ARG C O 1
ATOM 5025 N N . SER C 1 42 ? 15.071 135.183 91.776 1.00 45.40 41 SER C N 1
ATOM 5026 C CA . SER C 1 42 ? 16.483 135.196 91.388 1.00 45.50 41 SER C CA 1
ATOM 5027 C C . SER C 1 42 ? 16.596 135.094 89.872 1.00 45.18 41 SER C C 1
ATOM 5028 O O . SER C 1 42 ? 17.174 135.969 89.228 1.00 45.33 41 SER C O 1
ATOM 5031 N N . GLY C 1 43 ? 16.033 134.024 89.312 1.00 44.80 42 GLY C N 1
ATOM 5032 C CA . GLY C 1 43 ? 16.043 133.797 87.865 1.00 44.47 42 GLY C CA 1
ATOM 5033 C C . GLY C 1 43 ? 15.365 134.904 87.072 1.00 44.14 42 GLY C C 1
ATOM 5034 O O . GLY C 1 43 ? 15.791 135.232 85.964 1.00 44.05 42 GLY C O 1
ATOM 5035 N N . ALA C 1 44 ? 14.310 135.481 87.648 1.00 43.87 43 ALA C N 1
ATOM 5036 C CA . ALA C 1 44 ? 13.598 136.602 87.036 1.00 43.48 43 ALA C CA 1
ATOM 5037 C C . ALA C 1 44 ? 14.456 137.868 87.042 1.00 43.21 43 ALA C C 1
ATOM 5038 O O . ALA C 1 44 ? 14.530 138.567 86.032 1.00 43.16 43 ALA C O 1
ATOM 5040 N N . LYS C 1 45 ? 15.102 138.152 88.176 1.00 43.04 44 LYS C N 1
ATOM 5041 C CA . LYS C 1 45 ? 15.972 139.335 88.314 1.00 42.86 44 LYS C CA 1
ATOM 5042 C C . LYS C 1 45 ? 17.290 139.148 87.557 1.00 42.77 44 LYS C C 1
ATOM 5043 O O . LYS C 1 45 ? 17.930 140.123 87.163 1.00 42.89 44 LYS C O 1
ATOM 5046 N N . SER C 1 46 ? 17.697 137.895 87.369 1.00 42.64 45 SER C N 1
ATOM 5047 C CA . SER C 1 46 ? 18.878 137.588 86.572 1.00 42.71 45 SER C CA 1
ATOM 5048 C C . SER C 1 46 ? 18.608 138.002 85.135 1.00 42.52 45 SER C C 1
ATOM 5049 O O . SER C 1 46 ? 19.303 138.862 84.595 1.00 42.42 45 SER C O 1
ATOM 5052 N N . ALA C 1 47 ? 17.571 137.403 84.542 1.00 42.27 46 ALA C N 1
ATOM 5053 C CA . ALA C 1 47 ? 17.176 137.679 83.156 1.00 42.02 46 ALA C CA 1
ATOM 5054 C C . ALA C 1 47 ? 16.848 139.153 82.918 1.00 41.98 46 ALA C C 1
ATOM 5055 O O . ALA C 1 47 ? 17.110 139.676 81.835 1.00 42.02 46 ALA C O 1
ATOM 5057 N N . VAL C 1 48 ? 16.280 139.817 83.925 1.00 42.00 47 VAL C N 1
ATOM 5058 C CA . VAL C 1 48 ? 15.971 141.247 83.835 1.00 41.92 47 VAL C CA 1
ATOM 5059 C C . VAL C 1 48 ? 17.247 142.091 83.729 1.00 41.94 47 VAL C C 1
ATOM 5060 O O . VAL C 1 48 ? 17.356 142.933 82.837 1.00 41.91 47 VAL C O 1
ATOM 5064 N N . ASP C 1 49 ? 18.207 141.857 84.626 1.00 42.10 48 ASP C N 1
ATOM 5065 C CA . ASP C 1 49 ? 19.471 142.620 84.632 1.00 42.01 48 ASP C CA 1
ATOM 5066 C C . ASP C 1 49 ? 20.371 142.265 83.433 1.00 41.65 48 ASP C C 1
ATOM 5067 O O . ASP C 1 49 ? 21.256 143.053 83.069 1.00 42.00 48 ASP C O 1
ATOM 5069 N N . GLU C 1 50 ? 20.128 141.097 82.825 1.00 40.59 49 GLU C N 1
ATOM 5070 C CA . GLU C 1 50 ? 20.845 140.646 81.620 1.00 40.00 49 GLU C CA 1
ATOM 5071 C C . GLU C 1 50 ? 20.237 141.158 80.299 1.00 39.57 49 GLU C C 1
ATOM 5072 O O . GLU C 1 50 ? 20.640 140.708 79.222 1.00 39.31 49 GLU C O 1
ATOM 5078 N N . GLY C 1 51 ? 19.261 142.067 80.376 1.00 39.26 50 GLY C N 1
ATOM 5079 C CA . GLY C 1 51 ? 18.679 142.699 79.185 1.00 38.95 50 GLY C CA 1
ATOM 5080 C C . GLY C 1 51 ? 17.492 142.011 78.526 1.00 38.80 50 GLY C C 1
ATOM 5081 O O . GLY C 1 51 ? 17.014 142.475 77.489 1.00 38.44 50 GLY C O 1
ATOM 5082 N N . PHE C 1 52 ? 17.019 140.910 79.110 1.00 39.06 51 PHE C N 1
ATOM 5083 C CA . PHE C 1 52 ? 15.856 140.181 78.586 1.00 39.14 51 PHE C CA 1
ATOM 5084 C C . PHE C 1 52 ? 14.566 140.649 79.267 1.00 39.10 51 PHE C C 1
ATOM 5085 O O . PHE C 1 52 ? 14.610 141.302 80.313 1.00 39.25 51 PHE C O 1
ATOM 5093 N N . ASP C 1 53 ? 13.426 140.298 78.669 1.00 39.00 52 ASP C N 1
ATOM 5094 C CA . ASP C 1 53 ? 12.097 140.694 79.159 1.00 38.75 52 ASP C CA 1
ATOM 5095 C C . ASP C 1 53 ? 11.428 139.524 79.897 1.00 38.71 52 ASP C C 1
ATOM 5096 O O . ASP C 1 53 ? 10.646 138.772 79.310 1.00 38.47 52 ASP C O 1
ATOM 5101 N N . VAL C 1 54 ? 11.738 139.387 81.187 1.00 38.61 53 VAL C N 1
ATOM 5102 C CA . VAL C 1 54 ? 11.233 138.279 82.008 1.00 38.28 53 VAL C CA 1
ATOM 5103 C C . VAL C 1 54 ? 10.576 138.788 83.300 1.00 38.07 53 VAL C C 1
ATOM 5104 O O . VAL C 1 54 ? 11.082 139.716 83.939 1.00 37.66 53 VAL C O 1
ATOM 5108 N N . SER C 1 55 ? 9.454 138.164 83.672 1.00 38.09 54 SER C N 1
ATOM 5109 C CA . SER C 1 55 ? 8.707 138.511 84.890 1.00 38.14 54 SER C CA 1
ATOM 5110 C C . SER C 1 55 ? 8.608 137.317 85.851 1.00 38.58 54 SER C C 1
ATOM 5111 O O . SER C 1 55 ? 8.693 136.166 85.427 1.00 38.08 54 SER C O 1
ATOM 5114 N N . ALA C 1 56 ? 8.433 137.609 87.142 1.00 39.22 55 ALA C N 1
ATOM 5115 C CA . ALA C 1 56 ? 8.282 136.577 88.178 1.00 39.56 55 ALA C CA 1
ATOM 5116 C C . ALA C 1 56 ? 6.837 136.473 88.686 1.00 39.89 55 ALA C C 1
ATOM 5117 O O . ALA C 1 56 ? 6.559 135.695 89.598 1.00 40.00 55 ALA C O 1
ATOM 5119 N N . ASP C 1 57 ? 5.928 137.240 88.080 1.00 40.27 56 ASP C N 1
ATOM 5120 C CA . ASP C 1 57 ? 4.516 137.268 88.471 1.00 40.49 56 ASP C CA 1
ATOM 5121 C C . ASP C 1 57 ? 3.651 136.599 87.396 1.00 40.44 56 ASP C C 1
ATOM 5122 O O . ASP C 1 57 ? 3.502 137.128 86.288 1.00 40.22 56 ASP C O 1
ATOM 5127 N N . LEU C 1 58 ? 3.074 135.447 87.735 1.00 40.18 57 LEU C N 1
ATOM 5128 C CA . LEU C 1 58 ? 2.279 134.660 86.784 1.00 39.86 57 LEU C CA 1
ATOM 5129 C C . LEU C 1 58 ? 0.879 135.236 86.495 1.00 39.92 57 LEU C C 1
ATOM 5130 O O . LEU C 1 58 ? 0.286 134.941 85.453 1.00 39.64 57 LEU C O 1
ATOM 5135 N N . GLU C 1 59 ? 0.354 136.048 87.410 1.00 39.94 58 GLU C N 1
ATOM 5136 C CA . GLU C 1 59 ? -0.965 136.649 87.231 1.00 39.98 58 GLU C CA 1
ATOM 5137 C C . GLU C 1 59 ? -0.945 137.683 86.098 1.00 39.89 58 GLU C C 1
ATOM 5138 O O . GLU C 1 59 ? -1.766 137.615 85.184 1.00 40.09 58 GLU C O 1
ATOM 5144 N N . ALA C 1 60 ? -0.003 138.627 86.164 1.00 39.51 59 ALA C N 1
ATOM 5145 C CA . ALA C 1 60 ? 0.089 139.731 85.190 1.00 38.89 59 ALA C CA 1
ATOM 5146 C C . ALA C 1 60 ? 0.680 139.318 83.836 1.00 38.35 59 ALA C C 1
ATOM 5147 O O . ALA C 1 60 ? 0.399 139.952 82.813 1.00 37.76 59 ALA C O 1
ATOM 5149 N N . THR C 1 61 ? 1.510 138.276 83.835 1.00 38.13 60 THR C N 1
ATOM 5150 C CA . THR C 1 61 ? 2.080 137.749 82.595 1.00 37.81 60 THR C CA 1
ATOM 5151 C C . THR C 1 61 ? 0.964 137.130 81.743 1.00 37.85 60 THR C C 1
ATOM 5152 O O . THR C 1 61 ? 0.924 137.322 80.528 1.00 37.38 60 THR C O 1
ATOM 5156 N N . LEU C 1 62 ? 0.048 136.417 82.399 1.00 38.24 61 LEU C N 1
ATOM 5157 C CA . LEU C 1 62 ? -1.115 135.824 81.732 1.00 38.42 61 LEU C CA 1
ATOM 5158 C C . LEU C 1 62 ? -2.142 136.865 81.265 1.00 38.34 61 LEU C C 1
ATOM 5159 O O . LEU C 1 62 ? -2.780 136.678 80.232 1.00 38.12 61 LEU C O 1
ATOM 5164 N N . GLN C 1 63 ? -2.312 137.945 82.028 1.00 38.81 62 GLN C N 1
ATOM 5165 C CA . GLN C 1 63 ? -3.248 139.020 81.657 1.00 39.15 62 GLN C CA 1
ATOM 5166 C C . GLN C 1 63 ? -2.670 139.913 80.552 1.00 39.00 62 GLN C C 1
ATOM 5167 O O . GLN C 1 63 ? -3.418 140.539 79.793 1.00 38.85 62 GLN C O 1
ATOM 5173 N N . ARG C 1 64 ? -1.339 139.963 80.477 1.00 38.95 63 ARG C N 1
ATOM 5174 C CA . ARG C 1 64 ? -0.634 140.685 79.419 1.00 39.01 63 ARG C CA 1
ATOM 5175 C C . ARG C 1 64 ? -0.814 139.948 78.092 1.00 39.50 63 ARG C C 1
ATOM 5176 O O . ARG C 1 64 ? -1.263 140.529 77.098 1.00 39.58 63 ARG C O 1
ATOM 5184 N N . ALA C 1 65 ? -0.461 138.663 78.094 1.00 39.62 64 ALA C N 1
ATOM 5185 C CA . ALA C 1 65 ? -0.616 137.800 76.924 1.00 39.60 64 ALA C CA 1
ATOM 5186 C C . ALA C 1 65 ? -2.066 137.761 76.420 1.00 39.72 64 ALA C C 1
ATOM 5187 O O . ALA C 1 65 ? -2.304 137.528 75.234 1.00 39.92 64 ALA C O 1
ATOM 5189 N N . ALA C 1 66 ? -3.023 137.980 77.322 1.00 39.78 65 ALA C N 1
ATOM 5190 C CA . ALA C 1 66 ? -4.439 138.036 76.963 1.00 39.72 65 ALA C CA 1
ATOM 5191 C C . ALA C 1 66 ? -4.711 139.211 76.031 1.00 39.92 65 ALA C C 1
ATOM 5192 O O . ALA C 1 66 ? -5.310 139.037 74.972 1.00 40.34 65 ALA C O 1
ATOM 5194 N N . ALA C 1 67 ? -4.259 140.400 76.423 1.00 39.92 66 ALA C N 1
ATOM 5195 C CA . ALA C 1 67 ? -4.459 141.606 75.611 1.00 39.92 66 ALA C CA 1
ATOM 5196 C C . ALA C 1 67 ? -3.506 141.682 74.407 1.00 39.74 66 ALA C C 1
ATOM 5197 O O . ALA C 1 67 ? -3.776 142.423 73.457 1.00 39.81 66 ALA C O 1
ATOM 5199 N N . GLU C 1 68 ? -2.401 140.934 74.454 1.00 39.30 67 GLU C N 1
ATOM 5200 C CA . GLU C 1 68 ? -1.439 140.877 73.343 1.00 39.01 67 GLU C CA 1
ATOM 5201 C C . GLU C 1 68 ? -1.678 139.690 72.390 1.00 39.19 67 GLU C C 1
ATOM 5202 O O . GLU C 1 68 ? -0.910 139.503 71.443 1.00 39.08 67 GLU C O 1
ATOM 5208 N N . ASP C 1 69 ? -2.722 138.893 72.647 1.00 39.29 68 ASP C N 1
ATOM 5209 C CA . ASP C 1 69 ? -3.049 137.693 71.850 1.00 39.08 68 ASP C CA 1
ATOM 5210 C C . ASP C 1 69 ? -1.810 136.848 71.556 1.00 38.95 68 ASP C C 1
ATOM 5211 O O . ASP C 1 69 ? -1.652 136.303 70.461 1.00 39.02 68 ASP C O 1
ATOM 5216 N N . ALA C 1 70 ? -0.939 136.733 72.549 1.00 38.87 69 ALA C N 1
ATOM 5217 C CA . ALA C 1 70 ? 0.322 136.036 72.372 1.00 38.93 69 ALA C CA 1
ATOM 5218 C C . ALA C 1 70 ? 0.137 134.532 72.239 1.00 39.01 69 ALA C C 1
ATOM 5219 O O . ALA C 1 70 ? -0.933 133.988 72.524 1.00 39.30 69 ALA C O 1
ATOM 5221 N N . LEU C 1 71 ? 1.193 133.877 71.778 1.00 38.88 70 LEU C N 1
ATOM 5222 C CA . LEU C 1 71 ? 1.238 132.431 71.715 1.00 39.16 70 LEU C CA 1
ATOM 5223 C C . LEU C 1 71 ? 1.864 131.988 73.025 1.00 39.70 70 LEU C C 1
ATOM 5224 O O . LEU C 1 71 ? 3.016 132.324 73.299 1.00 39.78 70 LEU C O 1
ATOM 5229 N N . ILE C 1 72 ? 1.119 131.241 73.836 1.00 40.18 71 ILE C N 1
ATOM 5230 C CA . ILE C 1 72 ? 1.617 130.832 75.151 1.00 40.64 71 ILE C CA 1
ATOM 5231 C C . ILE C 1 72 ? 2.343 129.480 75.084 1.00 40.92 71 ILE C C 1
ATOM 5232 O O . ILE C 1 72 ? 1.761 128.474 74.678 1.00 41.20 71 ILE C O 1
ATOM 5237 N N . VAL C 1 73 ? 3.618 129.473 75.475 1.00 40.93 72 VAL C N 1
ATOM 5238 C CA . VAL C 1 73 ? 4.439 128.255 75.490 1.00 40.83 72 VAL C CA 1
ATOM 5239 C C . VAL C 1 73 ? 4.597 127.741 76.923 1.00 40.81 72 VAL C C 1
ATOM 5240 O O . VAL C 1 73 ? 5.167 128.429 77.767 1.00 40.70 72 VAL C O 1
ATOM 5244 N N . LEU C 1 74 ? 4.100 126.537 77.194 1.00 41.08 73 LEU C N 1
ATOM 5245 C CA . LEU C 1 74 ? 4.228 125.922 78.525 1.00 41.62 73 LEU C CA 1
ATOM 5246 C C . LEU C 1 74 ? 5.568 125.147 78.634 1.00 42.52 73 LEU C C 1
ATOM 5247 O O . LEU C 1 74 ? 5.602 123.923 78.493 1.00 42.61 73 LEU C O 1
ATOM 5252 N N . ALA C 1 75 ? 6.663 125.879 78.877 1.00 43.33 74 ALA C N 1
ATOM 5253 C CA . ALA C 1 75 ? 8.025 125.310 78.919 1.00 43.92 74 ALA C CA 1
ATOM 5254 C C . ALA C 1 75 ? 8.371 124.839 80.314 1.00 44.82 74 ALA C C 1
ATOM 5255 O O . ALA C 1 75 ? 9.301 125.347 80.947 1.00 44.68 74 ALA C O 1
ATOM 5257 N N . VAL C 1 76 ? 7.611 123.848 80.766 1.00 45.88 75 VAL C N 1
ATOM 5258 C CA . VAL C 1 76 ? 7.755 123.256 82.084 1.00 46.02 75 VAL C CA 1
ATOM 5259 C C . VAL C 1 76 ? 7.787 121.720 81.963 1.00 46.81 75 VAL C C 1
ATOM 5260 O O . VAL C 1 76 ? 7.535 121.161 80.881 1.00 45.80 75 VAL C O 1
ATOM 5264 N N . PRO C 1 77 ? 8.140 121.034 83.064 1.00 48.34 76 PRO C N 1
ATOM 5265 C CA . PRO C 1 77 ? 7.988 119.583 83.059 1.00 49.11 76 PRO C CA 1
ATOM 5266 C C . PRO C 1 77 ? 6.517 119.206 83.332 1.00 49.79 76 PRO C C 1
ATOM 5267 O O . PRO C 1 77 ? 5.750 119.995 83.919 1.00 49.94 76 PRO C O 1
ATOM 5279 N N . THR C 1 79 ? 4.903 117.262 85.309 1.00 50.18 78 THR C N 1
ATOM 5280 C CA . THR C 1 79 ? 4.459 117.264 86.706 1.00 50.50 78 THR C CA 1
ATOM 5281 C C . THR C 1 79 ? 3.908 118.629 87.141 1.00 50.45 78 THR C C 1
ATOM 5282 O O . THR C 1 79 ? 3.212 118.725 88.156 1.00 50.14 78 THR C O 1
ATOM 5286 N N . ALA C 1 80 ? 4.242 119.671 86.368 1.00 50.64 79 ALA C N 1
ATOM 5287 C CA . ALA C 1 80 ? 3.783 121.047 86.601 1.00 50.23 79 ALA C CA 1
ATOM 5288 C C . ALA C 1 80 ? 2.697 121.512 85.615 1.00 49.94 79 ALA C C 1
ATOM 5289 O O . ALA C 1 80 ? 1.953 122.448 85.920 1.00 49.71 79 ALA C O 1
ATOM 5291 N N . ILE C 1 81 ? 2.606 120.859 84.453 1.00 49.31 80 ILE C N 1
ATOM 5292 C CA . ILE C 1 81 ? 1.687 121.270 83.375 1.00 48.76 80 ILE C CA 1
ATOM 5293 C C . ILE C 1 81 ? 0.221 121.496 83.764 1.00 48.30 80 ILE C C 1
ATOM 5294 O O . ILE C 1 81 ? -0.381 122.472 83.329 1.00 48.33 80 ILE C O 1
ATOM 5299 N N . ASP C 1 82 ? -0.362 120.611 84.564 1.00 47.93 81 ASP C N 1
ATOM 5300 C CA . ASP C 1 82 ? -1.790 120.736 84.889 1.00 47.86 81 ASP C CA 1
ATOM 5301 C C . ASP C 1 82 ? -2.169 122.081 85.520 1.00 47.85 81 ASP C C 1
ATOM 5302 O O . ASP C 1 82 ? -3.214 122.651 85.176 1.00 48.23 81 ASP C O 1
ATOM 5307 N N . SER C 1 83 ? -1.322 122.594 86.416 1.00 47.40 82 SER C N 1
ATOM 5308 C CA . SER C 1 83 ? -1.574 123.892 87.074 1.00 46.76 82 SER C CA 1
ATOM 5309 C C . SER C 1 83 ? -1.433 125.078 86.102 1.00 46.26 82 SER C C 1
ATOM 5310 O O . SER C 1 83 ? -2.105 126.106 86.269 1.00 46.31 82 SER C O 1
ATOM 5313 N N . LEU C 1 84 ? -0.561 124.932 85.099 1.00 45.28 83 LEU C N 1
ATOM 5314 C CA . LEU C 1 84 ? -0.375 125.963 84.067 1.00 44.39 83 LEU C CA 1
ATOM 5315 C C . LEU C 1 84 ? -1.594 126.056 83.154 1.00 43.33 83 LEU C C 1
ATOM 5316 O O . LEU C 1 84 ? -1.987 127.154 82.764 1.00 43.65 83 LEU C O 1
ATOM 5321 N N . LEU C 1 85 ? -2.186 124.913 82.811 1.00 42.23 84 LEU C N 1
ATOM 5322 C CA . LEU C 1 85 ? -3.386 124.903 81.977 1.00 41.82 84 LEU C CA 1
ATOM 5323 C C . LEU C 1 85 ? -4.517 125.633 82.697 1.00 42.31 84 LEU C C 1
ATOM 5324 O O . LEU C 1 85 ? -5.166 126.519 82.123 1.00 42.11 84 LEU C O 1
ATOM 5329 N N . ASP C 1 86 ? -4.729 125.273 83.963 1.00 42.62 85 ASP C N 1
ATOM 5330 C CA . ASP C 1 86 ? -5.777 125.895 84.778 1.00 42.79 85 ASP C CA 1
ATOM 5331 C C . ASP C 1 86 ? -5.667 127.423 84.777 1.00 42.60 85 ASP C C 1
ATOM 5332 O O . ASP C 1 86 ? -6.677 128.124 84.631 1.00 42.63 85 ASP C O 1
ATOM 5337 N N . ALA C 1 87 ? -4.440 127.928 84.920 1.00 42.43 86 ALA C N 1
ATOM 5338 C CA . ALA C 1 87 ? -4.175 129.373 84.901 1.00 42.31 86 ALA C CA 1
ATOM 5339 C C . ALA C 1 87 ? -4.527 129.989 83.545 1.00 42.37 86 ALA C C 1
ATOM 5340 O O . ALA C 1 87 ? -5.113 131.079 83.484 1.00 42.16 86 ALA C O 1
ATOM 5342 N N . VAL C 1 88 ? -4.172 129.282 82.468 1.00 42.34 87 VAL C N 1
ATOM 5343 C CA . VAL C 1 88 ? -4.470 129.732 81.103 1.00 42.10 87 VAL C CA 1
ATOM 5344 C C . VAL C 1 88 ? -5.978 129.694 80.803 1.00 42.54 87 VAL C C 1
ATOM 5345 O O . VAL C 1 88 ? -6.495 130.598 80.151 1.00 42.41 87 VAL C O 1
ATOM 5349 N N . HIS C 1 89 ? -6.682 128.667 81.282 1.00 43.06 88 HIS C N 1
ATOM 5350 C CA . HIS C 1 89 ? -8.135 128.594 81.090 1.00 43.74 88 HIS C CA 1
ATOM 5351 C C . HIS C 1 89 ? -8.844 129.744 81.826 1.00 43.91 88 HIS C C 1
ATOM 5352 O O . HIS C 1 89 ? -9.913 130.205 81.396 1.00 44.09 88 HIS C O 1
ATOM 5359 N N . THR C 1 90 ? -8.242 130.204 82.927 1.00 43.71 89 THR C N 1
ATOM 5360 C CA . THR C 1 90 ? -8.787 131.320 83.707 1.00 43.49 89 THR C CA 1
ATOM 5361 C C . THR C 1 90 ? -8.401 132.684 83.116 1.00 43.14 89 THR C C 1
ATOM 5362 O O . THR C 1 90 ? -9.267 133.434 82.657 1.00 42.78 89 THR C O 1
ATOM 5366 N N . HIS C 1 91 ? -7.099 132.978 83.106 1.00 42.90 90 HIS C N 1
ATOM 5367 C CA . HIS C 1 91 ? -6.593 134.318 82.763 1.00 42.75 90 HIS C CA 1
ATOM 5368 C C . HIS C 1 91 ? -6.403 134.623 81.262 1.00 42.69 90 HIS C C 1
ATOM 5369 O O . HIS C 1 91 ? -6.435 135.791 80.866 1.00 42.58 90 HIS C O 1
ATOM 5376 N N . ALA C 1 92 ? -6.212 133.591 80.437 1.00 42.70 91 ALA C N 1
ATOM 5377 C CA . ALA C 1 92 ? -6.078 133.758 78.976 1.00 42.42 91 ALA C CA 1
ATOM 5378 C C . ALA C 1 92 ? -6.966 132.747 78.242 1.00 42.11 91 ALA C C 1
ATOM 5379 O O . ALA C 1 92 ? -6.460 131.911 77.494 1.00 41.84 91 ALA C O 1
ATOM 5381 N N . PRO C 1 93 ? -8.298 132.846 78.432 1.00 42.25 92 PRO C N 1
ATOM 5382 C CA . PRO C 1 93 ? -9.255 131.863 77.908 1.00 42.24 92 PRO C CA 1
ATOM 5383 C C . PRO C 1 93 ? -9.355 131.788 76.381 1.00 42.15 92 PRO C C 1
ATOM 5384 O O . PRO C 1 93 ? -9.844 130.790 75.848 1.00 42.21 92 PRO C O 1
ATOM 5388 N N . ASN C 1 94 ? -8.900 132.826 75.688 1.00 41.85 93 ASN C N 1
ATOM 5389 C CA . ASN C 1 94 ? -8.989 132.863 74.237 1.00 41.83 93 ASN C CA 1
ATOM 5390 C C . ASN C 1 94 ? -7.650 132.603 73.525 1.00 41.47 93 ASN C C 1
ATOM 5391 O O . ASN C 1 94 ? -7.638 132.357 72.325 1.00 41.40 93 ASN C O 1
ATOM 5396 N N . ASN C 1 95 ? -6.534 132.632 74.251 1.00 41.18 94 ASN C N 1
ATOM 5397 C CA . ASN C 1 95 ? -5.212 132.526 73.616 1.00 41.18 94 ASN C CA 1
ATOM 5398 C C . ASN C 1 95 ? -4.849 131.146 73.070 1.00 41.95 94 ASN C C 1
ATOM 5399 O O . ASN C 1 95 ? -5.247 130.107 73.613 1.00 42.96 94 ASN C O 1
ATOM 5404 N N . GLY C 1 96 ? -4.066 131.151 71.994 1.00 41.50 95 GLY C N 1
ATOM 5405 C CA . GLY C 1 96 ? -3.499 129.927 71.444 1.00 40.61 95 GLY C CA 1
ATOM 5406 C C . GLY C 1 96 ? -2.285 129.570 72.271 1.00 40.18 95 GLY C C 1
ATOM 5407 O O . GLY C 1 96 ? -1.544 130.457 72.701 1.00 40.26 95 GLY C O 1
ATOM 5408 N N . PHE C 1 97 ? -2.078 128.278 72.507 1.00 39.96 96 PHE C N 1
ATOM 5409 C CA . PHE C 1 97 ? -0.955 127.832 73.332 1.00 39.68 96 PHE C CA 1
ATOM 5410 C C . PHE C 1 97 ? -0.384 126.485 72.898 1.00 39.93 96 PHE C C 1
ATOM 5411 O O . PHE C 1 97 ? -0.998 125.761 72.115 1.00 40.20 96 PHE C O 1
ATOM 5419 N N . THR C 1 98 ? 0.794 126.167 73.429 1.00 39.94 97 THR C N 1
ATOM 5420 C CA . THR C 1 98 ? 1.494 124.925 73.126 1.00 40.09 97 THR C CA 1
ATOM 5421 C C . THR C 1 98 ? 2.364 124.540 74.317 1.00 40.81 97 THR C C 1
ATOM 5422 O O . THR C 1 98 ? 2.637 125.375 75.173 1.00 40.93 97 THR C O 1
ATOM 5426 N N . ASP C 1 99 ? 2.796 123.280 74.365 1.00 42.03 98 ASP C N 1
ATOM 5427 C CA . ASP C 1 99 ? 3.687 122.783 75.431 1.00 42.29 98 ASP C CA 1
ATOM 5428 C C . ASP C 1 99 ? 4.994 122.230 74.836 1.00 42.41 98 ASP C C 1
ATOM 5429 O O . ASP C 1 99 ? 5.226 122.342 73.632 1.00 42.37 98 ASP C O 1
ATOM 5434 N N . VAL C 1 100 ? 5.848 121.651 75.676 1.00 42.84 99 VAL C N 1
ATOM 5435 C CA . VAL C 1 100 ? 7.150 121.144 75.225 1.00 43.87 99 VAL C CA 1
ATOM 5436 C C . VAL C 1 100 ? 7.512 119.772 75.809 1.00 44.70 99 VAL C C 1
ATOM 5437 O O . VAL C 1 100 ? 8.666 119.333 75.713 1.00 44.92 99 VAL C O 1
ATOM 5441 N N . VAL C 1 101 ? 6.513 119.094 76.372 1.00 45.12 100 VAL C N 1
ATOM 5442 C CA . VAL C 1 101 ? 6.687 117.818 77.072 1.00 45.17 100 VAL C CA 1
ATOM 5443 C C . VAL C 1 101 ? 7.036 116.637 76.137 1.00 45.31 100 VAL C C 1
ATOM 5444 O O . VAL C 1 101 ? 6.658 116.630 74.959 1.00 45.41 100 VAL C O 1
ATOM 5448 N N . SER C 1 102 ? 7.741 115.640 76.682 1.00 44.86 101 SER C N 1
ATOM 5449 C CA . SER C 1 102 ? 8.170 114.453 75.926 1.00 44.48 101 SER C CA 1
ATOM 5450 C C . SER C 1 102 ? 7.024 113.474 75.604 1.00 43.63 101 SER C C 1
ATOM 5451 O O . SER C 1 102 ? 7.213 112.534 74.838 1.00 43.86 101 SER C O 1
ATOM 5454 N N . VAL C 1 103 ? 5.849 113.687 76.191 1.00 42.16 102 VAL C N 1
ATOM 5455 C CA . VAL C 1 103 ? 4.698 112.820 75.973 1.00 41.53 102 VAL C CA 1
ATOM 5456 C C . VAL C 1 103 ? 3.507 113.661 75.551 1.00 41.90 102 VAL C C 1
ATOM 5457 O O . VAL C 1 103 ? 3.197 114.675 76.183 1.00 42.76 102 VAL C O 1
ATOM 5461 N N . LYS C 1 104 ? 2.814 113.229 74.505 1.00 41.30 103 LYS C N 1
ATOM 5462 C CA . LYS C 1 104 ? 1.749 114.041 73.936 1.00 40.69 103 LYS C CA 1
ATOM 5463 C C . LYS C 1 104 ? 0.316 113.606 74.232 1.00 39.98 103 LYS C C 1
ATOM 5464 O O . LYS C 1 104 ? -0.580 114.445 74.254 1.00 39.33 103 LYS C O 1
ATOM 5470 N N . THR C 1 105 ? 0.081 112.321 74.465 1.00 40.10 104 THR C N 1
ATOM 5471 C CA . THR C 1 105 ? -1.282 111.878 74.775 1.00 40.23 104 THR C CA 1
ATOM 5472 C C . THR C 1 105 ? -1.714 112.453 76.127 1.00 40.27 104 THR C C 1
ATOM 5473 O O . THR C 1 105 ? -2.778 113.078 76.229 1.00 39.28 104 THR C O 1
ATOM 5477 N N . ALA C 1 106 ? -0.865 112.264 77.143 1.00 40.85 105 ALA C N 1
ATOM 5478 C CA . ALA C 1 106 ? -1.146 112.736 78.511 1.00 40.68 105 ALA C CA 1
ATOM 5479 C C . ALA C 1 106 ? -1.484 114.230 78.539 1.00 40.65 105 ALA C C 1
ATOM 5480 O O . ALA C 1 106 ? -2.443 114.635 79.199 1.00 41.09 105 ALA C O 1
ATOM 5482 N N . VAL C 1 107 ? -0.707 115.035 77.809 1.00 40.11 106 VAL C N 1
ATOM 5483 C CA . VAL C 1 107 ? -0.955 116.480 77.706 1.00 39.74 106 VAL C CA 1
ATOM 5484 C C . VAL C 1 107 ? -2.241 116.788 76.925 1.00 39.17 106 VAL C C 1
ATOM 5485 O O . VAL C 1 107 ? -2.979 117.694 77.291 1.00 38.56 106 VAL C O 1
ATOM 5489 N N . TYR C 1 108 ? -2.500 116.035 75.857 1.00 39.12 107 TYR C N 1
ATOM 5490 C CA . TYR C 1 108 ? -3.685 116.262 75.025 1.00 38.98 107 TYR C CA 1
ATOM 5491 C C . TYR C 1 108 ? -4.969 115.842 75.747 1.00 38.87 107 TYR C C 1
ATOM 5492 O O . TYR C 1 108 ? -5.990 116.504 75.605 1.00 38.14 107 TYR C O 1
ATOM 5501 N N . ASP C 1 109 ? -4.916 114.758 76.521 1.00 39.14 108 ASP C N 1
ATOM 5502 C CA . ASP C 1 109 ? -6.082 114.321 77.315 1.00 39.16 108 ASP C CA 1
ATOM 5503 C C . ASP C 1 109 ? -6.503 115.440 78.281 1.00 38.84 108 ASP C C 1
ATOM 5504 O O . ASP C 1 109 ? -7.686 115.770 78.401 1.00 37.72 108 ASP C O 1
ATOM 5509 N N . ALA C 1 110 ? -5.505 116.016 78.950 1.00 39.15 109 ALA C N 1
ATOM 5510 C CA . ALA C 1 110 ? -5.709 117.092 79.916 1.00 39.49 109 ALA C CA 1
ATOM 5511 C C . ALA C 1 110 ? -6.178 118.387 79.253 1.00 39.61 109 ALA C C 1
ATOM 5512 O O . ALA C 1 110 ? -6.845 119.202 79.887 1.00 40.10 109 ALA C O 1
ATOM 5514 N N . VAL C 1 111 ? -5.811 118.587 77.989 1.00 39.43 110 VAL C N 1
ATOM 5515 C CA . VAL C 1 111 ? -6.305 119.726 77.220 1.00 38.87 110 VAL C CA 1
ATOM 5516 C C . VAL C 1 111 ? -7.776 119.490 76.900 1.00 39.01 110 VAL C C 1
ATOM 5517 O O . VAL C 1 111 ? -8.597 120.399 77.037 1.00 39.89 110 VAL C O 1
ATOM 5521 N N . LYS C 1 112 ? -8.098 118.265 76.487 1.00 38.78 111 LYS C N 1
ATOM 5522 C CA . LYS C 1 112 ? -9.473 117.878 76.173 1.00 38.77 111 LYS C CA 1
ATOM 5523 C C . LYS C 1 112 ? -10.343 117.877 77.429 1.00 39.04 111 LYS C C 1
ATOM 5524 O O . LYS C 1 112 ? -11.505 118.311 77.382 1.00 38.51 111 LYS C O 1
ATOM 5530 N N . ALA C 1 113 ? -9.769 117.413 78.543 1.00 39.35 112 ALA C N 1
ATOM 5531 C CA . ALA C 1 113 ? -10.456 117.396 79.845 1.00 39.59 112 ALA C CA 1
ATOM 5532 C C . ALA C 1 113 ? -10.959 118.783 80.243 1.00 40.11 112 ALA C C 1
ATOM 5533 O O . ALA C 1 113 ? -12.026 118.911 80.852 1.00 40.38 112 ALA C O 1
ATOM 5535 N N . ARG C 1 114 ? -10.194 119.813 79.879 1.00 40.46 113 ARG C N 1
ATOM 5536 C CA . ARG C 1 114 ? -10.530 121.205 80.206 1.00 40.72 113 ARG C CA 1
ATOM 5537 C C . ARG C 1 114 ? -11.205 121.978 79.057 1.00 40.79 113 ARG C C 1
ATOM 5538 O O . ARG C 1 114 ? -11.376 123.190 79.151 1.00 40.87 113 ARG C O 1
ATOM 5546 N N . ASN C 1 115 ? -11.603 121.281 77.993 1.00 41.19 114 ASN C N 1
ATOM 5547 C CA . ASN C 1 115 ? -12.223 121.912 76.814 1.00 41.59 114 ASN C CA 1
ATOM 5548 C C . ASN C 1 115 ? -11.386 123.015 76.141 1.00 41.56 114 ASN C C 1
ATOM 5549 O O . ASN C 1 115 ? -11.928 123.978 75.598 1.00 41.68 114 ASN C O 1
ATOM 5562 N N . GLN C 1 117 ? -9.243 122.318 73.612 1.00 41.80 116 GLN C N 1
ATOM 5563 C CA . GLN C 1 117 ? -8.765 121.711 72.356 1.00 41.79 116 GLN C CA 1
ATOM 5564 C C . GLN C 1 117 ? -8.704 122.664 71.154 1.00 41.91 116 GLN C C 1
ATOM 5565 O O . GLN C 1 117 ? -7.821 122.531 70.305 1.00 41.88 116 GLN C O 1
ATOM 5571 N N . HIS C 1 118 ? -9.626 123.621 71.091 1.00 41.95 117 HIS C N 1
ATOM 5572 C CA . HIS C 1 118 ? -9.720 124.529 69.941 1.00 42.01 117 HIS C CA 1
ATOM 5573 C C . HIS C 1 118 ? -8.635 125.622 69.907 1.00 41.02 117 HIS C C 1
ATOM 5574 O O . HIS C 1 118 ? -8.557 126.373 68.938 1.00 40.65 117 HIS C O 1
ATOM 5581 N N . ARG C 1 119 ? -7.806 125.703 70.948 1.00 40.49 118 ARG C N 1
ATOM 5582 C CA . ARG C 1 119 ? -6.710 126.682 71.019 1.00 40.50 118 ARG C CA 1
ATOM 5583 C C . ARG C 1 119 ? -5.348 126.027 71.305 1.00 39.80 118 ARG C C 1
ATOM 5584 O O . ARG C 1 119 ? -4.382 126.709 71.651 1.00 39.40 118 ARG C O 1
ATOM 5592 N N . TYR C 1 120 ? -5.264 124.711 71.147 1.00 39.31 119 TYR C N 1
ATOM 5593 C CA . TYR C 1 120 ? -4.042 123.980 71.474 1.00 39.07 119 TYR C CA 1
ATOM 5594 C C . TYR C 1 120 ? -3.351 123.360 70.264 1.00 37.99 119 TYR C C 1
ATOM 5595 O O . TYR C 1 120 ? -3.986 122.716 69.427 1.00 37.73 119 TYR C O 1
ATOM 5604 N N . VAL C 1 121 ? -2.045 123.582 70.185 1.00 37.19 120 VAL C N 1
ATOM 5605 C CA . VAL C 1 121 ? -1.189 122.905 69.223 1.00 36.89 120 VAL C CA 1
ATOM 5606 C C . VAL C 1 121 ? -0.048 122.307 70.040 1.00 36.90 120 VAL C C 1
ATOM 5607 O O . VAL C 1 121 ? 0.824 123.028 70.520 1.00 36.72 120 VAL C O 1
ATOM 5611 N N . GLY C 1 122 ? -0.074 120.993 70.235 1.00 36.63 121 GLY C N 1
ATOM 5612 C CA . GLY C 1 122 ? 0.953 120.334 71.023 1.00 36.52 121 GLY C CA 1
ATOM 5613 C C . GLY C 1 122 ? 2.285 120.379 70.312 1.00 36.98 121 GLY C C 1
ATOM 5614 O O . GLY C 1 122 ? 2.332 120.430 69.082 1.00 36.90 121 GLY C O 1
ATOM 5615 N N . SER C 1 123 ? 3.374 120.396 71.077 1.00 37.26 122 SER C N 1
ATOM 5616 C CA . SER C 1 123 ? 4.698 120.335 70.477 1.00 37.65 122 SER C CA 1
ATOM 5617 C C . SER C 1 123 ? 5.746 119.727 71.402 1.00 38.16 122 SER C C 1
ATOM 5618 O O . SER C 1 123 ? 5.555 119.607 72.613 1.00 37.83 122 SER C O 1
ATOM 5621 N N . HIS C 1 124 ? 6.859 119.330 70.803 1.00 39.03 123 HIS C N 1
ATOM 5622 C CA . HIS C 1 124 ? 7.903 118.640 71.528 1.00 39.26 123 HIS C CA 1
ATOM 5623 C C . HIS C 1 124 ? 9.257 118.781 70.851 1.00 40.18 123 HIS C C 1
ATOM 5624 O O . HIS C 1 124 ? 9.521 118.125 69.843 1.00 40.15 123 HIS C O 1
ATOM 5631 N N . PRO C 1 125 ? 10.123 119.645 71.397 1.00 41.68 124 PRO C N 1
ATOM 5632 C CA . PRO C 1 125 ? 11.475 119.738 70.859 1.00 42.89 124 PRO C CA 1
ATOM 5633 C C . PRO C 1 125 ? 12.305 118.539 71.296 1.00 44.28 124 PRO C C 1
ATOM 5634 O O . PRO C 1 125 ? 12.272 118.187 72.464 1.00 42.80 124 PRO C O 1
ATOM 5646 N N . ALA C 1 127 ? 15.056 118.145 72.351 1.00 54.18 126 ALA C N 1
ATOM 5647 C CA . ALA C 1 127 ? 16.153 118.949 72.892 1.00 55.59 126 ALA C CA 1
ATOM 5648 C C . ALA C 1 127 ? 16.764 118.402 74.175 1.00 56.85 126 ALA C C 1
ATOM 5649 O O . ALA C 1 127 ? 17.889 118.768 74.527 1.00 57.06 126 ALA C O 1
ATOM 5651 N N . GLY C 1 128 ? 16.026 117.562 74.890 1.00 58.17 127 GLY C N 1
ATOM 5652 C CA . GLY C 1 128 ? 16.548 116.960 76.107 1.00 59.61 127 GLY C CA 1
ATOM 5653 C C . GLY C 1 128 ? 15.880 117.412 77.392 1.00 61.38 127 GLY C C 1
ATOM 5654 O O . GLY C 1 128 ? 14.864 118.121 77.392 1.00 61.45 127 GLY C O 1
ATOM 5655 N N . THR C 1 129 ? 16.487 116.991 78.497 1.00 63.32 128 THR C N 1
ATOM 5656 C CA . THR C 1 129 ? 15.953 117.190 79.840 1.00 64.46 128 THR C CA 1
ATOM 5657 C C . THR C 1 129 ? 17.089 117.559 80.797 1.00 65.24 128 THR C C 1
ATOM 5658 O O . THR C 1 129 ? 18.043 116.784 80.956 1.00 65.43 128 THR C O 1
ATOM 5662 N N . ALA C 1 130 ? 16.986 118.731 81.425 1.00 65.72 129 ALA C N 1
ATOM 5663 C CA . ALA C 1 130 ? 17.980 119.181 82.403 1.00 66.22 129 ALA C CA 1
ATOM 5664 C C . ALA C 1 130 ? 17.329 119.429 83.763 1.00 67.04 129 ALA C C 1
ATOM 5665 O O . ALA C 1 130 ? 17.714 118.790 84.756 1.00 67.41 129 ALA C O 1
ATOM 5667 N N . ASN C 1 131 ? 16.353 120.349 83.787 1.00 67.26 130 ASN C N 1
ATOM 5668 C CA . ASN C 1 131 ? 15.609 120.767 84.997 1.00 67.55 130 ASN C CA 1
ATOM 5669 C C . ASN C 1 131 ? 15.724 122.286 85.188 1.00 67.91 130 ASN C C 1
ATOM 5670 O O . ASN C 1 131 ? 16.629 122.783 85.867 1.00 68.03 130 ASN C O 1
ATOM 5675 N N . GLY C 1 133 ? 17.299 125.069 85.443 1.00 43.53 132 GLY C N 1
ATOM 5676 C CA . GLY C 1 133 ? 17.330 126.462 85.887 1.00 43.96 132 GLY C CA 1
ATOM 5677 C C . GLY C 1 133 ? 17.617 127.428 84.751 1.00 44.17 132 GLY C C 1
ATOM 5678 O O . GLY C 1 133 ? 17.878 127.005 83.622 1.00 44.37 132 GLY C O 1
ATOM 5679 N N . TRP C 1 134 ? 17.569 128.727 85.045 1.00 44.40 133 TRP C N 1
ATOM 5680 C CA . TRP C 1 134 ? 17.839 129.766 84.036 1.00 44.97 133 TRP C CA 1
ATOM 5681 C C . TRP C 1 134 ? 19.295 129.759 83.552 1.00 45.76 133 TRP C C 1
ATOM 5682 O O . TRP C 1 134 ? 19.572 130.121 82.403 1.00 45.96 133 TRP C O 1
ATOM 5693 N N . SER C 1 135 ? 20.218 129.358 84.427 1.00 46.25 134 SER C N 1
ATOM 5694 C CA . SER C 1 135 ? 21.633 129.249 84.066 1.00 46.57 134 SER C CA 1
ATOM 5695 C C . SER C 1 135 ? 21.861 128.141 83.023 1.00 46.83 134 SER C C 1
ATOM 5696 O O . SER C 1 135 ? 22.866 128.161 82.309 1.00 46.84 134 SER C O 1
ATOM 5699 N N . ALA C 1 136 ? 20.926 127.186 82.950 1.00 46.97 135 ALA C N 1
ATOM 5700 C CA . ALA C 1 136 ? 20.968 126.081 81.983 1.00 47.10 135 ALA C CA 1
ATOM 5701 C C . ALA C 1 136 ? 20.651 126.508 80.541 1.00 47.72 135 ALA C C 1
ATOM 5702 O O . ALA C 1 136 ? 20.941 125.767 79.598 1.00 47.87 135 ALA C O 1
ATOM 5704 N N . SER C 1 137 ? 20.051 127.688 80.367 1.00 48.14 136 SER C N 1
ATOM 5705 C CA . SER C 1 137 ? 19.710 128.194 79.029 1.00 48.29 136 SER C CA 1
ATOM 5706 C C . SER C 1 137 ? 20.962 128.461 78.185 1.00 48.83 136 SER C C 1
ATOM 5707 O O . SER C 1 137 ? 22.064 128.608 78.716 1.00 49.24 136 SER C O 1
ATOM 5718 N N . ASP C 1 139 ? 22.438 129.327 73.692 1.00 48.32 138 ASP C N 1
ATOM 5719 C CA . ASP C 1 139 ? 22.190 129.730 72.313 1.00 47.41 138 ASP C CA 1
ATOM 5720 C C . ASP C 1 139 ? 22.359 128.547 71.352 1.00 46.46 138 ASP C C 1
ATOM 5721 O O . ASP C 1 139 ? 23.264 127.722 71.519 1.00 46.35 138 ASP C O 1
ATOM 5726 N N . GLY C 1 140 ? 21.472 128.467 70.363 1.00 45.46 139 GLY C N 1
ATOM 5727 C CA . GLY C 1 140 ? 21.537 127.443 69.322 1.00 44.96 139 GLY C CA 1
ATOM 5728 C C . GLY C 1 140 ? 21.345 126.002 69.770 1.00 44.46 139 GLY C C 1
ATOM 5729 O O . GLY C 1 140 ? 21.947 125.095 69.191 1.00 44.63 139 GLY C O 1
ATOM 5730 N N . LEU C 1 141 ? 20.513 125.784 70.790 1.00 43.51 140 LEU C N 1
ATOM 5731 C CA . LEU C 1 141 ? 20.211 124.433 71.281 1.00 42.70 140 LEU C CA 1
ATOM 5732 C C . LEU C 1 141 ? 19.316 123.675 70.302 1.00 42.59 140 LEU C C 1
ATOM 5733 O O . LEU C 1 141 ? 19.429 122.458 70.159 1.00 42.45 140 LEU C O 1
ATOM 5738 N N . PHE C 1 142 ? 18.435 124.406 69.626 1.00 42.27 141 PHE C N 1
ATOM 5739 C CA . PHE C 1 142 ? 17.480 123.811 68.706 1.00 41.75 141 PHE C CA 1
ATOM 5740 C C . PHE C 1 142 ? 17.977 123.752 67.266 1.00 41.60 141 PHE C C 1
ATOM 5741 O O . PHE C 1 142 ? 17.356 123.076 66.451 1.00 42.14 141 PHE C O 1
ATOM 5749 N N . LYS C 1 143 ? 19.074 124.451 66.952 1.00 41.22 142 LYS C N 1
ATOM 5750 C CA . LYS C 1 143 ? 19.619 124.489 65.581 1.00 41.25 142 LYS C CA 1
ATOM 5751 C C . LYS C 1 143 ? 19.893 123.078 65.036 1.00 41.27 142 LYS C C 1
ATOM 5752 O O . LYS C 1 143 ? 20.726 122.355 65.572 1.00 41.41 142 LYS C O 1
ATOM 5754 N N . ARG C 1 144 ? 19.179 122.706 63.971 1.00 41.26 143 ARG C N 1
ATOM 5755 C CA . ARG C 1 144 ? 19.247 121.362 63.357 1.00 41.15 143 ARG C CA 1
ATOM 5756 C C . ARG C 1 144 ? 18.665 120.249 64.265 1.00 40.25 143 ARG C C 1
ATOM 5757 O O . ARG C 1 144 ? 18.944 119.062 64.071 1.00 39.82 143 ARG C O 1
ATOM 5761 N N . ALA C 1 145 ? 17.848 120.645 65.240 1.00 39.38 144 ALA C N 1
ATOM 5762 C CA . ALA C 1 145 ? 17.153 119.705 66.114 1.00 38.87 144 ALA C CA 1
ATOM 5763 C C . ALA C 1 145 ? 15.713 119.565 65.623 1.00 38.52 144 ALA C C 1
ATOM 5764 O O . ALA C 1 145 ? 15.127 120.531 65.117 1.00 37.99 144 ALA C O 1
ATOM 5766 N N . VAL C 1 146 ? 15.150 118.363 65.764 1.00 37.70 145 VAL C N 1
ATOM 5767 C CA . VAL C 1 146 ? 13.757 118.128 65.396 1.00 36.84 145 VAL C CA 1
ATOM 5768 C C . VAL C 1 146 ? 12.853 118.768 66.444 1.00 36.50 145 VAL C C 1
ATOM 5769 O O . VAL C 1 146 ? 13.152 118.723 67.641 1.00 36.74 145 VAL C O 1
ATOM 5773 N N . TRP C 1 147 ? 11.775 119.395 65.978 1.00 35.44 146 TRP C N 1
ATOM 5774 C CA . TRP C 1 147 ? 10.738 119.929 66.853 1.00 35.06 146 TRP C CA 1
ATOM 5775 C C . TRP C 1 147 ? 9.428 119.335 66.331 1.00 34.03 146 TRP C C 1
ATOM 5776 O O . TRP C 1 147 ? 9.049 119.576 65.192 1.00 33.93 146 TRP C O 1
ATOM 5787 N N . VAL C 1 148 ? 8.759 118.529 67.143 1.00 33.25 147 VAL C N 1
ATOM 5788 C CA . VAL C 1 148 ? 7.515 117.888 66.717 1.00 32.90 147 VAL C CA 1
ATOM 5789 C C . VAL C 1 148 ? 6.335 118.808 66.964 1.00 32.77 147 VAL C C 1
ATOM 5790 O O . VAL C 1 148 ? 6.250 119.423 68.020 1.00 32.77 147 VAL C O 1
ATOM 5794 N N . VAL C 1 149 ? 5.437 118.903 65.988 1.00 32.60 148 VAL C N 1
ATOM 5795 C CA . VAL C 1 149 ? 4.223 119.708 66.123 1.00 32.67 148 VAL C CA 1
ATOM 5796 C C . VAL C 1 149 ? 3.008 118.845 65.808 1.00 33.08 148 VAL C C 1
ATOM 5797 O O . VAL C 1 149 ? 2.950 118.214 64.762 1.00 32.73 148 VAL C O 1
ATOM 5801 N N . THR C 1 150 ? 2.047 118.811 66.729 1.00 34.03 149 THR C N 1
ATOM 5802 C CA . THR C 1 150 ? 0.866 117.950 66.598 1.00 34.35 149 THR C CA 1
ATOM 5803 C C . THR C 1 150 ? -0.215 118.550 65.714 1.00 34.05 149 THR C C 1
ATOM 5804 O O . THR C 1 150 ? -0.224 119.757 65.465 1.00 33.73 149 THR C O 1
ATOM 5808 N N . PHE C 1 151 ? -1.114 117.689 65.239 1.00 33.99 150 PHE C N 1
ATOM 5809 C CA . PHE C 1 151 ? -2.226 118.112 64.388 1.00 34.32 150 PHE C CA 1
ATOM 5810 C C . PHE C 1 151 ? -3.457 117.215 64.530 1.00 34.70 150 PHE C C 1
ATOM 5811 O O . PHE C 1 151 ? -4.255 117.094 63.600 1.00 35.11 150 PHE C O 1
ATOM 5819 N N . ASP C 1 152 ? -3.642 116.632 65.710 1.00 35.06 151 ASP C N 1
ATOM 5820 C CA . ASP C 1 152 ? -4.742 115.685 65.927 1.00 35.46 151 ASP C CA 1
ATOM 5821 C C . ASP C 1 152 ? -6.110 116.290 65.620 1.00 35.03 151 ASP C C 1
ATOM 5822 O O . ASP C 1 152 ? -6.968 115.624 65.046 1.00 34.26 151 ASP C O 1
ATOM 5827 N N . GLN C 1 153 ? -6.286 117.558 65.991 1.00 35.29 152 GLN C N 1
ATOM 5828 C CA . GLN C 1 153 ? -7.541 118.287 65.791 1.00 35.88 152 GLN C CA 1
ATOM 5829 C C . GLN C 1 153 ? -8.137 118.105 64.388 1.00 36.00 152 GLN C C 1
ATOM 5830 O O . GLN C 1 153 ? -9.360 118.107 64.225 1.00 35.71 152 GLN C O 1
ATOM 5836 N N . LEU C 1 154 ? -7.268 117.942 63.390 1.00 36.26 153 LEU C N 1
ATOM 5837 C CA . LEU C 1 154 ? -7.683 117.778 62.000 1.00 36.47 153 LEU C CA 1
ATOM 5838 C C . LEU C 1 154 ? -8.241 116.387 61.665 1.00 36.87 153 LEU C C 1
ATOM 5839 O O . LEU C 1 154 ? -8.738 116.181 60.557 1.00 37.18 153 LEU C O 1
ATOM 5844 N N . PHE C 1 155 ? -8.164 115.434 62.593 1.00 37.30 154 PHE C N 1
ATOM 5845 C CA . PHE C 1 155 ? -8.633 114.066 62.306 1.00 37.79 154 PHE C CA 1
ATOM 5846 C C . PHE C 1 155 ? -9.539 113.405 63.342 1.00 38.25 154 PHE C C 1
ATOM 5847 O O . PHE C 1 155 ? -10.160 112.392 63.033 1.00 37.82 154 PHE C O 1
ATOM 5855 N N . ASP C 1 156 ? -9.614 113.947 64.556 1.00 39.27 155 ASP C N 1
ATOM 5856 C CA . ASP C 1 156 ? -10.530 113.407 65.566 1.00 40.36 155 ASP C CA 1
ATOM 5857 C C . ASP C 1 156 ? -11.852 114.187 65.516 1.00 41.98 155 ASP C C 1
ATOM 5858 O O . ASP C 1 156 ? -12.054 115.022 64.624 1.00 42.02 155 ASP C O 1
ATOM 5863 N N . GLY C 1 157 ? -12.758 113.911 66.450 1.00 43.45 156 GLY C N 1
ATOM 5864 C CA . GLY C 1 157 ? -14.046 114.619 66.494 1.00 44.73 156 GLY C CA 1
ATOM 5865 C C . GLY C 1 157 ? -13.951 116.063 66.986 1.00 45.49 156 GLY C C 1
ATOM 5866 O O . GLY C 1 157 ? -14.506 116.388 68.047 1.00 46.40 156 GLY C O 1
ATOM 5867 N N . THR C 1 158 ? -13.268 116.923 66.216 1.00 44.89 157 THR C N 1
ATOM 5868 C CA . THR C 1 158 ? -13.066 118.335 66.575 1.00 44.42 157 THR C CA 1
ATOM 5869 C C . THR C 1 158 ? -13.320 119.228 65.358 1.00 45.03 157 THR C C 1
ATOM 5870 O O . THR C 1 158 ? -12.677 119.055 64.321 1.00 44.93 157 THR C O 1
ATOM 5874 N N . ASP C 1 159 ? -14.260 120.169 65.490 1.00 45.82 158 ASP C N 1
ATOM 5875 C CA . ASP C 1 159 ? -14.648 121.069 64.392 1.00 46.29 158 ASP C CA 1
ATOM 5876 C C . ASP C 1 159 ? -13.911 122.404 64.505 1.00 46.71 158 ASP C C 1
ATOM 5877 O O . ASP C 1 159 ? -14.503 123.424 64.863 1.00 46.96 158 ASP C O 1
ATOM 5879 N N . ILE C 1 160 ? -12.617 122.380 64.185 1.00 46.83 159 ILE C N 1
ATOM 5880 C CA . ILE C 1 160 ? -11.733 123.555 64.320 1.00 46.67 159 ILE C CA 1
ATOM 5881 C C . ILE C 1 160 ? -12.014 124.685 63.320 1.00 46.29 159 ILE C C 1
ATOM 5882 O O . ILE C 1 160 ? -12.468 124.437 62.199 1.00 46.04 159 ILE C O 1
ATOM 5887 N N . ASN C 1 161 ? -11.726 125.918 63.745 1.00 46.09 160 ASN C N 1
ATOM 5888 C CA . ASN C 1 161 ? -11.916 127.115 62.913 1.00 46.14 160 ASN C CA 1
ATOM 5889 C C . ASN C 1 161 ? -10.684 127.318 62.034 1.00 45.73 160 ASN C C 1
ATOM 5890 O O . ASN C 1 161 ? -9.862 126.409 61.885 1.00 45.46 160 ASN C O 1
ATOM 5895 N N . SER C 1 162 ? -10.564 128.509 61.447 1.00 45.36 161 SER C N 1
ATOM 5896 C CA . SER C 1 162 ? -9.332 128.915 60.766 1.00 44.71 161 SER C CA 1
ATOM 5897 C C . SER C 1 162 ? -8.382 129.536 61.797 1.00 43.90 161 SER C C 1
ATOM 5898 O O . SER C 1 162 ? -7.209 129.755 61.511 1.00 44.01 161 SER C O 1
ATOM 5901 N N . THR C 1 163 ? -8.906 129.832 62.986 1.00 43.10 162 THR C N 1
ATOM 5902 C CA . THR C 1 163 ? -8.105 130.368 64.080 1.00 42.76 162 THR C CA 1
ATOM 5903 C C . THR C 1 163 ? -7.129 129.324 64.585 1.00 42.00 162 THR C C 1
ATOM 5904 O O . THR C 1 163 ? -5.998 129.650 64.939 1.00 42.09 162 THR C O 1
ATOM 5908 N N . TRP C 1 164 ? -7.568 128.071 64.639 1.00 40.99 163 TRP C N 1
ATOM 5909 C CA . TRP C 1 164 ? -6.676 126.999 65.052 1.00 40.16 163 TRP C CA 1
ATOM 5910 C C . TRP C 1 164 ? -5.541 126.883 64.021 1.00 39.39 163 TRP C C 1
ATOM 5911 O O . TRP C 1 164 ? -4.364 126.826 64.388 1.00 38.98 163 TRP C O 1
ATOM 5922 N N . ILE C 1 165 ? -5.905 126.868 62.737 1.00 38.30 164 ILE C N 1
ATOM 5923 C CA . ILE C 1 165 ? -4.923 126.840 61.657 1.00 37.67 164 ILE C CA 1
ATOM 5924 C C . ILE C 1 165 ? -3.902 127.960 61.847 1.00 37.16 164 ILE C C 1
ATOM 5925 O O . ILE C 1 165 ? -2.710 127.774 61.629 1.00 36.82 164 ILE C O 1
ATOM 5930 N N . SER C 1 166 ? -4.380 129.124 62.261 1.00 37.23 165 SER C N 1
ATOM 5931 C CA . SER C 1 166 ? -3.508 130.270 62.467 1.00 37.16 165 SER C CA 1
ATOM 5932 C C . SER C 1 166 ? -2.495 130.039 63.592 1.00 37.06 165 SER C C 1
ATOM 5933 O O . SER C 1 166 ? -1.332 130.423 63.468 1.00 37.51 165 SER C O 1
ATOM 5936 N N . ILE C 1 167 ? -2.940 129.421 64.684 1.00 36.62 166 ILE C N 1
ATOM 5937 C CA . ILE C 1 167 ? -2.072 129.165 65.835 1.00 36.47 166 ILE C CA 1
ATOM 5938 C C . ILE C 1 167 ? -1.003 128.159 65.450 1.00 36.36 166 ILE C C 1
ATOM 5939 O O . ILE C 1 167 ? 0.188 128.372 65.683 1.00 36.50 166 ILE C O 1
ATOM 5944 N N . TRP C 1 168 ? -1.459 127.061 64.860 1.00 35.90 167 TRP C N 1
ATOM 5945 C CA . TRP C 1 168 ? -0.595 126.017 64.354 1.00 35.38 167 TRP C CA 1
ATOM 5946 C C . TRP C 1 168 ? 0.516 126.605 63.490 1.00 35.15 167 TRP C C 1
ATOM 5947 O O . TRP C 1 168 ? 1.682 126.232 63.641 1.00 34.76 167 TRP C O 1
ATOM 5958 N N . LYS C 1 169 ? 0.146 127.513 62.581 1.00 34.83 168 LYS C N 1
ATOM 5959 C CA . LYS C 1 169 ? 1.120 128.173 61.708 1.00 34.84 168 LYS C CA 1
ATOM 5960 C C . LYS C 1 169 ? 2.211 128.829 62.551 1.00 34.95 168 LYS C C 1
ATOM 5961 O O . LYS C 1 169 ? 3.398 128.600 62.312 1.00 34.99 168 LYS C O 1
ATOM 5965 N N . ASP C 1 170 ? 1.804 129.620 63.547 1.00 34.66 169 ASP C N 1
ATOM 5966 C CA . ASP C 1 170 ? 2.757 130.329 64.412 1.00 34.47 169 ASP C CA 1
ATOM 5967 C C . ASP C 1 170 ? 3.669 129.404 65.236 1.00 34.50 169 ASP C C 1
ATOM 5968 O O . ASP C 1 170 ? 4.858 129.697 65.399 1.00 34.70 169 ASP C O 1
ATOM 5973 N N . VAL C 1 171 ? 3.130 128.299 65.751 1.00 33.99 170 VAL C N 1
ATOM 5974 C CA . VAL C 1 171 ? 3.952 127.330 66.485 1.00 33.62 170 VAL C CA 1
ATOM 5975 C C . VAL C 1 171 ? 5.056 126.794 65.570 1.00 33.74 170 VAL C C 1
ATOM 5976 O O . VAL C 1 171 ? 6.217 126.693 65.972 1.00 33.83 170 VAL C O 1
ATOM 5980 N N . VAL C 1 172 ? 4.681 126.466 64.336 1.00 33.76 171 VAL C N 1
ATOM 5981 C CA . VAL C 1 172 ? 5.632 125.975 63.341 1.00 33.57 171 VAL C CA 1
ATOM 5982 C C . VAL C 1 172 ? 6.650 127.069 63.027 1.00 33.83 171 VAL C C 1
ATOM 5983 O O . VAL C 1 172 ? 7.850 126.799 62.933 1.00 33.68 171 VAL C O 1
ATOM 5987 N N . GLN C 1 173 ? 6.177 128.306 62.894 1.00 34.21 172 GLN C N 1
ATOM 5988 C CA . GLN C 1 173 ? 7.072 129.429 62.619 1.00 34.62 172 GLN C CA 1
ATOM 5989 C C . GLN C 1 173 ? 8.059 129.634 63.768 1.00 34.69 172 GLN C C 1
ATOM 5990 O O . GLN C 1 173 ? 9.250 129.858 63.538 1.00 34.89 172 GLN C O 1
ATOM 6004 N N . ALA C 1 175 ? 9.202 127.432 65.937 1.00 34.13 174 ALA C N 1
ATOM 6005 C CA . ALA C 1 175 ? 10.196 126.371 65.944 1.00 34.17 174 ALA C CA 1
ATOM 6006 C C . ALA C 1 175 ? 11.218 126.586 64.828 1.00 34.64 174 ALA C C 1
ATOM 6007 O O . ALA C 1 175 ? 12.415 126.419 65.045 1.00 35.00 174 ALA C O 1
ATOM 6009 N N . LEU C 1 176 ? 10.751 126.967 63.641 1.00 34.98 175 LEU C N 1
ATOM 6010 C CA . LEU C 1 176 ? 11.656 127.233 62.519 1.00 35.00 175 LEU C CA 1
ATOM 6011 C C . LEU C 1 176 ? 12.533 128.455 62.810 1.00 34.80 175 LEU C C 1
ATOM 6012 O O . LEU C 1 176 ? 13.709 128.478 62.445 1.00 34.58 175 LEU C O 1
ATOM 6017 N N . ALA C 1 177 ? 11.959 129.455 63.480 1.00 34.73 176 ALA C N 1
ATOM 6018 C CA . ALA C 1 177 ? 12.680 130.692 63.807 1.00 34.65 176 ALA C CA 1
ATOM 6019 C C . ALA C 1 177 ? 13.933 130.412 64.635 1.00 34.78 176 ALA C C 1
ATOM 6020 O O . ALA C 1 177 ? 14.957 131.080 64.463 1.00 34.34 176 ALA C O 1
ATOM 6022 N N . VAL C 1 178 ? 13.852 129.413 65.515 1.00 35.01 177 VAL C N 1
ATOM 6023 C CA . VAL C 1 178 ? 14.985 129.039 66.364 1.00 35.16 177 VAL C CA 1
ATOM 6024 C C . VAL C 1 178 ? 15.865 127.950 65.729 1.00 35.15 177 VAL C C 1
ATOM 6025 O O . VAL C 1 178 ? 16.620 127.282 66.429 1.00 35.02 177 VAL C O 1
ATOM 6029 N N . GLY C 1 179 ? 15.764 127.780 64.410 1.00 35.71 178 GLY C N 1
ATOM 6030 C CA . GLY C 1 179 ? 16.603 126.834 63.667 1.00 36.15 178 GLY C CA 1
ATOM 6031 C C . GLY C 1 179 ? 16.186 125.370 63.694 1.00 36.73 178 GLY C C 1
ATOM 6032 O O . GLY C 1 179 ? 16.899 124.518 63.160 1.00 36.87 178 GLY C O 1
ATOM 6033 N N . ALA C 1 180 ? 15.035 125.065 64.293 1.00 36.61 179 ALA C N 1
ATOM 6034 C CA . ALA C 1 180 ? 14.577 123.679 64.392 1.00 36.60 179 ALA C CA 1
ATOM 6035 C C . ALA C 1 180 ? 13.998 123.139 63.074 1.00 36.62 179 ALA C C 1
ATOM 6036 O O . ALA C 1 180 ? 13.632 123.899 62.168 1.00 36.59 179 ALA C O 1
ATOM 6038 N N . GLU C 1 181 ? 13.949 121.813 62.985 1.00 36.47 180 GLU C N 1
ATOM 6039 C CA . GLU C 1 181 ? 13.361 121.116 61.857 1.00 36.84 180 GLU C CA 1
ATOM 6040 C C . GLU C 1 181 ? 12.013 120.584 62.337 1.00 36.16 180 GLU C C 1
ATOM 6041 O O . GLU C 1 181 ? 11.958 119.686 63.180 1.00 36.61 180 GLU C O 1
ATOM 6047 N N . VAL C 1 182 ? 10.927 121.156 61.826 1.00 34.68 181 VAL C N 1
ATOM 6048 C CA . VAL C 1 182 ? 9.600 120.777 62.285 1.00 33.51 181 VAL C CA 1
ATOM 6049 C C . VAL C 1 182 ? 9.114 119.509 61.596 1.00 32.44 181 VAL C C 1
ATOM 6050 O O . VAL C 1 182 ? 9.067 119.447 60.369 1.00 32.34 181 VAL C O 1
ATOM 6054 N N . VAL C 1 183 ? 8.755 118.509 62.395 1.00 31.18 182 VAL C N 1
ATOM 6055 C CA . VAL C 1 183 ? 8.188 117.262 61.891 1.00 30.46 182 VAL C CA 1
ATOM 6056 C C . VAL C 1 183 ? 6.790 117.117 62.486 1.00 30.06 182 VAL C C 1
ATOM 6057 O O . VAL C 1 183 ? 6.635 117.090 63.702 1.00 29.81 182 VAL C O 1
ATOM 6061 N N . PRO C 1 184 ? 5.761 117.020 61.639 1.00 30.44 183 PRO C N 1
ATOM 6062 C CA . PRO C 1 184 ? 4.426 116.904 62.202 1.00 30.31 183 PRO C CA 1
ATOM 6063 C C . PRO C 1 184 ? 4.126 115.480 62.628 1.00 30.52 183 PRO C C 1
ATOM 6064 O O . PRO C 1 184 ? 4.677 114.540 62.052 1.00 30.84 183 PRO C O 1
ATOM 6068 N N . SER C 1 185 ? 3.285 115.324 63.647 1.00 30.29 184 SER C N 1
ATOM 6069 C CA . SER C 1 185 ? 2.829 113.996 64.074 1.00 30.31 184 SER C CA 1
ATOM 6070 C C . SER C 1 185 ? 1.654 114.102 65.026 1.00 30.61 184 SER C C 1
ATOM 6071 O O . SER C 1 185 ? 1.462 115.122 65.665 1.00 30.88 184 SER C O 1
ATOM 6074 N N . ARG C 1 186 ? 0.883 113.027 65.121 1.00 30.87 185 ARG C N 1
ATOM 6075 C CA . ARG C 1 186 ? -0.239 112.949 66.048 1.00 30.92 185 ARG C CA 1
ATOM 6076 C C . ARG C 1 186 ? 0.234 112.265 67.319 1.00 30.66 185 ARG C C 1
ATOM 6077 O O . ARG C 1 186 ? 1.369 111.773 67.370 1.00 30.63 185 ARG C O 1
ATOM 6085 N N . VAL C 1 187 ? -0.631 112.214 68.332 1.00 30.60 186 VAL C N 1
ATOM 6086 C CA . VAL C 1 187 ? -0.216 111.734 69.663 1.00 31.07 186 VAL C CA 1
ATOM 6087 C C . VAL C 1 187 ? 0.195 110.268 69.709 1.00 31.52 186 VAL C C 1
ATOM 6088 O O . VAL C 1 187 ? 1.265 109.944 70.228 1.00 31.89 186 VAL C O 1
ATOM 6092 N N . GLY C 1 188 ? -0.633 109.391 69.152 1.00 31.62 187 GLY C N 1
ATOM 6093 C CA . GLY C 1 188 ? -0.350 107.967 69.165 1.00 32.34 187 GLY C CA 1
ATOM 6094 C C . GLY C 1 188 ? 0.974 107.648 68.487 1.00 33.38 187 GLY C C 1
ATOM 6095 O O . GLY C 1 188 ? 1.851 107.020 69.097 1.00 32.81 187 GLY C O 1
ATOM 6096 N N . PRO C 1 189 ? 1.129 108.083 67.218 1.00 34.02 188 PRO C N 1
ATOM 6097 C CA . PRO C 1 189 ? 2.362 107.850 66.459 1.00 33.90 188 PRO C CA 1
ATOM 6098 C C . PRO C 1 189 ? 3.603 108.461 67.110 1.00 33.88 188 PRO C C 1
ATOM 6099 O O . PRO C 1 189 ? 4.655 107.833 67.122 1.00 34.30 188 PRO C O 1
ATOM 6103 N N . HIS C 1 190 ? 3.482 109.663 67.655 1.00 33.84 189 HIS C N 1
ATOM 6104 C CA . HIS C 1 190 ? 4.612 110.281 68.345 1.00 34.04 189 HIS C CA 1
ATOM 6105 C C . HIS C 1 190 ? 4.998 109.492 69.596 1.00 33.86 189 HIS C C 1
ATOM 6106 O O . HIS C 1 190 ? 6.173 109.189 69.799 1.00 33.73 189 HIS C O 1
ATOM 6113 N N . ASP C 1 191 ? 4.011 109.173 70.430 1.00 33.72 190 ASP C N 1
ATOM 6114 C CA . ASP C 1 191 ? 4.269 108.447 71.677 1.00 33.98 190 ASP C CA 1
ATOM 6115 C C . ASP C 1 191 ? 4.802 107.019 71.433 1.00 33.75 190 ASP C C 1
ATOM 6116 O O . ASP C 1 191 ? 5.555 106.491 72.248 1.00 34.03 190 ASP C O 1
ATOM 6121 N N . ALA C 1 192 ? 4.421 106.406 70.313 1.00 33.26 191 ALA C N 1
ATOM 6122 C CA . ALA C 1 192 ? 4.955 105.104 69.936 1.00 32.80 191 ALA C CA 1
ATOM 6123 C C . ALA C 1 192 ? 6.437 105.257 69.603 1.00 33.01 191 ALA C C 1
ATOM 6124 O O . ALA C 1 192 ? 7.274 104.539 70.139 1.00 33.26 191 ALA C O 1
ATOM 6126 N N . ALA C 1 193 ? 6.759 106.211 68.736 1.00 32.82 192 ALA C N 1
ATOM 6127 C CA . ALA C 1 193 ? 8.150 106.494 68.397 1.00 32.73 192 ALA C CA 1
ATOM 6128 C C . ALA C 1 193 ? 8.960 106.884 69.639 1.00 33.78 192 ALA C C 1
ATOM 6129 O O . ALA C 1 193 ? 10.050 106.343 69.880 1.00 34.51 192 ALA C O 1
ATOM 6131 N N . ALA C 1 194 ? 8.423 107.818 70.423 1.00 33.94 193 ALA C N 1
ATOM 6132 C CA . ALA C 1 194 ? 9.104 108.309 71.610 1.00 33.89 193 ALA C CA 1
ATOM 6133 C C . ALA C 1 194 ? 9.428 107.138 72.507 1.00 34.70 193 ALA C C 1
ATOM 6134 O O . ALA C 1 194 ? 10.552 107.012 72.983 1.00 35.02 193 ALA C O 1
ATOM 6136 N N . ALA C 1 195 ? 8.437 106.273 72.717 1.00 35.20 194 ALA C N 1
ATOM 6137 C CA . ALA C 1 195 ? 8.618 105.067 73.522 1.00 35.18 194 ALA C CA 1
ATOM 6138 C C . ALA C 1 195 ? 9.841 104.273 73.059 1.00 35.22 194 ALA C C 1
ATOM 6139 O O . ALA C 1 195 ? 10.620 103.808 73.878 1.00 35.33 194 ALA C O 1
ATOM 6141 N N . ARG C 1 196 ? 10.019 104.157 71.750 1.00 35.80 195 ARG C N 1
ATOM 6142 C CA . ARG C 1 196 ? 11.109 103.367 71.182 1.00 36.79 195 ARG C CA 1
ATOM 6143 C C . ARG C 1 196 ? 12.477 104.037 71.273 1.00 37.79 195 ARG C C 1
ATOM 6144 O O . ARG C 1 196 ? 13.431 103.437 71.767 1.00 37.63 195 ARG C O 1
ATOM 6152 N N . VAL C 1 197 ? 12.566 105.275 70.794 1.00 38.44 196 VAL C N 1
ATOM 6153 C CA . VAL C 1 197 ? 13.862 105.945 70.664 1.00 38.58 196 VAL C CA 1
ATOM 6154 C C . VAL C 1 197 ? 14.314 106.761 71.866 1.00 39.13 196 VAL C C 1
ATOM 6155 O O . VAL C 1 197 ? 15.497 107.054 71.983 1.00 40.57 196 VAL C O 1
ATOM 6159 N N . SER C 1 198 ? 13.401 107.128 72.756 1.00 39.08 197 SER C N 1
ATOM 6160 C CA . SER C 1 198 ? 13.772 107.946 73.904 1.00 38.74 197 SER C CA 1
ATOM 6161 C C . SER C 1 198 ? 13.524 107.250 75.231 1.00 38.04 197 SER C C 1
ATOM 6162 O O . SER C 1 198 ? 14.440 107.100 76.025 1.00 38.80 197 SER C O 1
ATOM 6165 N N . HIS C 1 199 ? 12.301 106.814 75.482 1.00 36.85 198 HIS C N 1
ATOM 6166 C CA . HIS C 1 199 ? 11.989 106.263 76.794 1.00 36.28 198 HIS C CA 1
ATOM 6167 C C . HIS C 1 199 ? 12.657 104.906 77.019 1.00 35.75 198 HIS C C 1
ATOM 6168 O O . HIS C 1 199 ? 13.289 104.691 78.053 1.00 35.42 198 HIS C O 1
ATOM 6175 N N . LEU C 1 200 ? 12.524 103.994 76.061 1.00 35.04 199 LEU C N 1
ATOM 6176 C CA . LEU C 1 200 ? 13.209 102.701 76.149 1.00 34.61 199 LEU C CA 1
ATOM 6177 C C . LEU C 1 200 ? 14.716 102.895 76.334 1.00 34.03 199 LEU C C 1
ATOM 6178 O O . LEU C 1 200 ? 15.353 102.128 77.060 1.00 33.04 199 LEU C O 1
ATOM 6183 N N . THR C 1 201 ? 15.271 103.911 75.665 1.00 33.55 200 THR C N 1
ATOM 6184 C CA . THR C 1 201 ? 16.686 104.269 75.802 1.00 33.35 200 THR C CA 1
ATOM 6185 C C . THR C 1 201 ? 17.006 104.554 77.270 1.00 33.52 200 THR C C 1
ATOM 6186 O O . THR C 1 201 ? 17.985 104.046 77.816 1.00 34.24 200 THR C O 1
ATOM 6190 N N . HIS C 1 202 ? 16.156 105.351 77.906 1.00 33.64 201 HIS C N 1
ATOM 6191 C CA . HIS C 1 202 ? 16.286 105.650 79.321 1.00 33.46 201 HIS C CA 1
ATOM 6192 C C . HIS C 1 202 ? 16.212 104.375 80.172 1.00 33.84 201 HIS C C 1
ATOM 6193 O O . HIS C 1 202 ? 17.104 104.136 80.990 1.00 34.46 201 HIS C O 1
ATOM 6200 N N . ILE C 1 203 ? 15.186 103.544 79.948 1.00 33.04 202 ILE C N 1
ATOM 6201 C CA . ILE C 1 203 ? 15.005 102.291 80.701 1.00 31.52 202 ILE C CA 1
ATOM 6202 C C . ILE C 1 203 ? 16.229 101.376 80.569 1.00 31.33 202 ILE C C 1
ATOM 6203 O O . ILE C 1 203 ? 16.725 100.831 81.559 1.00 30.98 202 ILE C O 1
ATOM 6208 N N . LEU C 1 204 ? 16.712 101.211 79.344 1.00 31.49 203 LEU C N 1
ATOM 6209 C CA . LEU C 1 204 ? 17.895 100.386 79.095 1.00 30.89 203 LEU C CA 1
ATOM 6210 C C . LEU C 1 204 ? 19.157 100.985 79.732 1.00 31.11 203 LEU C C 1
ATOM 6211 O O . LEU C 1 204 ? 19.986 100.247 80.236 1.00 30.60 203 LEU C O 1
ATOM 6216 N N . ALA C 1 205 ? 19.288 102.310 79.738 1.00 31.74 204 ALA C N 1
ATOM 6217 C CA . ALA C 1 205 ? 20.468 102.945 80.338 1.00 32.67 204 ALA C CA 1
ATOM 6218 C C . ALA C 1 205 ? 20.477 102.784 81.859 1.00 34.00 204 ALA C C 1
ATOM 6219 O O . ALA C 1 205 ? 21.527 102.517 82.449 1.00 35.08 204 ALA C O 1
ATOM 6221 N N . GLU C 1 206 ? 19.316 102.933 82.494 1.00 34.26 205 GLU C N 1
ATOM 6222 C CA . GLU C 1 206 ? 19.235 102.740 83.933 1.00 34.27 205 GLU C CA 1
ATOM 6223 C C . GLU C 1 206 ? 19.643 101.300 84.241 1.00 34.50 205 GLU C C 1
ATOM 6224 O O . GLU C 1 206 ? 20.382 101.041 85.195 1.00 35.49 205 GLU C O 1
ATOM 6230 N N . THR C 1 207 ? 19.156 100.374 83.422 1.00 33.26 206 THR C N 1
ATOM 6231 C CA . THR C 1 207 ? 19.393 98.966 83.634 1.00 32.43 206 THR C CA 1
ATOM 6232 C C . THR C 1 207 ? 20.870 98.635 83.522 1.00 32.71 206 THR C C 1
ATOM 6233 O O . THR C 1 207 ? 21.431 97.931 84.369 1.00 32.90 206 THR C O 1
ATOM 6237 N N . LEU C 1 208 ? 21.492 99.139 82.467 1.00 32.23 207 LEU C N 1
ATOM 6238 C CA . LEU C 1 208 ? 22.900 98.879 82.230 1.00 32.05 207 LEU C CA 1
ATOM 6239 C C . LEU C 1 208 ? 23.708 99.431 83.390 1.00 31.99 207 LEU C C 1
ATOM 6240 O O . LEU C 1 208 ? 24.579 98.754 83.919 1.00 32.24 207 LEU C O 1
ATOM 6245 N N . ALA C 1 209 ? 23.374 100.650 83.798 1.00 31.80 208 ALA C N 1
ATOM 6246 C CA . ALA C 1 209 ? 24.052 101.319 84.896 1.00 31.35 208 ALA C CA 1
ATOM 6247 C C . ALA C 1 209 ? 23.986 100.513 86.191 1.00 32.03 208 ALA C C 1
ATOM 6248 O O . ALA C 1 209 ? 24.949 100.508 86.956 1.00 32.39 208 ALA C O 1
ATOM 6250 N N . ILE C 1 210 ? 22.864 99.834 86.435 1.00 32.42 209 ILE C N 1
ATOM 6251 C CA . ILE C 1 210 ? 22.705 99.050 87.661 1.00 32.67 209 ILE C CA 1
ATOM 6252 C C . ILE C 1 210 ? 23.527 97.766 87.600 1.00 32.43 209 ILE C C 1
ATOM 6253 O O . ILE C 1 210 ? 24.156 97.380 88.584 1.00 32.42 209 ILE C O 1
ATOM 6258 N N . VAL C 1 211 ? 23.518 97.110 86.445 1.00 32.67 210 VAL C N 1
ATOM 6259 C CA . VAL C 1 211 ? 24.273 95.867 86.260 1.00 32.63 210 VAL C CA 1
ATOM 6260 C C . VAL C 1 211 ? 25.772 96.154 86.391 1.00 33.52 210 VAL C C 1
ATOM 6261 O O . VAL C 1 211 ? 26.515 95.369 86.968 1.00 33.72 210 VAL C O 1
ATOM 6265 N N . GLY C 1 212 ? 26.212 97.294 85.877 1.00 33.52 211 GLY C N 1
ATOM 6266 C CA . GLY C 1 212 ? 27.592 97.689 86.052 1.00 34.32 211 GLY C CA 1
ATOM 6267 C C . GLY C 1 212 ? 27.919 97.915 87.517 1.00 35.09 211 GLY C C 1
ATOM 6268 O O . GLY C 1 212 ? 28.985 97.514 88.000 1.00 36.47 211 GLY C O 1
ATOM 6269 N N . ASP C 1 213 ? 26.996 98.559 88.220 1.00 34.55 212 ASP C N 1
ATOM 6270 C CA . ASP C 1 213 ? 27.171 98.882 89.626 1.00 34.51 212 ASP C CA 1
ATOM 6271 C C . ASP C 1 213 ? 27.221 97.604 90.469 1.00 34.04 212 ASP C C 1
ATOM 6272 O O . ASP C 1 213 ? 28.086 97.469 91.345 1.00 33.50 212 ASP C O 1
ATOM 6277 N N . ASN C 1 214 ? 26.287 96.686 90.201 1.00 33.61 213 ASN C N 1
ATOM 6278 C CA . ASN C 1 214 ? 26.230 95.392 90.886 1.00 33.39 213 ASN C CA 1
ATOM 6279 C C . ASN C 1 214 ? 27.537 94.622 90.742 1.00 33.73 213 ASN C C 1
ATOM 6280 O O . ASN C 1 214 ? 27.873 93.822 91.594 1.00 34.06 213 ASN C O 1
ATOM 6285 N N . GLY C 1 215 ? 28.261 94.861 89.654 1.00 34.20 214 GLY C N 1
ATOM 6286 C CA . GLY C 1 215 ? 29.552 94.236 89.438 1.00 34.56 214 GLY C CA 1
ATOM 6287 C C . GLY C 1 215 ? 30.578 94.631 90.483 1.00 34.92 214 GLY C C 1
ATOM 6288 O O . GLY C 1 215 ? 31.467 93.846 90.800 1.00 35.95 214 GLY C O 1
ATOM 6289 N N . GLY C 1 216 ? 30.464 95.852 91.003 1.00 34.46 215 GLY C N 1
ATOM 6290 C CA . GLY C 1 216 ? 31.351 96.344 92.055 1.00 33.61 215 GLY C CA 1
ATOM 6291 C C . GLY C 1 216 ? 32.392 97.326 91.558 1.00 33.12 215 GLY C C 1
ATOM 6292 O O . GLY C 1 216 ? 32.293 97.851 90.454 1.00 33.92 215 GLY C O 1
ATOM 6293 N N . ALA C 1 217 ? 33.402 97.571 92.382 1.00 32.56 216 ALA C N 1
ATOM 6294 C CA . ALA C 1 217 ? 34.466 98.511 92.047 1.00 31.98 216 ALA C CA 1
ATOM 6295 C C . ALA C 1 217 ? 35.235 98.119 90.768 1.00 32.18 216 ALA C C 1
ATOM 6296 O O . ALA C 1 217 ? 35.571 98.994 89.963 1.00 32.74 216 ALA C O 1
ATOM 6298 N N . LEU C 1 218 ? 35.510 96.822 90.575 1.00 31.59 217 LEU C N 1
ATOM 6299 C CA . LEU C 1 218 ? 36.294 96.380 89.407 1.00 30.33 217 LEU C CA 1
ATOM 6300 C C . LEU C 1 218 ? 35.543 96.658 88.114 1.00 29.82 217 LEU C C 1
ATOM 6301 O O . LEU C 1 218 ? 36.121 97.139 87.141 1.00 29.37 217 LEU C O 1
ATOM 6306 N N . SER C 1 219 ? 34.246 96.386 88.119 1.00 29.92 218 SER C N 1
ATOM 6307 C CA . SER C 1 219 ? 33.420 96.591 86.943 1.00 29.86 218 SER C CA 1
ATOM 6308 C C . SER C 1 219 ? 33.368 98.060 86.547 1.00 30.11 218 SER C C 1
ATOM 6309 O O . SER C 1 219 ? 33.583 98.393 85.383 1.00 30.34 218 SER C O 1
ATOM 6312 N N . LEU C 1 220 ? 33.114 98.944 87.511 1.00 30.68 219 LEU C N 1
ATOM 6313 C CA . LEU C 1 220 ? 33.106 100.391 87.238 1.00 31.26 219 LEU C CA 1
ATOM 6314 C C . LEU C 1 220 ? 34.495 100.910 86.871 1.00 30.59 219 LEU C C 1
ATOM 6315 O O . LEU C 1 220 ? 34.638 101.817 86.050 1.00 30.10 219 LEU C O 1
ATOM 6320 N N . SER C 1 221 ? 35.521 100.328 87.472 1.00 30.47 220 SER C N 1
ATOM 6321 C CA . SER C 1 221 ? 36.888 100.718 87.160 1.00 30.75 220 SER C CA 1
ATOM 6322 C C . SER C 1 221 ? 37.303 100.317 85.743 1.00 30.55 220 SER C C 1
ATOM 6323 O O . SER C 1 221 ? 38.157 100.974 85.154 1.00 30.16 220 SER C O 1
ATOM 6326 N N . LEU C 1 222 ? 36.693 99.258 85.198 1.00 30.99 221 LEU C N 1
ATOM 6327 C CA . LEU C 1 222 ? 37.046 98.764 83.855 1.00 30.93 221 LEU C CA 1
ATOM 6328 C C . LEU C 1 222 ? 36.138 99.293 82.747 1.00 31.24 221 LEU C C 1
ATOM 6329 O O . LEU C 1 222 ? 36.507 99.228 81.565 1.00 32.19 221 LEU C O 1
ATOM 6334 N N . ALA C 1 223 ? 34.965 99.813 83.114 1.00 30.32 222 ALA C N 1
ATOM 6335 C CA . ALA C 1 223 ? 34.054 100.394 82.134 1.00 28.95 222 ALA C CA 1
ATOM 6336 C C . ALA C 1 223 ? 34.785 101.429 81.298 1.00 27.86 222 ALA C C 1
ATOM 6337 O O . ALA C 1 223 ? 35.561 102.214 81.826 1.00 27.26 222 ALA C O 1
ATOM 6339 N N . ALA C 1 224 ? 34.525 101.422 79.993 1.00 27.73 223 ALA C N 1
ATOM 6340 C CA . ALA C 1 224 ? 35.192 102.318 79.050 1.00 26.99 223 ALA C CA 1
ATOM 6341 C C . ALA C 1 224 ? 34.172 103.084 78.217 1.00 27.29 223 ALA C C 1
ATOM 6342 O O . ALA C 1 224 ? 33.010 103.213 78.617 1.00 27.52 223 ALA C O 1
ATOM 6344 N N . GLY C 1 225 ? 34.612 103.578 77.059 1.00 27.61 224 GLY C N 1
ATOM 6345 C CA . GLY C 1 225 ? 33.792 104.384 76.149 1.00 27.84 224 GLY C CA 1
ATOM 6346 C C . GLY C 1 225 ? 32.355 103.948 75.909 1.00 28.38 224 GLY C C 1
ATOM 6347 O O . GLY C 1 225 ? 31.439 104.758 76.010 1.00 28.26 224 GLY C O 1
ATOM 6348 N N . SER C 1 226 ? 32.152 102.677 75.581 1.00 29.05 225 SER C N 1
ATOM 6349 C CA . SER C 1 226 ? 30.815 102.178 75.255 1.00 29.59 225 SER C CA 1
ATOM 6350 C C . SER C 1 226 ? 29.833 102.341 76.420 1.00 29.22 225 SER C C 1
ATOM 6351 O O . SER C 1 226 ? 28.712 102.811 76.238 1.00 28.59 225 SER C O 1
ATOM 6354 N N . TYR C 1 227 ? 30.271 101.970 77.616 1.00 29.68 226 TYR C N 1
ATOM 6355 C CA . TYR C 1 227 ? 29.444 102.070 78.819 1.00 29.84 226 TYR C CA 1
ATOM 6356 C C . TYR C 1 227 ? 29.172 103.529 79.141 1.00 31.17 226 TYR C C 1
ATOM 6357 O O . TYR C 1 227 ? 28.050 103.892 79.467 1.00 31.73 226 TYR C O 1
ATOM 6366 N N . ARG C 1 228 ? 30.206 104.363 79.031 1.00 32.76 227 ARG C N 1
ATOM 6367 C CA . ARG C 1 228 ? 30.081 105.806 79.246 1.00 33.94 227 ARG C CA 1
ATOM 6368 C C . ARG C 1 228 ? 28.938 106.408 78.415 1.00 34.10 227 ARG C C 1
ATOM 6369 O O . ARG C 1 228 ? 28.094 107.122 78.955 1.00 34.52 227 ARG C O 1
ATOM 6377 N N . ASP C 1 229 ? 28.914 106.101 77.120 1.00 34.06 228 ASP C N 1
ATOM 6378 C CA . ASP C 1 229 ? 27.873 106.592 76.206 1.00 34.25 228 ASP C CA 1
ATOM 6379 C C . ASP C 1 229 ? 26.509 105.942 76.444 1.00 34.12 228 ASP C C 1
ATOM 6380 O O . ASP C 1 229 ? 25.474 106.616 76.425 1.00 34.39 228 ASP C O 1
ATOM 6385 N N . SER C 1 230 ? 26.516 104.631 76.659 1.00 33.61 229 SER C N 1
ATOM 6386 C CA . SER C 1 230 ? 25.285 103.862 76.814 1.00 33.02 229 SER C CA 1
ATOM 6387 C C . SER C 1 230 ? 24.574 104.051 78.160 1.00 32.54 229 SER C C 1
ATOM 6388 O O . SER C 1 230 ? 23.429 103.625 78.317 1.00 32.08 229 SER C O 1
ATOM 6391 N N . THR C 1 231 ? 25.261 104.650 79.132 1.00 32.22 230 THR C N 1
ATOM 6392 C CA . THR C 1 231 ? 24.676 104.916 80.450 1.00 32.35 230 THR C CA 1
ATOM 6393 C C . THR C 1 231 ? 24.486 106.429 80.696 1.00 32.98 230 THR C C 1
ATOM 6394 O O . THR C 1 231 ? 23.988 106.815 81.751 1.00 32.42 230 THR C O 1
ATOM 6398 N N . ARG C 1 232 ? 24.850 107.271 79.721 1.00 33.38 231 ARG C N 1
ATOM 6399 C CA . ARG C 1 232 ? 24.782 108.717 79.907 1.00 34.07 231 ARG C CA 1
ATOM 6400 C C . ARG C 1 232 ? 23.410 109.199 80.339 1.00 34.15 231 ARG C C 1
ATOM 6401 O O . ARG C 1 232 ? 23.320 109.934 81.322 1.00 34.30 231 ARG C O 1
ATOM 6409 N N . VAL C 1 233 ? 22.345 108.790 79.643 1.00 33.98 232 VAL C N 1
ATOM 6410 C CA . VAL C 1 233 ? 20.994 109.243 80.031 1.00 33.68 232 VAL C CA 1
ATOM 6411 C C . VAL C 1 233 ? 20.608 108.836 81.446 1.00 32.82 232 VAL C C 1
ATOM 6412 O O . VAL C 1 233 ? 19.811 109.506 82.076 1.00 33.37 232 VAL C O 1
ATOM 6416 N N . ALA C 1 234 ? 21.204 107.775 81.966 1.00 32.61 233 ALA C N 1
ATOM 6417 C CA . ALA C 1 234 ? 20.946 107.371 83.345 1.00 32.63 233 ALA C CA 1
ATOM 6418 C C . ALA C 1 234 ? 21.266 108.482 84.336 1.00 32.69 233 ALA C C 1
ATOM 6419 O O . ALA C 1 234 ? 20.829 108.429 85.486 1.00 33.57 233 ALA C O 1
ATOM 6421 N N . GLY C 1 235 ? 22.036 109.475 83.902 1.00 32.00 234 GLY C N 1
ATOM 6422 C CA . GLY C 1 235 ? 22.343 110.622 84.742 1.00 32.00 234 GLY C CA 1
ATOM 6423 C C . GLY C 1 235 ? 21.268 111.703 84.794 1.00 31.79 234 GLY C C 1
ATOM 6424 O O . GLY C 1 235 ? 21.439 112.691 85.501 1.00 30.28 234 GLY C O 1
ATOM 6425 N N . THR C 1 236 ? 20.171 111.544 84.047 1.00 33.15 235 THR C N 1
ATOM 6426 C CA . THR C 1 236 ? 19.100 112.558 84.048 1.00 34.18 235 THR C CA 1
ATOM 6427 C C . THR C 1 236 ? 18.296 112.405 85.341 1.00 33.45 235 THR C C 1
ATOM 6428 O O . THR C 1 236 ? 18.018 111.281 85.754 1.00 32.99 235 THR C O 1
ATOM 6432 N N A ASP C 1 237 ? 17.968 113.525 85.979 0.50 33.26 236 ASP C N 1
ATOM 6433 N N B ASP C 1 237 ? 17.929 113.527 85.973 0.50 33.34 236 ASP C N 1
ATOM 6434 C CA A ASP C 1 237 ? 17.222 113.513 87.235 0.50 32.79 236 ASP C CA 1
ATOM 6435 C CA B ASP C 1 237 ? 17.144 113.514 87.230 0.50 32.95 236 ASP C CA 1
ATOM 6436 C C A ASP C 1 237 ? 16.167 112.391 87.203 0.50 32.70 236 ASP C C 1
ATOM 6437 C C B ASP C 1 237 ? 16.147 112.362 87.189 0.50 32.76 236 ASP C C 1
ATOM 6438 O O A ASP C 1 237 ? 15.349 112.348 86.287 0.50 32.86 236 ASP C O 1
ATOM 6439 O O B ASP C 1 237 ? 15.355 112.267 86.252 0.50 32.91 236 ASP C O 1
ATOM 6448 N N . PRO C 1 238 ? 16.193 111.471 88.188 1.00 32.65 237 PRO C N 1
ATOM 6449 C CA . PRO C 1 238 ? 15.268 110.337 88.167 1.00 32.48 237 PRO C CA 1
ATOM 6450 C C . PRO C 1 238 ? 13.779 110.709 88.110 1.00 31.78 237 PRO C C 1
ATOM 6451 O O . PRO C 1 238 ? 13.000 109.967 87.534 1.00 32.00 237 PRO C O 1
ATOM 6455 N N . GLY C 1 239 ? 13.400 111.852 88.669 1.00 31.51 238 GLY C N 1
ATOM 6456 C CA . GLY C 1 239 ? 12.020 112.323 88.595 1.00 31.40 238 GLY C CA 1
ATOM 6457 C C . GLY C 1 239 ? 11.566 112.535 87.168 1.00 31.30 238 GLY C C 1
ATOM 6458 O O . GLY C 1 239 ? 10.424 112.252 86.826 1.00 31.16 238 GLY C O 1
ATOM 6459 N N . LEU C 1 240 ? 12.473 113.014 86.323 1.00 31.41 239 LEU C N 1
ATOM 6460 C CA . LEU C 1 240 ? 12.156 113.245 84.919 1.00 31.23 239 LEU C CA 1
ATOM 6461 C C . LEU C 1 240 ? 12.014 111.935 84.171 1.00 31.71 239 LEU C C 1
ATOM 6462 O O . LEU C 1 240 ? 11.146 111.814 83.307 1.00 32.08 239 LEU C O 1
ATOM 6467 N N . VAL C 1 241 ? 12.855 110.955 84.492 1.00 31.85 240 VAL C N 1
ATOM 6468 C CA . VAL C 1 241 ? 12.756 109.645 83.853 1.00 31.95 240 VAL C CA 1
ATOM 6469 C C . VAL C 1 241 ? 11.445 108.989 84.248 1.00 32.82 240 VAL C C 1
ATOM 6470 O O . VAL C 1 241 ? 10.759 108.423 83.412 1.00 33.17 240 VAL C O 1
ATOM 6474 N N . ARG C 1 242 ? 11.087 109.094 85.520 1.00 33.87 241 ARG C N 1
ATOM 6475 C CA . ARG C 1 242 ? 9.797 108.603 85.992 1.00 34.64 241 ARG C CA 1
ATOM 6476 C C . ARG C 1 242 ? 8.638 109.186 85.190 1.00 34.65 241 ARG C C 1
ATOM 6477 O O . ARG C 1 242 ? 7.950 108.457 84.492 1.00 35.53 241 ARG C O 1
ATOM 6485 N N . ALA C 1 243 ? 8.435 110.497 85.291 1.00 34.25 242 ALA C N 1
ATOM 6486 C CA . ALA C 1 243 ? 7.336 111.185 84.606 1.00 33.96 242 ALA C CA 1
ATOM 6487 C C . ALA C 1 243 ? 7.206 110.767 83.146 1.00 34.50 242 ALA C C 1
ATOM 6488 O O . ALA C 1 243 ? 6.139 110.409 82.663 1.00 33.88 242 ALA C O 1
ATOM 6498 N N . CYS C 1 245 ? 8.392 108.147 81.542 1.00 36.79 244 CYS C N 1
ATOM 6499 C CA . CYS C 1 245 ? 8.074 106.755 81.262 1.00 36.82 244 CYS C CA 1
ATOM 6500 C C . CYS C 1 245 ? 6.682 106.341 81.752 1.00 36.65 244 CYS C C 1
ATOM 6501 O O . CYS C 1 245 ? 5.956 105.616 81.067 1.00 35.84 244 CYS C O 1
ATOM 6504 N N . GLU C 1 246 ? 6.334 106.788 82.949 1.00 36.31 245 GLU C N 1
ATOM 6505 C CA . GLU C 1 246 ? 5.077 106.424 83.558 1.00 36.73 245 GLU C CA 1
ATOM 6506 C C . GLU C 1 246 ? 3.912 106.938 82.730 1.00 37.30 245 GLU C C 1
ATOM 6507 O O . GLU C 1 246 ? 2.949 106.214 82.516 1.00 37.85 245 GLU C O 1
ATOM 6513 N N . SER C 1 247 ? 4.026 108.166 82.232 1.00 37.70 246 SER C N 1
ATOM 6514 C CA . SER C 1 247 ? 2.971 108.784 81.432 1.00 37.91 246 SER C CA 1
ATOM 6515 C C . SER C 1 247 ? 2.800 108.142 80.075 1.00 37.30 246 SER C C 1
ATOM 6516 O O . SER C 1 247 ? 1.756 108.306 79.456 1.00 38.31 246 SER C O 1
ATOM 6519 N N . ASN C 1 248 ? 3.834 107.459 79.598 1.00 36.27 247 ASN C N 1
ATOM 6520 C CA . ASN C 1 248 ? 3.791 106.785 78.312 1.00 35.92 247 ASN C CA 1
ATOM 6521 C C . ASN C 1 248 ? 3.916 105.278 78.526 1.00 36.05 247 ASN C C 1
ATOM 6522 O O . ASN C 1 248 ? 4.479 104.563 77.702 1.00 36.18 247 ASN C O 1
ATOM 6527 N N . ALA C 1 249 ? 3.368 104.802 79.642 1.00 36.09 248 ALA C N 1
ATOM 6528 C CA . ALA C 1 249 ? 3.473 103.397 80.041 1.00 35.70 248 ALA C CA 1
ATOM 6529 C C . ALA C 1 249 ? 3.004 102.406 78.979 1.00 35.33 248 ALA C C 1
ATOM 6530 O O . ALA C 1 249 ? 3.635 101.381 78.769 1.00 35.17 248 ALA C O 1
ATOM 6532 N N . GLY C 1 250 ? 1.900 102.713 78.314 1.00 35.80 249 GLY C N 1
ATOM 6533 C CA . GLY C 1 250 ? 1.346 101.819 77.296 1.00 36.06 249 GLY C CA 1
ATOM 6534 C C . GLY C 1 250 ? 2.304 101.569 76.145 1.00 35.86 249 GLY C C 1
ATOM 6535 O O . GLY C 1 250 ? 2.749 100.437 75.941 1.00 36.09 249 GLY C O 1
ATOM 6536 N N . PRO C 1 251 ? 2.619 102.618 75.374 1.00 35.43 250 PRO C N 1
ATOM 6537 C CA . PRO C 1 251 ? 3.562 102.465 74.281 1.00 35.61 250 PRO C CA 1
ATOM 6538 C C . PRO C 1 251 ? 4.939 101.964 74.717 1.00 35.74 250 PRO C C 1
ATOM 6539 O O . PRO C 1 251 ? 5.581 101.234 73.959 1.00 36.39 250 PRO C O 1
ATOM 6543 N N . LEU C 1 252 ? 5.376 102.322 75.925 1.00 35.52 251 LEU C N 1
ATOM 6544 C CA . LEU C 1 252 ? 6.682 101.879 76.423 1.00 35.42 251 LEU C CA 1
ATOM 6545 C C . LEU C 1 252 ? 6.710 100.369 76.703 1.00 35.81 251 LEU C C 1
ATOM 6546 O O . LEU C 1 252 ? 7.704 99.707 76.423 1.00 36.23 251 LEU C O 1
ATOM 6551 N N . VAL C 1 253 ? 5.633 99.833 77.267 1.00 35.82 252 VAL C N 1
ATOM 6552 C CA . VAL C 1 253 ? 5.531 98.393 77.499 1.00 36.03 252 VAL C CA 1
ATOM 6553 C C . VAL C 1 253 ? 5.681 97.647 76.169 1.00 36.26 252 VAL C C 1
ATOM 6554 O O . VAL C 1 253 ? 6.428 96.673 76.081 1.00 35.61 252 VAL C O 1
ATOM 6558 N N . LYS C 1 254 ? 4.980 98.114 75.135 1.00 36.93 253 LYS C N 1
ATOM 6559 C CA . LYS C 1 254 ? 5.089 97.506 73.804 1.00 37.40 253 LYS C CA 1
ATOM 6560 C C . LYS C 1 254 ? 6.543 97.503 73.312 1.00 36.89 253 LYS C C 1
ATOM 6561 O O . LYS C 1 254 ? 7.075 96.457 72.928 1.00 36.79 253 LYS C O 1
ATOM 6567 N N . ALA C 1 255 ? 7.180 98.674 73.352 1.00 36.24 254 ALA C N 1
ATOM 6568 C CA . ALA C 1 255 ? 8.575 98.827 72.927 1.00 35.25 254 ALA C CA 1
ATOM 6569 C C . ALA C 1 255 ? 9.519 97.903 73.723 1.00 34.67 254 ALA C C 1
ATOM 6570 O O . ALA C 1 255 ? 10.360 97.200 73.149 1.00 34.00 254 ALA C O 1
ATOM 6572 N N . LEU C 1 256 ? 9.351 97.913 75.043 1.00 34.21 255 LEU C N 1
ATOM 6573 C CA . LEU C 1 256 ? 10.087 97.049 75.963 1.00 33.91 255 LEU C CA 1
ATOM 6574 C C . LEU C 1 256 ? 9.910 95.569 75.629 1.00 34.23 255 LEU C C 1
ATOM 6575 O O . LEU C 1 256 ? 10.889 94.820 75.568 1.00 33.99 255 LEU C O 1
ATOM 6580 N N . ASP C 1 257 ? 8.660 95.152 75.421 1.00 34.80 256 ASP C N 1
ATOM 6581 C CA . ASP C 1 257 ? 8.359 93.765 75.057 1.00 34.68 256 ASP C CA 1
ATOM 6582 C C . ASP C 1 257 ? 9.138 93.296 73.832 1.00 35.20 256 ASP C C 1
ATOM 6583 O O . ASP C 1 257 ? 9.589 92.147 73.794 1.00 35.26 256 ASP C O 1
ATOM 6588 N N . GLU C 1 258 ? 9.294 94.164 72.831 1.00 35.57 257 GLU C N 1
ATOM 6589 C CA . GLU C 1 258 ? 10.124 93.811 71.673 1.00 35.94 257 GLU C CA 1
ATOM 6590 C C . GLU C 1 258 ? 11.568 93.627 72.108 1.00 35.65 257 GLU C C 1
ATOM 6591 O O . GLU C 1 258 ? 12.249 92.728 71.632 1.00 35.70 257 GLU C O 1
ATOM 6597 N N . ALA C 1 259 ? 12.021 94.480 73.020 1.00 36.02 258 ALA C N 1
ATOM 6598 C CA . ALA C 1 259 ? 13.388 94.401 73.533 1.00 36.70 258 ALA C CA 1
ATOM 6599 C C . ALA C 1 259 ? 13.599 93.089 74.267 1.00 36.96 258 ALA C C 1
ATOM 6600 O O . ALA C 1 259 ? 14.622 92.436 74.092 1.00 37.60 258 ALA C O 1
ATOM 6602 N N . LEU C 1 260 ? 12.624 92.701 75.079 1.00 37.18 259 LEU C N 1
ATOM 6603 C CA . LEU C 1 260 ? 12.716 91.455 75.832 1.00 37.23 259 LEU C CA 1
ATOM 6604 C C . LEU C 1 260 ? 12.821 90.247 74.891 1.00 37.47 259 LEU C C 1
ATOM 6605 O O . LEU C 1 260 ? 13.678 89.388 75.074 1.00 37.89 259 LEU C O 1
ATOM 6610 N N . ALA C 1 261 ? 11.958 90.202 73.880 1.00 37.33 260 ALA C N 1
ATOM 6611 C CA . ALA C 1 261 ? 11.943 89.109 72.906 1.00 37.03 260 ALA C CA 1
ATOM 6612 C C . ALA C 1 261 ? 13.291 88.972 72.208 1.00 37.72 260 ALA C C 1
ATOM 6613 O O . ALA C 1 261 ? 13.753 87.854 71.945 1.00 38.49 260 ALA C O 1
ATOM 6615 N N . ILE C 1 262 ? 13.919 90.108 71.904 1.00 37.64 261 ILE C N 1
ATOM 6616 C CA . ILE C 1 262 ? 15.225 90.110 71.243 1.00 37.43 261 ILE C CA 1
ATOM 6617 C C . ILE C 1 262 ? 16.306 89.637 72.205 1.00 37.73 261 ILE C C 1
ATOM 6618 O O . ILE C 1 262 ? 17.158 88.825 71.849 1.00 37.56 261 ILE C O 1
ATOM 6623 N N . LEU C 1 263 ? 16.258 90.159 73.426 1.00 38.28 262 LEU C N 1
ATOM 6624 C CA . LEU C 1 263 ? 17.208 89.795 74.455 1.00 38.38 262 LEU C CA 1
ATOM 6625 C C . LEU C 1 263 ? 17.125 88.297 74.769 1.00 39.79 262 LEU C C 1
ATOM 6626 O O . LEU C 1 263 ? 18.157 87.638 74.913 1.00 40.48 262 LEU C O 1
ATOM 6631 N N . HIS C 1 264 ? 15.910 87.750 74.838 1.00 41.14 263 HIS C N 1
ATOM 6632 C CA . HIS C 1 264 ? 15.730 86.302 75.073 1.00 41.89 263 HIS C CA 1
ATOM 6633 C C . HIS C 1 264 ? 16.299 85.464 73.919 1.00 42.01 263 HIS C C 1
ATOM 6634 O O . HIS C 1 264 ? 16.961 84.449 74.158 1.00 42.16 263 HIS C O 1
ATOM 6641 N N . GLU C 1 265 ? 16.066 85.893 72.679 1.00 42.09 264 GLU C N 1
ATOM 6642 C CA . GLU C 1 265 ? 16.642 85.200 71.519 1.00 42.66 264 GLU C CA 1
ATOM 6643 C C . GLU C 1 265 ? 18.166 85.251 71.607 1.00 42.98 264 GLU C C 1
ATOM 6644 O O . GLU C 1 265 ? 18.843 84.299 71.224 1.00 43.76 264 GLU C O 1
ATOM 6647 N N . ALA C 1 266 ? 18.691 86.362 72.121 1.00 42.67 265 ALA C N 1
ATOM 6648 C CA . ALA C 1 266 ? 20.125 86.542 72.292 1.00 42.76 265 ALA C CA 1
ATOM 6649 C C . ALA C 1 266 ? 20.677 85.585 73.353 1.00 43.05 265 ALA C C 1
ATOM 6650 O O . ALA C 1 266 ? 21.776 85.045 73.206 1.00 42.70 265 ALA C O 1
ATOM 6652 N N . ARG C 1 267 ? 19.915 85.380 74.421 1.00 43.23 266 ARG C N 1
ATOM 6653 C CA . ARG C 1 267 ? 20.322 84.450 75.469 1.00 43.55 266 ARG C CA 1
ATOM 6654 C C . ARG C 1 267 ? 20.301 83.019 74.922 1.00 44.22 266 ARG C C 1
ATOM 6655 O O . ARG C 1 267 ? 21.209 82.217 75.194 1.00 44.21 266 ARG C O 1
ATOM 6663 N N . GLU C 1 268 ? 19.250 82.708 74.157 1.00 44.86 267 GLU C N 1
ATOM 6664 C CA . GLU C 1 268 ? 19.116 81.404 73.503 1.00 44.78 267 GLU C CA 1
ATOM 6665 C C . GLU C 1 268 ? 20.376 81.151 72.671 1.00 44.42 267 GLU C C 1
ATOM 6666 O O . GLU C 1 268 ? 20.964 80.076 72.733 1.00 45.11 267 GLU C O 1
ATOM 6669 N N . GLY C 1 269 ? 20.795 82.164 71.916 1.00 43.79 268 GLY C N 1
ATOM 6670 C CA . GLY C 1 269 ? 21.990 82.076 71.080 1.00 43.15 268 GLY C CA 1
ATOM 6671 C C . GLY C 1 269 ? 23.295 81.889 71.836 1.00 42.60 268 GLY C C 1
ATOM 6672 O O . GLY C 1 269 ? 24.205 81.231 71.334 1.00 42.60 268 GLY C O 1
ATOM 6673 N N . LEU C 1 270 ? 23.383 82.458 73.040 1.00 42.16 269 LEU C N 1
ATOM 6674 C CA . LEU C 1 270 ? 24.611 82.414 73.856 1.00 41.84 269 LEU C CA 1
ATOM 6675 C C . LEU C 1 270 ? 24.772 81.121 74.661 1.00 42.53 269 LEU C C 1
ATOM 6676 O O . LEU C 1 270 ? 25.850 80.857 75.197 1.00 42.52 269 LEU C O 1
ATOM 6681 N N . THR C 1 271 ? 23.712 80.320 74.748 1.00 43.13 270 THR C N 1
ATOM 6682 C CA . THR C 1 271 ? 23.761 79.062 75.500 1.00 43.25 270 THR C CA 1
ATOM 6683 C C . THR C 1 271 ? 23.898 77.815 74.614 1.00 42.99 270 THR C C 1
ATOM 6684 O O . THR C 1 271 ? 24.160 76.725 75.124 1.00 42.55 270 THR C O 1
ATOM 6688 N N . ALA C 1 272 ? 23.741 77.980 73.300 1.00 43.14 271 ALA C N 1
ATOM 6689 C CA . ALA C 1 272 ? 23.906 76.874 72.345 1.00 43.75 271 ALA C CA 1
ATOM 6690 C C . ALA C 1 272 ? 25.280 76.215 72.484 1.00 44.24 271 ALA C C 1
ATOM 6691 O O . ALA C 1 272 ? 26.220 76.842 72.980 1.00 44.08 271 ALA C O 1
ATOM 6693 N N . GLU C 1 273 ? 25.394 74.956 72.046 1.00 44.89 272 GLU C N 1
ATOM 6694 C CA . GLU C 1 273 ? 26.662 74.201 72.145 1.00 44.93 272 GLU C CA 1
ATOM 6695 C C . GLU C 1 273 ? 27.825 75.055 71.646 1.00 44.84 272 GLU C C 1
ATOM 6696 O O . GLU C 1 273 ? 28.879 75.109 72.274 1.00 44.68 272 GLU C O 1
ATOM 6698 N N . GLN C 1 274 ? 27.615 75.723 70.515 1.00 45.04 273 GLN C N 1
ATOM 6699 C CA . GLN C 1 274 ? 28.581 76.677 69.984 1.00 45.29 273 GLN C CA 1
ATOM 6700 C C . GLN C 1 274 ? 27.898 78.058 69.952 1.00 44.61 273 GLN C C 1
ATOM 6701 O O . GLN C 1 274 ? 27.113 78.342 69.044 1.00 44.37 273 GLN C O 1
ATOM 6707 N N . PRO C 1 275 ? 28.181 78.906 70.965 1.00 43.92 274 PRO C N 1
ATOM 6708 C CA . PRO C 1 275 ? 27.586 80.235 71.128 1.00 43.32 274 PRO C CA 1
ATOM 6709 C C . PRO C 1 275 ? 27.624 81.107 69.873 1.00 42.73 274 PRO C C 1
ATOM 6710 O O . PRO C 1 275 ? 28.681 81.258 69.250 1.00 42.81 274 PRO C O 1
ATOM 6714 N N . ASN C 1 276 ? 26.466 81.671 69.526 1.00 41.75 275 ASN C N 1
ATOM 6715 C CA . ASN C 1 276 ? 26.309 82.489 68.329 1.00 41.22 275 ASN C CA 1
ATOM 6716 C C . ASN C 1 276 ? 25.225 83.552 68.532 1.00 41.30 275 ASN C C 1
ATOM 6717 O O . ASN C 1 276 ? 24.130 83.251 69.013 1.00 41.72 275 ASN C O 1
ATOM 6722 N N . ILE C 1 277 ? 25.549 84.792 68.172 1.00 40.77 276 ILE C N 1
ATOM 6723 C CA . ILE C 1 277 ? 24.611 85.909 68.249 1.00 40.55 276 ILE C CA 1
ATOM 6724 C C . ILE C 1 277 ? 24.551 86.631 66.898 1.00 41.00 276 ILE C C 1
ATOM 6725 O O . ILE C 1 277 ? 24.348 87.843 66.844 1.00 40.65 276 ILE C O 1
ATOM 6730 N N . GLU C 1 278 ? 24.732 85.874 65.814 1.00 41.47 277 GLU C N 1
ATOM 6731 C CA . GLU C 1 278 ? 24.690 86.429 64.466 1.00 41.84 277 GLU C CA 1
ATOM 6732 C C . GLU C 1 278 ? 23.467 87.277 64.243 1.00 41.77 277 GLU C C 1
ATOM 6733 O O . GLU C 1 278 ? 23.583 88.468 63.957 1.00 42.06 277 GLU C O 1
ATOM 6739 N N . GLN C 1 279 ? 22.294 86.656 64.354 1.00 41.52 278 GLN C N 1
ATOM 6740 C CA . GLN C 1 279 ? 21.046 87.355 64.071 1.00 41.36 278 GLN C CA 1
ATOM 6741 C C . GLN C 1 279 ? 21.083 88.753 64.702 1.00 40.59 278 GLN C C 1
ATOM 6742 O O . GLN C 1 279 ? 20.909 89.755 64.007 1.00 40.63 278 GLN C O 1
ATOM 6744 N N . LEU C 1 280 ? 21.374 88.809 66.001 1.00 39.76 279 LEU C N 1
ATOM 6745 C CA . LEU C 1 280 ? 21.423 90.075 66.747 1.00 38.99 279 LEU C CA 1
ATOM 6746 C C . LEU C 1 280 ? 22.483 91.036 66.207 1.00 38.65 279 LEU C C 1
ATOM 6747 O O . LEU C 1 280 ? 22.160 92.160 65.810 1.00 39.13 279 LEU C O 1
ATOM 6752 N N . ALA C 1 281 ? 23.742 90.600 66.202 1.00 37.74 280 ALA C N 1
ATOM 6753 C CA . ALA C 1 281 ? 24.846 91.435 65.737 1.00 37.30 280 ALA C CA 1
ATOM 6754 C C . ALA C 1 281 ? 24.553 91.998 64.354 1.00 38.11 280 ALA C C 1
ATOM 6755 O O . ALA C 1 281 ? 24.657 93.205 64.138 1.00 38.30 280 ALA C O 1
ATOM 6757 N N . ASP C 1 282 ? 24.154 91.124 63.432 1.00 38.71 281 ASP C N 1
ATOM 6758 C CA . ASP C 1 282 ? 23.881 91.528 62.057 1.00 38.98 281 ASP C CA 1
ATOM 6759 C C . ASP C 1 282 ? 22.675 92.456 61.950 1.00 39.12 281 ASP C C 1
ATOM 6760 O O . ASP C 1 282 ? 22.750 93.458 61.242 1.00 39.77 281 ASP C O 1
ATOM 6765 N N . ASN C 1 283 ? 21.574 92.143 62.634 1.00 39.13 282 ASN C N 1
ATOM 6766 C CA . ASN C 1 283 ? 20.378 93.012 62.577 1.00 39.55 282 ASN C CA 1
ATOM 6767 C C . ASN C 1 283 ? 20.597 94.358 63.263 1.00 39.66 282 ASN C C 1
ATOM 6768 O O . ASN C 1 283 ? 20.103 95.387 62.796 1.00 39.93 282 ASN C O 1
ATOM 6773 N N . GLY C 1 284 ? 21.317 94.342 64.384 1.00 39.28 283 GLY C N 1
ATOM 6774 C CA . GLY C 1 284 ? 21.648 95.565 65.097 1.00 38.87 283 GLY C CA 1
ATOM 6775 C C . GLY C 1 284 ? 22.515 96.460 64.234 1.00 38.95 283 GLY C C 1
ATOM 6776 O O . GLY C 1 284 ? 22.236 97.650 64.085 1.00 39.26 283 GLY C O 1
ATOM 6777 N N . TYR C 1 285 ? 23.561 95.878 63.653 1.00 38.76 284 TYR C N 1
ATOM 6778 C CA . TYR C 1 285 ? 24.476 96.608 62.776 1.00 38.81 284 TYR C CA 1
ATOM 6779 C C . TYR C 1 285 ? 23.756 97.167 61.547 1.00 39.15 284 TYR C C 1
ATOM 6780 O O . TYR C 1 285 ? 23.969 98.316 61.158 1.00 38.55 284 TYR C O 1
ATOM 6789 N N . ARG C 1 286 ? 22.903 96.343 60.947 1.00 40.17 285 ARG C N 1
ATOM 6790 C CA . ARG C 1 286 ? 22.118 96.742 59.777 1.00 40.89 285 ARG C CA 1
ATOM 6791 C C . ARG C 1 286 ? 21.233 97.947 60.130 1.00 40.87 285 ARG C C 1
ATOM 6792 O O . ARG C 1 286 ? 21.130 98.891 59.345 1.00 41.44 285 ARG C O 1
ATOM 6800 N N . SER C 1 287 ? 20.615 97.910 61.314 1.00 40.62 286 SER C N 1
ATOM 6801 C CA . SER C 1 287 ? 19.713 98.972 61.782 1.00 40.86 286 SER C CA 1
ATOM 6802 C C . SER C 1 287 ? 20.418 100.294 62.028 1.00 41.44 286 SER C C 1
ATOM 6803 O O . SER C 1 287 ? 19.864 101.370 61.747 1.00 42.53 286 SER C O 1
ATOM 6806 N N . ARG C 1 288 ? 21.616 100.209 62.598 1.00 40.96 287 ARG C N 1
ATOM 6807 C CA . ARG C 1 288 ? 22.413 101.391 62.891 1.00 41.17 287 ARG C CA 1
ATOM 6808 C C . ARG C 1 288 ? 22.769 102.122 61.602 1.00 41.78 287 ARG C C 1
ATOM 6809 O O . ARG C 1 288 ? 22.650 103.346 61.532 1.00 42.19 287 ARG C O 1
ATOM 6817 N N . ILE C 1 289 ? 23.187 101.369 60.585 1.00 41.95 288 ILE C N 1
ATOM 6818 C CA . ILE C 1 289 ? 23.556 101.960 59.299 1.00 41.91 288 ILE C CA 1
ATOM 6819 C C . ILE C 1 289 ? 22.362 102.672 58.682 1.00 42.60 288 ILE C C 1
ATOM 6820 O O . ILE C 1 289 ? 22.506 103.747 58.097 1.00 42.50 288 ILE C O 1
ATOM 6825 N N . ARG C 1 290 ? 21.183 102.071 58.815 1.00 43.81 289 ARG C N 1
ATOM 6826 C CA . ARG C 1 290 ? 19.960 102.691 58.308 1.00 45.03 289 ARG C CA 1
ATOM 6827 C C . ARG C 1 290 ? 19.671 104.002 59.034 1.00 45.45 289 ARG C C 1
ATOM 6828 O O . ARG C 1 290 ? 19.245 104.974 58.407 1.00 46.23 289 ARG C O 1
ATOM 6836 N N . TYR C 1 291 ? 19.908 104.032 60.344 1.00 45.36 290 TYR C N 1
ATOM 6837 C CA . TYR C 1 291 ? 19.733 105.260 61.124 1.00 45.33 290 TYR C CA 1
ATOM 6838 C C . TYR C 1 291 ? 20.734 106.338 60.688 1.00 45.51 290 TYR C C 1
ATOM 6839 O O . TYR C 1 291 ? 20.362 107.497 60.505 1.00 45.80 290 TYR C O 1
ATOM 6848 N N . GLU C 1 292 ? 21.991 105.948 60.500 1.00 45.86 291 GLU C N 1
ATOM 6849 C CA . GLU C 1 292 ? 23.045 106.890 60.103 1.00 46.70 291 GLU C CA 1
ATOM 6850 C C . GLU C 1 292 ? 22.840 107.560 58.731 1.00 47.61 291 GLU C C 1
ATOM 6851 O O . GLU C 1 292 ? 23.514 108.544 58.421 1.00 47.63 291 GLU C O 1
ATOM 6857 N N . ALA C 1 293 ? 21.919 107.037 57.920 1.00 48.45 292 ALA C N 1
ATOM 6858 C CA . ALA C 1 293 ? 21.537 107.680 56.664 1.00 49.07 292 ALA C CA 1
ATOM 6859 C C . ALA C 1 293 ? 20.282 108.550 56.857 1.00 49.97 292 ALA C C 1
ATOM 6860 O O . ALA C 1 293 ? 19.439 108.616 55.972 1.00 50.13 292 ALA C O 1
ATOM 6862 N N . ARG C 1 294 ? 20.166 109.216 58.010 1.00 51.15 293 ARG C N 1
ATOM 6863 C CA . ARG C 1 294 ? 18.999 110.064 58.325 1.00 52.07 293 ARG C CA 1
ATOM 6864 C C . ARG C 1 294 ? 19.281 111.046 59.481 1.00 52.56 293 ARG C C 1
ATOM 6865 O O . ARG C 1 294 ? 20.153 110.816 60.331 1.00 52.45 293 ARG C O 1
ATOM 6867 N N . ARG C 1 312 ? 16.400 113.702 56.559 1.00 48.76 311 ARG C N 1
ATOM 6868 C CA . ARG C 1 312 ? 14.940 113.826 56.562 1.00 48.95 311 ARG C CA 1
ATOM 6869 C C . ARG C 1 312 ? 14.433 114.539 55.320 1.00 48.90 311 ARG C C 1
ATOM 6870 O O . ARG C 1 312 ? 14.878 115.651 55.033 1.00 48.86 311 ARG C O 1
ATOM 6878 N N . PRO C 1 313 ? 13.480 113.921 54.592 1.00 48.88 312 PRO C N 1
ATOM 6879 C CA . PRO C 1 313 ? 12.912 114.621 53.436 1.00 48.85 312 PRO C CA 1
ATOM 6880 C C . PRO C 1 313 ? 12.132 115.884 53.853 1.00 48.55 312 PRO C C 1
ATOM 6881 O O . PRO C 1 313 ? 11.707 116.000 55.013 1.00 48.58 312 PRO C O 1
ATOM 6885 N N . VAL C 1 314 ? 11.973 116.823 52.923 1.00 47.72 313 VAL C N 1
ATOM 6886 C CA . VAL C 1 314 ? 11.256 118.062 53.205 1.00 47.47 313 VAL C CA 1
ATOM 6887 C C . VAL C 1 314 ? 9.967 118.131 52.375 1.00 47.10 313 VAL C C 1
ATOM 6888 O O . VAL C 1 314 ? 9.976 117.909 51.163 1.00 46.61 313 VAL C O 1
ATOM 6892 N N . LEU C 1 315 ? 8.855 118.396 53.053 1.00 46.92 314 LEU C N 1
ATOM 6893 C CA . LEU C 1 315 ? 7.567 118.581 52.398 1.00 46.63 314 LEU C CA 1
ATOM 6894 C C . LEU C 1 315 ? 7.133 120.007 52.615 1.00 46.29 314 LEU C C 1
ATOM 6895 O O . LEU C 1 315 ? 7.049 120.467 53.753 1.00 45.49 314 LEU C O 1
ATOM 6900 N N . ARG C 1 316 ? 6.888 120.706 51.510 1.00 46.85 315 ARG C N 1
ATOM 6901 C CA . ARG C 1 316 ? 6.394 122.078 51.551 1.00 47.10 315 ARG C CA 1
ATOM 6902 C C . ARG C 1 316 ? 4.871 122.046 51.484 1.00 46.67 315 ARG C C 1
ATOM 6903 O O . ARG C 1 316 ? 4.293 121.389 50.617 1.00 46.53 315 ARG C O 1
ATOM 6911 N N . LEU C 1 317 ? 4.236 122.732 52.431 1.00 46.42 316 LEU C N 1
ATOM 6912 C CA . LEU C 1 317 ? 2.787 122.754 52.542 1.00 46.33 316 LEU C CA 1
ATOM 6913 C C . LEU C 1 317 ? 2.266 124.178 52.581 1.00 46.25 316 LEU C C 1
ATOM 6914 O O . LEU C 1 317 ? 2.949 125.091 53.065 1.00 46.27 316 LEU C O 1
ATOM 6919 N N . HIS C 1 318 ? 1.053 124.357 52.066 1.00 45.43 317 HIS C N 1
ATOM 6920 C CA . HIS C 1 318 ? 0.328 125.596 52.249 1.00 44.77 317 HIS C CA 1
ATOM 6921 C C . HIS C 1 318 ? -0.993 125.238 52.908 1.00 44.77 317 HIS C C 1
ATOM 6922 O O . HIS C 1 318 ? -1.860 124.631 52.267 1.00 44.83 317 HIS C O 1
ATOM 6929 N N . PRO C 1 319 ? -1.133 125.574 54.202 1.00 44.53 318 PRO C N 1
ATOM 6930 C CA . PRO C 1 319 ? -2.400 125.365 54.886 1.00 44.29 318 PRO C CA 1
ATOM 6931 C C . PRO C 1 319 ? -3.510 126.045 54.110 1.00 44.19 318 PRO C C 1
ATOM 6932 O O . PRO C 1 319 ? -3.366 127.210 53.756 1.00 44.53 318 PRO C O 1
ATOM 6936 N N . GLY C 1 320 ? -4.587 125.315 53.831 1.00 44.28 319 GLY C N 1
ATOM 6937 C CA . GLY C 1 320 ? -5.706 125.825 53.034 1.00 44.44 319 GLY C CA 1
ATOM 6938 C C . GLY C 1 320 ? -5.858 125.143 51.679 1.00 44.78 319 GLY C C 1
ATOM 6939 O O . GLY C 1 320 ? -6.928 125.199 51.070 1.00 44.59 319 GLY C O 1
ATOM 6940 N N . THR C 1 321 ? -4.790 124.511 51.192 1.00 45.22 320 THR C N 1
ATOM 6941 C CA . THR C 1 321 ? -4.843 123.787 49.923 1.00 45.16 320 THR C CA 1
ATOM 6942 C C . THR C 1 321 ? -5.637 122.497 50.126 1.00 45.40 320 THR C C 1
ATOM 6943 O O . THR C 1 321 ? -5.382 121.761 51.078 1.00 45.51 320 THR C O 1
ATOM 6947 N N . PRO C 1 322 ? -6.613 122.219 49.246 1.00 45.52 321 PRO C N 1
ATOM 6948 C CA . PRO C 1 322 ? -7.380 120.986 49.416 1.00 45.30 321 PRO C CA 1
ATOM 6949 C C . PRO C 1 322 ? -6.478 119.800 49.746 1.00 44.68 321 PRO C C 1
ATOM 6950 O O . PRO C 1 322 ? -5.441 119.615 49.108 1.00 44.48 321 PRO C O 1
ATOM 6954 N N . ASN C 1 323 ? -6.868 119.035 50.761 1.00 44.43 322 ASN C N 1
ATOM 6955 C CA . ASN C 1 323 ? -6.122 117.849 51.208 1.00 44.25 322 ASN C CA 1
ATOM 6956 C C . ASN C 1 323 ? -4.727 118.144 51.784 1.00 43.35 322 ASN C C 1
ATOM 6957 O O . ASN C 1 323 ? -3.871 117.258 51.820 1.00 43.75 322 ASN C O 1
ATOM 6962 N N . TRP C 1 324 ? -4.492 119.370 52.248 1.00 41.90 323 TRP C N 1
ATOM 6963 C CA . TRP C 1 324 ? -3.210 119.689 52.866 1.00 40.68 323 TRP C CA 1
ATOM 6964 C C . TRP C 1 324 ? -3.111 118.919 54.173 1.00 40.23 323 TRP C C 1
ATOM 6965 O O . TRP C 1 324 ? -2.020 118.541 54.588 1.00 40.07 323 TRP C O 1
ATOM 6976 N N . GLU C 1 325 ? -4.255 118.697 54.822 1.00 39.97 324 GLU C N 1
ATOM 6977 C CA . GLU C 1 325 ? -4.290 117.942 56.078 1.00 39.79 324 GLU C CA 1
ATOM 6978 C C . GLU C 1 325 ? -3.767 116.518 55.871 1.00 39.16 324 GLU C C 1
ATOM 6979 O O . GLU C 1 325 ? -3.112 115.952 56.741 1.00 38.93 324 GLU C O 1
ATOM 6985 N N . LYS C 1 326 ? -4.047 115.954 54.704 1.00 38.74 325 LYS C N 1
ATOM 6986 C CA . LYS C 1 326 ? -3.590 114.619 54.388 1.00 38.55 325 LYS C CA 1
ATOM 6987 C C . LYS C 1 326 ? -2.071 114.585 54.175 1.00 38.02 325 LYS C C 1
ATOM 6988 O O . LYS C 1 326 ? -1.438 113.573 54.481 1.00 38.01 325 LYS C O 1
ATOM 6994 N N . GLN C 1 327 ? -1.480 115.675 53.683 1.00 37.49 326 GLN C N 1
ATOM 6995 C CA . GLN C 1 327 ? -0.017 115.723 53.512 1.00 37.34 326 GLN C CA 1
ATOM 6996 C C . GLN C 1 327 ? 0.725 115.663 54.861 1.00 37.01 326 GLN C C 1
ATOM 6997 O O . GLN C 1 327 ? 1.837 115.130 54.944 1.00 36.82 326 GLN C O 1
ATOM 7003 N N . LEU C 1 328 ? 0.110 116.193 55.916 1.00 36.86 327 LEU C N 1
ATOM 7004 C CA . LEU C 1 328 ? 0.689 116.101 57.255 1.00 36.80 327 LEU C CA 1
ATOM 7005 C C . LEU C 1 328 ? 0.767 114.638 57.656 1.00 36.62 327 LEU C C 1
ATOM 7006 O O . LEU C 1 328 ? 1.788 114.186 58.155 1.00 36.50 327 LEU C O 1
ATOM 7011 N N . ILE C 1 329 ? -0.319 113.903 57.426 1.00 36.65 328 ILE C N 1
ATOM 7012 C CA . ILE C 1 329 ? -0.337 112.465 57.691 1.00 36.41 328 ILE C CA 1
ATOM 7013 C C . ILE C 1 329 ? 0.739 111.774 56.880 1.00 36.09 328 ILE C C 1
ATOM 7014 O O . ILE C 1 329 ? 1.361 110.831 57.361 1.00 36.39 328 ILE C O 1
ATOM 7019 N N . HIS C 1 330 ? 0.970 112.255 55.663 1.00 35.69 329 HIS C N 1
ATOM 7020 C CA . HIS C 1 330 ? 2.030 111.713 54.824 1.00 35.37 329 HIS C CA 1
ATOM 7021 C C . HIS C 1 330 ? 3.417 112.019 55.414 1.00 34.95 329 HIS C C 1
ATOM 7022 O O . HIS C 1 330 ? 4.276 111.135 55.480 1.00 34.46 329 HIS C O 1
ATOM 7029 N N . ALA C 1 331 ? 3.625 113.258 55.861 1.00 34.99 330 ALA C N 1
ATOM 7030 C CA . ALA C 1 331 ? 4.907 113.651 56.469 1.00 34.50 330 ALA C CA 1
ATOM 7031 C C . ALA C 1 331 ? 5.140 112.883 57.769 1.00 33.92 330 ALA C C 1
ATOM 7032 O O . ALA C 1 331 ? 6.274 112.501 58.087 1.00 33.60 330 ALA C O 1
ATOM 7034 N N . GLU C 1 332 ? 4.057 112.656 58.513 1.00 33.44 331 GLU C N 1
ATOM 7035 C CA . GLU C 1 332 ? 4.115 111.862 59.737 1.00 33.06 331 GLU C CA 1
ATOM 7036 C C . GLU C 1 332 ? 4.668 110.471 59.446 1.00 32.61 331 GLU C C 1
ATOM 7037 O O . GLU C 1 332 ? 5.535 109.999 60.160 1.00 33.31 331 GLU C O 1
ATOM 7043 N N . THR C 1 333 ? 4.152 109.821 58.407 1.00 32.03 332 THR C N 1
ATOM 7044 C CA . THR C 1 333 ? 4.576 108.472 58.043 1.00 31.82 332 THR C CA 1
ATOM 7045 C C . THR C 1 333 ? 6.048 108.448 57.648 1.00 32.13 332 THR C C 1
ATOM 7046 O O . THR C 1 333 ? 6.779 107.530 58.012 1.00 31.37 332 THR C O 1
ATOM 7050 N N . LEU C 1 334 ? 6.467 109.476 56.912 1.00 32.91 333 LEU C N 1
ATOM 7051 C CA . LEU C 1 334 ? 7.838 109.593 56.407 1.00 32.88 333 LEU C CA 1
ATOM 7052 C C . LEU C 1 334 ? 8.822 110.087 57.452 1.00 33.15 333 LEU C C 1
ATOM 7053 O O . LEU C 1 334 ? 10.028 109.979 57.261 1.00 33.13 333 LEU C O 1
ATOM 7058 N N . GLY C 1 335 ? 8.321 110.636 58.550 1.00 33.97 334 GLY C N 1
ATOM 7059 C CA . GLY C 1 335 ? 9.191 111.322 59.503 1.00 34.83 334 GLY C CA 1
ATOM 7060 C C . GLY C 1 335 ? 9.804 112.537 58.820 1.00 35.59 334 GLY C C 1
ATOM 7061 O O . GLY C 1 335 ? 10.919 112.948 59.138 1.00 35.50 334 GLY C O 1
ATOM 7062 N N . ALA C 1 336 ? 9.055 113.109 57.876 1.00 36.74 335 ALA C N 1
ATOM 7063 C CA . ALA C 1 336 ? 9.520 114.231 57.063 1.00 37.45 335 ALA C CA 1
ATOM 7064 C C . ALA C 1 336 ? 9.404 115.546 57.815 1.00 37.92 335 ALA C C 1
ATOM 7065 O O . ALA C 1 336 ? 8.495 115.720 58.632 1.00 38.17 335 ALA C O 1
ATOM 7067 N N . ARG C 1 337 ? 10.336 116.460 57.553 1.00 38.06 336 ARG C N 1
ATOM 7068 C CA . ARG C 1 337 ? 10.251 117.797 58.122 1.00 38.58 336 ARG C CA 1
ATOM 7069 C C . ARG C 1 337 ? 9.492 118.662 57.141 1.00 38.71 336 ARG C C 1
ATOM 7070 O O . ARG C 1 337 ? 9.355 118.304 55.970 1.00 38.97 336 ARG C O 1
ATOM 7078 N N . ILE C 1 338 ? 8.974 119.787 57.612 1.00 38.73 337 ILE C N 1
ATOM 7079 C CA . ILE C 1 338 ? 8.151 120.627 56.762 1.00 38.46 337 ILE C CA 1
ATOM 7080 C C . ILE C 1 338 ? 8.581 122.084 56.778 1.00 39.46 337 ILE C C 1
ATOM 7081 O O . ILE C 1 338 ? 9.224 122.553 57.720 1.00 39.33 337 ILE C O 1
ATOM 7086 N N . GLU C 1 339 ? 8.228 122.777 55.699 1.00 40.67 338 GLU C N 1
ATOM 7087 C CA . GLU C 1 339 ? 8.394 124.219 55.576 1.00 41.55 338 GLU C CA 1
ATOM 7088 C C . GLU C 1 339 ? 7.026 124.730 55.132 1.00 41.60 338 GLU C C 1
ATOM 7089 O O . GLU C 1 339 ? 6.384 124.106 54.287 1.00 41.60 338 GLU C O 1
ATOM 7095 N N . VAL C 1 340 ? 6.565 125.839 55.698 1.00 41.77 339 VAL C N 1
ATOM 7096 C CA . VAL C 1 340 ? 5.247 126.370 55.333 1.00 42.43 339 VAL C CA 1
ATOM 7097 C C . VAL C 1 340 ? 5.316 127.671 54.538 1.00 41.88 339 VAL C C 1
ATOM 7098 O O . VAL C 1 340 ? 6.174 128.519 54.782 1.00 41.71 339 VAL C O 1
ATOM 7102 N N . PHE C 1 341 ? 4.393 127.809 53.588 1.00 41.68 340 PHE C N 1
ATOM 7103 C CA . PHE C 1 341 ? 4.294 129.006 52.753 1.00 41.87 340 PHE C CA 1
ATOM 7104 C C . PHE C 1 341 ? 2.830 129.433 52.546 1.00 41.56 340 PHE C C 1
ATOM 7105 O O . PHE C 1 341 ? 1.890 128.655 52.727 1.00 40.78 340 PHE C O 1
ATOM 7114 N N . ASP D 1 6 ? 61.353 102.067 83.411 1.00 44.74 5 ASP D N 1
ATOM 7115 C CA . ASP D 1 6 ? 61.423 101.564 82.002 1.00 44.97 5 ASP D CA 1
ATOM 7116 C C . ASP D 1 6 ? 61.416 100.027 81.936 1.00 44.55 5 ASP D C 1
ATOM 7117 O O . ASP D 1 6 ? 61.511 99.353 82.965 1.00 44.33 5 ASP D O 1
ATOM 7122 N N . ILE D 1 7 ? 61.307 99.491 80.719 1.00 44.04 6 ILE D N 1
ATOM 7123 C CA . ILE D 1 7 ? 61.173 98.041 80.492 1.00 43.07 6 ILE D CA 1
ATOM 7124 C C . ILE D 1 7 ? 62.554 97.427 80.341 1.00 42.40 6 ILE D C 1
ATOM 7125 O O . ILE D 1 7 ? 63.367 97.936 79.577 1.00 42.30 6 ILE D O 1
ATOM 7130 N N . SER D 1 8 ? 62.817 96.335 81.055 1.00 42.23 7 SER D N 1
ATOM 7131 C CA . SER D 1 8 ? 64.143 95.695 81.005 1.00 42.25 7 SER D CA 1
ATOM 7132 C C . SER D 1 8 ? 64.415 95.015 79.661 1.00 41.88 7 SER D C 1
ATOM 7133 O O . SER D 1 8 ? 65.557 94.960 79.217 1.00 42.55 7 SER D O 1
ATOM 7136 N N . ARG D 1 9 ? 63.366 94.505 79.021 1.00 41.17 8 ARG D N 1
ATOM 7137 C CA . ARG D 1 9 ? 63.496 93.825 77.737 1.00 40.69 8 ARG D CA 1
ATOM 7138 C C . ARG D 1 9 ? 62.916 94.672 76.611 1.00 40.48 8 ARG D C 1
ATOM 7139 O O . ARG D 1 9 ? 62.096 95.556 76.853 1.00 40.88 8 ARG D O 1
ATOM 7147 N N . PRO D 1 10 ? 63.341 94.406 75.368 1.00 39.88 9 PRO D N 1
ATOM 7148 C CA . PRO D 1 10 ? 62.689 95.059 74.236 1.00 39.41 9 PRO D CA 1
ATOM 7149 C C . PRO D 1 10 ? 61.354 94.370 73.945 1.00 38.96 9 PRO D C 1
ATOM 7150 O O . PRO D 1 10 ? 61.256 93.150 74.065 1.00 39.03 9 PRO D O 1
ATOM 7154 N N . VAL D 1 11 ? 60.327 95.139 73.597 1.00 37.89 10 VAL D N 1
ATOM 7155 C CA . VAL D 1 11 ? 59.035 94.547 73.278 1.00 37.37 10 VAL D CA 1
ATOM 7156 C C . VAL D 1 11 ? 59.082 93.955 71.867 1.00 37.28 10 VAL D C 1
ATOM 7157 O O . VAL D 1 11 ? 59.778 94.468 70.990 1.00 37.57 10 VAL D O 1
ATOM 7161 N N . CYS D 1 12 ? 58.354 92.860 71.664 1.00 36.81 11 CYS D N 1
ATOM 7162 C CA . CYS D 1 12 ? 58.201 92.244 70.345 1.00 36.04 11 CYS D CA 1
ATOM 7163 C C . CYS D 1 12 ? 56.707 92.040 70.071 1.00 35.15 11 CYS D C 1
ATOM 7164 O O . CYS D 1 12 ? 56.096 91.127 70.623 1.00 35.23 11 CYS D O 1
ATOM 7167 N N . ILE D 1 13 ? 56.127 92.885 69.218 1.00 33.97 12 ILE D N 1
ATOM 7168 C CA . ILE D 1 13 ? 54.673 92.882 68.995 1.00 32.97 12 ILE D CA 1
ATOM 7169 C C . ILE D 1 13 ? 54.257 92.038 67.791 1.00 32.85 12 ILE D C 1
ATOM 7170 O O . ILE D 1 13 ? 54.576 92.367 66.654 1.00 32.45 12 ILE D O 1
ATOM 7175 N N . LEU D 1 14 ? 53.534 90.953 68.059 1.00 32.97 13 LEU D N 1
ATOM 7176 C CA . LEU D 1 14 ? 53.046 90.055 67.015 1.00 33.04 13 LEU D CA 1
ATOM 7177 C C . LEU D 1 14 ? 51.620 90.428 66.626 1.00 33.27 13 LEU D C 1
ATOM 7178 O O . LEU D 1 14 ? 50.671 90.082 67.320 1.00 33.14 13 LEU D O 1
ATOM 7183 N N . GLY D 1 15 ? 51.488 91.129 65.504 1.00 33.71 14 GLY D N 1
ATOM 7184 C CA . GLY D 1 15 ? 50.205 91.609 65.023 1.00 34.26 14 GLY D CA 1
ATOM 7185 C C . GLY D 1 15 ? 50.173 93.105 65.252 1.00 35.16 14 GLY D C 1
ATOM 7186 O O . GLY D 1 15 ? 50.292 93.553 66.396 1.00 36.37 14 GLY D O 1
ATOM 7187 N N . LEU D 1 16 ? 50.017 93.876 64.176 1.00 34.90 15 LEU D N 1
ATOM 7188 C CA . LEU D 1 16 ? 50.074 95.333 64.252 1.00 34.82 15 LEU D CA 1
ATOM 7189 C C . LEU D 1 16 ? 48.796 95.996 63.725 1.00 35.57 15 LEU D C 1
ATOM 7190 O O . LEU D 1 16 ? 48.822 96.742 62.748 1.00 35.53 15 LEU D O 1
ATOM 7195 N N . GLY D 1 17 ? 47.683 95.728 64.398 1.00 36.01 16 GLY D N 1
ATOM 7196 C CA . GLY D 1 17 ? 46.411 96.364 64.080 1.00 36.76 16 GLY D CA 1
ATOM 7197 C C . GLY D 1 17 ? 46.201 97.575 64.970 1.00 37.24 16 GLY D C 1
ATOM 7198 O O . GLY D 1 17 ? 47.154 98.297 65.272 1.00 37.35 16 GLY D O 1
ATOM 7199 N N . LEU D 1 18 ? 44.963 97.796 65.406 1.00 37.19 17 LEU D N 1
ATOM 7200 C CA . LEU D 1 18 ? 44.668 98.934 66.265 1.00 37.72 17 LEU D CA 1
ATOM 7201 C C . LEU D 1 18 ? 45.512 98.899 67.527 1.00 37.67 17 LEU D C 1
ATOM 7202 O O . LEU D 1 18 ? 46.140 99.882 67.885 1.00 38.12 17 LEU D O 1
ATOM 7207 N N . ILE D 1 19 ? 45.542 97.757 68.193 1.00 37.79 18 ILE D N 1
ATOM 7208 C CA . ILE D 1 19 ? 46.231 97.660 69.467 1.00 37.68 18 ILE D CA 1
ATOM 7209 C C . ILE D 1 19 ? 47.735 97.541 69.205 1.00 37.87 18 ILE D C 1
ATOM 7210 O O . ILE D 1 19 ? 48.503 98.421 69.584 1.00 38.24 18 ILE D O 1
ATOM 7215 N N . GLY D 1 20 ? 48.144 96.476 68.524 1.00 37.62 19 GLY D N 1
ATOM 7216 C CA . GLY D 1 20 ? 49.561 96.236 68.239 1.00 37.20 19 GLY D CA 1
ATOM 7217 C C . GLY D 1 20 ? 50.285 97.419 67.619 1.00 36.63 19 GLY D C 1
ATOM 7218 O O . GLY D 1 20 ? 51.299 97.887 68.133 1.00 36.15 19 GLY D O 1
ATOM 7219 N N . GLY D 1 21 ? 49.750 97.909 66.513 1.00 36.53 20 GLY D N 1
ATOM 7220 C CA . GLY D 1 21 ? 50.335 99.042 65.809 1.00 36.18 20 GLY D CA 1
ATOM 7221 C C . GLY D 1 21 ? 50.388 100.291 66.660 1.00 35.83 20 GLY D C 1
ATOM 7222 O O . GLY D 1 21 ? 51.377 101.010 66.637 1.00 35.33 20 GLY D O 1
ATOM 7223 N N . SER D 1 22 ? 49.318 100.567 67.400 1.00 35.98 21 SER D N 1
ATOM 7224 C CA . SER D 1 22 ? 49.335 101.706 68.306 1.00 36.13 21 SER D CA 1
ATOM 7225 C C . SER D 1 22 ? 50.395 101.489 69.389 1.00 36.12 21 SER D C 1
ATOM 7226 O O . SER D 1 22 ? 51.165 102.394 69.698 1.00 36.66 21 SER D O 1
ATOM 7229 N N . LEU D 1 23 ? 50.450 100.288 69.953 1.00 35.47 22 LEU D N 1
ATOM 7230 C CA . LEU D 1 23 ? 51.455 99.997 70.958 1.00 35.28 22 LEU D CA 1
ATOM 7231 C C . LEU D 1 23 ? 52.848 100.301 70.393 1.00 35.18 22 LEU D C 1
ATOM 7232 O O . LEU D 1 23 ? 53.621 101.003 71.019 1.00 35.14 22 LEU D O 1
ATOM 7237 N N . LEU D 1 24 ? 53.136 99.807 69.192 1.00 35.35 23 LEU D N 1
ATOM 7238 C CA . LEU D 1 24 ? 54.418 100.052 68.521 1.00 35.16 23 LEU D CA 1
ATOM 7239 C C . LEU D 1 24 ? 54.722 101.539 68.374 1.00 35.32 23 LEU D C 1
ATOM 7240 O O . LEU D 1 24 ? 55.870 101.964 68.546 1.00 34.71 23 LEU D O 1
ATOM 7245 N N . ARG D 1 25 ? 53.701 102.320 68.029 1.00 35.58 24 ARG D N 1
ATOM 7246 C CA . ARG D 1 25 ? 53.878 103.758 67.855 1.00 36.27 24 ARG D CA 1
ATOM 7247 C C . ARG D 1 25 ? 54.245 104.438 69.173 1.00 36.81 24 ARG D C 1
ATOM 7248 O O . ARG D 1 25 ? 55.204 105.213 69.223 1.00 37.08 24 ARG D O 1
ATOM 7256 N N . ASP D 1 26 ? 53.504 104.136 70.238 1.00 36.97 25 ASP D N 1
ATOM 7257 C CA . ASP D 1 26 ? 53.745 104.786 71.523 1.00 37.41 25 ASP D CA 1
ATOM 7258 C C . ASP D 1 26 ? 55.095 104.409 72.101 1.00 38.20 25 ASP D C 1
ATOM 7259 O O . ASP D 1 26 ? 55.737 105.245 72.731 1.00 39.04 25 ASP D O 1
ATOM 7264 N N . LEU D 1 27 ? 55.530 103.167 71.870 1.00 38.55 26 LEU D N 1
ATOM 7265 C CA . LEU D 1 27 ? 56.828 102.690 72.361 1.00 38.54 26 LEU D CA 1
ATOM 7266 C C . LEU D 1 27 ? 57.985 103.338 71.597 1.00 39.02 26 LEU D C 1
ATOM 7267 O O . LEU D 1 27 ? 58.992 103.720 72.190 1.00 39.26 26 LEU D O 1
ATOM 7272 N N . HIS D 1 28 ? 57.842 103.448 70.281 1.00 39.76 27 HIS D N 1
ATOM 7273 C CA . HIS D 1 28 ? 58.850 104.092 69.450 1.00 40.30 27 HIS D CA 1
ATOM 7274 C C . HIS D 1 28 ? 58.969 105.556 69.863 1.00 41.15 27 HIS D C 1
ATOM 7275 O O . HIS D 1 28 ? 60.074 106.054 70.081 1.00 41.25 27 HIS D O 1
ATOM 7282 N N . ALA D 1 29 ? 57.822 106.227 69.988 1.00 41.94 28 ALA D N 1
ATOM 7283 C CA . ALA D 1 29 ? 57.759 107.637 70.397 1.00 42.45 28 ALA D CA 1
ATOM 7284 C C . ALA D 1 29 ? 58.299 107.852 71.814 1.00 42.95 28 ALA D C 1
ATOM 7285 O O . ALA D 1 29 ? 58.929 108.870 72.085 1.00 43.17 28 ALA D O 1
ATOM 7287 N N . ALA D 1 30 ? 58.041 106.896 72.709 1.00 43.35 29 ALA D N 1
ATOM 7288 C CA . ALA D 1 30 ? 58.586 106.925 74.075 1.00 43.54 29 ALA D CA 1
ATOM 7289 C C . ALA D 1 30 ? 60.074 106.571 74.065 1.00 43.38 29 ALA D C 1
ATOM 7290 O O . ALA D 1 30 ? 60.751 106.665 75.089 1.00 43.73 29 ALA D O 1
ATOM 7292 N N . ASN D 1 31 ? 60.555 106.137 72.904 1.00 43.06 30 ASN D N 1
ATOM 7293 C CA . ASN D 1 31 ? 61.962 105.835 72.664 1.00 42.87 30 ASN D CA 1
ATOM 7294 C C . ASN D 1 31 ? 62.457 104.581 73.394 1.00 42.81 30 ASN D C 1
ATOM 7295 O O . ASN D 1 31 ? 63.615 104.508 73.809 1.00 43.11 30 ASN D O 1
ATOM 7300 N N . HIS D 1 32 ? 61.574 103.593 73.541 1.00 42.52 31 HIS D N 1
ATOM 7301 C CA . HIS D 1 32 ? 61.969 102.285 74.067 1.00 42.54 31 HIS D CA 1
ATOM 7302 C C . HIS D 1 32 ? 62.316 101.390 72.880 1.00 41.47 31 HIS D C 1
ATOM 7303 O O . HIS D 1 32 ? 61.939 101.682 71.746 1.00 41.14 31 HIS D O 1
ATOM 7310 N N . SER D 1 33 ? 63.047 100.312 73.139 1.00 40.80 32 SER D N 1
ATOM 7311 C CA . SER D 1 33 ? 63.456 99.385 72.085 1.00 40.20 32 SER D CA 1
ATOM 7312 C C . SER D 1 33 ? 62.264 98.508 71.745 1.00 39.38 32 SER D C 1
ATOM 7313 O O . SER D 1 33 ? 61.629 97.974 72.645 1.00 38.84 32 SER D O 1
ATOM 7316 N N . VAL D 1 34 ? 61.952 98.370 70.458 1.00 39.56 33 VAL D N 1
ATOM 7317 C CA . VAL D 1 34 ? 60.749 97.635 70.042 1.00 39.89 33 VAL D CA 1
ATOM 7318 C C . VAL D 1 34 ? 60.677 97.293 68.550 1.00 40.82 33 VAL D C 1
ATOM 7319 O O . VAL D 1 34 ? 60.865 98.162 67.697 1.00 41.22 33 VAL D O 1
ATOM 7323 N N . PHE D 1 35 ? 60.391 96.024 68.249 1.00 41.32 34 PHE D N 1
ATOM 7324 C CA . PHE D 1 35 ? 60.164 95.573 66.871 1.00 41.61 34 PHE D CA 1
ATOM 7325 C C . PHE D 1 35 ? 58.866 94.758 66.794 1.00 41.81 34 PHE D C 1
ATOM 7326 O O . PHE D 1 35 ? 58.222 94.517 67.821 1.00 42.28 34 PHE D O 1
ATOM 7334 N N . GLY D 1 36 ? 58.466 94.352 65.589 1.00 41.86 35 GLY D N 1
ATOM 7335 C CA . GLY D 1 36 ? 57.191 93.638 65.419 1.00 41.88 35 GLY D CA 1
ATOM 7336 C C . GLY D 1 36 ? 56.967 92.883 64.116 1.00 41.72 35 GLY D C 1
ATOM 7337 O O . GLY D 1 36 ? 57.858 92.812 63.256 1.00 41.98 35 GLY D O 1
ATOM 7338 N N . TYR D 1 37 ? 55.756 92.328 63.984 1.00 40.87 36 TYR D N 1
ATOM 7339 C CA . TYR D 1 37 ? 55.373 91.485 62.849 1.00 40.38 36 TYR D CA 1
ATOM 7340 C C . TYR D 1 37 ? 53.939 91.730 62.391 1.00 40.64 36 TYR D C 1
ATOM 7341 O O . TYR D 1 37 ? 53.029 91.864 63.207 1.00 40.97 36 TYR D O 1
ATOM 7350 N N . ASN D 1 38 ? 53.760 91.770 61.073 1.00 40.85 37 ASN D N 1
ATOM 7351 C CA . ASN D 1 38 ? 52.451 91.889 60.438 1.00 40.76 37 ASN D CA 1
ATOM 7352 C C . ASN D 1 38 ? 52.415 90.892 59.286 1.00 41.69 37 ASN D C 1
ATOM 7353 O O . ASN D 1 38 ? 53.307 90.901 58.427 1.00 41.80 37 ASN D O 1
ATOM 7358 N N . ARG D 1 39 ? 51.399 90.029 59.262 1.00 42.22 38 ARG D N 1
ATOM 7359 C CA . ARG D 1 39 ? 51.317 89.004 58.215 1.00 42.59 38 ARG D CA 1
ATOM 7360 C C . ARG D 1 39 ? 51.130 89.624 56.834 1.00 41.98 38 ARG D C 1
ATOM 7361 O O . ARG D 1 39 ? 51.540 89.036 55.840 1.00 41.48 38 ARG D O 1
ATOM 7369 N N . SER D 1 40 ? 50.509 90.802 56.773 1.00 42.05 39 SER D N 1
ATOM 7370 C CA . SER D 1 40 ? 50.341 91.510 55.505 1.00 42.24 39 SER D CA 1
ATOM 7371 C C . SER D 1 40 ? 51.695 92.047 55.049 1.00 42.14 39 SER D C 1
ATOM 7372 O O . SER D 1 40 ? 52.352 92.793 55.778 1.00 42.18 39 SER D O 1
ATOM 7375 N N . ARG D 1 41 ? 52.112 91.651 53.849 1.00 41.97 40 ARG D N 1
ATOM 7376 C CA . ARG D 1 41 ? 53.394 92.085 53.300 1.00 41.62 40 ARG D CA 1
ATOM 7377 C C . ARG D 1 41 ? 53.330 93.567 52.935 1.00 40.93 40 ARG D C 1
ATOM 7378 O O . ARG D 1 41 ? 54.320 94.284 53.050 1.00 40.18 40 ARG D O 1
ATOM 7386 N N . SER D 1 42 ? 52.153 94.015 52.506 1.00 40.85 41 SER D N 1
ATOM 7387 C CA . SER D 1 42 ? 51.901 95.427 52.237 1.00 40.55 41 SER D CA 1
ATOM 7388 C C . SER D 1 42 ? 52.071 96.212 53.535 1.00 40.36 41 SER D C 1
ATOM 7389 O O . SER D 1 42 ? 52.739 97.245 53.569 1.00 40.10 41 SER D O 1
ATOM 7392 N N . GLY D 1 43 ? 51.456 95.700 54.598 1.00 40.21 42 GLY D N 1
ATOM 7393 C CA . GLY D 1 43 ? 51.525 96.314 55.920 1.00 40.28 42 GLY D CA 1
ATOM 7394 C C . GLY D 1 43 ? 52.949 96.487 56.413 1.00 39.93 42 GLY D C 1
ATOM 7395 O O . GLY D 1 43 ? 53.333 97.577 56.832 1.00 39.98 42 GLY D O 1
ATOM 7396 N N . ALA D 1 44 ? 53.733 95.413 56.366 1.00 39.59 43 ALA D N 1
ATOM 7397 C CA . ALA D 1 44 ? 55.136 95.474 56.765 1.00 39.55 43 ALA D CA 1
ATOM 7398 C C . ALA D 1 44 ? 55.813 96.645 56.059 1.00 39.42 43 ALA D C 1
ATOM 7399 O O . ALA D 1 44 ? 56.250 97.594 56.705 1.00 39.76 43 ALA D O 1
ATOM 7401 N N . LYS D 1 45 ? 55.856 96.578 54.731 1.00 39.18 44 LYS D N 1
ATOM 7402 C CA . LYS D 1 45 ? 56.461 97.615 53.892 1.00 39.35 44 LYS D CA 1
ATOM 7403 C C . LYS D 1 45 ? 56.067 99.018 54.373 1.00 38.94 44 LYS D C 1
ATOM 7404 O O . LYS D 1 45 ? 56.926 99.853 54.650 1.00 38.31 44 LYS D O 1
ATOM 7410 N N . SER D 1 46 ? 54.762 99.252 54.491 1.00 39.29 45 SER D N 1
ATOM 7411 C CA . SER D 1 46 ? 54.226 100.552 54.916 1.00 39.69 45 SER D CA 1
ATOM 7412 C C . SER D 1 46 ? 54.802 101.035 56.245 1.00 39.45 45 SER D C 1
ATOM 7413 O O . SER D 1 46 ? 55.002 102.234 56.437 1.00 39.82 45 SER D O 1
ATOM 7416 N N . ALA D 1 47 ? 55.045 100.101 57.159 1.00 38.90 46 ALA D N 1
ATOM 7417 C CA . ALA D 1 47 ? 55.638 100.423 58.449 1.00 38.35 46 ALA D CA 1
ATOM 7418 C C . ALA D 1 47 ? 57.146 100.686 58.308 1.00 38.28 46 ALA D C 1
ATOM 7419 O O . ALA D 1 47 ? 57.636 101.715 58.768 1.00 38.10 46 ALA D O 1
ATOM 7421 N N . VAL D 1 48 ? 57.870 99.772 57.658 1.00 38.32 47 VAL D N 1
ATOM 7422 C CA . VAL D 1 48 ? 59.327 99.920 57.467 1.00 38.46 47 VAL D CA 1
ATOM 7423 C C . VAL D 1 48 ? 59.675 101.265 56.829 1.00 38.56 47 VAL D C 1
ATOM 7424 O O . VAL D 1 48 ? 60.620 101.933 57.252 1.00 38.74 47 VAL D O 1
ATOM 7428 N N . ASP D 1 49 ? 58.899 101.652 55.819 1.00 38.37 48 ASP D N 1
ATOM 7429 C CA . ASP D 1 49 ? 59.106 102.917 55.115 1.00 37.77 48 ASP D CA 1
ATOM 7430 C C . ASP D 1 49 ? 58.841 104.129 56.016 1.00 37.02 48 ASP D C 1
ATOM 7431 O O . ASP D 1 49 ? 59.525 105.147 55.899 1.00 36.94 48 ASP D O 1
ATOM 7436 N N . GLU D 1 50 ? 57.867 104.012 56.920 1.00 35.94 49 GLU D N 1
ATOM 7437 C CA . GLU D 1 50 ? 57.574 105.082 57.881 1.00 35.03 49 GLU D CA 1
ATOM 7438 C C . GLU D 1 50 ? 58.624 105.147 59.004 1.00 34.53 49 GLU D C 1
ATOM 7439 O O . GLU D 1 50 ? 58.540 106.005 59.879 1.00 34.21 49 GLU D O 1
ATOM 7445 N N . GLY D 1 51 ? 59.601 104.238 58.983 1.00 34.20 50 GLY D N 1
ATOM 7446 C CA . GLY D 1 51 ? 60.707 104.256 59.939 1.00 34.17 50 GLY D CA 1
ATOM 7447 C C . GLY D 1 51 ? 60.565 103.341 61.143 1.00 34.15 50 GLY D C 1
ATOM 7448 O O . GLY D 1 51 ? 61.218 103.562 62.167 1.00 34.28 50 GLY D O 1
ATOM 7449 N N . PHE D 1 52 ? 59.719 102.317 61.029 1.00 33.78 51 PHE D N 1
ATOM 7450 C CA . PHE D 1 52 ? 59.558 101.325 62.090 1.00 33.37 51 PHE D CA 1
ATOM 7451 C C . PHE D 1 52 ? 60.303 100.047 61.731 1.00 33.12 51 PHE D C 1
ATOM 7452 O O . PHE D 1 52 ? 60.702 99.851 60.590 1.00 33.09 51 PHE D O 1
ATOM 7460 N N . ASP D 1 53 ? 60.483 99.181 62.718 1.00 33.36 52 ASP D N 1
ATOM 7461 C CA . ASP D 1 53 ? 61.204 97.926 62.542 1.00 33.62 52 ASP D CA 1
ATOM 7462 C C . ASP D 1 53 ? 60.206 96.769 62.519 1.00 33.01 52 ASP D C 1
ATOM 7463 O O . ASP D 1 53 ? 60.003 96.081 63.516 1.00 32.56 52 ASP D O 1
ATOM 7468 N N . VAL D 1 54 ? 59.595 96.560 61.360 1.00 32.86 53 VAL D N 1
ATOM 7469 C CA . VAL D 1 54 ? 58.527 95.579 61.206 1.00 32.52 53 VAL D CA 1
ATOM 7470 C C . VAL D 1 54 ? 58.887 94.572 60.129 1.00 32.76 53 VAL D C 1
ATOM 7471 O O . VAL D 1 54 ? 59.425 94.942 59.095 1.00 33.03 53 VAL D O 1
ATOM 7475 N N . SER D 1 55 ? 58.598 93.301 60.385 1.00 33.38 54 SER D N 1
ATOM 7476 C CA . SER D 1 55 ? 58.835 92.239 59.412 1.00 34.32 54 SER D CA 1
ATOM 7477 C C . SER D 1 55 ? 57.520 91.518 59.114 1.00 35.39 54 SER D C 1
ATOM 7478 O O . SER D 1 55 ? 56.517 91.753 59.782 1.00 35.80 54 SER D O 1
ATOM 7481 N N . ALA D 1 56 ? 57.516 90.679 58.083 1.00 36.27 55 ALA D N 1
ATOM 7482 C CA . ALA D 1 56 ? 56.352 89.846 57.757 1.00 36.79 55 ALA D CA 1
ATOM 7483 C C . ALA D 1 56 ? 56.752 88.362 57.742 1.00 37.30 55 ALA D C 1
ATOM 7484 O O . ALA D 1 56 ? 56.036 87.526 57.195 1.00 37.63 55 ALA D O 1
ATOM 7486 N N . ASP D 1 57 ? 57.894 88.054 58.352 1.00 37.69 56 ASP D N 1
ATOM 7487 C CA . ASP D 1 57 ? 58.406 86.693 58.458 1.00 38.43 56 ASP D CA 1
ATOM 7488 C C . ASP D 1 57 ? 58.282 86.302 59.933 1.00 39.04 56 ASP D C 1
ATOM 7489 O O . ASP D 1 57 ? 59.206 86.506 60.726 1.00 39.32 56 ASP D O 1
ATOM 7494 N N . LEU D 1 58 ? 57.115 85.771 60.297 1.00 39.42 57 LEU D N 1
ATOM 7495 C CA . LEU D 1 58 ? 56.819 85.357 61.678 1.00 39.33 57 LEU D CA 1
ATOM 7496 C C . LEU D 1 58 ? 57.959 84.544 62.296 1.00 39.63 57 LEU D C 1
ATOM 7497 O O . LEU D 1 58 ? 58.465 84.879 63.367 1.00 39.48 57 LEU D O 1
ATOM 7502 N N . GLU D 1 59 ? 58.365 83.491 61.597 1.00 40.31 58 GLU D N 1
ATOM 7503 C CA . GLU D 1 59 ? 59.410 82.591 62.077 1.00 41.04 58 GLU D CA 1
ATOM 7504 C C . GLU D 1 59 ? 60.729 83.311 62.420 1.00 41.43 58 GLU D C 1
ATOM 7505 O O . GLU D 1 59 ? 61.347 83.017 63.448 1.00 41.66 58 GLU D O 1
ATOM 7511 N N . ALA D 1 60 ? 61.157 84.241 61.564 1.00 41.55 59 ALA D N 1
ATOM 7512 C CA . ALA D 1 60 ? 62.403 84.998 61.794 1.00 41.18 59 ALA D CA 1
ATOM 7513 C C . ALA D 1 60 ? 62.269 85.977 62.971 1.00 40.90 59 ALA D C 1
ATOM 7514 O O . ALA D 1 60 ? 63.191 86.106 63.788 1.00 41.69 59 ALA D O 1
ATOM 7516 N N . THR D 1 61 ? 61.122 86.653 63.053 1.00 39.57 60 THR D N 1
ATOM 7517 C CA . THR D 1 61 ? 60.847 87.609 64.129 1.00 39.01 60 THR D CA 1
ATOM 7518 C C . THR D 1 61 ? 60.911 86.957 65.518 1.00 38.97 60 THR D C 1
ATOM 7519 O O . THR D 1 61 ? 61.401 87.569 66.467 1.00 38.87 60 THR D O 1
ATOM 7523 N N . LEU D 1 62 ? 60.407 85.729 65.636 1.00 38.63 61 LEU D N 1
ATOM 7524 C CA . LEU D 1 62 ? 60.440 85.005 66.909 1.00 38.10 61 LEU D CA 1
ATOM 7525 C C . LEU D 1 62 ? 61.876 84.585 67.265 1.00 38.74 61 LEU D C 1
ATOM 7526 O O . LEU D 1 62 ? 62.330 84.794 68.392 1.00 38.26 61 LEU D O 1
ATOM 7531 N N . GLN D 1 63 ? 62.588 83.995 66.304 1.00 39.67 62 GLN D N 1
ATOM 7532 C CA . GLN D 1 63 ? 63.990 83.603 66.524 1.00 40.54 62 GLN D CA 1
ATOM 7533 C C . GLN D 1 63 ? 64.801 84.801 67.009 1.00 40.63 62 GLN D C 1
ATOM 7534 O O . GLN D 1 63 ? 65.729 84.658 67.822 1.00 40.54 62 GLN D O 1
ATOM 7540 N N . ARG D 1 64 ? 64.439 85.978 66.499 1.00 40.23 63 ARG D N 1
ATOM 7541 C CA . ARG D 1 64 ? 65.041 87.224 66.939 1.00 40.01 63 ARG D CA 1
ATOM 7542 C C . ARG D 1 64 ? 64.608 87.518 68.375 1.00 40.24 63 ARG D C 1
ATOM 7543 O O . ARG D 1 64 ? 65.443 87.791 69.246 1.00 40.64 63 ARG D O 1
ATOM 7551 N N . ALA D 1 65 ? 63.301 87.449 68.614 1.00 40.22 64 ALA D N 1
ATOM 7552 C CA . ALA D 1 65 ? 62.749 87.628 69.955 1.00 39.83 64 ALA D CA 1
ATOM 7553 C C . ALA D 1 65 ? 63.483 86.717 70.934 1.00 39.62 64 ALA D C 1
ATOM 7554 O O . ALA D 1 65 ? 63.905 87.159 71.999 1.00 39.87 64 ALA D O 1
ATOM 7556 N N . ALA D 1 66 ? 63.648 85.452 70.551 1.00 39.29 65 ALA D N 1
ATOM 7557 C CA . ALA D 1 66 ? 64.360 84.477 71.369 1.00 38.96 65 ALA D CA 1
ATOM 7558 C C . ALA D 1 66 ? 65.754 84.960 71.762 1.00 38.72 65 ALA D C 1
ATOM 7559 O O . ALA D 1 66 ? 66.044 85.128 72.944 1.00 38.74 65 ALA D O 1
ATOM 7561 N N . ALA D 1 67 ? 66.602 85.208 70.770 1.00 38.88 66 ALA D N 1
ATOM 7562 C CA . ALA D 1 67 ? 67.997 85.602 71.022 1.00 39.05 66 ALA D CA 1
ATOM 7563 C C . ALA D 1 67 ? 68.128 86.920 71.791 1.00 38.92 66 ALA D C 1
ATOM 7564 O O . ALA D 1 67 ? 69.089 87.118 72.534 1.00 38.47 66 ALA D O 1
ATOM 7566 N N . GLU D 1 68 ? 67.149 87.804 71.618 1.00 38.96 67 GLU D N 1
ATOM 7567 C CA . GLU D 1 68 ? 67.180 89.136 72.219 1.00 38.54 67 GLU D CA 1
ATOM 7568 C C . GLU D 1 68 ? 66.428 89.166 73.555 1.00 37.50 67 GLU D C 1
ATOM 7569 O O . GLU D 1 68 ? 66.511 90.151 74.288 1.00 36.83 67 GLU D O 1
ATOM 7575 N N . ASP D 1 69 ? 65.721 88.070 73.856 1.00 37.18 68 ASP D N 1
ATOM 7576 C CA . ASP D 1 69 ? 64.878 87.894 75.066 1.00 36.86 68 ASP D CA 1
ATOM 7577 C C . ASP D 1 69 ? 63.647 88.815 75.141 1.00 36.97 68 ASP D C 1
ATOM 7578 O O . ASP D 1 69 ? 63.019 88.928 76.192 1.00 38.10 68 ASP D O 1
ATOM 7583 N N . ALA D 1 70 ? 63.274 89.436 74.030 1.00 36.48 69 ALA D N 1
ATOM 7584 C CA . ALA D 1 70 ? 62.171 90.397 74.021 1.00 36.75 69 ALA D CA 1
ATOM 7585 C C . ALA D 1 70 ? 60.869 89.900 74.663 1.00 36.33 69 ALA D C 1
ATOM 7586 O O . ALA D 1 70 ? 60.536 88.711 74.614 1.00 36.56 69 ALA D O 1
ATOM 7588 N N . LEU D 1 71 ? 60.140 90.827 75.270 1.00 35.80 70 LEU D N 1
ATOM 7589 C CA . LEU D 1 71 ? 58.817 90.528 75.809 1.00 35.50 70 LEU D CA 1
ATOM 7590 C C . LEU D 1 71 ? 57.898 90.413 74.607 1.00 35.63 70 LEU D C 1
ATOM 7591 O O . LEU D 1 71 ? 57.796 91.358 73.826 1.00 36.18 70 LEU D O 1
ATOM 7596 N N . ILE D 1 72 ? 57.249 89.266 74.432 1.00 35.16 71 ILE D N 1
ATOM 7597 C CA . ILE D 1 72 ? 56.392 89.064 73.257 1.00 34.78 71 ILE D CA 1
ATOM 7598 C C . ILE D 1 72 ? 54.923 89.437 73.535 1.00 34.71 71 ILE D C 1
ATOM 7599 O O . ILE D 1 72 ? 54.289 88.879 74.426 1.00 34.35 71 ILE D O 1
ATOM 7604 N N . VAL D 1 73 ? 54.398 90.397 72.782 1.00 34.69 72 VAL D N 1
ATOM 7605 C CA . VAL D 1 73 ? 52.984 90.756 72.876 1.00 35.30 72 VAL D CA 1
ATOM 7606 C C . VAL D 1 73 ? 52.250 90.146 71.691 1.00 35.51 72 VAL D C 1
ATOM 7607 O O . VAL D 1 73 ? 52.719 90.261 70.562 1.00 35.85 72 VAL D O 1
ATOM 7611 N N . LEU D 1 74 ? 51.112 89.499 71.945 1.00 35.72 73 LEU D N 1
ATOM 7612 C CA . LEU D 1 74 ? 50.300 88.907 70.876 1.00 35.84 73 LEU D CA 1
ATOM 7613 C C . LEU D 1 74 ? 49.080 89.780 70.627 1.00 36.31 73 LEU D C 1
ATOM 7614 O O . LEU D 1 74 ? 48.091 89.673 71.354 1.00 36.06 73 LEU D O 1
ATOM 7619 N N . ALA D 1 75 ? 49.154 90.640 69.610 1.00 36.94 74 ALA D N 1
ATOM 7620 C CA . ALA D 1 75 ? 48.036 91.530 69.245 1.00 37.39 74 ALA D CA 1
ATOM 7621 C C . ALA D 1 75 ? 47.286 91.034 68.011 1.00 38.07 74 ALA D C 1
ATOM 7622 O O . ALA D 1 75 ? 47.205 91.721 67.001 1.00 37.99 74 ALA D O 1
ATOM 7624 N N . VAL D 1 76 ? 46.750 89.826 68.108 1.00 39.45 75 VAL D N 1
ATOM 7625 C CA . VAL D 1 76 ? 45.938 89.232 67.051 1.00 40.28 75 VAL D CA 1
ATOM 7626 C C . VAL D 1 76 ? 44.568 88.946 67.671 1.00 41.24 75 VAL D C 1
ATOM 7627 O O . VAL D 1 76 ? 44.401 89.084 68.887 1.00 40.67 75 VAL D O 1
ATOM 7631 N N . PRO D 1 77 ? 43.565 88.596 66.850 1.00 43.00 76 PRO D N 1
ATOM 7632 C CA . PRO D 1 77 ? 42.245 88.331 67.445 1.00 43.86 76 PRO D CA 1
ATOM 7633 C C . PRO D 1 77 ? 42.190 86.938 68.054 1.00 44.84 76 PRO D C 1
ATOM 7634 O O . PRO D 1 77 ? 43.089 86.126 67.800 1.00 44.64 76 PRO D O 1
ATOM 7646 N N . THR D 1 79 ? 40.687 84.272 67.368 1.00 44.87 78 THR D N 1
ATOM 7647 C CA . THR D 1 79 ? 40.753 83.159 66.414 1.00 44.01 78 THR D CA 1
ATOM 7648 C C . THR D 1 79 ? 42.154 82.883 65.844 1.00 44.06 78 THR D C 1
ATOM 7649 O O . THR D 1 79 ? 42.336 81.904 65.119 1.00 44.49 78 THR D O 1
ATOM 7653 N N . ALA D 1 80 ? 43.131 83.739 66.149 1.00 43.69 79 ALA D N 1
ATOM 7654 C CA . ALA D 1 80 ? 44.517 83.525 65.708 1.00 43.31 79 ALA D CA 1
ATOM 7655 C C . ALA D 1 80 ? 45.455 83.153 66.857 1.00 42.96 79 ALA D C 1
ATOM 7656 O O . ALA D 1 80 ? 46.590 82.736 66.615 1.00 43.59 79 ALA D O 1
ATOM 7658 N N . ILE D 1 81 ? 44.983 83.287 68.096 1.00 42.00 80 ILE D N 1
ATOM 7659 C CA . ILE D 1 81 ? 45.814 83.055 69.274 1.00 41.40 80 ILE D CA 1
ATOM 7660 C C . ILE D 1 81 ? 46.396 81.640 69.368 1.00 41.71 80 ILE D C 1
ATOM 7661 O O . ILE D 1 81 ? 47.603 81.484 69.570 1.00 41.69 80 ILE D O 1
ATOM 7666 N N . ASP D 1 82 ? 45.558 80.618 69.214 1.00 41.86 81 ASP D N 1
ATOM 7667 C CA . ASP D 1 82 ? 46.024 79.235 69.351 1.00 41.97 81 ASP D CA 1
ATOM 7668 C C . ASP D 1 82 ? 47.209 78.928 68.442 1.00 41.65 81 ASP D C 1
ATOM 7669 O O . ASP D 1 82 ? 48.218 78.399 68.908 1.00 41.79 81 ASP D O 1
ATOM 7674 N N . SER D 1 83 ? 47.112 79.277 67.163 1.00 41.58 82 SER D N 1
ATOM 7675 C CA . SER D 1 83 ? 48.227 79.025 66.235 1.00 42.19 82 SER D CA 1
ATOM 7676 C C . SER D 1 83 ? 49.453 79.900 66.536 1.00 41.99 82 SER D C 1
ATOM 7677 O O . SER D 1 83 ? 50.573 79.526 66.207 1.00 42.09 82 SER D O 1
ATOM 7680 N N . LEU D 1 84 ? 49.238 81.062 67.150 1.00 41.81 83 LEU D N 1
ATOM 7681 C CA . LEU D 1 84 ? 50.346 81.931 67.565 1.00 41.26 83 LEU D CA 1
ATOM 7682 C C . LEU D 1 84 ? 51.067 81.361 68.777 1.00 40.46 83 LEU D C 1
ATOM 7683 O O . LEU D 1 84 ? 52.290 81.408 68.855 1.00 40.04 83 LEU D O 1
ATOM 7688 N N . LEU D 1 85 ? 50.298 80.833 69.724 1.00 40.15 84 LEU D N 1
ATOM 7689 C CA . LEU D 1 85 ? 50.865 80.221 70.926 1.00 39.93 84 LEU D CA 1
ATOM 7690 C C . LEU D 1 85 ? 51.757 79.021 70.585 1.00 39.20 84 LEU D C 1
ATOM 7691 O O . LEU D 1 85 ? 52.806 78.829 71.204 1.00 38.98 84 LEU D O 1
ATOM 7696 N N . ASP D 1 86 ? 51.334 78.220 69.607 1.00 38.64 85 ASP D N 1
ATOM 7697 C CA . ASP D 1 86 ? 52.150 77.100 69.116 1.00 37.94 85 ASP D CA 1
ATOM 7698 C C . ASP D 1 86 ? 53.459 77.639 68.536 1.00 37.31 85 ASP D C 1
ATOM 7699 O O . ASP D 1 86 ? 54.537 77.106 68.813 1.00 36.67 85 ASP D O 1
ATOM 7704 N N . ALA D 1 87 ? 53.349 78.709 67.748 1.00 37.04 86 ALA D N 1
ATOM 7705 C CA . ALA D 1 87 ? 54.508 79.347 67.126 1.00 37.32 86 ALA D CA 1
ATOM 7706 C C . ALA D 1 87 ? 55.507 79.858 68.162 1.00 37.74 86 ALA D C 1
ATOM 7707 O O . ALA D 1 87 ? 56.725 79.712 67.995 1.00 37.74 86 ALA D O 1
ATOM 7709 N N . VAL D 1 88 ? 54.990 80.457 69.231 1.00 38.02 87 VAL D N 1
ATOM 7710 C CA . VAL D 1 88 ? 55.847 80.975 70.289 1.00 38.13 87 VAL D CA 1
ATOM 7711 C C . VAL D 1 88 ? 56.531 79.831 71.023 1.00 38.49 87 VAL D C 1
ATOM 7712 O O . VAL D 1 88 ? 57.736 79.882 71.260 1.00 38.28 87 VAL D O 1
ATOM 7716 N N . HIS D 1 89 ? 55.758 78.803 71.369 1.00 38.89 88 HIS D N 1
ATOM 7717 C CA . HIS D 1 89 ? 56.292 77.636 72.065 1.00 39.79 88 HIS D CA 1
ATOM 7718 C C . HIS D 1 89 ? 57.509 77.070 71.321 1.00 40.13 88 HIS D C 1
ATOM 7719 O O . HIS D 1 89 ? 58.544 76.785 71.925 1.00 40.09 88 HIS D O 1
ATOM 7726 N N . THR D 1 90 ? 57.360 76.927 70.007 1.00 40.18 89 THR D N 1
ATOM 7727 C CA . THR D 1 90 ? 58.377 76.353 69.138 1.00 39.83 89 THR D CA 1
ATOM 7728 C C . THR D 1 90 ? 59.623 77.215 68.971 1.00 40.30 89 THR D C 1
ATOM 7729 O O . THR D 1 90 ? 60.737 76.699 69.006 1.00 40.43 89 THR D O 1
ATOM 7733 N N . HIS D 1 91 ? 59.441 78.522 68.790 1.00 40.79 90 HIS D N 1
ATOM 7734 C CA . HIS D 1 91 ? 60.556 79.412 68.439 1.00 41.04 90 HIS D CA 1
ATOM 7735 C C . HIS D 1 91 ? 61.084 80.353 69.546 1.00 41.08 90 HIS D C 1
ATOM 7736 O O . HIS D 1 91 ? 62.207 80.855 69.438 1.00 40.87 90 HIS D O 1
ATOM 7743 N N . ALA D 1 92 ? 60.296 80.591 70.594 1.00 41.36 91 ALA D N 1
ATOM 7744 C CA . ALA D 1 92 ? 60.735 81.428 71.723 1.00 41.54 91 ALA D CA 1
ATOM 7745 C C . ALA D 1 92 ? 60.127 80.912 73.038 1.00 41.55 91 ALA D C 1
ATOM 7746 O O . ALA D 1 92 ? 59.356 81.614 73.701 1.00 40.96 91 ALA D O 1
ATOM 7748 N N . PRO D 1 93 ? 60.495 79.680 73.424 1.00 42.20 92 PRO D N 1
ATOM 7749 C CA . PRO D 1 93 ? 59.911 78.981 74.580 1.00 42.47 92 PRO D CA 1
ATOM 7750 C C . PRO D 1 93 ? 60.266 79.602 75.935 1.00 42.60 92 PRO D C 1
ATOM 7751 O O . PRO D 1 93 ? 59.449 79.585 76.868 1.00 42.97 92 PRO D O 1
ATOM 7755 N N . ASN D 1 94 ? 61.476 80.147 76.012 1.00 42.28 93 ASN D N 1
ATOM 7756 C CA . ASN D 1 94 ? 62.018 80.782 77.207 1.00 41.92 93 ASN D CA 1
ATOM 7757 C C . ASN D 1 94 ? 61.512 82.227 77.403 1.00 41.05 93 ASN D C 1
ATOM 7758 O O . ASN D 1 94 ? 61.574 82.768 78.513 1.00 40.81 93 ASN D O 1
ATOM 7763 N N . ASN D 1 95 ? 61.007 82.837 76.329 1.00 40.26 94 ASN D N 1
ATOM 7764 C CA . ASN D 1 95 ? 60.553 84.232 76.359 1.00 39.37 94 ASN D CA 1
ATOM 7765 C C . ASN D 1 95 ? 59.255 84.443 77.100 1.00 38.32 94 ASN D C 1
ATOM 7766 O O . ASN D 1 95 ? 58.327 83.631 77.025 1.00 38.15 94 ASN D O 1
ATOM 7771 N N . GLY D 1 96 ? 59.200 85.563 77.805 1.00 37.39 95 GLY D N 1
ATOM 7772 C CA . GLY D 1 96 ? 57.983 85.981 78.466 1.00 37.07 95 GLY D CA 1
ATOM 7773 C C . GLY D 1 96 ? 57.062 86.589 77.433 1.00 36.51 95 GLY D C 1
ATOM 7774 O O . GLY D 1 96 ? 57.514 87.278 76.503 1.00 36.15 95 GLY D O 1
ATOM 7775 N N . PHE D 1 97 ? 55.767 86.333 77.582 1.00 36.00 96 PHE D N 1
ATOM 7776 C CA . PHE D 1 97 ? 54.802 86.896 76.663 1.00 34.65 96 PHE D CA 1
ATOM 7777 C C . PHE D 1 97 ? 53.508 87.302 77.344 1.00 33.99 96 PHE D C 1
ATOM 7778 O O . PHE D 1 97 ? 53.251 86.952 78.490 1.00 33.24 96 PHE D O 1
ATOM 7786 N N . THR D 1 98 ? 52.716 88.067 76.605 1.00 33.95 97 THR D N 1
ATOM 7787 C CA . THR D 1 98 ? 51.453 88.591 77.073 1.00 33.93 97 THR D CA 1
ATOM 7788 C C . THR D 1 98 ? 50.537 88.725 75.860 1.00 34.16 97 THR D C 1
ATOM 7789 O O . THR D 1 98 ? 51.020 88.750 74.726 1.00 34.71 97 THR D O 1
ATOM 7793 N N . ASP D 1 99 ? 49.227 88.782 76.083 1.00 33.67 98 ASP D N 1
ATOM 7794 C CA . ASP D 1 99 ? 48.275 88.970 74.989 1.00 33.70 98 ASP D CA 1
ATOM 7795 C C . ASP D 1 99 ? 47.510 90.263 75.230 1.00 33.69 98 ASP D C 1
ATOM 7796 O O . ASP D 1 99 ? 47.751 90.941 76.226 1.00 33.34 98 ASP D O 1
ATOM 7801 N N . VAL D 1 100 ? 46.600 90.602 74.317 1.00 33.63 99 VAL D N 1
ATOM 7802 C CA . VAL D 1 100 ? 45.788 91.818 74.437 1.00 33.65 99 VAL D CA 1
ATOM 7803 C C . VAL D 1 100 ? 44.315 91.598 74.052 1.00 34.18 99 VAL D C 1
ATOM 7804 O O . VAL D 1 100 ? 43.583 92.558 73.816 1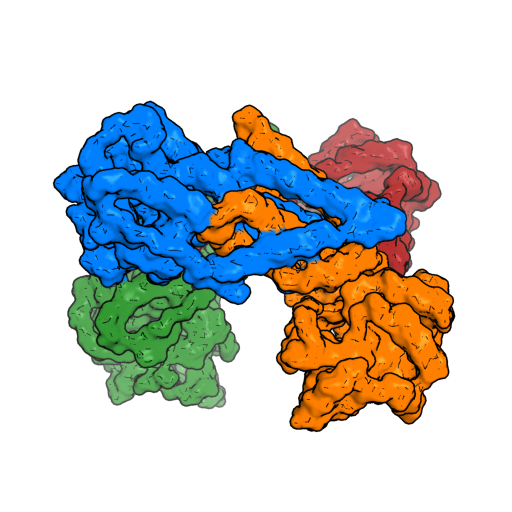.00 33.18 99 VAL D O 1
ATOM 7808 N N . VAL D 1 101 ? 43.891 90.338 74.020 1.00 35.15 100 VAL D N 1
ATOM 7809 C CA . VAL D 1 101 ? 42.519 89.965 73.688 1.00 35.97 100 VAL D CA 1
ATOM 7810 C C . VAL D 1 101 ? 41.568 90.452 74.785 1.00 35.99 100 VAL D C 1
ATOM 7811 O O . VAL D 1 101 ? 41.911 90.433 75.960 1.00 36.23 100 VAL D O 1
ATOM 7815 N N . SER D 1 102 ? 40.377 90.896 74.398 1.00 36.82 101 SER D N 1
ATOM 7816 C CA . SER D 1 102 ? 39.410 91.445 75.365 1.00 37.56 101 SER D CA 1
ATOM 7817 C C . SER D 1 102 ? 38.829 90.422 76.359 1.00 37.36 101 SER D C 1
ATOM 7818 O O . SER D 1 102 ? 38.289 90.805 77.390 1.00 37.37 101 SER D O 1
ATOM 7821 N N . VAL D 1 103 ? 38.934 89.134 76.050 1.00 37.35 102 VAL D N 1
ATOM 7822 C CA . VAL D 1 103 ? 38.476 88.076 76.948 1.00 37.75 102 VAL D CA 1
ATOM 7823 C C . VAL D 1 103 ? 39.706 87.386 77.508 1.00 37.86 102 VAL D C 1
ATOM 7824 O O . VAL D 1 103 ? 40.664 87.159 76.776 1.00 38.91 102 VAL D O 1
ATOM 7828 N N . LYS D 1 104 ? 39.674 87.031 78.789 1.00 37.08 103 LYS D N 1
ATOM 7829 C CA . LYS D 1 104 ? 40.868 86.528 79.457 1.00 37.06 103 LYS D CA 1
ATOM 7830 C C . LYS D 1 104 ? 40.900 85.038 79.811 1.00 36.67 103 LYS D C 1
ATOM 7831 O O . LYS D 1 104 ? 41.980 84.440 79.815 1.00 37.07 103 LYS D O 1
ATOM 7837 N N . THR D 1 105 ? 39.751 84.428 80.091 1.00 35.79 104 THR D N 1
ATOM 7838 C CA . THR D 1 105 ? 39.738 83.016 80.467 1.00 35.85 104 THR D CA 1
ATOM 7839 C C . THR D 1 105 ? 40.165 82.081 79.330 1.00 36.12 104 THR D C 1
ATOM 7840 O O . THR D 1 105 ? 41.044 81.227 79.518 1.00 36.05 104 THR D O 1
ATOM 7844 N N . ALA D 1 106 ? 39.564 82.243 78.155 1.00 35.70 105 ALA D N 1
ATOM 7845 C CA . ALA D 1 106 ? 39.882 81.371 77.021 1.00 35.00 105 ALA D CA 1
ATOM 7846 C C . ALA D 1 106 ? 41.386 81.347 76.711 1.00 34.89 105 ALA D C 1
ATOM 7847 O O . ALA D 1 106 ? 41.940 80.290 76.370 1.00 34.54 105 ALA D O 1
ATOM 7849 N N . VAL D 1 107 ? 42.033 82.507 76.837 1.00 34.59 106 VAL D N 1
ATOM 7850 C CA . VAL D 1 107 ? 43.450 82.631 76.523 1.00 34.79 106 VAL D CA 1
ATOM 7851 C C . VAL D 1 107 ? 44.286 81.879 77.542 1.00 34.87 106 VAL D C 1
ATOM 7852 O O . VAL D 1 107 ? 45.188 81.127 77.166 1.00 34.55 106 VAL D O 1
ATOM 7856 N N . TYR D 1 108 ? 43.980 82.081 78.825 1.00 34.94 107 TYR D N 1
ATOM 7857 C CA . TYR D 1 108 ? 44.685 81.384 79.902 1.00 34.44 107 TYR D CA 1
ATOM 7858 C C . TYR D 1 108 ? 44.494 79.882 79.750 1.00 34.39 107 TYR D C 1
ATOM 7859 O O . TYR D 1 108 ? 45.467 79.139 79.838 1.00 34.85 107 TYR D O 1
ATOM 7868 N N . ASP D 1 109 ? 43.259 79.442 79.494 1.00 34.57 108 ASP D N 1
ATOM 7869 C CA . ASP D 1 109 ? 42.975 78.010 79.244 1.00 35.37 108 ASP D CA 1
ATOM 7870 C C . ASP D 1 109 ? 43.895 77.440 78.149 1.00 35.17 108 ASP D C 1
ATOM 7871 O O . ASP D 1 109 ? 44.461 76.353 78.304 1.00 34.89 108 ASP D O 1
ATOM 7876 N N . ALA D 1 110 ? 44.030 78.181 77.052 1.00 34.70 109 ALA D N 1
ATOM 7877 C CA . ALA D 1 110 ? 44.880 77.775 75.944 1.00 34.12 109 ALA D CA 1
ATOM 7878 C C . ALA D 1 110 ? 46.330 77.717 76.382 1.00 34.04 109 ALA D C 1
ATOM 7879 O O . ALA D 1 110 ? 47.026 76.765 76.068 1.00 34.50 109 ALA D O 1
ATOM 7881 N N . VAL D 1 111 ? 46.776 78.740 77.107 1.00 34.20 110 VAL D N 1
ATOM 7882 C CA . VAL D 1 111 ? 48.150 78.805 77.609 1.00 34.36 110 VAL D CA 1
ATOM 7883 C C . VAL D 1 111 ? 48.464 77.610 78.516 1.00 34.87 110 VAL D C 1
ATOM 7884 O O . VAL D 1 111 ? 49.538 77.014 78.408 1.00 35.27 110 VAL D O 1
ATOM 7888 N N . LYS D 1 112 ? 47.533 77.266 79.404 1.00 35.24 111 LYS D N 1
ATOM 7889 C CA . LYS D 1 112 ? 47.698 76.093 80.275 1.00 35.79 111 LYS D CA 1
ATOM 7890 C C . LYS D 1 112 ? 47.722 74.818 79.432 1.00 35.80 111 LYS D C 1
ATOM 7891 O O . LYS D 1 112 ? 48.588 73.966 79.618 1.00 36.06 111 LYS D O 1
ATOM 7897 N N . ALA D 1 113 ? 46.780 74.719 78.494 1.00 35.77 112 ALA D N 1
ATOM 7898 C CA . ALA D 1 113 ? 46.682 73.597 77.562 1.00 35.69 112 ALA D CA 1
ATOM 7899 C C . ALA D 1 113 ? 48.028 73.264 76.923 1.00 36.46 112 ALA D C 1
ATOM 7900 O O . ALA D 1 113 ? 48.342 72.092 76.717 1.00 35.77 112 ALA D O 1
ATOM 7902 N N . ARG D 1 114 ? 48.818 74.298 76.629 1.00 37.59 113 ARG D N 1
ATOM 7903 C CA . ARG D 1 114 ? 50.141 74.139 76.013 1.00 38.61 113 ARG D CA 1
ATOM 7904 C C . ARG D 1 114 ? 51.287 74.221 77.022 1.00 39.32 113 ARG D C 1
ATOM 7905 O O . ARG D 1 114 ? 52.457 74.296 76.625 1.00 39.77 113 ARG D O 1
ATOM 7913 N N . ASN D 1 115 ? 50.942 74.165 78.314 1.00 39.58 114 ASN D N 1
ATOM 7914 C CA . ASN D 1 115 ? 51.901 74.234 79.431 1.00 39.63 114 ASN D CA 1
ATOM 7915 C C . ASN D 1 115 ? 52.836 75.444 79.376 1.00 39.43 114 ASN D C 1
ATOM 7916 O O . ASN D 1 115 ? 54.012 75.350 79.724 1.00 38.81 114 ASN D O 1
ATOM 7929 N N . GLN D 1 117 ? 51.943 78.468 80.955 1.00 40.15 116 GLN D N 1
ATOM 7930 C CA . GLN D 1 117 ? 51.606 79.399 82.049 1.00 39.97 116 GLN D CA 1
ATOM 7931 C C . GLN D 1 117 ? 52.822 79.933 82.829 1.00 39.60 116 GLN D C 1
ATOM 7932 O O . GLN D 1 117 ? 52.754 81.006 83.413 1.00 39.19 116 GLN D O 1
ATOM 7938 N N . HIS D 1 118 ? 53.937 79.213 82.813 1.00 40.00 117 HIS D N 1
ATOM 7939 C CA . HIS D 1 118 ? 55.145 79.673 83.513 1.00 40.55 117 HIS D CA 1
ATOM 7940 C C . HIS D 1 118 ? 55.770 80.948 82.922 1.00 40.04 117 HIS D C 1
ATOM 7941 O O . HIS D 1 118 ? 56.547 81.616 83.601 1.00 39.76 117 HIS D O 1
ATOM 7948 N N . ARG D 1 119 ? 55.417 81.297 81.684 1.00 39.78 118 ARG D N 1
ATOM 7949 C CA . ARG D 1 119 ? 55.965 82.489 81.010 1.00 39.57 118 ARG D CA 1
ATOM 7950 C C . ARG D 1 119 ? 54.892 83.501 80.551 1.00 38.62 118 ARG D C 1
ATOM 7951 O O . ARG D 1 119 ? 55.208 84.510 79.912 1.00 38.66 118 ARG D O 1
ATOM 7959 N N . TYR D 1 120 ? 53.636 83.244 80.904 1.00 37.32 119 TYR D N 1
ATOM 7960 C CA . TYR D 1 120 ? 52.514 84.049 80.439 1.00 35.93 119 TYR D CA 1
ATOM 7961 C C . TYR D 1 120 ? 51.953 84.970 81.508 1.00 35.09 119 TYR D C 1
ATOM 7962 O O . TYR D 1 120 ? 51.551 84.512 82.565 1.00 34.91 119 TYR D O 1
ATOM 7971 N N . VAL D 1 121 ? 51.951 86.270 81.220 1.00 34.79 120 VAL D N 1
ATOM 7972 C CA . VAL D 1 121 ? 51.237 87.269 82.011 1.00 34.08 120 VAL D CA 1
ATOM 7973 C C . VAL D 1 121 ? 50.198 87.847 81.066 1.00 34.77 120 VAL D C 1
ATOM 7974 O O . VAL D 1 121 ? 50.546 88.587 80.139 1.00 35.25 120 VAL D O 1
ATOM 7978 N N . GLY D 1 122 ? 48.933 87.494 81.269 1.00 34.63 121 GLY D N 1
ATOM 7979 C CA . GLY D 1 122 ? 47.873 87.981 80.404 1.00 35.00 121 GLY D CA 1
ATOM 7980 C C . GLY D 1 122 ? 47.611 89.452 80.615 1.00 35.93 121 GLY D C 1
ATOM 7981 O O . GLY D 1 122 ? 47.856 89.982 81.700 1.00 36.21 121 GLY D O 1
ATOM 7982 N N . SER D 1 123 ? 47.125 90.130 79.579 1.00 36.68 122 SER D N 1
ATOM 7983 C CA . SER D 1 123 ? 46.751 91.536 79.727 1.00 37.01 122 SER D CA 1
ATOM 7984 C C . SER D 1 123 ? 45.632 91.960 78.780 1.00 36.79 122 SER D C 1
ATOM 7985 O O . SER D 1 123 ? 45.323 91.264 77.820 1.00 35.95 122 SER D O 1
ATOM 7988 N N . HIS D 1 124 ? 45.023 93.103 79.075 1.00 37.96 123 HIS D N 1
ATOM 7989 C CA . HIS D 1 124 ? 43.911 93.618 78.268 1.00 38.95 123 HIS D CA 1
ATOM 7990 C C . HIS D 1 124 ? 43.708 95.122 78.435 1.00 39.94 123 HIS D C 1
ATOM 7991 O O . HIS D 1 124 ? 43.276 95.569 79.485 1.00 40.85 123 HIS D O 1
ATOM 7998 N N . PRO D 1 125 ? 44.018 95.904 77.393 1.00 41.05 124 PRO D N 1
ATOM 7999 C CA . PRO D 1 125 ? 43.789 97.338 77.432 1.00 42.14 124 PRO D CA 1
ATOM 8000 C C . PRO D 1 125 ? 42.380 97.684 76.993 1.00 43.23 124 PRO D C 1
ATOM 8001 O O . PRO D 1 125 ? 41.926 97.178 75.971 1.00 42.34 124 PRO D O 1
ATOM 8013 N N . ALA D 1 127 ? 40.823 99.667 75.089 1.00 51.02 126 ALA D N 1
ATOM 8014 C CA . ALA D 1 127 ? 41.136 100.623 74.013 1.00 52.97 126 ALA D CA 1
ATOM 8015 C C . ALA D 1 127 ? 40.195 100.605 72.804 1.00 55.01 126 ALA D C 1
ATOM 8016 O O . ALA D 1 127 ? 40.425 101.335 71.835 1.00 55.22 126 ALA D O 1
ATOM 8018 N N . GLY D 1 128 ? 39.152 99.778 72.847 1.00 57.13 127 GLY D N 1
ATOM 8019 C CA . GLY D 1 128 ? 38.190 99.698 71.747 1.00 58.49 127 GLY D CA 1
ATOM 8020 C C . GLY D 1 128 ? 38.487 98.617 70.717 1.00 60.28 127 GLY D C 1
ATOM 8021 O O . GLY D 1 128 ? 39.532 97.947 70.762 1.00 59.96 127 GLY D O 1
ATOM 8022 N N . THR D 1 129 ? 37.551 98.485 69.774 1.00 62.21 128 THR D N 1
ATOM 8023 C CA . THR D 1 129 ? 37.539 97.443 68.726 1.00 63.42 128 THR D CA 1
ATOM 8024 C C . THR D 1 129 ? 38.922 96.991 68.220 1.00 64.07 128 THR D C 1
ATOM 8025 O O . THR D 1 129 ? 39.754 97.827 67.871 1.00 64.30 128 THR D O 1
ATOM 8029 N N . ALA D 1 130 ? 39.142 95.673 68.161 1.00 64.36 129 ALA D N 1
ATOM 8030 C CA . ALA D 1 130 ? 40.413 95.098 67.685 1.00 64.53 129 ALA D CA 1
ATOM 8031 C C . ALA D 1 130 ? 40.674 95.376 66.193 1.00 64.74 129 ALA D C 1
ATOM 8032 O O . ALA D 1 130 ? 39.811 95.181 65.327 1.00 64.83 129 ALA D O 1
ATOM 8034 N N . SER D 1 132 ? 42.036 95.402 63.755 1.00 48.77 131 SER D N 1
ATOM 8035 C CA . SER D 1 132 ? 41.843 95.816 62.368 1.00 49.23 131 SER D CA 1
ATOM 8036 C C . SER D 1 132 ? 43.152 95.586 61.581 1.00 48.22 131 SER D C 1
ATOM 8037 O O . SER D 1 132 ? 43.761 94.517 61.714 1.00 48.30 131 SER D O 1
ATOM 8040 N N . GLY D 1 133 ? 43.564 96.557 60.758 1.00 46.72 132 GLY D N 1
ATOM 8041 C CA . GLY D 1 133 ? 44.848 96.504 60.035 1.00 45.00 132 GLY D CA 1
ATOM 8042 C C . GLY D 1 133 ? 45.782 97.630 60.469 1.00 43.63 132 GLY D C 1
ATOM 8043 O O . GLY D 1 133 ? 45.404 98.478 61.279 1.00 43.26 132 GLY D O 1
ATOM 8044 N N . TRP D 1 134 ? 46.993 97.649 59.912 1.00 42.38 133 TRP D N 1
ATOM 8045 C CA . TRP D 1 134 ? 48.025 98.652 60.251 1.00 41.83 133 TRP D CA 1
ATOM 8046 C C . TRP D 1 134 ? 47.608 100.122 60.104 1.00 41.96 133 TRP D C 1
ATOM 8047 O O . TRP D 1 134 ? 48.119 100.992 60.811 1.00 42.20 133 TRP D O 1
ATOM 8058 N N . SER D 1 135 ? 46.682 100.391 59.192 1.00 41.77 134 SER D N 1
ATOM 8059 C CA . SER D 1 135 ? 46.217 101.746 58.943 1.00 41.45 134 SER D CA 1
ATOM 8060 C C . SER D 1 135 ? 45.324 102.289 60.067 1.00 41.55 134 SER D C 1
ATOM 8061 O O . SER D 1 135 ? 45.017 103.479 60.094 1.00 41.52 134 SER D O 1
ATOM 8064 N N . ALA D 1 136 ? 44.910 101.435 60.997 1.00 41.66 135 ALA D N 1
ATOM 8065 C CA . ALA D 1 136 ? 44.084 101.885 62.122 1.00 41.64 135 ALA D CA 1
ATOM 8066 C C . ALA D 1 136 ? 44.928 102.346 63.318 1.00 41.80 135 ALA D C 1
ATOM 8067 O O . ALA D 1 136 ? 44.393 102.920 64.269 1.00 41.83 135 ALA D O 1
ATOM 8069 N N . SER D 1 137 ? 46.238 102.103 63.266 1.00 41.84 136 SER D N 1
ATOM 8070 C CA . SER D 1 137 ? 47.129 102.472 64.361 1.00 42.14 136 SER D CA 1
ATOM 8071 C C . SER D 1 137 ? 47.175 103.982 64.544 1.00 42.87 136 SER D C 1
ATOM 8072 O O . SER D 1 137 ? 47.075 104.730 63.577 1.00 42.62 136 SER D O 1
ATOM 8083 N N . ASP D 1 139 ? 48.542 107.345 67.666 1.00 45.09 138 ASP D N 1
ATOM 8084 C CA . ASP D 1 139 ? 49.413 107.700 68.785 1.00 44.80 138 ASP D CA 1
ATOM 8085 C C . ASP D 1 139 ? 48.577 108.119 69.999 1.00 44.64 138 ASP D C 1
ATOM 8086 O O . ASP D 1 139 ? 47.510 108.728 69.851 1.00 45.11 138 ASP D O 1
ATOM 8091 N N . GLY D 1 140 ? 49.055 107.757 71.191 1.00 43.77 139 GLY D N 1
ATOM 8092 C CA . GLY D 1 140 ? 48.401 108.109 72.459 1.00 43.17 139 GLY D CA 1
ATOM 8093 C C . GLY D 1 140 ? 47.057 107.452 72.724 1.00 42.64 139 GLY D C 1
ATOM 8094 O O . GLY D 1 140 ? 46.211 108.028 73.400 1.00 42.84 139 GLY D O 1
ATOM 8095 N N . LEU D 1 141 ? 46.867 106.239 72.213 1.00 42.04 140 LEU D N 1
ATOM 8096 C CA . LEU D 1 141 ? 45.597 105.522 72.357 1.00 41.79 140 LEU D CA 1
ATOM 8097 C C . LEU D 1 141 ? 45.307 105.094 73.791 1.00 41.20 140 LEU D C 1
ATOM 8098 O O . LEU D 1 141 ? 44.147 105.042 74.210 1.00 40.77 140 LEU D O 1
ATOM 8103 N N . PHE D 1 142 ? 46.375 104.812 74.532 1.00 41.38 141 PHE D N 1
ATOM 8104 C CA . PHE D 1 142 ? 46.292 104.279 75.891 1.00 41.20 141 PHE D CA 1
ATOM 8105 C C . PHE D 1 142 ? 46.454 105.326 76.996 1.00 41.13 141 PHE D C 1
ATOM 8106 O O . PHE D 1 142 ? 46.286 104.998 78.170 1.00 41.52 141 PHE D O 1
ATOM 8114 N N . LYS D 1 143 ? 46.787 106.567 76.648 1.00 40.68 142 LYS D N 1
ATOM 8115 C CA . LYS D 1 143 ? 46.959 107.595 77.673 1.00 40.66 142 LYS D CA 1
ATOM 8116 C C . LYS D 1 143 ? 45.658 107.751 78.475 1.00 40.80 142 LYS D C 1
ATOM 8117 O O . LYS D 1 143 ? 44.606 108.023 77.909 1.00 40.88 142 LYS D O 1
ATOM 8120 N N . ARG D 1 144 ? 45.751 107.540 79.788 1.00 40.86 143 ARG D N 1
ATOM 8121 C CA . ARG D 1 144 ? 44.616 107.624 80.721 1.00 40.63 143 ARG D CA 1
ATOM 8122 C C . ARG D 1 144 ? 43.548 106.537 80.501 1.00 40.69 143 ARG D C 1
ATOM 8123 O O . ARG D 1 144 ? 42.391 106.720 80.866 1.00 41.95 143 ARG D O 1
ATOM 8126 N N . ALA D 1 145 ? 43.933 105.401 79.923 1.00 39.64 144 ALA D N 1
ATOM 8127 C CA . ALA D 1 145 ? 43.027 104.259 79.800 1.00 38.54 144 ALA D CA 1
ATOM 8128 C C . ALA D 1 145 ? 43.521 103.111 80.672 1.00 38.10 144 ALA D C 1
ATOM 8129 O O . ALA D 1 145 ? 44.728 102.946 80.885 1.00 36.67 144 ALA D O 1
ATOM 8131 N N . VAL D 1 146 ? 42.570 102.318 81.164 1.00 38.45 145 VAL D N 1
ATOM 8132 C CA . VAL D 1 146 ? 42.870 101.144 81.984 1.00 37.89 145 VAL D CA 1
ATOM 8133 C C . VAL D 1 146 ? 43.483 100.021 81.146 1.00 36.73 145 VAL D C 1
ATOM 8134 O O . VAL D 1 146 ? 43.032 99.742 80.037 1.00 37.05 145 VAL D O 1
ATOM 8138 N N . TRP D 1 147 ? 44.513 99.390 81.695 1.00 35.66 146 TRP D N 1
ATOM 8139 C CA . TRP D 1 147 ? 45.189 98.270 81.062 1.00 34.83 146 TRP D CA 1
ATOM 8140 C C . TRP D 1 147 ? 45.226 97.164 82.097 1.00 33.96 146 TRP D C 1
ATOM 8141 O O . TRP D 1 147 ? 46.055 97.190 83.006 1.00 34.81 146 TRP D O 1
ATOM 8152 N N . VAL D 1 148 ? 44.320 96.203 81.985 1.00 32.52 147 VAL D N 1
ATOM 8153 C CA . VAL D 1 148 ? 44.278 95.114 82.944 1.00 31.55 147 VAL D CA 1
ATOM 8154 C C . VAL D 1 148 ? 45.512 94.223 82.757 1.00 31.36 147 VAL D C 1
ATOM 8155 O O . VAL D 1 148 ? 45.955 93.993 81.630 1.00 30.45 147 VAL D O 1
ATOM 8159 N N . VAL D 1 149 ? 46.075 93.768 83.873 1.00 31.49 148 VAL D N 1
ATOM 8160 C CA . VAL D 1 149 ? 47.159 92.783 83.877 1.00 31.84 148 VAL D CA 1
ATOM 8161 C C . VAL D 1 149 ? 46.749 91.644 84.808 1.00 31.58 148 VAL D C 1
ATOM 8162 O O . VAL D 1 149 ? 46.305 91.884 85.925 1.00 30.98 148 VAL D O 1
ATOM 8166 N N . THR D 1 150 ? 46.892 90.409 84.342 1.00 31.95 149 THR D N 1
ATOM 8167 C CA . THR D 1 150 ? 46.480 89.252 85.126 1.00 32.30 149 THR D CA 1
ATOM 8168 C C . THR D 1 150 ? 47.579 88.777 86.072 1.00 32.76 149 THR D C 1
ATOM 8169 O O . THR D 1 150 ? 48.724 89.257 86.011 1.00 33.26 149 THR D O 1
ATOM 8173 N N . PHE D 1 151 ? 47.205 87.865 86.972 1.00 32.87 150 PHE D N 1
ATOM 8174 C CA . PHE D 1 151 ? 48.140 87.298 87.969 1.00 32.71 150 PHE D CA 1
ATOM 8175 C C . PHE D 1 151 ? 47.629 85.991 88.593 1.00 32.84 150 PHE D C 1
ATOM 8176 O O . PHE D 1 151 ? 47.964 85.669 89.729 1.00 33.09 150 PHE D O 1
ATOM 8184 N N . ASP D 1 152 ? 46.842 85.229 87.843 1.00 32.68 151 ASP D N 1
ATOM 8185 C CA . ASP D 1 152 ? 46.209 84.034 88.382 1.00 32.13 151 ASP D CA 1
ATOM 8186 C C . ASP D 1 152 ? 47.242 83.052 88.896 1.00 31.96 151 ASP D C 1
ATOM 8187 O O . ASP D 1 152 ? 47.037 82.415 89.926 1.00 31.70 151 ASP D O 1
ATOM 8192 N N . GLN D 1 153 ? 48.362 82.957 88.186 1.00 32.15 152 GLN D N 1
ATOM 8193 C CA . GLN D 1 153 ? 49.454 82.051 88.556 1.00 32.87 152 GLN D CA 1
ATOM 8194 C C . GLN D 1 153 ? 49.838 82.085 90.036 1.00 32.38 152 GLN D C 1
ATOM 8195 O O . GLN D 1 153 ? 50.277 81.075 90.581 1.00 32.45 152 GLN D O 1
ATOM 8201 N N . LEU D 1 154 ? 49.702 83.251 90.662 1.00 31.88 153 LEU D N 1
ATOM 8202 C CA . LEU D 1 154 ? 50.030 83.425 92.070 1.00 31.95 153 LEU D CA 1
ATOM 8203 C C . LEU D 1 154 ? 49.021 82.770 93.016 1.00 31.69 153 LEU D C 1
ATOM 8204 O O . LEU D 1 154 ? 49.376 82.469 94.153 1.00 31.54 153 LEU D O 1
ATOM 8209 N N . PHE D 1 155 ? 47.791 82.536 92.547 1.00 31.93 154 PHE D N 1
ATOM 8210 C CA . PHE D 1 155 ? 46.703 82.016 93.398 1.00 32.37 154 PHE D CA 1
ATOM 8211 C C . PHE D 1 155 ? 46.002 80.724 92.959 1.00 32.98 154 PHE D C 1
ATOM 8212 O O . PHE D 1 155 ? 45.044 80.291 93.602 1.00 32.01 154 PHE D O 1
ATOM 8220 N N . ASP D 1 156 ? 46.450 80.121 91.863 1.00 34.90 155 ASP D N 1
ATOM 8221 C CA . ASP D 1 156 ? 46.051 78.748 91.547 1.00 36.86 155 ASP D CA 1
ATOM 8222 C C . ASP D 1 156 ? 47.245 77.858 91.957 1.00 38.12 155 ASP D C 1
ATOM 8223 O O . ASP D 1 156 ? 48.046 78.236 92.826 1.00 38.63 155 ASP D O 1
ATOM 8228 N N . GLY D 1 157 ? 47.382 76.681 91.391 1.00 39.39 156 GLY D N 1
ATOM 8229 C CA . GLY D 1 157 ? 48.494 75.826 91.808 1.00 40.91 156 GLY D CA 1
ATOM 8230 C C . GLY D 1 157 ? 49.824 76.175 91.178 1.00 41.76 156 GLY D C 1
ATOM 8231 O O . GLY D 1 157 ? 50.871 75.784 91.690 1.00 42.18 156 GLY D O 1
ATOM 8232 N N . THR D 1 158 ? 49.778 76.910 90.068 1.00 42.77 157 THR D N 1
ATOM 8233 C CA . THR D 1 158 ? 50.964 77.191 89.265 1.00 43.32 157 THR D CA 1
ATOM 8234 C C . THR D 1 158 ? 52.134 77.552 90.146 1.00 44.35 157 THR D C 1
ATOM 8235 O O . THR D 1 158 ? 52.067 78.512 90.915 1.00 44.49 157 THR D O 1
ATOM 8239 N N . ASP D 1 159 ? 53.195 76.765 90.056 1.00 45.78 158 ASP D N 1
ATOM 8240 C CA . ASP D 1 159 ? 54.379 77.042 90.845 1.00 47.14 158 ASP D CA 1
ATOM 8241 C C . ASP D 1 159 ? 55.301 77.857 89.944 1.00 47.09 158 ASP D C 1
ATOM 8242 O O . ASP D 1 159 ? 56.001 77.318 89.079 1.00 47.05 158 ASP D O 1
ATOM 8247 N N . ILE D 1 160 ? 55.244 79.172 90.137 1.00 46.84 159 ILE D N 1
ATOM 8248 C CA . ILE D 1 160 ? 56.029 80.123 89.357 1.00 46.45 159 ILE D CA 1
ATOM 8249 C C . ILE D 1 160 ? 57.320 80.447 90.102 1.00 45.97 159 ILE D C 1
ATOM 8250 O O . ILE D 1 160 ? 57.537 79.957 91.206 1.00 46.38 159 ILE D O 1
ATOM 8255 N N . ASN D 1 161 ? 58.180 81.261 89.502 1.00 45.30 160 ASN D N 1
ATOM 8256 C CA . ASN D 1 161 ? 59.442 81.622 90.143 1.00 44.55 160 ASN D CA 1
ATOM 8257 C C . ASN D 1 161 ? 59.858 83.066 89.848 1.00 43.73 160 ASN D C 1
ATOM 8258 O O . ASN D 1 161 ? 59.097 83.842 89.282 1.00 43.70 160 ASN D O 1
ATOM 8263 N N . SER D 1 162 ? 61.068 83.414 90.266 1.00 43.40 161 SER D N 1
ATOM 8264 C CA . SER D 1 162 ? 61.669 84.715 90.001 1.00 42.53 161 SER D CA 1
ATOM 8265 C C . SER D 1 162 ? 61.417 85.175 88.566 1.00 41.69 161 SER D C 1
ATOM 8266 O O . SER D 1 162 ? 61.065 86.330 88.333 1.00 41.83 161 SER D O 1
ATOM 8269 N N . THR D 1 163 ? 61.578 84.264 87.612 1.00 40.68 162 THR D N 1
ATOM 8270 C CA . THR D 1 163 ? 61.412 84.597 86.201 1.00 40.16 162 THR D CA 1
ATOM 8271 C C . THR D 1 163 ? 60.034 85.179 85.872 1.00 39.23 162 THR D C 1
ATOM 8272 O O . THR D 1 163 ? 59.942 86.152 85.125 1.00 38.94 162 THR D O 1
ATOM 8276 N N . TRP D 1 164 ? 58.974 84.589 86.423 1.00 38.30 163 TRP D N 1
ATOM 8277 C CA . TRP D 1 164 ? 57.610 85.052 86.137 1.00 37.72 163 TRP D CA 1
ATOM 8278 C C . TRP D 1 164 ? 57.386 86.478 86.650 1.00 37.24 163 TRP D C 1
ATOM 8279 O O . TRP D 1 164 ? 56.867 87.328 85.925 1.00 37.08 163 TRP D O 1
ATOM 8290 N N . ILE D 1 165 ? 57.776 86.731 87.897 1.00 36.68 164 ILE D N 1
ATOM 8291 C CA . ILE D 1 165 ? 57.687 88.067 88.488 1.00 36.29 164 ILE D CA 1
ATOM 8292 C C . ILE D 1 165 ? 58.412 89.107 87.621 1.00 36.32 164 ILE D C 1
ATOM 8293 O O . ILE D 1 165 ? 57.909 90.209 87.423 1.00 36.02 164 ILE D O 1
ATOM 8298 N N . SER D 1 166 ? 59.584 88.750 87.097 1.00 36.57 165 SER D N 1
ATOM 8299 C CA . SER D 1 166 ? 60.351 89.654 86.234 1.00 36.51 165 SER D CA 1
ATOM 8300 C C . SER D 1 166 ? 59.584 90.002 84.953 1.00 36.41 165 SER D C 1
ATOM 8301 O O . SER D 1 166 ? 59.547 91.160 84.539 1.00 37.08 165 SER D O 1
ATOM 8304 N N . ILE D 1 167 ? 58.993 88.990 84.327 1.00 35.71 166 ILE D N 1
ATOM 8305 C CA . ILE D 1 167 ? 58.149 89.185 83.151 1.00 35.61 166 ILE D CA 1
ATOM 8306 C C . ILE D 1 167 ? 56.944 90.068 83.498 1.00 35.36 166 ILE D C 1
ATOM 8307 O O . ILE D 1 167 ? 56.616 91.008 82.780 1.00 35.59 166 ILE D O 1
ATOM 8312 N N . TRP D 1 168 ? 56.298 89.760 84.613 1.00 34.88 167 TRP D N 1
ATOM 8313 C CA . TRP D 1 168 ? 55.144 90.511 85.056 1.00 35.01 167 TRP D CA 1
ATOM 8314 C C . TRP D 1 168 ? 55.486 91.995 85.179 1.00 35.25 167 TRP D C 1
ATOM 8315 O O . TRP D 1 168 ? 54.753 92.845 84.667 1.00 35.42 167 TRP D O 1
ATOM 8326 N N . LYS D 1 169 ? 56.605 92.306 85.831 1.00 35.45 168 LYS D N 1
ATOM 8327 C CA . LYS D 1 169 ? 57.025 93.703 85.999 1.00 35.74 168 LYS D CA 1
ATOM 8328 C C . LYS D 1 169 ? 57.116 94.415 84.658 1.00 35.38 168 LYS D C 1
ATOM 8329 O O . LYS D 1 169 ? 56.603 95.516 84.514 1.00 35.35 168 LYS D O 1
ATOM 8335 N N . ASP D 1 170 ? 57.747 93.783 83.674 1.00 35.21 169 ASP D N 1
ATOM 8336 C CA . ASP D 1 170 ? 57.913 94.411 82.358 1.00 34.92 169 ASP D CA 1
ATOM 8337 C C . ASP D 1 170 ? 56.600 94.682 81.633 1.00 34.61 169 ASP D C 1
ATOM 8338 O O . ASP D 1 170 ? 56.478 95.686 80.927 1.00 34.80 169 ASP D O 1
ATOM 8343 N N . VAL D 1 171 ? 55.620 93.800 81.798 1.00 34.17 170 VAL D N 1
ATOM 8344 C CA . VAL D 1 171 ? 54.314 94.044 81.209 1.00 33.67 170 VAL D CA 1
ATOM 8345 C C . VAL D 1 171 ? 53.747 95.309 81.843 1.00 34.39 170 VAL D C 1
ATOM 8346 O O . VAL D 1 171 ? 53.266 96.197 81.149 1.00 34.83 170 VAL D O 1
ATOM 8350 N N . VAL D 1 172 ? 53.837 95.406 83.163 1.00 35.20 171 VAL D N 1
ATOM 8351 C CA . VAL D 1 172 ? 53.310 96.572 83.873 1.00 35.83 171 VAL D CA 1
ATOM 8352 C C . VAL D 1 172 ? 54.042 97.851 83.461 1.00 36.14 171 VAL D C 1
ATOM 8353 O O . VAL D 1 172 ? 53.404 98.861 83.175 1.00 36.99 171 VAL D O 1
ATOM 8357 N N . GLN D 1 173 ? 55.368 97.796 83.400 1.00 36.53 172 GLN D N 1
ATOM 8358 C CA . GLN D 1 173 ? 56.164 98.950 82.965 1.00 36.91 172 GLN D CA 1
ATOM 8359 C C . GLN D 1 173 ? 55.825 99.352 81.524 1.00 36.49 172 GLN D C 1
ATOM 8360 O O . GLN D 1 173 ? 55.743 100.539 81.218 1.00 36.67 172 GLN D O 1
ATOM 8374 N N . ALA D 1 175 ? 52.883 98.882 79.911 1.00 36.36 174 ALA D N 1
ATOM 8375 C CA . ALA D 1 175 ? 51.571 99.539 79.951 1.00 37.01 174 ALA D CA 1
ATOM 8376 C C . ALA D 1 175 ? 51.657 100.949 80.549 1.00 37.70 174 ALA D C 1
ATOM 8377 O O . ALA D 1 175 ? 50.987 101.868 80.069 1.00 37.66 174 ALA D O 1
ATOM 8379 N N . LEU D 1 176 ? 52.476 101.117 81.590 1.00 38.07 175 LEU D N 1
ATOM 8380 C CA . LEU D 1 176 ? 52.655 102.434 82.226 1.00 37.97 175 LEU D CA 1
ATOM 8381 C C . LEU D 1 176 ? 53.413 103.399 81.319 1.00 37.20 175 LEU D C 1
ATOM 8382 O O . LEU D 1 176 ? 53.155 104.599 81.335 1.00 36.52 175 LEU D O 1
ATOM 8387 N N . ALA D 1 177 ? 54.335 102.857 80.525 1.00 36.97 176 ALA D N 1
ATOM 8388 C CA . ALA D 1 177 ? 55.168 103.655 79.621 1.00 36.68 176 ALA D CA 1
ATOM 8389 C C . ALA D 1 177 ? 54.402 104.211 78.418 1.00 36.47 176 ALA D C 1
ATOM 8390 O O . ALA D 1 177 ? 54.936 105.037 77.679 1.00 36.38 176 ALA D O 1
ATOM 8392 N N . VAL D 1 178 ? 53.173 103.738 78.208 1.00 36.06 177 VAL D N 1
ATOM 8393 C CA . VAL D 1 178 ? 52.302 104.275 77.162 1.00 35.69 177 VAL D CA 1
ATOM 8394 C C . VAL D 1 178 ? 51.176 105.110 77.791 1.00 35.77 177 VAL D C 1
ATOM 8395 O O . VAL D 1 178 ? 50.170 105.426 77.146 1.00 35.71 177 VAL D O 1
ATOM 8399 N N . GLY D 1 179 ? 51.361 105.466 79.060 1.00 36.02 178 GLY D N 1
ATOM 8400 C CA . GLY D 1 179 ? 50.440 106.345 79.772 1.00 35.71 178 GLY D CA 1
ATOM 8401 C C . GLY D 1 179 ? 49.210 105.671 80.326 1.00 35.26 178 GLY D C 1
ATOM 8402 O O . GLY D 1 179 ? 48.307 106.347 80.814 1.00 35.52 178 GLY D O 1
ATOM 8403 N N . ALA D 1 180 ? 49.172 104.344 80.272 1.00 34.88 179 ALA D N 1
ATOM 8404 C CA . ALA D 1 180 ? 48.015 103.594 80.749 1.00 34.41 179 ALA D CA 1
ATOM 8405 C C . ALA D 1 180 ? 48.026 103.433 82.258 1.00 34.45 179 ALA D C 1
ATOM 8406 O O . ALA D 1 180 ? 49.048 103.620 82.921 1.00 34.34 179 ALA D O 1
ATOM 8408 N N . GLU D 1 181 ? 46.865 103.081 82.787 1.00 35.27 180 GLU D N 1
ATOM 8409 C CA . GLU D 1 181 ? 46.699 102.822 84.208 1.00 35.96 180 GLU D CA 1
ATOM 8410 C C . GLU D 1 181 ? 46.473 101.330 84.376 1.00 34.80 180 GLU D C 1
ATOM 8411 O O . GLU D 1 181 ? 45.481 100.794 83.905 1.00 34.96 180 GLU D O 1
ATOM 8417 N N . VAL D 1 182 ? 47.413 100.663 85.033 1.00 33.93 181 VAL D N 1
ATOM 8418 C CA . VAL D 1 182 ? 47.362 99.216 85.192 1.00 32.74 181 VAL D CA 1
ATOM 8419 C C . VAL D 1 182 ? 46.516 98.821 86.391 1.00 31.92 181 VAL D C 1
ATOM 8420 O O . VAL D 1 182 ? 46.815 99.209 87.514 1.00 31.61 181 VAL D O 1
ATOM 8424 N N . VAL D 1 183 ? 45.460 98.053 86.131 1.00 31.17 182 VAL D N 1
ATOM 8425 C CA . VAL D 1 183 ? 44.571 97.541 87.164 1.00 31.06 182 VAL D CA 1
ATOM 8426 C C . VAL D 1 183 ? 44.674 96.026 87.103 1.00 31.53 182 VAL D C 1
ATOM 8427 O O . VAL D 1 183 ? 44.240 95.433 86.122 1.00 32.13 182 VAL D O 1
ATOM 8431 N N . PRO D 1 184 ? 45.235 95.384 88.145 1.00 31.70 183 PRO D N 1
ATOM 8432 C CA . PRO D 1 184 ? 45.408 93.942 88.052 1.00 31.36 183 PRO D CA 1
ATOM 8433 C C . PRO D 1 184 ? 44.147 93.171 88.428 1.00 30.99 183 PRO D C 1
ATOM 8434 O O . PRO D 1 184 ? 43.389 93.601 89.292 1.00 30.43 183 PRO D O 1
ATOM 8438 N N . SER D 1 185 ? 43.945 92.032 87.771 1.00 31.09 184 SER D N 1
ATOM 8439 C CA . SER D 1 185 ? 42.808 91.171 88.045 1.00 31.26 184 SER D CA 1
ATOM 8440 C C . SER D 1 185 ? 43.026 89.746 87.560 1.00 30.87 184 SER D C 1
ATOM 8441 O O . SER D 1 185 ? 43.734 89.506 86.587 1.00 30.61 184 SER D O 1
ATOM 8444 N N . ARG D 1 186 ? 42.385 88.803 88.242 1.00 30.55 185 ARG D N 1
ATOM 8445 C CA . ARG D 1 186 ? 42.371 87.421 87.791 1.00 30.22 185 ARG D CA 1
ATOM 8446 C C . ARG D 1 186 ? 41.370 87.308 86.645 1.00 29.84 185 ARG D C 1
ATOM 8447 O O . ARG D 1 186 ? 40.591 88.230 86.393 1.00 29.12 185 ARG D O 1
ATOM 8455 N N . VAL D 1 187 ? 41.395 86.178 85.950 1.00 30.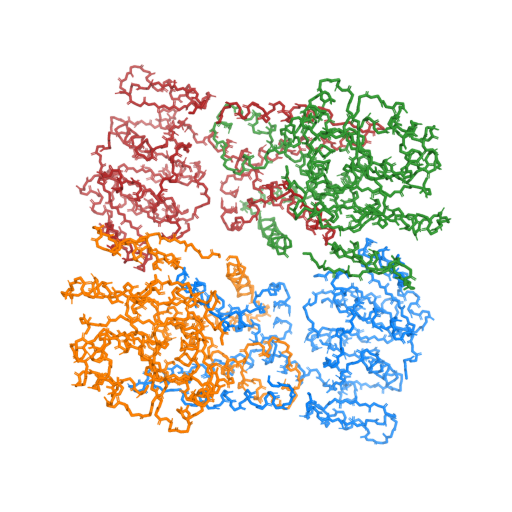21 186 VAL D N 1
ATOM 8456 C CA . VAL D 1 187 ? 40.590 86.005 84.737 1.00 30.14 186 VAL D CA 1
ATOM 8457 C C . VAL D 1 187 ? 39.067 85.937 84.996 1.00 30.86 186 VAL D C 1
ATOM 8458 O O . VAL D 1 187 ? 38.286 86.418 84.176 1.00 30.68 186 VAL D O 1
ATOM 8462 N N . GLY D 1 188 ? 38.652 85.354 86.118 1.00 31.25 187 GLY D N 1
ATOM 8463 C CA . GLY D 1 188 ? 37.228 85.271 86.461 1.00 32.20 187 GLY D CA 1
ATOM 8464 C C . GLY D 1 188 ? 36.605 86.641 86.711 1.00 33.77 187 GLY D C 1
ATOM 8465 O O . GLY D 1 188 ? 35.611 87.007 86.078 1.00 33.20 187 GLY D O 1
ATOM 8466 N N . PRO D 1 189 ? 37.175 87.407 87.659 1.00 34.84 188 PRO D N 1
ATOM 8467 C CA . PRO D 1 189 ? 36.729 88.759 87.953 1.00 34.89 188 PRO D CA 1
ATOM 8468 C C . PRO D 1 189 ? 36.740 89.667 86.724 1.00 34.98 188 PRO D C 1
ATOM 8469 O O . PRO D 1 189 ? 35.841 90.502 86.552 1.00 35.17 188 PRO D O 1
ATOM 8473 N N . HIS D 1 190 ? 37.751 89.491 85.880 1.00 34.04 189 HIS D N 1
ATOM 8474 C CA . HIS D 1 190 ? 37.883 90.284 84.668 1.00 33.23 189 HIS D CA 1
ATOM 8475 C C . HIS D 1 190 ? 36.784 90.036 83.648 1.00 32.72 189 HIS D C 1
ATOM 8476 O O . HIS D 1 190 ? 36.285 90.971 83.037 1.00 32.70 189 HIS D O 1
ATOM 8483 N N . ASP D 1 191 ? 36.471 88.769 83.412 1.00 32.69 190 ASP D N 1
ATOM 8484 C CA . ASP D 1 191 ? 35.462 88.416 82.434 1.00 33.33 190 ASP D CA 1
ATOM 8485 C C . ASP D 1 191 ? 34.062 88.713 82.992 1.00 33.40 190 ASP D C 1
ATOM 8486 O O . ASP D 1 191 ? 33.145 88.974 82.231 1.00 34.21 190 ASP D O 1
ATOM 8491 N N . ALA D 1 192 ? 33.903 88.676 84.311 1.00 32.84 191 ALA D N 1
ATOM 8492 C CA . ALA D 1 192 ? 32.651 89.066 84.931 1.00 32.83 191 ALA D CA 1
ATOM 8493 C C . ALA D 1 192 ? 32.441 90.554 84.687 1.00 33.71 191 ALA D C 1
ATOM 8494 O O . ALA D 1 192 ? 31.330 90.992 84.341 1.00 35.26 191 ALA D O 1
ATOM 8496 N N . ALA D 1 193 ? 33.513 91.322 84.855 1.00 33.07 192 ALA D N 1
ATOM 8497 C CA . ALA D 1 193 ? 33.473 92.763 84.664 1.00 32.90 192 ALA D CA 1
ATOM 8498 C C . ALA D 1 193 ? 33.252 93.100 83.203 1.00 32.94 192 ALA D C 1
ATOM 8499 O O . ALA D 1 193 ? 32.338 93.854 82.876 1.00 34.55 192 ALA D O 1
ATOM 8501 N N . ALA D 1 194 ? 34.076 92.537 82.324 1.00 31.94 193 ALA D N 1
ATOM 8502 C CA . ALA D 1 194 ? 33.965 92.813 80.895 1.00 31.30 193 ALA D CA 1
ATOM 8503 C C . ALA D 1 194 ? 32.612 92.387 80.355 1.00 31.62 193 ALA D C 1
ATOM 8504 O O . ALA D 1 194 ? 32.162 92.914 79.355 1.00 31.97 193 ALA D O 1
ATOM 8506 N N . ALA D 1 195 ? 31.975 91.419 81.002 1.00 32.44 194 ALA D N 1
ATOM 8507 C CA . ALA D 1 195 ? 30.639 90.977 80.592 1.00 32.84 194 ALA D CA 1
ATOM 8508 C C . ALA D 1 195 ? 29.637 92.071 80.916 1.00 33.05 194 ALA D C 1
ATOM 8509 O O . ALA D 1 195 ? 28.799 92.423 80.099 1.00 32.92 194 ALA D O 1
ATOM 8511 N N . ARG D 1 196 ? 29.768 92.627 82.109 1.00 33.80 195 ARG D N 1
ATOM 8512 C CA . ARG D 1 196 ? 28.854 93.643 82.591 1.00 34.39 195 ARG D CA 1
ATOM 8513 C C . ARG D 1 196 ? 28.942 94.974 81.850 1.00 34.21 195 ARG D C 1
ATOM 8514 O O . ARG D 1 196 ? 27.935 95.461 81.336 1.00 34.55 195 ARG D O 1
ATOM 8522 N N . VAL D 1 197 ? 30.134 95.555 81.783 1.00 33.53 196 VAL D N 1
ATOM 8523 C CA . VAL D 1 197 ? 30.282 96.916 81.262 1.00 33.30 196 VAL D CA 1
ATOM 8524 C C . VAL D 1 197 ? 30.675 97.043 79.788 1.00 33.26 196 VAL D C 1
ATOM 8525 O O . VAL D 1 197 ? 30.618 98.139 79.230 1.00 32.98 196 VAL D O 1
ATOM 8529 N N . SER D 1 198 ? 31.048 95.938 79.145 1.00 33.15 197 SER D N 1
ATOM 8530 C CA . SER D 1 198 ? 31.452 95.982 77.739 1.00 32.60 197 SER D CA 1
ATOM 8531 C C . SER D 1 198 ? 30.571 95.131 76.835 1.00 32.00 197 SER D C 1
ATOM 8532 O O . SER D 1 198 ? 30.053 95.623 75.840 1.00 31.59 197 SER D O 1
ATOM 8535 N N . HIS D 1 199 ? 30.404 93.860 77.177 1.00 32.26 198 HIS D N 1
ATOM 8536 C CA . HIS D 1 199 ? 29.679 92.939 76.314 1.00 32.63 198 HIS D CA 1
ATOM 8537 C C . HIS D 1 199 ? 28.179 93.159 76.397 1.00 32.29 198 HIS D C 1
ATOM 8538 O O . HIS D 1 199 ? 27.531 93.324 75.366 1.00 31.95 198 HIS D O 1
ATOM 8545 N N . LEU D 1 200 ? 27.636 93.186 77.610 1.00 32.33 199 LEU D N 1
ATOM 8546 C CA . LEU D 1 200 ? 26.209 93.489 77.801 1.00 32.73 199 LEU D CA 1
ATOM 8547 C C . LEU D 1 200 ? 25.882 94.813 77.115 1.00 33.30 199 LEU D C 1
ATOM 8548 O O . LEU D 1 200 ? 24.815 94.957 76.524 1.00 33.13 199 LEU D O 1
ATOM 8553 N N . THR D 1 201 ? 26.819 95.763 77.182 1.00 33.65 200 THR D N 1
ATOM 8554 C CA . THR D 1 201 ? 26.649 97.079 76.561 1.00 33.94 200 THR D CA 1
ATOM 8555 C C . THR D 1 201 ? 26.337 96.926 75.073 1.00 34.37 200 THR D C 1
ATOM 8556 O O . THR D 1 201 ? 25.373 97.510 74.565 1.00 34.95 200 THR D O 1
ATOM 8560 N N . HIS D 1 202 ? 27.142 96.118 74.388 1.00 34.13 201 HIS D N 1
ATOM 8561 C CA . HIS D 1 202 ? 26.930 95.856 72.973 1.00 33.97 201 HIS D CA 1
ATOM 8562 C C . HIS D 1 202 ? 25.581 95.168 72.743 1.00 34.57 201 HIS D C 1
ATOM 8563 O O . HIS D 1 202 ? 24.819 95.595 71.874 1.00 35.37 201 HIS D O 1
ATOM 8570 N N . ILE D 1 203 ? 25.270 94.146 73.544 1.00 33.69 202 ILE D N 1
ATOM 8571 C CA . ILE D 1 203 ? 24.000 93.429 73.425 1.00 33.61 202 ILE D CA 1
ATOM 8572 C C . ILE D 1 203 ? 22.799 94.397 73.474 1.00 32.87 202 ILE D C 1
ATOM 8573 O O . ILE D 1 203 ? 21.940 94.379 72.595 1.00 31.16 202 ILE D O 1
ATOM 8578 N N . LEU D 1 204 ? 22.769 95.261 74.485 1.00 33.18 203 LEU D N 1
ATOM 8579 C CA . LEU D 1 204 ? 21.679 96.225 74.638 1.00 33.00 203 LEU D CA 1
ATOM 8580 C C . LEU D 1 204 ? 21.646 97.223 73.476 1.00 33.50 203 LEU D C 1
ATOM 8581 O O . LEU D 1 204 ? 20.573 97.502 72.937 1.00 33.65 203 LEU D O 1
ATOM 8586 N N . ALA D 1 205 ? 22.817 97.727 73.079 1.00 33.47 204 ALA D N 1
ATOM 8587 C CA . ALA D 1 205 ? 22.930 98.635 71.922 1.00 33.84 204 ALA D CA 1
ATOM 8588 C C . ALA D 1 205 ? 22.365 98.026 70.615 1.00 33.86 204 ALA D C 1
ATOM 8589 O O . ALA D 1 205 ? 21.663 98.706 69.870 1.00 33.15 204 ALA D O 1
ATOM 8591 N N . GLU D 1 206 ? 22.668 96.755 70.347 1.00 33.80 205 GLU D N 1
ATOM 8592 C CA . GLU D 1 206 ? 22.116 96.074 69.174 1.00 33.94 205 GLU D CA 1
ATOM 8593 C C . GLU D 1 206 ? 20.592 95.995 69.296 1.00 33.66 205 GLU D C 1
ATOM 8594 O O . GLU D 1 206 ? 19.879 96.170 68.306 1.00 33.51 205 GLU D O 1
ATOM 8600 N N . THR D 1 207 ? 20.105 95.727 70.510 1.00 33.11 206 THR D N 1
ATOM 8601 C CA . THR D 1 207 ? 18.670 95.575 70.764 1.00 33.19 206 THR D CA 1
ATOM 8602 C C . THR D 1 207 ? 17.942 96.897 70.587 1.00 32.85 206 THR D C 1
ATOM 8603 O O . THR D 1 207 ? 16.888 96.952 69.963 1.00 31.58 206 THR D O 1
ATOM 8607 N N . LEU D 1 208 ? 18.517 97.961 71.143 1.00 33.17 207 LEU D N 1
ATOM 8608 C CA . LEU D 1 208 ? 17.914 99.281 71.037 1.00 32.51 207 LEU D CA 1
ATOM 8609 C C . LEU D 1 208 ? 17.830 99.637 69.561 1.00 32.45 207 LEU D C 1
ATOM 8610 O O . LEU D 1 208 ? 16.769 100.038 69.077 1.00 33.28 207 LEU D O 1
ATOM 8615 N N . ALA D 1 209 ? 18.939 99.431 68.849 1.00 31.57 208 ALA D N 1
ATOM 8616 C CA . ALA D 1 209 ? 19.013 99.695 67.414 1.00 30.84 208 ALA D CA 1
ATOM 8617 C C . ALA D 1 209 ? 17.897 99.015 66.648 1.00 30.69 208 ALA D C 1
ATOM 8618 O O . ALA D 1 209 ? 17.338 99.605 65.732 1.00 31.08 208 ALA D O 1
ATOM 8620 N N . ILE D 1 210 ? 17.581 97.776 67.020 1.00 30.39 209 ILE D N 1
ATOM 8621 C CA . ILE D 1 210 ? 16.549 97.003 66.326 1.00 29.99 209 ILE D CA 1
ATOM 8622 C C . ILE D 1 210 ? 15.131 97.472 66.673 1.00 30.37 209 ILE D C 1
ATOM 8623 O O . ILE D 1 210 ? 14.257 97.529 65.790 1.00 30.48 209 ILE D O 1
ATOM 8628 N N . VAL D 1 211 ? 14.900 97.798 67.942 1.00 29.55 210 VAL D N 1
ATOM 8629 C CA . VAL D 1 211 ? 13.577 98.229 68.380 1.00 29.72 210 VAL D CA 1
ATOM 8630 C C . VAL D 1 211 ? 13.229 99.573 67.753 1.00 30.74 210 VAL D C 1
ATOM 8631 O O . VAL D 1 211 ? 12.105 99.775 67.285 1.00 30.73 210 VAL D O 1
ATOM 8635 N N . GLY D 1 212 ? 14.202 100.483 67.741 1.00 31.19 211 GLY D N 1
ATOM 8636 C CA . GLY D 1 212 ? 14.031 101.780 67.102 1.00 31.21 211 GLY D CA 1
ATOM 8637 C C . GLY D 1 212 ? 13.799 101.622 65.613 1.00 31.32 211 GLY D C 1
ATOM 8638 O O . GLY D 1 212 ? 12.937 102.274 65.032 1.00 31.42 211 GLY D O 1
ATOM 8639 N N . ASP D 1 213 ? 14.563 100.736 64.989 1.00 31.45 212 ASP D N 1
ATOM 8640 C CA . ASP D 1 213 ? 14.399 100.498 63.570 1.00 31.76 212 ASP D CA 1
ATOM 8641 C C . ASP D 1 213 ? 13.019 99.891 63.250 1.00 30.96 212 ASP D C 1
ATOM 8642 O O . ASP D 1 213 ? 12.452 100.180 62.219 1.00 29.13 212 ASP D O 1
ATOM 8647 N N . ASN D 1 214 ? 12.482 99.065 64.143 1.00 31.81 213 ASN D N 1
ATOM 8648 C CA . ASN D 1 214 ? 11.160 98.456 63.928 1.00 32.39 213 ASN D CA 1
ATOM 8649 C C . ASN D 1 214 ? 10.021 99.465 63.985 1.00 31.67 213 ASN D C 1
ATOM 8650 O O . ASN D 1 214 ? 8.911 99.139 63.604 1.00 31.30 213 ASN D O 1
ATOM 8655 N N . GLY D 1 215 ? 10.289 100.665 64.497 1.00 31.12 214 GLY D N 1
ATOM 8656 C CA . GLY D 1 215 ? 9.297 101.733 64.544 1.00 30.39 214 GLY D CA 1
ATOM 8657 C C . GLY D 1 215 ? 9.159 102.476 63.225 1.00 30.20 214 GLY D C 1
ATOM 8658 O O . GLY D 1 215 ? 8.231 103.266 63.040 1.00 31.23 214 GLY D O 1
ATOM 8659 N N . GLY D 1 216 ? 10.085 102.240 62.305 1.00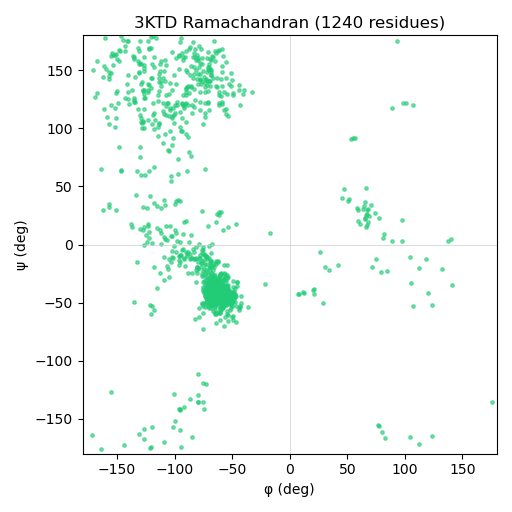 29.42 215 GLY D N 1
ATOM 8660 C CA . GLY D 1 216 ? 10.026 102.845 60.988 1.00 29.18 215 GLY D CA 1
ATOM 8661 C C . GLY D 1 216 ? 10.521 104.277 60.906 1.00 29.11 215 GLY D C 1
ATOM 8662 O O . GLY D 1 216 ? 11.217 104.760 61.795 1.00 29.48 215 GLY D O 1
ATOM 8663 N N . ALA D 1 217 ? 10.125 104.948 59.825 1.00 29.28 216 ALA D N 1
ATOM 8664 C CA . ALA D 1 217 ? 10.595 106.284 59.477 1.00 29.12 216 ALA D CA 1
ATOM 8665 C C . ALA D 1 217 ? 10.448 107.302 60.607 1.00 29.82 216 ALA D C 1
ATOM 8666 O O . ALA D 1 217 ? 11.395 108.043 60.899 1.00 29.65 216 ALA D O 1
ATOM 8668 N N . LEU D 1 218 ? 9.279 107.326 61.247 1.00 30.56 217 LEU D N 1
ATOM 8669 C CA . LEU D 1 218 ? 9.011 108.296 62.308 1.00 31.21 217 LEU D CA 1
ATOM 8670 C C . LEU D 1 218 ? 9.937 108.121 63.511 1.00 32.56 217 LEU D C 1
ATOM 8671 O O . LEU D 1 218 ? 10.499 109.105 64.008 1.00 33.07 217 LEU D O 1
ATOM 8676 N N . SER D 1 219 ? 10.103 106.884 63.981 1.00 32.82 218 SER D N 1
ATOM 8677 C CA . SER D 1 219 ? 10.957 106.638 65.142 1.00 33.33 218 SER D CA 1
ATOM 8678 C C . SER D 1 219 ? 12.392 107.095 64.886 1.00 33.50 218 SER D C 1
ATOM 8679 O O . SER D 1 219 ? 13.016 107.708 65.758 1.00 33.31 218 SER D O 1
ATOM 8682 N N . LEU D 1 220 ? 12.904 106.805 63.691 1.00 33.77 219 LEU D N 1
ATOM 8683 C CA . LEU D 1 220 ? 14.278 107.180 63.329 1.00 34.47 219 LEU D CA 1
ATOM 8684 C C . LEU D 1 220 ? 14.445 108.690 63.166 1.00 33.92 219 LEU D C 1
ATOM 8685 O O . LEU D 1 220 ? 15.517 109.231 63.416 1.00 34.26 219 LEU D O 1
ATOM 8690 N N . SER D 1 221 ? 13.377 109.362 62.752 1.00 33.19 220 SER D N 1
ATOM 8691 C CA . SER D 1 221 ? 13.386 110.811 62.620 1.00 32.19 220 SER D CA 1
ATOM 8692 C C . SER D 1 221 ? 13.376 111.492 64.000 1.00 30.93 220 SER D C 1
ATOM 8693 O O . SER D 1 221 ? 14.020 112.513 64.195 1.00 30.95 220 SER D O 1
ATOM 8696 N N . LEU D 1 222 ? 12.665 110.913 64.961 1.00 29.75 221 LEU D N 1
ATOM 8697 C CA . LEU D 1 222 ? 12.588 111.490 66.297 1.00 28.94 221 LEU D CA 1
ATOM 8698 C C . LEU D 1 222 ? 13.719 111.044 67.245 1.00 29.02 221 LEU D C 1
ATOM 8699 O O . LEU D 1 222 ? 13.739 111.440 68.408 1.00 29.73 221 LEU D O 1
ATOM 8704 N N . ALA D 1 223 ? 14.660 110.236 66.766 1.00 29.37 222 ALA D N 1
ATOM 8705 C CA . ALA D 1 223 ? 15.774 109.777 67.614 1.00 29.82 222 ALA D CA 1
ATOM 8706 C C . ALA D 1 223 ? 16.733 110.937 67.934 1.00 30.44 222 ALA D C 1
ATOM 8707 O O . ALA D 1 223 ? 17.361 111.491 67.036 1.00 31.39 222 ALA D O 1
ATOM 8709 N N . ALA D 1 224 ? 16.833 111.298 69.213 1.00 30.42 223 ALA D N 1
ATOM 8710 C CA . ALA D 1 224 ? 17.667 112.418 69.644 1.00 30.34 223 ALA D CA 1
ATOM 8711 C C . ALA D 1 224 ? 19.023 111.885 70.083 1.00 30.89 223 ALA D C 1
ATOM 8712 O O . ALA D 1 224 ? 19.398 110.775 69.701 1.00 30.79 223 ALA D O 1
ATOM 8714 N N . GLY D 1 225 ? 19.740 112.674 70.884 1.00 31.13 224 GLY D N 1
ATOM 8715 C CA . GLY D 1 225 ? 21.108 112.362 71.301 1.00 31.22 224 GLY D CA 1
ATOM 8716 C C . GLY D 1 225 ? 21.276 111.145 72.181 1.00 31.67 224 GLY D C 1
ATOM 8717 O O . GLY D 1 225 ? 22.304 110.482 72.118 1.00 30.96 224 GLY D O 1
ATOM 8718 N N . SER D 1 226 ? 20.277 110.856 73.015 1.00 32.70 225 SER D N 1
ATOM 8719 C CA . SER D 1 226 ? 20.327 109.687 73.897 1.00 33.15 225 SER D CA 1
ATOM 8720 C C . SER D 1 226 ? 20.452 108.406 73.071 1.00 33.27 225 SER D C 1
ATOM 8721 O O . SER D 1 226 ? 21.278 107.530 73.359 1.00 32.34 225 SER D O 1
ATOM 8724 N N . TYR D 1 227 ? 19.614 108.329 72.038 1.00 33.66 226 TYR D N 1
ATOM 8725 C CA . TYR D 1 227 ? 19.564 107.192 71.121 1.00 33.60 226 TYR D CA 1
ATOM 8726 C C . TYR D 1 227 ? 20.816 107.074 70.290 1.00 34.02 226 TYR D C 1
ATOM 8727 O O . TYR D 1 227 ? 21.252 105.971 69.978 1.00 33.81 226 TYR D O 1
ATOM 8736 N N . ARG D 1 228 ? 21.366 108.217 69.903 1.00 35.03 227 ARG D N 1
ATOM 8737 C CA . ARG D 1 228 ? 22.583 108.244 69.119 1.00 36.76 227 ARG D CA 1
ATOM 8738 C C . ARG D 1 228 ? 23.725 107.689 69.946 1.00 36.49 227 ARG D C 1
ATOM 8739 O O . ARG D 1 228 ? 24.498 106.874 69.467 1.00 37.44 227 ARG D O 1
ATOM 8747 N N . ASP D 1 229 ? 23.802 108.118 71.199 1.00 36.10 228 ASP D N 1
ATOM 8748 C CA . ASP D 1 229 ? 24.831 107.653 72.109 1.00 35.68 228 ASP D CA 1
ATOM 8749 C C . ASP D 1 229 ? 24.670 106.177 72.458 1.00 35.75 228 ASP D C 1
ATOM 8750 O O . ASP D 1 229 ? 25.656 105.441 72.486 1.00 35.92 228 ASP D O 1
ATOM 8755 N N . SER D 1 230 ?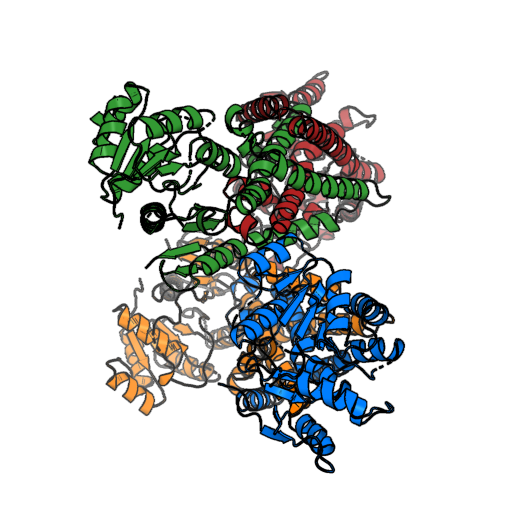 23.440 105.735 72.707 1.00 35.22 229 SER D N 1
ATOM 8756 C CA . SER D 1 230 ? 23.222 104.359 73.147 1.00 34.64 229 SER D CA 1
ATOM 8757 C C . SER D 1 230 ? 23.331 103.323 72.034 1.00 34.80 229 SER D C 1
ATOM 8758 O O . SER D 1 230 ? 23.449 102.140 72.330 1.00 35.97 229 SER D O 1
ATOM 8761 N N . THR D 1 231 ? 23.284 103.738 70.771 1.00 34.28 230 THR D N 1
ATOM 8762 C CA . THR D 1 231 ? 23.408 102.784 69.670 1.00 34.58 230 THR D CA 1
ATOM 8763 C C . THR D 1 231 ? 24.697 102.980 68.889 1.00 35.92 230 THR D C 1
ATOM 8764 O O . THR D 1 231 ? 24.854 102.409 67.816 1.00 36.01 230 THR D O 1
ATOM 8768 N N . ARG D 1 232 ? 25.628 103.766 69.426 1.00 37.59 231 ARG D N 1
ATOM 8769 C CA . ARG D 1 232 ? 26.914 103.975 68.757 1.00 38.71 231 ARG D CA 1
ATOM 8770 C C . ARG D 1 232 ? 27.695 102.672 68.578 1.00 39.29 231 ARG D C 1
ATOM 8771 O O . ARG D 1 232 ? 28.165 102.395 67.469 1.00 40.01 231 ARG D O 1
ATOM 8779 N N . VAL D 1 233 ? 27.814 101.864 69.631 1.00 39.54 232 VAL D N 1
ATOM 8780 C CA . VAL D 1 233 ? 28.547 100.595 69.514 1.00 40.22 232 VAL D CA 1
ATOM 8781 C C . VAL D 1 233 ? 27.817 99.570 68.649 1.00 41.00 232 VAL D C 1
ATOM 8782 O O . VAL D 1 233 ? 28.420 98.601 68.204 1.00 41.51 232 VAL D O 1
ATOM 8786 N N . ALA D 1 234 ? 26.527 99.777 68.398 1.00 42.00 233 ALA D N 1
ATOM 8787 C CA . ALA D 1 234 ? 25.782 98.910 67.485 1.00 42.78 233 ALA D CA 1
ATOM 8788 C C . ALA D 1 234 ? 26.356 98.985 66.066 1.00 43.74 233 ALA D C 1
ATOM 8789 O O . ALA D 1 234 ? 26.053 98.139 65.216 1.00 44.47 233 ALA D O 1
ATOM 8791 N N . GLY D 1 235 ? 27.173 100.009 65.819 1.00 44.13 234 GLY D N 1
ATOM 8792 C CA . GLY D 1 235 ? 27.860 100.182 64.551 1.00 44.48 234 GLY D CA 1
ATOM 8793 C C . GLY D 1 235 ? 29.225 99.516 64.444 1.00 45.16 234 GLY D C 1
ATOM 8794 O O . GLY D 1 235 ? 29.794 99.506 63.364 1.00 45.38 234 GLY D O 1
ATOM 8795 N N . THR D 1 236 ? 29.779 98.974 65.531 1.00 46.26 235 THR D N 1
ATOM 8796 C CA . THR D 1 236 ? 31.071 98.274 65.422 1.00 47.03 235 THR D CA 1
ATOM 8797 C C . THR D 1 236 ? 30.834 96.989 64.618 1.00 47.67 235 THR D C 1
ATOM 8798 O O . THR D 1 236 ? 29.738 96.422 64.655 1.00 48.03 235 THR D O 1
ATOM 8802 N N . ASP D 1 237 ? 31.849 96.561 63.869 1.00 48.33 236 ASP D N 1
ATOM 8803 C CA . ASP D 1 237 ? 31.726 95.411 62.961 1.00 48.43 236 ASP D CA 1
ATOM 8804 C C . ASP D 1 237 ? 31.099 94.197 63.668 1.00 47.36 236 ASP D C 1
ATOM 8805 O O . ASP D 1 237 ? 31.562 93.805 64.734 1.00 46.82 236 ASP D O 1
ATOM 8810 N N . PRO D 1 238 ? 30.043 93.605 63.075 1.00 46.85 237 PRO D N 1
ATOM 8811 C CA . PRO D 1 238 ? 29.366 92.458 63.695 1.00 46.79 237 PRO D CA 1
ATOM 8812 C C . PRO D 1 238 ? 30.316 91.338 64.111 1.00 46.84 237 PRO D C 1
ATOM 8813 O O . PRO D 1 238 ? 30.151 90.777 65.189 1.00 47.24 237 PRO D O 1
ATOM 8817 N N . GLY D 1 239 ? 31.294 91.025 63.262 1.00 46.87 238 GLY D N 1
ATOM 8818 C CA . GLY D 1 239 ? 32.291 89.985 63.552 1.00 46.86 238 GLY D CA 1
ATOM 8819 C C . GLY D 1 239 ? 33.044 90.228 64.850 1.00 46.80 238 GLY D C 1
ATOM 8820 O O . GLY D 1 239 ? 33.264 89.298 65.635 1.00 47.12 238 GLY D O 1
ATOM 8821 N N . LEU D 1 240 ? 33.426 91.483 65.084 1.00 46.41 239 LEU D N 1
ATOM 8822 C CA . LEU D 1 240 ? 34.113 91.867 66.325 1.00 45.94 239 LEU D CA 1
ATOM 8823 C C . LEU D 1 240 ? 33.188 91.813 67.550 1.00 45.37 239 LEU D C 1
ATOM 8824 O O . LEU D 1 240 ? 33.646 91.462 68.645 1.00 45.25 239 LEU D O 1
ATOM 8829 N N . VAL D 1 241 ? 31.905 92.167 67.365 1.00 44.83 240 VAL D N 1
ATOM 8830 C CA . VAL D 1 241 ? 30.889 92.078 68.435 1.00 43.99 240 VAL D CA 1
ATOM 8831 C C . VAL D 1 241 ? 30.695 90.610 68.763 1.00 43.62 240 VAL D C 1
ATOM 8832 O O . VAL D 1 241 ? 30.699 90.217 69.926 1.00 42.68 240 VAL D O 1
ATOM 8836 N N . ARG D 1 242 ? 30.537 89.810 67.710 1.00 44.18 241 ARG D N 1
ATOM 8837 C CA . ARG D 1 242 ? 30.363 88.366 67.842 1.00 44.68 241 ARG D CA 1
ATOM 8838 C C . ARG D 1 242 ? 31.533 87.710 68.574 1.00 44.55 241 ARG D C 1
ATOM 8839 O O . ARG D 1 242 ? 31.322 86.807 69.379 1.00 44.38 241 ARG D O 1
ATOM 8847 N N . ALA D 1 243 ? 32.754 88.172 68.306 1.00 44.65 242 ALA D N 1
ATOM 8848 C CA . ALA D 1 243 ? 33.951 87.637 68.974 1.00 44.62 242 ALA D CA 1
ATOM 8849 C C . ALA D 1 243 ? 33.936 87.913 70.485 1.00 44.63 242 ALA D C 1
ATOM 8850 O O . ALA D 1 243 ? 34.062 86.986 71.286 1.00 44.27 242 ALA D O 1
ATOM 8860 N N . CYS D 1 245 ? 31.461 88.687 72.603 1.00 45.35 244 CYS D N 1
ATOM 8861 C CA . CYS D 1 245 ? 30.349 88.085 73.331 1.00 44.60 244 CYS D CA 1
ATOM 8862 C C . CYS D 1 245 ? 30.339 86.590 73.326 1.00 44.00 244 CYS D C 1
ATOM 8863 O O . CYS D 1 245 ? 30.014 85.971 74.334 1.00 43.99 244 CYS D O 1
ATOM 8866 N N . GLU D 1 246 ? 30.653 86.006 72.177 1.00 43.79 245 GLU D N 1
ATOM 8867 C CA . GLU D 1 246 ? 30.686 84.557 72.070 1.00 43.72 245 GLU D CA 1
ATOM 8868 C C . GLU D 1 246 ? 31.841 84.014 72.925 1.00 43.10 245 GLU D C 1
ATOM 8869 O O . GLU D 1 246 ? 31.620 83.101 73.716 1.00 42.59 245 GLU D O 1
ATOM 8875 N N . SER D 1 247 ? 33.035 84.613 72.812 1.00 42.62 246 SER D N 1
ATOM 8876 C CA . SER D 1 247 ? 34.191 84.249 73.668 1.00 42.83 246 SER D CA 1
ATOM 8877 C C . SER D 1 247 ? 33.810 84.140 75.139 1.00 41.51 246 SER D C 1
ATOM 8878 O O . SER D 1 247 ? 34.208 83.208 75.825 1.00 41.29 246 SER D O 1
ATOM 8881 N N . ASN D 1 248 ? 33.037 85.115 75.603 1.00 40.45 247 ASN D N 1
ATOM 8882 C CA . ASN D 1 248 ? 32.685 85.243 77.001 1.00 39.79 247 ASN D CA 1
ATOM 8883 C C . ASN D 1 248 ? 31.209 84.905 77.247 1.00 39.03 247 ASN D C 1
ATOM 8884 O O . ASN D 1 248 ? 30.545 85.537 78.071 1.00 38.98 247 ASN D O 1
ATOM 8889 N N . ALA D 1 249 ? 30.718 83.888 76.538 1.00 38.72 248 ALA D N 1
ATOM 8890 C CA . ALA D 1 249 ? 29.303 83.484 76.573 1.00 38.51 248 ALA D CA 1
ATOM 8891 C C . ALA D 1 249 ? 28.715 83.267 77.977 1.00 38.64 248 ALA D C 1
ATOM 8892 O O . ALA D 1 249 ? 27.609 83.734 78.267 1.00 38.72 248 ALA D O 1
ATOM 8894 N N . GLY D 1 250 ? 29.461 82.590 78.847 1.00 38.43 249 GLY D N 1
ATOM 8895 C CA . GLY D 1 250 ? 28.962 82.222 80.173 1.00 38.25 249 GLY D CA 1
ATOM 8896 C C . GLY D 1 250 ? 28.705 83.381 81.119 1.00 38.43 249 GLY D C 1
ATOM 8897 O O . GLY D 1 250 ? 27.608 83.508 81.653 1.00 38.27 249 GLY D O 1
ATOM 8898 N N . PRO D 1 251 ? 29.740 84.199 81.380 1.00 38.60 250 PRO D N 1
ATOM 8899 C CA . PRO D 1 251 ? 29.590 85.395 82.196 1.00 38.37 250 PRO D CA 1
ATOM 8900 C C . PRO D 1 251 ? 28.630 86.413 81.578 1.00 38.13 250 PRO D C 1
ATOM 8901 O O . PRO D 1 251 ? 27.920 87.117 82.315 1.00 38.55 250 PRO D O 1
ATOM 8905 N N . LEU D 1 252 ? 28.609 86.499 80.247 1.00 36.96 251 LEU D N 1
ATOM 8906 C CA . LEU D 1 252 ? 27.680 87.402 79.583 1.00 36.57 251 LEU D CA 1
ATOM 8907 C C . LEU D 1 252 ? 26.248 86.984 79.904 1.00 36.82 251 LEU D C 1
ATOM 8908 O O . LEU D 1 252 ? 25.419 87.832 80.207 1.00 36.79 251 LEU D O 1
ATOM 8913 N N . VAL D 1 253 ? 25.969 85.681 79.863 1.00 37.01 252 VAL D N 1
ATOM 8914 C CA . VAL D 1 253 ? 24.648 85.183 80.226 1.00 37.09 252 VAL D CA 1
ATOM 8915 C C . VAL D 1 253 ? 24.334 85.560 81.674 1.00 37.78 252 VAL D C 1
ATOM 8916 O O . VAL D 1 253 ? 23.184 85.911 81.985 1.00 38.23 252 VAL D O 1
ATOM 8920 N N . LYS D 1 254 ? 25.337 85.515 82.555 1.00 37.72 253 LYS D N 1
ATOM 8921 C CA . LYS D 1 254 ? 25.122 85.942 83.946 1.00 38.21 253 LYS D CA 1
ATOM 8922 C C . LYS D 1 254 ? 24.760 87.426 84.003 1.00 38.08 253 LYS D C 1
ATOM 8923 O O . LYS D 1 254 ? 23.870 87.817 84.753 1.00 38.55 253 LYS D O 1
ATOM 8926 N N . ALA D 1 255 ? 25.440 88.239 83.202 1.00 37.58 254 ALA D N 1
ATOM 8927 C CA . ALA D 1 255 ? 25.165 89.676 83.151 1.00 36.95 254 ALA D CA 1
ATOM 8928 C C . ALA D 1 255 ? 23.792 89.933 82.531 1.00 36.40 254 ALA D C 1
ATOM 8929 O O . ALA D 1 255 ? 22.988 90.696 83.066 1.00 35.84 254 ALA D O 1
ATOM 8931 N N . LEU D 1 256 ? 23.532 89.264 81.412 1.00 35.95 255 LEU D N 1
ATOM 8932 C CA . LEU D 1 256 ? 22.266 89.374 80.697 1.00 35.52 255 LEU D CA 1
ATOM 8933 C C . LEU D 1 256 ? 21.056 88.991 81.566 1.00 36.58 255 LEU D C 1
ATOM 8934 O O . LEU D 1 256 ? 19.996 89.616 81.471 1.00 37.23 255 LEU D O 1
ATOM 8939 N N . ASP D 1 257 ? 21.218 87.977 82.412 1.00 36.78 256 ASP D N 1
ATOM 8940 C CA . ASP D 1 257 ? 20.146 87.549 83.303 1.00 36.92 256 ASP D CA 1
ATOM 8941 C C . ASP D 1 257 ? 19.800 88.605 84.349 1.00 37.30 256 ASP D C 1
ATOM 8942 O O . ASP D 1 257 ? 18.630 88.739 84.719 1.00 38.00 256 ASP D O 1
ATOM 8947 N N . GLU D 1 258 ? 20.795 89.345 84.836 1.00 37.18 257 GLU D N 1
ATOM 8948 C CA . GLU D 1 258 ? 20.512 90.456 85.759 1.00 37.04 257 GLU D CA 1
ATOM 8949 C C . GLU D 1 258 ? 19.746 91.566 85.035 1.00 36.59 257 GLU D C 1
ATOM 8950 O O . GLU D 1 258 ? 18.774 92.117 85.563 1.00 36.72 257 GLU D O 1
ATOM 8956 N N . ALA D 1 259 ? 20.203 91.887 83.825 1.00 35.72 258 ALA D N 1
ATOM 8957 C CA . ALA D 1 259 ? 19.535 92.860 82.971 1.00 34.74 258 ALA D CA 1
ATOM 8958 C C . ALA D 1 259 ? 18.073 92.476 82.781 1.00 34.14 258 ALA D C 1
ATOM 8959 O O . ALA D 1 259 ? 17.183 93.322 82.857 1.00 33.84 258 ALA D O 1
ATOM 8961 N N . LEU D 1 260 ? 17.845 91.193 82.519 1.00 33.85 259 LEU D N 1
ATOM 8962 C CA . LEU D 1 260 ? 16.505 90.666 82.310 1.00 32.91 259 LEU D CA 1
ATOM 8963 C C . LEU D 1 260 ? 15.671 90.732 83.584 1.00 32.78 259 LEU D C 1
ATOM 8964 O O . LEU D 1 260 ? 14.476 91.016 83.534 1.00 32.63 259 LEU D O 1
ATOM 8969 N N . ALA D 1 261 ? 16.291 90.472 84.726 1.00 32.86 260 ALA D N 1
ATOM 8970 C CA . ALA D 1 261 ? 15.564 90.534 85.989 1.00 33.12 260 ALA D CA 1
ATOM 8971 C C . ALA D 1 261 ? 15.010 91.939 86.168 1.00 33.30 260 ALA D C 1
ATOM 8972 O O . ALA D 1 261 ? 13.813 92.124 86.424 1.00 33.43 260 ALA D O 1
ATOM 8974 N N . ILE D 1 262 ? 15.894 92.917 86.000 1.00 33.23 261 ILE D N 1
ATOM 8975 C CA . ILE D 1 262 ? 15.556 94.331 86.159 1.00 33.51 261 ILE D CA 1
ATOM 8976 C C . ILE D 1 262 ? 14.459 94.775 85.181 1.00 33.97 261 ILE D C 1
ATOM 8977 O O . ILE D 1 262 ? 13.482 95.418 85.579 1.00 33.55 261 ILE D O 1
ATOM 8982 N N . LEU D 1 263 ? 14.608 94.426 83.908 1.00 34.32 262 LEU D N 1
ATOM 8983 C CA . LEU D 1 263 ? 13.638 94.856 82.906 1.00 35.30 262 LEU D CA 1
ATOM 8984 C C . LEU D 1 263 ? 12.219 94.325 83.183 1.00 36.32 262 LEU D C 1
ATOM 8985 O O . LEU D 1 263 ? 11.248 95.061 83.005 1.00 36.52 262 LEU D O 1
ATOM 8990 N N . HIS D 1 264 ? 12.108 93.071 83.634 1.00 37.46 263 HIS D N 1
ATOM 8991 C CA . HIS D 1 264 ? 10.815 92.475 84.021 1.00 38.35 263 HIS D CA 1
ATOM 8992 C C . HIS D 1 264 ? 10.228 93.190 85.250 1.00 38.07 263 HIS D C 1
ATOM 8993 O O . HIS D 1 264 ? 9.012 93.393 85.343 1.00 37.58 263 HIS D O 1
ATOM 9000 N N . GLU D 1 265 ? 11.092 93.572 86.185 1.00 37.96 264 GLU D N 1
ATOM 9001 C CA . GLU D 1 265 ? 10.671 94.386 87.323 1.00 38.11 264 GLU D CA 1
ATOM 9002 C C . GLU D 1 265 ? 10.117 95.739 86.819 1.00 37.80 264 GLU D C 1
ATOM 9003 O O . GLU D 1 265 ? 9.082 96.210 87.305 1.00 37.86 264 GLU D O 1
ATOM 9006 N N . ALA D 1 266 ? 10.784 96.329 85.823 1.00 37.37 265 ALA D N 1
ATOM 9007 C CA . ALA D 1 266 ? 10.336 97.588 85.210 1.00 37.39 265 ALA D CA 1
ATOM 9008 C C . ALA D 1 266 ? 9.036 97.421 84.446 1.00 37.97 265 ALA D C 1
ATOM 9009 O O . ALA D 1 266 ? 8.246 98.357 84.349 1.00 38.45 265 ALA D O 1
ATOM 9011 N N . ARG D 1 267 ? 8.823 96.240 83.882 1.00 38.14 266 ARG D N 1
ATOM 9012 C CA . ARG D 1 267 ? 7.573 95.952 83.194 1.00 38.26 266 ARG D CA 1
ATOM 9013 C C . ARG D 1 267 ? 6.425 95.867 84.200 1.00 38.61 266 ARG D C 1
ATOM 9014 O O . ARG D 1 267 ? 5.337 96.397 83.965 1.00 38.12 266 ARG D O 1
ATOM 9022 N N . GLU D 1 268 ? 6.676 95.193 85.319 1.00 39.30 267 GLU D N 1
ATOM 9023 C CA . GLU D 1 268 ? 5.669 95.042 86.364 1.00 39.69 267 GLU D CA 1
ATOM 9024 C C . GLU D 1 268 ? 5.250 96.401 86.894 1.00 39.10 267 GLU D C 1
ATOM 9025 O O . GLU D 1 268 ? 4.073 96.634 87.134 1.00 39.92 267 GLU D O 1
ATOM 9031 N N . GLY D 1 269 ? 6.214 97.300 87.056 1.00 38.19 268 GLY D N 1
ATOM 9032 C CA . GLY D 1 269 ? 5.923 98.659 87.499 1.00 37.62 268 GLY D CA 1
ATOM 9033 C C . GLY D 1 269 ? 5.109 99.450 86.485 1.00 36.93 268 GLY D C 1
ATOM 9034 O O . GLY D 1 269 ? 4.129 100.102 86.837 1.00 37.14 268 GLY D O 1
ATOM 9035 N N . LEU D 1 270 ? 5.514 99.385 85.221 1.00 36.01 269 LEU D N 1
ATOM 9036 C CA . LEU D 1 270 ? 4.814 100.088 84.148 1.00 35.40 269 LEU D CA 1
ATOM 9037 C C . LEU D 1 270 ? 3.384 99.580 83.883 1.00 35.52 269 LEU D C 1
ATOM 9038 O O . LEU D 1 270 ? 2.542 100.347 83.427 1.00 35.05 269 LEU D O 1
ATOM 9043 N N . THR D 1 271 ? 3.113 98.304 84.160 1.00 35.90 270 THR D N 1
ATOM 9044 C CA . THR D 1 271 ? 1.776 97.742 83.943 1.00 36.03 270 THR D CA 1
ATOM 9045 C C . THR D 1 271 ? 0.862 97.806 85.175 1.00 37.36 270 THR D C 1
ATOM 9046 O O . THR D 1 271 ? -0.311 97.444 85.084 1.00 37.36 270 THR D O 1
ATOM 9050 N N . ALA D 1 272 ? 1.381 98.275 86.312 1.00 38.84 271 ALA D N 1
ATOM 9051 C CA . ALA D 1 272 ? 0.567 98.439 87.527 1.00 39.99 271 ALA D CA 1
ATOM 9052 C C . ALA D 1 272 ? -0.616 99.372 87.273 1.00 41.03 271 ALA D C 1
ATOM 9053 O O . ALA D 1 272 ? -0.618 100.126 86.295 1.00 41.57 271 ALA D O 1
ATOM 9055 N N . GLU D 1 273 ? -1.619 99.319 88.152 1.00 41.83 272 GLU D N 1
ATOM 9056 C CA . GLU D 1 273 ? -2.800 100.189 88.035 1.00 42.40 272 GLU D CA 1
ATOM 9057 C C . GLU D 1 273 ? -2.376 101.668 87.984 1.00 42.71 272 GLU D C 1
ATOM 9058 O O . GLU D 1 273 ? -3.035 102.502 87.347 1.00 42.64 272 GLU D O 1
ATOM 9060 N N . GLN D 1 274 ? -1.274 101.974 88.670 1.00 42.78 273 GLN D N 1
ATOM 9061 C CA . GLN D 1 274 ? -0.657 103.298 88.639 1.00 43.01 273 GLN D CA 1
ATOM 9062 C C . GLN D 1 274 ? 0.822 103.094 88.266 1.00 42.22 273 GLN D C 1
ATOM 9063 O O . GLN D 1 274 ? 1.637 102.695 89.109 1.00 42.46 273 GLN D O 1
ATOM 9069 N N . PRO D 1 275 ? 1.164 103.324 86.985 1.00 41.28 274 PRO D N 1
ATOM 9070 C CA . PRO D 1 275 ? 2.528 103.065 86.515 1.00 40.34 274 PRO D CA 1
ATOM 9071 C C . PRO D 1 275 ? 3.588 103.717 87.396 1.00 39.45 274 PRO D C 1
ATOM 9072 O O . PRO D 1 275 ? 3.431 104.878 87.776 1.00 38.63 274 PRO D O 1
ATOM 9076 N N . ASN D 1 276 ? 4.653 102.963 87.700 1.00 39.19 275 ASN D N 1
ATOM 9077 C CA . ASN D 1 276 ? 5.727 103.414 88.592 1.00 38.32 275 ASN D CA 1
ATOM 9078 C C . ASN D 1 276 ? 7.081 102.711 88.361 1.00 37.56 275 ASN D C 1
ATOM 9079 O O . ASN D 1 276 ? 7.178 101.495 88.504 1.00 37.27 275 ASN D O 1
ATOM 9084 N N . ILE D 1 277 ? 8.125 103.469 88.022 1.00 36.70 276 ILE D N 1
ATOM 9085 C CA . ILE D 1 277 ? 9.475 102.897 87.896 1.00 36.27 276 ILE D CA 1
ATOM 9086 C C . ILE D 1 277 ? 10.482 103.623 88.787 1.00 36.18 276 ILE D C 1
ATOM 9087 O O . ILE D 1 277 ? 11.658 103.695 88.452 1.00 34.94 276 ILE D O 1
ATOM 9092 N N . GLU D 1 278 ? 10.023 104.141 89.927 1.00 37.34 277 GLU D N 1
ATOM 9093 C CA . GLU D 1 278 ? 10.897 104.902 90.831 1.00 38.54 277 GLU D CA 1
ATOM 9094 C C . GLU D 1 278 ? 12.133 104.112 91.214 1.00 39.13 277 GLU D C 1
ATOM 9095 O O . GLU D 1 278 ? 13.251 104.620 91.176 1.00 40.24 277 GLU D O 1
ATOM 9101 N N . GLN D 1 279 ? 11.909 102.867 91.589 1.00 38.66 278 GLN D N 1
ATOM 9102 C CA . GLN D 1 279 ? 12.972 101.982 91.998 1.00 38.72 278 GLN D CA 1
ATOM 9103 C C . GLN D 1 279 ? 14.054 101.896 90.909 1.00 37.03 278 GLN D C 1
ATOM 9104 O O . GLN D 1 279 ? 15.235 102.031 91.200 1.00 36.49 278 GLN D O 1
ATOM 9110 N N . LEU D 1 280 ? 13.640 101.697 89.656 1.00 35.97 279 LEU D N 1
ATOM 9111 C CA . LEU D 1 280 ? 14.577 101.602 88.527 1.00 34.28 279 LEU D CA 1
ATOM 9112 C C . LEU D 1 280 ? 15.281 102.927 88.266 1.00 32.90 279 LEU D C 1
ATOM 9113 O O . LEU D 1 280 ? 16.498 102.963 88.055 1.00 32.01 279 LEU D O 1
ATOM 9118 N N . ALA D 1 281 ? 14.506 104.006 88.260 1.00 31.49 280 ALA D N 1
ATOM 9119 C CA . ALA D 1 281 ? 15.049 105.324 88.000 1.00 31.07 280 ALA D CA 1
ATOM 9120 C C . ALA D 1 281 ? 16.050 105.721 89.088 1.00 31.15 280 ALA D C 1
ATOM 9121 O O . ALA D 1 281 ? 17.172 106.116 88.791 1.00 30.47 280 ALA D O 1
ATOM 9123 N N . ASP D 1 282 ? 15.644 105.581 90.345 1.00 31.48 281 ASP D N 1
ATOM 9124 C CA . ASP D 1 282 ? 16.473 105.993 91.474 1.00 31.36 281 ASP D CA 1
ATOM 9125 C C . ASP D 1 282 ? 17.768 105.206 91.569 1.00 32.52 281 ASP D C 1
ATOM 9126 O O . ASP D 1 282 ? 18.815 105.784 91.828 1.00 33.74 281 ASP D O 1
ATOM 9131 N N . ASN D 1 283 ? 17.709 103.898 91.358 1.00 32.99 282 ASN D N 1
ATOM 9132 C CA . ASN D 1 283 ? 18.909 103.078 91.451 1.00 33.75 282 ASN D CA 1
ATOM 9133 C C . ASN D 1 283 ? 19.839 103.297 90.272 1.00 32.76 282 ASN D C 1
ATOM 9134 O O . ASN D 1 283 ? 21.053 103.300 90.424 1.00 31.99 282 ASN D O 1
ATOM 9139 N N . GLY D 1 284 ? 19.259 103.487 89.097 1.00 33.01 283 GLY D N 1
ATOM 9140 C CA . GLY D 1 284 ? 20.035 103.773 87.900 1.00 32.73 283 GLY D CA 1
ATOM 9141 C C . GLY D 1 284 ? 20.755 105.098 88.038 1.00 32.20 283 GLY D C 1
ATOM 9142 O O . GLY D 1 284 ? 21.942 105.191 87.732 1.00 32.51 283 GLY D O 1
ATOM 9143 N N . TYR D 1 285 ? 20.039 106.114 88.516 1.00 30.93 284 TYR D N 1
ATOM 9144 C CA . TYR D 1 285 ? 20.635 107.410 88.743 1.00 30.66 284 TYR D CA 1
ATOM 9145 C C . TYR D 1 285 ? 21.828 107.244 89.686 1.00 31.49 284 TYR D C 1
ATOM 9146 O O . TYR D 1 285 ? 22.964 107.526 89.307 1.00 31.37 284 TYR D O 1
ATOM 9155 N N . ARG D 1 286 ? 21.558 106.785 90.909 1.00 32.14 285 ARG D N 1
ATOM 9156 C CA . ARG D 1 286 ? 22.603 106.411 91.873 1.00 31.90 285 ARG D CA 1
ATOM 9157 C C . ARG D 1 286 ? 23.818 105.770 91.233 1.00 30.61 285 ARG D C 1
ATOM 9158 O O . ARG D 1 286 ? 24.941 106.181 91.458 1.00 30.80 285 ARG D O 1
ATOM 9163 N N . SER D 1 287 ? 23.571 104.726 90.464 1.00 29.68 286 SER D N 1
ATOM 9164 C CA . SER D 1 287 ? 24.639 103.959 89.850 1.00 30.11 286 SER D CA 1
ATOM 9165 C C . SER D 1 287 ? 25.4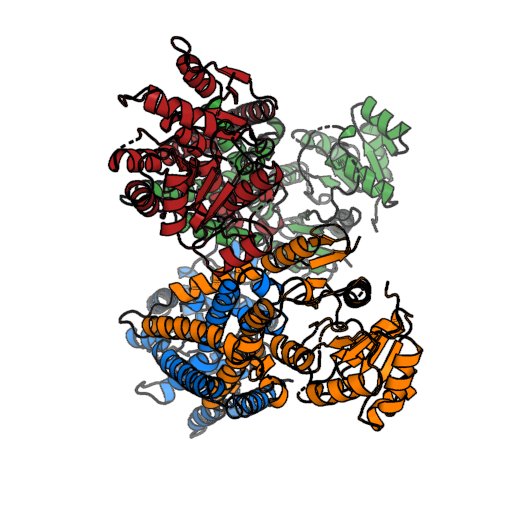50 104.786 88.859 1.00 30.65 286 SER D C 1
ATOM 9166 O O . SER D 1 287 ? 26.677 104.689 88.801 1.00 30.90 286 SER D O 1
ATOM 9169 N N . ARG D 1 288 ? 24.757 105.600 88.077 1.00 31.07 287 ARG D N 1
ATOM 9170 C CA . ARG D 1 288 ? 25.435 106.445 87.116 1.00 31.34 287 ARG D CA 1
ATOM 9171 C C . ARG D 1 288 ? 26.332 107.449 87.839 1.00 31.82 287 ARG D C 1
ATOM 9172 O O . ARG D 1 288 ? 27.517 107.536 87.529 1.00 31.66 287 ARG D O 1
ATOM 9180 N N . ILE D 1 289 ? 25.781 108.168 88.818 1.00 32.08 288 ILE D N 1
ATOM 9181 C CA . ILE D 1 289 ? 26.552 109.182 89.526 1.00 32.75 288 ILE D CA 1
ATOM 9182 C C . ILE D 1 289 ? 27.753 108.570 90.250 1.00 34.33 288 ILE D C 1
ATOM 9183 O O . ILE D 1 289 ? 28.803 109.213 90.351 1.00 33.57 288 ILE D O 1
ATOM 9188 N N . ARG D 1 290 ? 27.606 107.345 90.757 1.00 36.23 289 ARG D N 1
ATOM 9189 C CA . ARG D 1 290 ? 28.752 106.642 91.359 1.00 38.06 289 ARG D CA 1
ATOM 9190 C C . ARG D 1 290 ? 29.832 106.391 90.314 1.00 37.65 289 ARG D C 1
ATOM 9191 O O . ARG D 1 290 ? 31.005 106.638 90.567 1.00 38.07 289 ARG D O 1
ATOM 9199 N N . TYR D 1 291 ? 29.421 105.879 89.157 1.00 37.20 290 TYR D N 1
ATOM 9200 C CA . TYR D 1 291 ? 30.334 105.651 88.049 1.00 36.70 290 TYR D CA 1
ATOM 9201 C C . TYR D 1 291 ? 31.035 106.942 87.646 1.00 36.25 290 TYR D C 1
ATOM 9202 O O . TYR D 1 291 ? 32.246 106.958 87.495 1.00 37.58 290 TYR D O 1
ATOM 9211 N N . GLU D 1 292 ? 30.288 108.026 87.494 1.00 35.93 291 GLU D N 1
ATOM 9212 C CA . GLU D 1 292 ? 30.891 109.307 87.127 1.00 36.26 291 GLU D CA 1
ATOM 9213 C C . GLU D 1 292 ? 31.978 109.733 88.106 1.00 36.90 291 GLU D C 1
ATOM 9214 O O . GLU D 1 292 ? 32.988 110.291 87.709 1.00 36.19 291 GLU D O 1
ATOM 9220 N N . ALA D 1 293 ? 31.751 109.450 89.382 1.00 38.89 292 ALA D N 1
ATOM 9221 C CA . ALA D 1 293 ? 32.670 109.801 90.452 1.00 40.37 292 ALA D CA 1
ATOM 9222 C C . ALA D 1 293 ? 34.042 109.151 90.301 1.00 42.12 292 ALA D C 1
ATOM 9223 O O . ALA D 1 293 ? 35.058 109.798 90.556 1.00 41.99 292 ALA D O 1
ATOM 9225 N N . ARG D 1 294 ? 34.061 107.884 89.877 1.00 43.97 293 ARG D N 1
ATOM 9226 C CA . ARG D 1 294 ? 35.299 107.102 89.736 1.00 45.47 293 ARG D CA 1
ATOM 9227 C C . ARG D 1 294 ? 35.877 107.061 88.295 1.00 46.69 293 ARG D C 1
ATOM 9228 O O . ARG D 1 294 ? 36.388 106.028 87.864 1.00 47.25 293 ARG D O 1
ATOM 9231 N N . SER D 1 295 ? 35.817 108.170 87.556 1.00 47.54 294 SER D N 1
ATOM 9232 C CA . SER D 1 295 ? 36.327 108.205 86.170 1.00 47.80 294 SER D CA 1
ATOM 9233 C C . SER D 1 295 ? 36.887 109.578 85.777 1.00 48.06 294 SER D C 1
ATOM 9234 O O . SER D 1 295 ? 36.173 110.589 85.795 1.00 47.94 294 SER D O 1
ATOM 9237 N N . SER D 1 310 ? 43.262 111.166 87.427 1.00 61.55 309 SER D N 1
ATOM 9238 C CA . SER D 1 310 ? 42.354 110.042 87.644 1.00 61.53 309 SER D CA 1
ATOM 9239 C C . SER D 1 310 ? 41.695 110.181 89.007 1.00 61.05 309 SER D C 1
ATOM 9240 O O . SER D 1 310 ? 42.149 110.953 89.859 1.00 60.61 309 SER D O 1
ATOM 9243 N N . SER D 1 311 ? 40.609 109.433 89.186 1.00 60.34 310 SER D N 1
ATOM 9244 C CA . SER D 1 311 ? 39.899 109.353 90.458 1.00 59.58 310 SER D CA 1
ATOM 9245 C C . SER D 1 311 ? 39.811 107.895 90.951 1.00 58.18 310 SER D C 1
ATOM 9246 O O . SER D 1 311 ? 39.015 107.587 91.841 1.00 58.16 310 SER D O 1
ATOM 9249 N N . ARG D 1 312 ? 40.635 107.012 90.373 1.00 56.68 311 ARG D N 1
ATOM 9250 C CA . ARG D 1 312 ? 40.734 105.616 90.816 1.00 55.66 311 ARG D CA 1
ATOM 9251 C C . ARG D 1 312 ? 41.775 105.534 91.917 1.00 54.43 311 ARG D C 1
ATOM 9252 O O . ARG D 1 312 ? 42.859 106.117 91.789 1.00 54.76 311 ARG D O 1
ATOM 9260 N N . PRO D 1 313 ? 41.478 104.780 92.988 1.00 52.98 312 PRO D N 1
ATOM 9261 C CA . PRO D 1 313 ? 42.442 104.652 94.082 1.00 52.10 312 PRO D CA 1
ATOM 9262 C C . PRO D 1 313 ? 43.766 104.066 93.603 1.00 51.55 312 PRO D C 1
ATOM 9263 O O . PRO D 1 313 ? 43.783 103.335 92.612 1.00 51.84 312 PRO D O 1
ATOM 9267 N N . VAL D 1 314 ? 44.855 104.382 94.301 1.00 50.52 313 VAL D N 1
ATOM 9268 C CA . VAL D 1 314 ? 46.189 103.909 93.912 1.00 49.77 313 VAL D CA 1
ATOM 9269 C C . VAL D 1 314 ? 46.877 103.127 95.048 1.00 49.37 313 VAL D C 1
ATOM 9270 O O . VAL D 1 314 ? 46.874 103.563 96.203 1.00 49.86 313 VAL D O 1
ATOM 9274 N N . LEU D 1 315 ? 47.448 101.968 94.705 1.00 48.07 314 LEU D N 1
ATOM 9275 C CA . LEU D 1 315 ? 48.151 101.106 95.655 1.00 46.88 314 LEU D CA 1
ATOM 9276 C C . LEU D 1 315 ? 49.542 100.805 95.122 1.00 46.16 314 LEU D C 1
ATOM 9277 O O . LEU D 1 315 ? 49.687 100.395 93.980 1.00 46.08 314 LEU D O 1
ATOM 9282 N N . ARG D 1 316 ? 50.561 101.000 95.948 1.00 45.90 315 ARG D N 1
ATOM 9283 C CA . ARG D 1 316 ? 51.938 100.745 95.538 1.00 45.96 315 ARG D CA 1
ATOM 9284 C C . ARG D 1 316 ? 52.290 99.300 95.862 1.00 46.35 315 ARG D C 1
ATOM 9285 O O . ARG D 1 316 ? 51.983 98.818 96.958 1.00 46.37 315 ARG D O 1
ATOM 9287 N N . LEU D 1 317 ? 52.920 98.607 94.912 1.00 46.64 316 LEU D N 1
ATOM 9288 C CA . LEU D 1 317 ? 53.330 97.213 95.118 1.00 46.80 316 LEU D CA 1
ATOM 9289 C C . LEU D 1 317 ? 54.832 97.095 95.237 1.00 46.97 316 LEU D C 1
ATOM 9290 O O . LEU D 1 317 ? 55.576 97.869 94.643 1.00 47.05 316 LEU D O 1
ATOM 9295 N N . HIS D 1 318 ? 55.266 96.104 96.003 1.00 47.42 317 HIS D N 1
ATOM 9296 C CA . HIS D 1 318 ? 56.675 95.853 96.219 1.00 48.16 317 HIS D CA 1
ATOM 9297 C C . HIS D 1 318 ? 56.924 94.368 95.950 1.00 47.91 317 HIS D C 1
ATOM 9298 O O . HIS D 1 318 ? 56.925 93.566 96.879 1.00 48.42 317 HIS D O 1
ATOM 9305 N N . PRO D 1 319 ? 57.115 93.985 94.674 1.00 47.36 318 PRO D N 1
ATOM 9306 C CA . PRO D 1 319 ? 57.333 92.561 94.384 1.00 46.99 318 PRO D CA 1
ATOM 9307 C C . PRO D 1 319 ? 58.617 92.021 95.024 1.00 46.54 318 PRO D C 1
ATOM 9308 O O . PRO D 1 319 ? 59.660 92.672 94.956 1.00 46.37 318 PRO D O 1
ATOM 9312 N N . GLY D 1 320 ? 58.528 90.840 95.632 1.00 46.02 319 GLY D N 1
ATOM 9313 C CA . GLY D 1 320 ? 59.643 90.251 96.373 1.00 45.73 319 GLY D CA 1
ATOM 9314 C C . GLY D 1 320 ? 59.451 90.367 97.879 1.00 45.49 319 GLY D C 1
ATOM 9315 O O . GLY D 1 320 ? 60.202 89.775 98.658 1.00 45.83 319 GLY D O 1
ATOM 9316 N N . THR D 1 321 ? 58.454 91.147 98.287 1.00 44.73 320 THR D N 1
ATOM 9317 C CA . THR D 1 321 ? 58.103 91.305 99.692 1.00 44.35 320 THR D CA 1
ATOM 9318 C C . THR D 1 321 ? 57.350 90.062 100.176 1.00 43.80 320 THR D C 1
ATOM 9319 O O . THR D 1 321 ? 56.751 89.341 99.367 1.00 44.05 320 THR D O 1
ATOM 9323 N N . PRO D 1 322 ? 57.398 89.791 101.491 1.00 42.53 321 PRO D N 1
ATOM 9324 C CA . PRO D 1 322 ? 56.535 88.752 102.038 1.00 41.80 321 PRO D CA 1
ATOM 9325 C C . PRO D 1 322 ? 55.053 89.078 101.803 1.00 40.24 321 PRO D C 1
ATOM 9326 O O . PRO D 1 322 ? 54.599 90.170 102.139 1.00 40.11 321 PRO D O 1
ATOM 9330 N N . ASN D 1 323 ? 54.323 88.129 101.227 1.00 38.23 322 ASN D N 1
ATOM 9331 C CA . ASN D 1 323 ? 52.908 88.297 100.902 1.00 36.61 322 ASN D CA 1
ATOM 9332 C C . ASN D 1 323 ? 52.608 89.577 100.121 1.00 35.83 322 ASN D C 1
ATOM 9333 O O . ASN D 1 323 ? 51.575 90.211 100.322 1.00 34.85 322 ASN D O 1
ATOM 9338 N N . TRP D 1 324 ? 53.512 89.947 99.219 1.00 35.76 323 TRP D N 1
ATOM 9339 C CA . TRP D 1 324 ? 53.306 91.124 98.380 1.00 35.15 323 TRP D CA 1
ATOM 9340 C C . TRP D 1 324 ? 52.070 90.928 97.521 1.00 34.02 323 TRP D C 1
ATOM 9341 O O . TRP D 1 324 ? 51.326 91.870 97.295 1.00 33.77 323 TRP D O 1
ATOM 9352 N N . GLU D 1 325 ? 51.847 89.691 97.082 1.00 33.75 324 GLU D N 1
ATOM 9353 C CA . GLU D 1 325 ? 50.672 89.335 96.275 1.00 33.72 324 GLU D CA 1
ATOM 9354 C C . GLU D 1 325 ? 49.327 89.702 96.891 1.00 33.96 324 GLU D C 1
ATOM 9355 O O . GLU D 1 325 ? 48.327 89.722 96.191 1.00 33.93 324 GLU D O 1
ATOM 9361 N N . LYS D 1 326 ? 49.293 89.962 98.194 1.00 34.84 325 LYS D N 1
ATOM 9362 C CA . LYS D 1 326 ? 48.065 90.383 98.863 1.00 35.53 325 LYS D CA 1
ATOM 9363 C C . LYS D 1 326 ? 47.504 91.639 98.207 1.00 35.29 325 LYS D C 1
ATOM 9364 O O . LYS D 1 326 ? 46.292 91.774 98.028 1.00 34.86 325 LYS D O 1
ATOM 9370 N N . GLN D 1 327 ? 48.395 92.553 97.836 1.00 35.38 326 GLN D N 1
ATOM 9371 C CA . GLN D 1 327 ? 47.967 93.824 97.274 1.00 35.65 326 GLN D CA 1
ATOM 9372 C C . GLN D 1 327 ? 47.340 93.670 95.899 1.00 35.46 326 GLN D C 1
ATOM 9373 O O . GLN D 1 327 ? 46.540 94.515 95.492 1.00 34.90 326 GLN D O 1
ATOM 9379 N N . LEU D 1 328 ? 47.696 92.598 95.192 1.00 35.14 327 LEU D N 1
ATOM 9380 C CA . LEU D 1 328 ? 47.105 92.325 93.884 1.00 34.57 327 LEU D CA 1
ATOM 9381 C C . LEU D 1 328 ? 45.643 91.973 94.026 1.00 34.09 327 LEU D C 1
ATOM 9382 O O . LEU D 1 328 ? 44.837 92.419 93.229 1.00 34.36 327 LEU D O 1
ATOM 9387 N N . ILE D 1 329 ? 45.295 91.176 95.032 1.00 34.18 328 ILE D N 1
ATOM 9388 C CA . ILE D 1 329 ? 43.883 90.861 95.282 1.00 34.48 328 ILE D CA 1
ATOM 9389 C C . ILE D 1 329 ? 43.171 92.086 95.855 1.00 34.81 328 ILE D C 1
ATOM 9390 O O . ILE D 1 329 ? 41.972 92.287 95.644 1.00 34.73 328 ILE D O 1
ATOM 9395 N N . HIS D 1 330 ? 43.925 92.920 96.564 1.00 35.27 329 HIS D N 1
ATOM 9396 C CA . HIS D 1 330 ? 43.370 94.131 97.154 1.00 34.95 329 HIS D CA 1
ATOM 9397 C C . HIS D 1 330 ? 42.961 95.101 96.043 1.00 33.21 329 HIS D C 1
ATOM 9398 O O . HIS D 1 330 ? 41.822 95.579 96.034 1.00 32.16 329 HIS D O 1
ATOM 9405 N N . ALA D 1 331 ? 43.869 95.340 95.092 1.00 31.86 330 ALA D N 1
ATOM 9406 C CA . ALA D 1 331 ? 43.603 96.236 93.960 1.00 31.54 330 ALA D CA 1
ATOM 9407 C C . ALA D 1 331 ? 42.423 95.735 93.134 1.00 32.41 330 ALA D C 1
ATOM 9408 O O . ALA D 1 331 ? 41.522 96.508 92.772 1.00 31.85 330 ALA D O 1
ATOM 9410 N N . GLU D 1 332 ? 42.431 94.437 92.847 1.00 33.15 331 GLU D N 1
ATOM 9411 C CA . GLU D 1 332 ? 41.345 93.806 92.101 1.00 33.39 331 GLU D CA 1
ATOM 9412 C C . GLU D 1 332 ? 40.000 94.162 92.719 1.00 33.13 331 GLU D C 1
ATOM 9413 O O . GLU D 1 332 ? 39.108 94.628 92.030 1.00 33.66 331 GLU D O 1
ATOM 9419 N N . THR D 1 333 ? 39.871 93.954 94.024 1.00 32.98 332 THR D N 1
ATOM 9420 C CA . THR D 1 333 ? 38.618 94.197 94.729 1.00 33.16 332 THR D CA 1
ATOM 9421 C C . THR D 1 333 ? 38.136 95.647 94.625 1.00 34.80 332 THR D C 1
ATOM 9422 O O . THR D 1 333 ? 36.954 95.900 94.376 1.00 35.60 332 THR D O 1
ATOM 9426 N N . LEU D 1 334 ? 39.060 96.586 94.804 1.00 35.94 333 LEU D N 1
ATOM 9427 C CA . LEU D 1 334 ? 38.756 98.018 94.771 1.00 36.28 333 LEU D CA 1
ATOM 9428 C C . LEU D 1 334 ? 38.794 98.599 93.356 1.00 36.66 333 LEU D C 1
ATOM 9429 O O . LEU D 1 334 ? 38.422 99.757 93.141 1.00 36.99 333 LEU D O 1
ATOM 9434 N N . GLY D 1 335 ? 39.256 97.808 92.397 1.00 36.64 334 GLY D N 1
ATOM 9435 C CA . GLY D 1 335 ? 39.438 98.304 91.044 1.00 36.83 334 GLY D CA 1
ATOM 9436 C C . GLY D 1 335 ? 40.520 99.368 91.050 1.00 36.41 334 GLY D C 1
ATOM 9437 O O . GLY D 1 335 ? 40.449 100.352 90.317 1.00 35.74 334 GLY D O 1
ATOM 9438 N N . ALA D 1 336 ? 41.528 99.160 91.883 1.00 36.85 335 ALA D N 1
ATOM 9439 C CA . ALA D 1 336 ? 42.589 100.137 92.030 1.00 37.72 335 ALA D CA 1
ATOM 9440 C C . ALA D 1 336 ? 43.610 99.995 90.918 1.00 38.32 335 ALA D C 1
ATOM 9441 O O . ALA D 1 336 ? 43.711 98.947 90.274 1.00 37.73 335 ALA D O 1
ATOM 9443 N N . ARG D 1 337 ? 44.350 101.074 90.689 1.00 39.54 336 ARG D N 1
ATOM 9444 C CA . ARG D 1 337 ? 45.474 101.048 89.767 1.00 40.61 336 ARG D CA 1
ATOM 9445 C C . ARG D 1 337 ? 46.725 100.887 90.623 1.00 40.57 336 ARG D C 1
ATOM 9446 O O . ARG D 1 337 ? 46.686 101.143 91.826 1.00 40.16 336 ARG D O 1
ATOM 9454 N N . ILE D 1 338 ? 47.819 100.445 90.009 1.00 40.92 337 ILE D N 1
ATOM 9455 C CA . ILE D 1 338 ? 49.031 100.151 90.743 1.00 41.30 337 ILE D CA 1
ATOM 9456 C C . ILE D 1 338 ? 50.276 100.771 90.123 1.00 42.03 337 ILE D C 1
ATOM 9457 O O . ILE D 1 338 ? 50.305 101.084 88.935 1.00 41.95 337 ILE D O 1
ATOM 9462 N N . GLU D 1 339 ? 51.299 100.937 90.960 1.00 43.07 338 GLU D N 1
ATOM 9463 C CA . GLU D 1 339 ? 52.618 101.414 90.549 1.00 43.64 338 GLU D CA 1
ATOM 9464 C C . GLU D 1 339 ? 53.653 100.523 91.237 1.00 44.02 338 GLU D C 1
ATOM 9465 O O . GLU D 1 339 ? 53.641 100.379 92.461 1.00 43.55 338 GLU D O 1
ATOM 9467 N N . VAL D 1 340 ? 54.529 99.917 90.443 1.00 45.00 339 VAL D N 1
ATOM 9468 C CA . VAL D 1 340 ? 55.528 98.978 90.954 1.00 46.34 339 VAL D CA 1
ATOM 9469 C C . VAL D 1 340 ? 56.802 99.661 91.469 1.00 47.36 339 VAL D C 1
ATOM 9470 O O . VAL D 1 340 ? 57.545 100.257 90.698 1.00 47.06 339 VAL D O 1
ATOM 9474 N N . PHE D 1 341 ? 57.031 99.570 92.781 1.00 48.92 340 PHE D N 1
ATOM 9475 C CA . PHE D 1 341 ? 58.215 100.148 93.434 1.00 50.34 340 PHE D CA 1
ATOM 9476 C C . PHE D 1 341 ? 59.333 99.106 93.502 1.00 50.92 340 PHE D C 1
ATOM 9477 O O . PHE D 1 341 ? 60.483 99.382 93.154 1.00 51.14 340 PHE D O 1
#

Organism: Corynebacterium glutamicum (strain ATCC 13032 / DSM 20300 / JCM 1318 / BCRC 11384 / CCUG 27702 / LMG 3730 / NBRC 12168 / NCIMB 10025 / NRRL B-2784 / 534) (NCBI:txid196627)

InterPro domains:
  IPR003099 Prephenate dehydrogenase [PS51176] (8-310)
  IPR008927 6-phosphogluconate dehydrogenase-like, C-terminal domain superfamily [SSF48179] (189-273)
  IPR036291 NAD(P)-binding domain superfamily [SSF51735] (10-152)
  IPR046825 Prephenate dehydrogenase, dimerization domain [PF20463] (189-273)
  IPR046826 Prephenate dehydrogenase, nucleotide-binding domain [PF02153] (28-157)
  IPR050812 Prephenate/Arogenate Dehydrogenase [PTHR21363] (1-303)

Secondary structure (DSSP, 8-state):
--SS-EEEE--SHHHHHHHHHHHHTT--EEEE-S-HHHHHHHHHTT--EES-HHHHHHHHHHTTPEEEE-----HHHHHHHHHHH-TT--EEE--S-SHHHHHHHHHT--TTEE-EE-------GGG---TTTT-EEEE--GGGTSS----HHHHHHHHHHH--TTTT-EEEE--HHHHHHHHIIIIIHHHHHHHHHHHHHHHTHHHHHHH--HHHHHHTGGGGS-HHHHH---TTHHHHHHHHHHHHHHHHHHHHHHTSSS---HHHHHHHHHHHHHHHHTS------EEEE-TTSTTHHHHHHHHHHHT-EEEE-/--SS-EEEE--SHHHHHHHHHHHHTT--EEEE-S-HHHHHHHHTTT--EES-HHHHHHHHHTTTPEEEE-----HHHHHHHHHHH-SSSEEEE--S-SHHHHHHHHHT---SB--EE-----S-SGGG---TTSS-EEEE--GGGTSS----HHHHHHHHHHH--TTTT-EEEE--HHHHHHHHIIIIIHHHHHHHHHHHHHHHTHHHHHHH--HHHHHHTGGGGS-HHHHH---TTHHHHHHHHHHHHHHHHHHHHHHHSSS---HHHHHHHHHHHHHHH----EEEE-TTSTTHHHHHHHHHHHT-EEEE-/--SS-EEEE--SHHHHHHHHHHHHTT--EEEE-SSHHHHHHHHHTT--EES-HHHHHHHHHHTTPEEEE-----HHHHHHHHHHH-TT--EEE--S-SHHHHHHHHHT--TTB--EE-------GGG---SSTT-EEEE--GGGTSS----HHHHHHHHHHH--TTTT-EEEE--HHHHHHHHIIIIIHHHHHHHHHHHHHHHH-HHHHHH--HHHHHHTGGGGS-HHHHH--GGGHHHHHHHHHHHHHHHHHHHHHHHSSS---HHHHHHHHHHHHHHHT---EEEE-TTSTTHHHHHHHHHHHT-EEEE-/--SS-EEEE--SHHHHHHHHHHHHTT--EEEE-S-HHHHHHHHHTT--EES-HHHHHHHHHHHTPEEEE-----HHHHHHHHHHH-SSS-EEE--S--HHHHHHHHHT--TTB--EE-------GGG---SSTT-EEEE--GGGTSS----HHHHHHHHHHH--GGGT-EEEE--HHHHHHHHIIIIIHHHHHHHHHHHHHHTTHHHHHHS--HHHHHHTSGGGS-HHHHH---TTHHHHHHHHHHHHHHHHHHHHHHHSSS---HHHHHHHHHHHHHHHHT---S-EEEE-TTSTTTTHHHHHHHHHT-EEEE-

Sequence (1257 aa):
DISRPVCILGLGLIGGSLLRDLHAANHHSVFGYNRSRSGAKSAVDEGFDVSADLEATLQRAAAEDALIVLAVPTAIDSLLDAVHTHAPNNGFTDVVSVKTAVYDAVKARNQHRYVGSHPAGTASSGWSASDGLFKRAVWVVTFDQLFDGTDINSTWISIWKDVVQALAVGAEVVPSRVGPHDAAAARVSHLTHILAETLAIVGDNGGALSLSLAAGSYRDSTRVAGTDPGLVRACESNAGPLVKALDEALAILHEAREGLTAEQPNIEQLADDNGYRSRIRYEARSGQSSRPVLRLHPGTPNWEKQLIHAETLGARIEVFDISRPVCILGLGLIGGSLLRDLHAANHHSVFGYNRSRSGAKSAVDEGFDVSADLEATLQRAAAEDALIVLAVPTAIDSLLDAVHTHAPNNGFTDVVSVKTAVYDAVKARNNQHRYVGSHPAGTANSGWSASDGLFKRAVWVVTFDQLFDGTDINSTWISIWKDVVQALAVGAEVVPSRVGPHDAAAARVSHLTHILAETLAIVGDNGGALSLSLAAGSYRDSTRVAGTDPGLVRACESNAGPLVKALDEALAILHEAREGLTAEQPNIEQLADNGYRSRIRYEASRPVLRLHHPGTPNWEKQLIHAETLGARIEVFDISRPVCILGLGLIGGSLLRDLHAANHSVFGYNRSRSGAKSAVDEGFDVSADLEATLQRAAAEDALIVLAVPTAIDSLLDAVHTHAPNNGFTDVVSVKTAVYDAVKARNQHRYVGSHPAGTANGWSASDGLFKRAVWVVTFDQLFDGTDINSTWISIWKDVVQALAVGAEVVPSRVGPHDAAAARVSHLTHILAETLAIVGDNGGALSLSLAAGSYRDSTRVAGTDDPGLVRACESNAGPLVKALDEALAILHEAREGLTAEQPNIEQLADNGYRSRIRYEARRPVLRLHPGTPNWEKQLIHAETLGARIEVFDISRPVCILGLGLIGGSLLRDLHAANHSVFGYNRSRSGAKSAVDEGFDVSADLEATLQRAAAEDALIVLAVPTAIDSLLDAVHTHAPNNGFTDVVSVKTAVYDAVKARNQHRYVGSHPAGTASGWSASDGLFKRAVWVVTFDQLFDGTDINSTWISIWKDVVQALAVGAEVVPSRVGPHDAAAARVSHLTHILAETLAIVGDNGGALSLSLAAGSYRDSTRVAGTDPGLVRACESNAGPLVKALDEALAILHEAREGLTAEQPNIEQLADNGYRSRIRYEARSSSRPVLRLHPGTPNWEKQLIHAETLGARIEVF